Protein AF-A0A9E0YCB4-F1 (afdb_monomer_lite)

Foldseek 3Di:
DPDDPCVVVVVVVVVVVVCVVVPDDDDDDPPVVVCVVVDDPPPPDLVVLLCVLQVVQQVFFCVVVLDPVSLCVSFQARWLQSAFEAQLLQADPCLPLLVVLLPDVVSLVVLLVVKQWEWEQQADPRRGGSHIYTLISLSSSLSCVSVVQTGSNSDPSVRYAYHYQQAGRVGDHDWRKGQQLRFDCLLCVPQWDADDDVPDDQRIITHGSNDDSVSRRTSGGSNSRSVNSPDDAFAEEEEEDQCLDPWVLSVQLVCCCVPVVVGQAYEYENQQCPPVCNPRPHPVLNQQLVCLVCVPPPRYYYDDDHCCSPPVPRRPLSVQSSVCSVRRHLNYAYEEEPVVVVVCVVVCVDDQPRSYAYAYEYQDDDDDDDDDPSCPVRYDHDYTDNLNNDDSVVLLVCQLVVHPVVVVTGDVSSVVSCCVVVHSNNVVVVPPPDLCPDVVSVCVVVQVVVLLVLLLLLLVLQLQQPLDDNVSNVVSVVVSVVSVVPDDDDDDDDDDDPVSNVVSVVVVCVVPDDPPDPDPPVVSSVVSSVPPPPDDDDDDDDDDDDDDDDDDDDPDPVVVVVVVVVVPVPDDDDDDDNDDPPPVPPVVVVVVLLVPWAWDWDFDDDDPFWTWIWTAGPVGWIKIWTADGPPDFPPCPPPDDQWDKDWDAADWCQCVVVPQLVVVVCVVVVQAQEHEFGWTWIFTHHRNDTRHTTIMGTDDPQKDQQVVLCVPPVPLVVQQCPDLLNVQHVLQVLLSCLLQLPRQADDDPVNNHGNSRQWMFRSPDRHNSRRHIYGHPRGHLDPHDPRRAPVSHDLSHGPSSLVSLVVRDLPVQLVPCVVRYPNNRSVSSNVSSVRNNVVNVVD

Secondary structure (DSSP, 8-state):
----TTHHHHHHHHHHHHHHHHSS------HHHHHHHHS--TT--HHHHHHHHHHHHTT-B-TT--SHHHHHHHHTTSBGGGSBPPTT-SS-S-HHHHHHHTT-HHHHHHHHHHS-EEEEEEE-TTSBEEEEEEEE-HHHHHHHHHTT--BGGGS-GGGEEEEETTB-GGGPBPPEEEETTTS-HHHHTTS-EE--STTPPTTEEEE-TTS-TTTTT---BHHHHHTTSSS----EEEEEE--TT--HHHHHHHHHHHHTS--SEEEEEE-SS-TT-TTSPPHHHHHHHHHHHHTT-TTEEEP-S-GGGTHHHHHHHHHHHHHHHHHT-S-EEEEEEHHHHHHHHHTT-S-TT----EEEE-SSSSPPPPPPGGGTTTEEE----GGGG--HHHHHHHHTTT-THHHHTS-HHHHHHHHHTTGGGTHHHHS---TTTSHHHHHHHTT-THHHHHHHHHHHHHHH-TTS-HHHHHHHHHHHHHHHTT--PPS------THHHHHHHHHHHHHH--TT--SSHHHHHHHHHTTSTT---------------------TTHHHHHHHHHHHTTS------S---SSTTHHHHHHHHHHH-PPEEEEES--SS--EEEEE-TTS-EEEEEEPSS----TT-TTS-SSEEEE--PPPHHIIIIIIT-HHHHHHTT---EEEPPEEEEEEEETTEEEEEEEEEEE-TTEEEHHHHHHH-HHHHHHHTTSHHHHHHHHHHHHHHHHHT---SS--SS-TT--TTSEEEETT--SGGG--EEE-----S----TT--GGG--TT--HHHHHHHHS--HHHHHHHHTTTS-HHHHHHHHHHHHHHHHHHTT-

Sequence (843 aa):
MRRSPALPYLFSALFSAIAVAVAGDAPPVDCITVVTHLYRPSKWSPFNHFKRVNAGASEISLNGASEVEERWRALAGYPVGEIMASPGHTFIEDAKRVSEAAKDASLLAELLKSEPIILNAVTGPAGQVLSVDAWVGHDGLAALLLAKKLTIGDLPRENVRILVNGHVDGGTQWGHWVRASGADLETIGKSYSRVSGPGVEEGTISVDGAALNFDLGSRTDLAGYLSTLERPQPKIAIQFGTLDPYHEGHFGMLATSLGSEGFDEALVVPGYTPAHKPNASPIFHRRNIIARRLDRELKANLFSSNSALWLDQFGVSVFVRRIQQTYGTTHVEILIGQDAFDAILKQGLVRPGMRERYRVFPRGNGPLPELPEALKDHVTYVRADDRLQLSSTLVKKQLAAGSLDAEKSLHPRVLEYIRQNHLYGTEKFLAPVGQEANPFFKAVASGKTELVVAQVGALDVLASASGLPADFRRLAEAKRATMIGVASPPPNAFGEGEGVVQWALEFALGTFISPHYDREFRPALIQAIGESANSGTSAIEALLPTVRGIQIADPQEIKQSVEAIAKIGERRGNYVPRGQNAVGGFADQVARLVRDSKPSVSKIGEGNANVTLLLTYPTGEKFVFKPRMGEKSFKDAGNLSPTYVHFAREAEAYSLVEFWAGNASARRTGRSRVRTAKTLEAVLTIDGKAWGPGSMQVFQEGYTTLKDFIAKRPEAWEKIRKSREWLEAEADVKAFDFVMGNVDRFPNRVYQNGNLGNILVPAEMTEPSELELVLIDNGVGRPGHPGFDVSTLSPHMSAALRQAFHDFDAASFRKMEAYWLSADGVEDVIRRVELTRDYLAKH

Radius of gyration: 35.16 Å; chains: 1; bounding box: 71×78×107 Å

pLDDT: mean 76.15, std 22.22, range [20.59, 98.44]

Structure (mmCIF, N/CA/C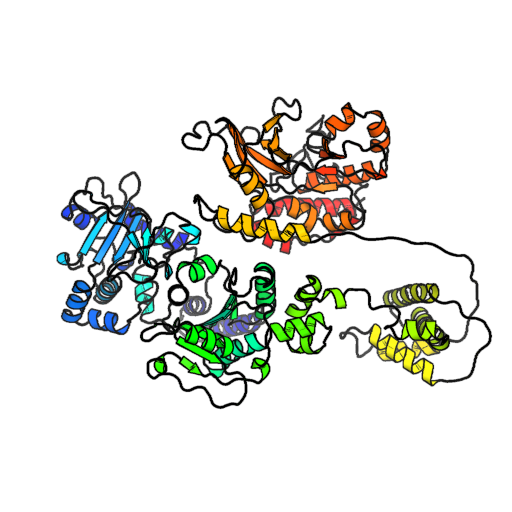/O backbone):
data_AF-A0A9E0YCB4-F1
#
_entry.id   AF-A0A9E0YCB4-F1
#
loop_
_atom_site.group_PDB
_atom_site.id
_atom_site.type_symbol
_atom_site.label_atom_id
_atom_site.label_alt_id
_atom_site.label_comp_id
_atom_site.label_asym_id
_atom_site.label_entity_id
_atom_site.label_seq_id
_atom_site.pdbx_PDB_ins_code
_atom_site.Cartn_x
_atom_site.Cartn_y
_atom_site.Cartn_z
_atom_site.occupancy
_atom_site.B_iso_or_equiv
_atom_site.auth_seq_id
_atom_site.auth_comp_id
_atom_site.auth_asym_id
_atom_site.auth_atom_id
_atom_site.pdbx_PDB_model_num
ATOM 1 N N . MET A 1 1 ? -15.380 -10.841 -19.967 1.00 35.69 1 MET A N 1
ATOM 2 C CA . MET A 1 1 ? -15.230 -12.039 -19.105 1.00 35.69 1 MET A CA 1
ATOM 3 C C . MET A 1 1 ? -15.083 -13.291 -19.989 1.00 35.69 1 MET A C 1
ATOM 5 O O . MET A 1 1 ? -16.072 -13.960 -20.234 1.00 35.69 1 MET A O 1
ATOM 9 N N . ARG A 1 2 ? -13.901 -13.567 -20.576 1.00 26.28 2 ARG A N 1
ATOM 10 C CA . ARG A 1 2 ? -13.730 -14.650 -21.589 1.00 26.28 2 ARG A CA 1
ATOM 11 C C . ARG A 1 2 ? -12.364 -15.380 -21.568 1.00 26.28 2 ARG A C 1
ATOM 13 O O . ARG A 1 2 ? -12.009 -16.030 -22.541 1.00 26.28 2 ARG A O 1
ATOM 20 N N . ARG A 1 3 ? -11.557 -15.253 -20.504 1.00 34.62 3 ARG A N 1
ATOM 21 C CA . ARG A 1 3 ? -10.188 -15.821 -20.441 1.00 34.62 3 ARG A CA 1
ATOM 22 C C . ARG A 1 3 ? -9.854 -16.426 -19.067 1.00 34.62 3 ARG A C 1
ATOM 24 O O . ARG A 1 3 ? -8.950 -15.958 -18.390 1.00 34.62 3 ARG A O 1
ATOM 31 N N . SER A 1 4 ? -10.596 -17.456 -18.658 1.00 40.12 4 SER A N 1
ATOM 32 C CA . SER A 1 4 ? -10.192 -18.356 -17.566 1.00 40.12 4 SER A CA 1
ATOM 33 C C . SER A 1 4 ? -10.357 -19.809 -18.026 1.00 40.12 4 SER A C 1
ATOM 35 O O . SER A 1 4 ? -11.479 -20.186 -18.368 1.00 40.12 4 SER A O 1
ATOM 37 N N . PRO A 1 5 ? -9.291 -20.633 -18.044 1.00 38.41 5 PRO A N 1
ATOM 38 C CA . PRO A 1 5 ? -9.385 -22.043 -18.426 1.00 38.41 5 PRO A CA 1
ATOM 39 C C . PRO A 1 5 ? -10.083 -22.909 -17.363 1.00 38.41 5 PRO A C 1
ATOM 41 O O . PRO A 1 5 ? -10.462 -24.035 -17.659 1.00 38.41 5 PRO A O 1
ATOM 44 N N . ALA A 1 6 ? -10.305 -22.387 -16.150 1.00 38.53 6 ALA A N 1
ATOM 45 C CA . ALA A 1 6 ? -11.097 -23.057 -15.116 1.00 38.53 6 ALA A CA 1
ATOM 46 C C . ALA A 1 6 ? -12.618 -22.911 -15.331 1.00 38.53 6 ALA A C 1
ATOM 48 O O . ALA A 1 6 ? -13.396 -23.675 -14.765 1.00 38.53 6 ALA A O 1
ATOM 49 N N . LEU A 1 7 ? -13.060 -21.947 -16.152 1.00 40.75 7 LEU A N 1
ATOM 50 C CA . LEU A 1 7 ? -14.484 -21.636 -16.319 1.00 40.75 7 LEU A CA 1
ATOM 51 C C . LEU A 1 7 ? -15.323 -22.811 -16.870 1.00 40.75 7 LEU A C 1
ATOM 53 O O . LEU A 1 7 ? -16.405 -23.028 -16.329 1.00 40.75 7 LEU A O 1
ATOM 57 N N . PRO A 1 8 ? -14.865 -23.602 -17.868 1.00 45.88 8 PRO A N 1
ATOM 58 C CA . PRO A 1 8 ? -15.614 -24.764 -18.356 1.00 45.88 8 PRO A CA 1
ATOM 59 C C . PRO A 1 8 ? -15.831 -25.831 -17.279 1.00 45.88 8 PRO A C 1
ATOM 61 O O . PRO A 1 8 ? -16.924 -26.376 -17.174 1.00 45.88 8 PRO A O 1
ATOM 64 N N . TYR A 1 9 ? -14.826 -26.081 -16.434 1.00 51.19 9 TYR A N 1
ATOM 65 C CA . TYR A 1 9 ? -14.933 -27.023 -15.316 1.00 51.19 9 TYR A CA 1
ATOM 66 C C . TYR A 1 9 ? -15.890 -26.513 -14.235 1.00 51.19 9 TYR A C 1
ATOM 68 O O . TYR A 1 9 ? -16.690 -27.288 -13.721 1.00 51.19 9 TYR A O 1
ATOM 76 N N . LEU A 1 10 ? -15.872 -25.206 -13.944 1.00 46.91 10 LEU A N 1
ATOM 77 C CA . LEU A 1 10 ? -16.812 -24.590 -13.005 1.00 46.91 10 LEU A CA 1
ATOM 78 C C . LEU A 1 10 ? -18.261 -24.681 -13.512 1.00 46.91 10 LEU A C 1
ATOM 80 O O . LEU A 1 10 ? -19.155 -25.047 -12.754 1.00 46.91 10 LEU A O 1
ATOM 84 N N . PHE A 1 11 ? -18.490 -24.407 -14.803 1.00 57.28 11 PHE A N 1
ATOM 85 C CA . PHE A 1 11 ? -19.802 -24.580 -15.432 1.00 57.28 11 PHE A CA 1
ATOM 86 C C . PHE A 1 11 ? -20.231 -26.047 -15.478 1.00 57.28 11 PHE A C 1
ATOM 88 O O . PHE A 1 11 ? -21.393 -26.323 -15.209 1.00 57.28 11 PHE A O 1
ATOM 95 N N . SER A 1 12 ? -19.321 -26.985 -15.758 1.00 55.22 12 SER A N 1
ATOM 96 C CA . SER A 1 12 ? -19.629 -28.419 -15.745 1.00 55.22 12 SER A CA 1
ATOM 97 C C . SER A 1 12 ? -19.995 -28.909 -14.345 1.00 55.22 12 SER A C 1
ATOM 99 O O . SER A 1 12 ? -20.968 -29.637 -14.207 1.00 55.22 12 SER A O 1
ATOM 101 N N . ALA A 1 13 ? -19.268 -28.493 -13.304 1.00 57.69 13 ALA A N 1
ATOM 102 C CA . ALA A 1 13 ? -19.592 -28.837 -11.920 1.00 57.69 13 ALA A CA 1
ATOM 103 C C . ALA A 1 13 ? -20.944 -28.244 -11.487 1.00 57.69 13 ALA A C 1
ATOM 105 O O . ALA A 1 13 ? -21.749 -28.938 -10.870 1.00 57.69 13 ALA A O 1
ATOM 106 N N . LEU A 1 14 ? -21.223 -26.991 -11.868 1.00 56.84 14 LEU A N 1
ATOM 107 C CA . LEU A 1 14 ? -22.499 -26.330 -11.590 1.00 56.84 14 LEU A CA 1
ATOM 108 C C . LEU A 1 14 ? -23.667 -27.004 -12.331 1.00 56.84 14 LEU A C 1
ATOM 110 O O . LEU A 1 14 ? -24.701 -27.256 -11.722 1.00 56.84 14 LEU A O 1
ATOM 114 N N . PHE A 1 15 ? -23.498 -27.356 -13.611 1.00 63.12 15 PHE A N 1
ATOM 115 C CA . PHE A 1 15 ? -24.502 -28.109 -14.370 1.00 63.12 15 PHE A CA 1
ATOM 116 C C . PHE A 1 15 ? -24.720 -29.515 -13.808 1.00 63.12 15 PHE A C 1
ATOM 118 O O . PHE A 1 15 ? -25.865 -29.940 -13.732 1.00 63.12 15 PHE A O 1
ATOM 125 N N . SER A 1 16 ? -23.671 -30.216 -13.366 1.00 57.62 16 SER A N 1
ATOM 126 C CA . SER A 1 16 ? -23.815 -31.520 -12.709 1.00 57.62 16 SER A CA 1
ATOM 127 C C . SER A 1 16 ? -24.564 -31.410 -11.379 1.00 57.62 16 SER A C 1
ATOM 129 O O . SER A 1 16 ? -25.448 -32.219 -11.118 1.00 57.62 16 SER A O 1
ATOM 131 N N . ALA A 1 17 ? -24.272 -30.393 -10.560 1.00 54.66 17 ALA A N 1
ATOM 132 C CA . ALA A 1 17 ? -24.991 -30.151 -9.307 1.00 54.66 17 ALA A CA 1
ATOM 133 C C . ALA A 1 17 ? -26.475 -29.819 -9.549 1.00 54.66 17 ALA A C 1
ATOM 135 O O . ALA A 1 17 ? -27.345 -30.388 -8.893 1.00 54.66 17 ALA A O 1
ATOM 136 N N . ILE A 1 18 ? -26.772 -28.963 -10.535 1.00 58.97 18 ILE A N 1
ATOM 137 C CA . ILE A 1 18 ? -28.147 -28.636 -10.941 1.00 58.97 18 ILE A CA 1
ATOM 138 C C . ILE A 1 18 ? -28.856 -29.872 -11.512 1.00 58.97 18 ILE A C 1
ATOM 140 O O . ILE A 1 18 ? -29.997 -30.131 -11.151 1.00 58.97 18 ILE A O 1
ATOM 144 N N . ALA A 1 19 ? -28.195 -30.670 -12.354 1.00 55.69 19 ALA A N 1
ATOM 145 C CA . ALA A 1 19 ? -28.775 -31.885 -12.923 1.00 55.69 19 ALA A CA 1
ATOM 146 C C . ALA A 1 19 ? -29.106 -32.927 -11.844 1.00 55.69 19 ALA A C 1
ATOM 148 O O . ALA A 1 19 ? -30.176 -33.522 -11.898 1.00 55.69 19 ALA A O 1
ATOM 149 N N . VAL A 1 20 ? -28.242 -33.106 -10.838 1.00 56.28 20 VAL A N 1
ATOM 150 C CA . VAL A 1 20 ? -28.519 -33.978 -9.682 1.00 56.28 20 VAL A CA 1
ATOM 151 C C . VAL A 1 20 ? -29.691 -33.440 -8.852 1.00 56.28 20 VAL A C 1
ATOM 153 O O . VAL A 1 20 ? -30.585 -34.210 -8.516 1.00 56.28 20 VAL A O 1
ATOM 156 N N . ALA A 1 21 ? -29.744 -32.131 -8.587 1.00 55.25 21 ALA A N 1
ATOM 157 C CA . ALA A 1 21 ? -30.843 -31.498 -7.848 1.00 55.25 21 ALA A CA 1
ATOM 158 C C . ALA A 1 21 ? -32.192 -31.495 -8.602 1.00 55.25 21 ALA A C 1
ATOM 160 O O . ALA A 1 21 ? -33.241 -31.364 -7.982 1.00 55.25 21 ALA A O 1
ATOM 161 N N . VAL A 1 22 ? -32.178 -31.640 -9.931 1.00 60.06 22 VAL A N 1
ATOM 162 C CA . VAL A 1 22 ? -33.378 -31.750 -10.784 1.00 60.06 22 VAL A CA 1
ATOM 163 C C . VAL A 1 22 ? -33.807 -33.214 -11.002 1.00 60.06 22 VAL A C 1
ATOM 165 O O . VAL A 1 22 ? -34.923 -33.458 -11.454 1.00 60.06 22 VAL A O 1
ATOM 168 N N . ALA A 1 23 ? -32.958 -34.195 -10.672 1.00 58.84 23 ALA A N 1
ATOM 169 C CA . ALA A 1 23 ? -33.162 -35.610 -11.004 1.00 58.84 23 ALA A CA 1
ATOM 170 C C . ALA A 1 23 ? -33.534 -36.531 -9.821 1.00 58.84 23 ALA A C 1
ATOM 172 O O . ALA A 1 23 ? -33.630 -37.743 -10.022 1.00 58.84 23 ALA A O 1
ATOM 173 N N . GLY A 1 24 ? -33.754 -36.013 -8.607 1.00 48.69 24 GLY A N 1
ATOM 174 C CA . GLY A 1 24 ? -34.205 -36.834 -7.475 1.00 48.69 24 GLY A CA 1
ATOM 175 C C . GLY A 1 24 ? -34.580 -36.046 -6.218 1.00 48.69 24 GLY A C 1
ATOM 176 O O . GLY A 1 24 ? -34.162 -34.904 -6.051 1.00 48.69 24 GLY A O 1
ATOM 177 N N . ASP A 1 25 ? -35.343 -36.688 -5.326 1.00 44.00 25 ASP A N 1
ATOM 178 C CA . ASP A 1 25 ? -35.967 -36.115 -4.116 1.00 44.00 25 ASP A CA 1
ATOM 179 C C . ASP A 1 25 ? -34.983 -35.788 -2.965 1.00 44.00 25 ASP A C 1
ATOM 181 O O . ASP A 1 25 ? -35.233 -36.076 -1.792 1.00 44.00 25 ASP A O 1
ATOM 185 N N . ALA A 1 26 ? -33.835 -35.187 -3.277 1.00 44.22 26 ALA A N 1
ATOM 186 C CA . ALA A 1 26 ? -32.948 -34.620 -2.268 1.00 44.22 26 ALA A CA 1
ATOM 187 C C . ALA A 1 26 ? -33.534 -33.291 -1.742 1.00 44.22 26 ALA A C 1
ATOM 189 O O . ALA A 1 26 ? -33.909 -32.434 -2.547 1.00 44.22 26 ALA A O 1
ATOM 190 N N . PRO A 1 27 ? -33.597 -33.062 -0.414 1.00 42.16 27 PRO A N 1
ATOM 191 C CA . PRO A 1 27 ? -34.026 -31.773 0.121 1.00 42.16 27 PRO A CA 1
ATOM 192 C C . PRO A 1 27 ? -33.057 -30.658 -0.317 1.00 42.16 27 PRO A C 1
ATOM 194 O O . PRO A 1 27 ? -31.862 -30.921 -0.487 1.00 42.16 27 PRO A O 1
ATOM 197 N N . PRO A 1 28 ? -33.534 -29.410 -0.486 1.00 42.19 28 PRO A N 1
ATOM 198 C CA . PRO A 1 28 ? -32.730 -28.321 -1.032 1.00 42.19 28 PRO A CA 1
ATOM 199 C C . PRO A 1 28 ? -31.603 -27.914 -0.073 1.00 42.19 28 PRO A C 1
ATOM 201 O O . PRO A 1 28 ? -31.792 -27.119 0.844 1.00 42.19 28 PRO A O 1
ATOM 204 N N . VAL A 1 29 ? -30.407 -28.452 -0.309 1.00 44.09 29 VAL A N 1
ATOM 205 C CA . VAL A 1 29 ? -29.163 -27.973 0.304 1.00 44.09 29 VAL A CA 1
ATOM 206 C C . VAL A 1 29 ? -28.827 -26.612 -0.303 1.00 44.09 29 VAL A C 1
ATOM 208 O O . VAL A 1 29 ? -28.776 -26.488 -1.527 1.00 44.09 29 VAL A O 1
ATOM 211 N N . ASP A 1 30 ? -28.563 -25.601 0.530 1.00 42.81 30 ASP A N 1
ATOM 212 C CA . ASP A 1 30 ? -28.255 -24.236 0.085 1.00 42.81 30 ASP A CA 1
ATOM 213 C C . ASP A 1 30 ? -27.020 -24.172 -0.834 1.00 42.81 30 ASP A C 1
ATOM 215 O O . ASP A 1 30 ? -25.880 -23.984 -0.398 1.00 42.81 30 ASP A O 1
ATOM 219 N N . CYS A 1 31 ? -27.244 -24.246 -2.149 1.00 37.81 31 CYS A N 1
ATOM 220 C CA . CYS A 1 31 ? -26.195 -24.053 -3.153 1.00 37.81 31 CYS A CA 1
ATOM 221 C C . CYS A 1 31 ? -25.561 -22.652 -3.063 1.00 37.81 31 CYS A C 1
ATOM 223 O O . CYS A 1 31 ? -24.415 -22.466 -3.473 1.00 37.81 31 CYS A O 1
ATOM 225 N N . ILE A 1 32 ? -26.276 -21.681 -2.480 1.00 37.25 32 ILE A N 1
ATOM 226 C CA . ILE A 1 32 ? -25.765 -20.342 -2.162 1.00 37.25 32 ILE A CA 1
ATOM 227 C C . ILE A 1 32 ? -24.543 -20.441 -1.232 1.00 37.25 32 ILE A C 1
ATOM 229 O O . ILE A 1 32 ? -23.526 -19.804 -1.501 1.00 37.25 32 ILE A O 1
ATOM 233 N N . THR A 1 33 ? -24.599 -21.290 -0.201 1.00 36.41 33 THR A N 1
ATOM 234 C CA . THR A 1 33 ? -23.551 -21.446 0.826 1.00 36.41 33 THR A CA 1
ATOM 235 C C . THR A 1 33 ? -22.275 -22.095 0.280 1.00 36.41 33 THR A C 1
ATOM 237 O O . THR A 1 33 ? -21.164 -21.715 0.647 1.00 36.41 33 THR A O 1
ATOM 240 N N . VAL A 1 34 ? -22.400 -23.042 -0.656 1.00 34.56 34 VAL A N 1
ATOM 241 C CA . VAL A 1 34 ? -21.232 -23.672 -1.302 1.00 34.56 34 VAL A CA 1
ATOM 242 C C . VAL A 1 34 ? -20.519 -22.683 -2.235 1.00 34.56 34 VAL A C 1
ATOM 244 O O . VAL A 1 34 ? -19.288 -22.632 -2.277 1.00 34.56 34 VAL A O 1
ATOM 247 N N . VAL A 1 35 ? -21.280 -21.850 -2.955 1.00 32.22 35 VAL A N 1
ATOM 248 C CA . VAL A 1 35 ? -20.719 -20.837 -3.862 1.00 32.22 35 VAL A CA 1
ATOM 249 C C . VAL A 1 35 ? -20.071 -19.679 -3.093 1.00 32.22 35 VAL A C 1
ATOM 251 O O . VAL A 1 35 ? -19.013 -19.206 -3.510 1.00 32.22 35 VAL A O 1
ATOM 254 N N . THR A 1 36 ? -20.625 -19.242 -1.955 1.00 34.12 36 THR A N 1
ATOM 255 C CA . THR A 1 36 ? -20.014 -18.171 -1.142 1.00 34.12 36 THR A CA 1
ATOM 256 C C . THR A 1 36 ? -18.708 -18.591 -0.465 1.00 34.12 36 THR A C 1
ATOM 258 O O . THR A 1 36 ? -17.811 -17.755 -0.355 1.00 34.12 36 THR A O 1
ATOM 261 N N . HIS A 1 37 ? -18.539 -19.861 -0.078 1.00 32.81 37 HIS A N 1
ATOM 262 C CA . HIS A 1 37 ? -17.270 -20.340 0.487 1.00 32.81 37 HIS A CA 1
ATOM 263 C C . HIS A 1 37 ? -16.149 -20.515 -0.552 1.00 32.81 37 HIS A C 1
ATOM 265 O O . HIS A 1 37 ? -14.988 -20.252 -0.238 1.00 32.81 37 HIS A O 1
ATOM 271 N N . LEU A 1 38 ? -16.463 -20.921 -1.788 1.00 28.98 38 LEU A N 1
ATOM 272 C CA . LEU A 1 38 ? -15.451 -21.131 -2.836 1.00 28.98 38 LEU A CA 1
ATOM 273 C C . LEU A 1 38 ? -15.084 -19.860 -3.623 1.00 28.98 38 LEU A C 1
ATOM 275 O O . LEU A 1 38 ? -14.052 -19.832 -4.295 1.00 28.98 38 LEU A O 1
ATOM 279 N N . TYR A 1 39 ? -15.892 -18.798 -3.552 1.00 26.58 39 TYR A N 1
ATOM 280 C CA . TYR A 1 39 ? -15.717 -17.598 -4.373 1.00 26.58 39 TYR A CA 1
ATOM 281 C C . TYR A 1 39 ? -15.334 -16.369 -3.530 1.00 26.58 39 TYR A C 1
ATOM 283 O O . TYR A 1 39 ? -16.206 -15.592 -3.146 1.00 26.58 39 TYR A O 1
ATOM 291 N N . ARG A 1 40 ? -14.023 -16.155 -3.278 1.00 33.59 40 ARG A N 1
ATOM 292 C CA . ARG A 1 40 ? -13.479 -14.945 -2.601 1.00 33.59 40 ARG A CA 1
ATOM 293 C C . ARG A 1 40 ? -14.124 -13.672 -3.198 1.00 33.59 40 ARG A C 1
ATOM 295 O O . ARG A 1 40 ? -13.759 -13.293 -4.317 1.00 33.59 40 ARG A O 1
ATOM 302 N N . PRO A 1 41 ? -15.019 -12.951 -2.493 1.00 30.34 41 PRO A N 1
ATOM 303 C CA . PRO A 1 41 ? -15.642 -11.763 -3.052 1.00 30.34 41 PRO A CA 1
ATOM 304 C C . PRO A 1 41 ? -14.680 -10.585 -2.892 1.00 30.34 41 PRO A C 1
ATOM 306 O O . PRO A 1 41 ? -14.688 -9.891 -1.876 1.00 30.34 41 PRO A O 1
ATOM 309 N N . SER A 1 42 ? -13.898 -10.277 -3.932 1.00 31.03 42 SER A N 1
ATOM 310 C CA . SER A 1 42 ? -13.068 -9.056 -4.021 1.00 31.03 42 SER A CA 1
ATOM 311 C C . SER A 1 42 ? -13.907 -7.767 -4.182 1.00 31.03 42 SER A C 1
ATOM 313 O O . SER A 1 42 ? -13.531 -6.838 -4.897 1.00 31.03 42 SER A O 1
ATOM 315 N N . LYS A 1 43 ? -15.102 -7.765 -3.582 1.00 30.89 43 LYS A N 1
ATOM 316 C CA . LYS A 1 43 ? -16.151 -6.742 -3.586 1.00 30.89 43 LYS A CA 1
ATOM 317 C C . LYS A 1 43 ? -16.820 -6.581 -2.211 1.00 30.89 43 LYS A C 1
ATOM 319 O O . LYS A 1 43 ? -17.802 -5.850 -2.108 1.00 30.89 43 LYS A O 1
ATOM 324 N N . TRP A 1 44 ? -16.286 -7.195 -1.149 1.00 39.62 44 TRP A N 1
ATOM 325 C CA . TRP A 1 44 ? -16.523 -6.698 0.209 1.00 39.62 44 TRP A CA 1
ATOM 326 C C . TRP A 1 44 ? -15.924 -5.290 0.311 1.00 39.62 44 TRP A C 1
ATOM 328 O O . TRP A 1 44 ? -14.726 -5.120 0.522 1.00 39.62 44 TRP A O 1
ATOM 338 N N . SER A 1 45 ? -16.756 -4.273 0.086 1.00 39.19 45 SER A N 1
ATOM 339 C CA . SER A 1 45 ? -16.381 -2.877 0.301 1.00 39.19 45 SER A CA 1
ATOM 340 C C . SER A 1 45 ? -16.176 -2.657 1.803 1.00 39.19 45 SER A C 1
ATOM 342 O O . SER A 1 45 ? -17.146 -2.825 2.550 1.00 39.19 45 SER A O 1
ATOM 344 N N . PRO A 1 46 ? -14.981 -2.240 2.274 1.00 54.34 46 PRO A N 1
ATOM 345 C CA . PRO A 1 46 ? -14.753 -1.952 3.694 1.00 54.34 46 PRO A CA 1
ATOM 346 C C . PRO A 1 46 ? -15.744 -0.924 4.255 1.00 54.34 46 PRO A C 1
ATOM 348 O O . PRO A 1 46 ? -16.138 -0.997 5.415 1.00 54.34 46 PRO A O 1
ATOM 351 N N . PHE A 1 47 ? -16.212 -0.020 3.390 1.00 53.59 47 PHE A N 1
ATOM 352 C CA . PHE A 1 47 ? -17.223 0.992 3.686 1.00 53.59 47 PHE A CA 1
ATOM 353 C C . PHE A 1 47 ? -18.578 0.402 4.114 1.00 53.59 47 PHE A C 1
ATOM 355 O O . PHE A 1 47 ? -19.280 1.017 4.909 1.00 53.59 47 PHE A O 1
ATOM 362 N N . ASN A 1 48 ? -18.956 -0.778 3.610 1.00 62.72 48 ASN A N 1
ATOM 363 C CA . ASN A 1 48 ? -20.230 -1.415 3.964 1.00 62.72 48 ASN A CA 1
ATOM 364 C C . ASN A 1 48 ? -20.152 -2.132 5.318 1.00 62.72 48 ASN A C 1
ATOM 366 O O . ASN A 1 48 ? -21.131 -2.134 6.057 1.00 62.72 48 ASN A O 1
ATOM 370 N N . HIS A 1 49 ? -18.991 -2.699 5.659 1.00 67.06 49 HIS A N 1
ATOM 371 C CA . HIS A 1 49 ? -18.747 -3.290 6.976 1.00 67.06 49 HIS A CA 1
ATOM 372 C C . HIS A 1 49 ? -18.733 -2.203 8.064 1.00 67.06 49 HIS A C 1
ATOM 374 O O . HIS A 1 49 ? -19.496 -2.297 9.020 1.00 67.06 49 HIS A O 1
ATOM 380 N N . PHE A 1 50 ? -17.990 -1.113 7.841 1.00 71.19 50 PHE A N 1
ATOM 381 C CA . PHE A 1 50 ? -17.979 0.073 8.708 1.00 71.19 50 PHE A CA 1
ATOM 382 C C . PHE A 1 50 ? -19.384 0.677 8.891 1.00 71.19 50 PHE A C 1
ATOM 384 O O . PHE A 1 50 ? -19.813 0.927 10.011 1.00 71.19 50 PHE A O 1
ATOM 391 N N . LYS A 1 51 ? -20.172 0.817 7.812 1.00 71.62 51 LYS A N 1
ATOM 392 C CA . LYS A 1 51 ? -21.576 1.260 7.914 1.00 71.62 51 LYS A CA 1
ATOM 393 C C . LYS A 1 51 ? -22.485 0.320 8.715 1.00 71.62 51 LYS A C 1
ATOM 395 O O . LYS A 1 51 ? -23.476 0.804 9.247 1.00 71.62 51 LYS A O 1
ATOM 400 N N . ARG A 1 52 ? -22.196 -0.988 8.777 1.00 72.69 52 ARG A N 1
ATOM 401 C CA . ARG A 1 52 ? -22.953 -1.932 9.616 1.00 72.69 52 ARG A CA 1
ATOM 402 C C . ARG A 1 52 ? -22.604 -1.724 11.087 1.00 72.69 52 ARG A C 1
ATOM 404 O O . ARG A 1 52 ? -23.501 -1.463 11.875 1.00 72.69 52 ARG A O 1
ATOM 411 N N . VAL A 1 53 ? -21.313 -1.803 11.414 1.00 66.75 53 VAL A N 1
ATOM 412 C CA . VAL A 1 53 ? -20.783 -1.676 12.785 1.00 66.75 53 VAL A CA 1
ATOM 413 C C . VAL A 1 53 ? -21.200 -0.349 13.429 1.00 66.75 53 VAL A C 1
ATOM 415 O O . VAL A 1 53 ? -21.619 -0.309 14.580 1.00 66.75 53 VAL A O 1
ATOM 418 N N . ASN A 1 54 ? -21.186 0.743 12.665 1.00 68.50 54 ASN A N 1
ATOM 419 C CA . ASN A 1 54 ? -21.465 2.068 13.215 1.00 68.50 54 ASN A CA 1
ATOM 420 C C . ASN A 1 54 ? -22.964 2.417 13.271 1.00 68.50 54 ASN A C 1
ATOM 422 O O . ASN A 1 54 ? -23.309 3.495 13.756 1.00 68.50 54 ASN A O 1
ATOM 426 N N . ALA A 1 55 ? -23.861 1.558 12.767 1.00 74.69 55 ALA A N 1
ATOM 427 C CA . ALA A 1 55 ? -25.296 1.846 12.755 1.00 74.69 55 ALA A CA 1
ATOM 428 C C . ALA A 1 55 ? -25.831 1.994 14.189 1.00 74.69 55 ALA A C 1
ATOM 430 O O . ALA A 1 55 ? -26.328 3.063 14.544 1.00 74.69 55 ALA A O 1
ATOM 431 N N . GLY A 1 56 ? -25.618 0.975 15.030 1.00 76.12 56 GLY A N 1
ATOM 432 C CA . GLY A 1 56 ? -25.987 1.005 16.450 1.00 76.12 56 GLY A CA 1
ATOM 433 C C . GLY A 1 56 ? -25.157 1.986 17.286 1.00 76.12 56 GLY A C 1
ATOM 434 O O . GLY A 1 56 ? -25.664 2.540 18.256 1.00 76.12 56 GLY A O 1
ATOM 435 N N . ALA A 1 57 ? -23.908 2.270 16.892 1.00 81.56 57 ALA A N 1
ATOM 436 C CA . ALA A 1 57 ? -23.093 3.295 17.551 1.00 81.56 57 ALA A CA 1
ATOM 437 C C . ALA A 1 57 ? -23.734 4.691 17.436 1.00 81.56 57 ALA A C 1
ATOM 439 O O . ALA A 1 57 ? -23.806 5.422 18.421 1.00 81.56 57 ALA A O 1
ATOM 440 N N . SER A 1 58 ? -24.247 5.035 16.248 1.00 83.12 58 SER A N 1
ATOM 441 C CA . SER A 1 58 ? -24.717 6.390 15.928 1.00 83.12 58 SER A CA 1
ATOM 442 C C . SER A 1 58 ? -25.957 6.862 16.701 1.00 83.12 58 SER A C 1
ATOM 444 O O . SER A 1 58 ? -26.217 8.065 16.747 1.00 83.12 58 SER A O 1
ATOM 446 N N . GLU A 1 59 ? -26.690 5.943 17.337 1.00 89.88 59 GLU A N 1
ATOM 447 C CA . GLU A 1 59 ? -27.833 6.247 18.210 1.00 89.88 59 GLU A CA 1
ATOM 448 C C . GLU A 1 59 ? -27.403 6.601 19.650 1.00 89.88 59 GLU A C 1
ATOM 450 O O . GLU A 1 59 ? -28.172 7.202 20.402 1.00 89.88 59 GLU A O 1
ATOM 455 N N . ILE A 1 60 ? -26.164 6.276 20.040 1.00 93.50 60 ILE A N 1
ATOM 456 C CA . ILE A 1 60 ? -25.612 6.562 21.369 1.00 93.50 60 ILE A CA 1
ATOM 457 C C . ILE A 1 60 ? -24.988 7.963 21.374 1.00 93.50 60 ILE A C 1
ATOM 459 O O . ILE A 1 60 ? -24.188 8.310 20.508 1.00 93.50 60 ILE A O 1
ATOM 463 N N . SER A 1 61 ? -25.297 8.765 22.395 1.00 93.00 61 SER A N 1
ATOM 464 C CA . SER A 1 61 ? -24.686 10.080 22.629 1.00 93.00 61 SER A CA 1
ATOM 465 C C . SER A 1 61 ? -24.007 10.129 23.995 1.00 93.00 61 SER A C 1
ATOM 467 O O . SER A 1 61 ? -24.600 9.745 25.000 1.00 93.00 61 SER A O 1
ATOM 469 N N . LEU A 1 62 ? -22.785 10.666 24.030 1.00 91.75 62 LEU A N 1
ATOM 470 C CA . LEU A 1 62 ? -21.989 10.892 25.243 1.00 91.75 62 LEU A CA 1
ATOM 471 C C . LEU A 1 62 ? -21.883 12.383 25.616 1.00 91.75 62 LEU A C 1
ATOM 473 O O . LEU A 1 62 ? -21.035 12.766 26.422 1.00 91.75 62 LEU A O 1
ATOM 477 N N . ASN A 1 63 ? -22.747 13.240 25.058 1.00 88.06 63 ASN A N 1
ATOM 478 C CA . ASN A 1 63 ? -22.865 14.640 25.481 1.00 88.06 63 ASN A CA 1
ATOM 479 C C . ASN A 1 63 ? -23.104 14.740 26.993 1.00 88.06 63 ASN A C 1
ATOM 481 O O . ASN A 1 63 ? -24.121 14.267 27.496 1.00 88.06 63 ASN A O 1
ATOM 485 N N . GLY A 1 64 ? -22.178 15.387 27.701 1.00 81.00 64 GLY A N 1
ATOM 486 C CA . GLY A 1 64 ? -22.250 15.578 29.150 1.00 81.00 64 GLY A CA 1
ATOM 487 C C . GLY A 1 64 ? -21.808 14.381 29.998 1.00 81.00 64 GLY A C 1
ATOM 488 O O . GLY A 1 64 ? -21.750 14.540 31.208 1.00 81.00 64 GLY A O 1
ATOM 489 N N . ALA A 1 65 ? -21.448 13.233 29.405 1.00 86.50 65 ALA A N 1
ATOM 490 C CA . ALA A 1 65 ? -21.004 12.037 30.131 1.00 86.50 65 ALA A CA 1
ATOM 491 C C . ALA A 1 65 ? -19.547 12.170 30.631 1.00 86.50 65 ALA A C 1
ATOM 493 O O . ALA A 1 65 ? -18.629 11.489 30.151 1.00 86.50 65 ALA A O 1
ATOM 494 N N . SER A 1 66 ? -19.315 13.095 31.568 1.00 84.56 66 SER A N 1
ATOM 495 C CA . SER A 1 66 ? -17.986 13.346 32.130 1.00 84.56 66 SER A CA 1
ATOM 496 C C . SER A 1 66 ? -17.514 12.212 33.035 1.00 84.56 66 SER A C 1
ATOM 498 O O . SER A 1 66 ? -16.308 11.974 33.087 1.00 84.56 66 SER A O 1
ATOM 500 N N . GLU A 1 67 ? -18.433 11.483 33.674 1.00 90.00 67 GLU A N 1
ATOM 501 C CA . GLU A 1 67 ? -18.121 10.429 34.645 1.00 90.00 67 GLU A CA 1
ATOM 502 C C . GLU A 1 67 ? -18.136 9.008 34.053 1.00 90.00 67 GLU A C 1
ATOM 504 O O . GLU A 1 67 ? -18.947 8.677 33.180 1.00 90.00 67 GLU A O 1
ATOM 509 N N . VAL A 1 68 ? -17.308 8.112 34.613 1.00 89.69 68 VAL A N 1
ATOM 510 C CA . VAL A 1 68 ? -17.275 6.667 34.280 1.00 89.69 68 VAL A CA 1
ATOM 511 C C . VAL A 1 68 ? -18.672 6.041 34.324 1.00 89.69 68 VAL A C 1
ATOM 513 O O . VAL A 1 68 ? -19.024 5.223 33.473 1.00 89.69 68 VAL A O 1
ATOM 516 N N . GLU A 1 69 ? -19.474 6.422 35.321 1.00 92.06 69 GLU A N 1
ATOM 517 C CA . GLU A 1 69 ? -20.833 5.915 35.534 1.00 92.06 69 GLU A CA 1
ATOM 518 C C . GLU A 1 69 ? -21.768 6.189 34.355 1.00 92.06 69 GLU A C 1
ATOM 520 O O . GLU A 1 69 ? -22.602 5.352 34.005 1.00 92.06 69 GLU A O 1
ATOM 525 N N . GLU A 1 70 ? -21.619 7.348 33.725 1.00 93.56 70 GLU A N 1
ATOM 526 C CA . GLU A 1 70 ? -22.484 7.812 32.645 1.00 93.56 70 GLU A CA 1
ATOM 527 C C . GLU A 1 70 ? -22.061 7.186 31.321 1.00 93.56 70 GLU A C 1
ATOM 529 O O . GLU A 1 70 ? -22.899 6.628 30.612 1.00 93.56 70 GLU A O 1
ATOM 534 N N . ARG A 1 71 ? -20.750 7.168 31.043 1.00 94.56 71 ARG A N 1
ATOM 535 C CA . ARG A 1 71 ? -20.172 6.489 29.873 1.00 94.56 71 ARG A CA 1
ATOM 536 C C . ARG A 1 71 ? -20.491 4.994 29.876 1.00 94.56 71 ARG A C 1
ATOM 538 O O . ARG A 1 71 ? -20.907 4.453 28.855 1.00 94.56 71 ARG A O 1
ATOM 545 N N . TRP A 1 72 ? -20.349 4.337 31.030 1.00 95.75 72 TRP A N 1
ATOM 546 C CA . TRP A 1 72 ? -20.706 2.927 31.206 1.00 95.75 72 TRP A CA 1
ATOM 547 C C . TRP A 1 72 ? -22.194 2.690 30.945 1.00 95.75 72 TRP A C 1
ATOM 549 O O . TRP A 1 72 ? -22.545 1.809 30.167 1.00 95.75 72 TRP A O 1
ATOM 559 N N . ARG A 1 73 ? -23.078 3.495 31.550 1.00 95.50 73 ARG A N 1
ATOM 560 C CA . ARG A 1 73 ? -24.533 3.349 31.390 1.00 95.50 73 ARG A CA 1
ATOM 561 C C . ARG A 1 73 ? -24.992 3.585 29.950 1.00 95.50 73 ARG A C 1
ATOM 563 O O . ARG A 1 73 ? -25.855 2.852 29.480 1.00 95.50 73 ARG A O 1
ATOM 570 N N . ALA A 1 74 ? -24.407 4.561 29.256 1.00 95.75 74 ALA A N 1
ATOM 571 C CA . ALA A 1 74 ? -24.712 4.858 27.857 1.00 95.75 74 ALA A CA 1
ATOM 572 C C . ALA A 1 74 ? -24.256 3.744 26.895 1.00 95.75 74 ALA A C 1
ATOM 574 O O . ALA A 1 74 ? -24.932 3.478 25.906 1.00 95.75 74 ALA A O 1
ATOM 575 N N . LEU A 1 75 ? -23.137 3.074 27.192 1.00 96.50 75 LEU A N 1
ATOM 576 C CA . LEU A 1 75 ? -22.566 2.024 26.342 1.00 96.50 75 LEU A CA 1
ATOM 577 C C . LEU A 1 75 ? -22.965 0.597 26.743 1.00 96.50 75 LEU A C 1
ATOM 579 O O . LEU A 1 75 ? -22.698 -0.326 25.982 1.00 96.50 75 LEU A O 1
ATOM 583 N N . ALA A 1 76 ? -23.621 0.383 27.888 1.00 96.50 76 ALA A N 1
ATOM 584 C CA . ALA A 1 76 ? -23.906 -0.952 28.434 1.00 96.50 76 ALA A CA 1
ATOM 585 C C . ALA A 1 76 ? -24.683 -1.892 27.486 1.00 96.50 76 ALA A C 1
ATOM 587 O O . ALA A 1 76 ? -24.543 -3.111 27.589 1.00 96.50 76 ALA A O 1
ATOM 588 N N . GLY A 1 77 ? -25.486 -1.349 26.565 1.00 95.69 77 GLY A N 1
ATOM 589 C CA . GLY A 1 77 ? -26.201 -2.119 25.540 1.00 95.69 77 GLY A CA 1
ATOM 590 C C . GLY A 1 77 ? -25.403 -2.408 24.260 1.00 95.69 77 GLY A C 1
ATOM 591 O O . GLY A 1 77 ? -25.865 -3.194 23.439 1.00 95.69 77 GLY A O 1
ATOM 592 N N . TYR A 1 78 ? -24.229 -1.797 24.069 1.00 95.88 78 TYR A N 1
ATOM 593 C CA . TYR A 1 78 ? -23.451 -1.921 22.833 1.00 95.88 78 TYR A CA 1
ATOM 594 C C . TYR A 1 78 ? -22.862 -3.339 22.681 1.00 95.88 78 TYR A C 1
ATOM 596 O O . TYR A 1 78 ? -22.275 -3.840 23.651 1.00 95.88 78 TYR A O 1
ATOM 604 N N . PRO A 1 79 ? -22.976 -3.997 21.507 1.00 96.25 79 PRO A N 1
ATOM 605 C CA . PRO A 1 79 ? -22.508 -5.370 21.331 1.00 96.25 79 PRO A CA 1
ATOM 606 C C . PRO A 1 79 ? -20.980 -5.497 21.384 1.00 96.25 79 PRO A C 1
ATOM 608 O O . PRO A 1 79 ? -20.264 -4.835 20.634 1.00 96.25 79 PRO A O 1
ATOM 611 N N . VAL A 1 80 ? -20.460 -6.428 22.192 1.00 96.31 80 VAL A N 1
ATOM 612 C CA . VAL A 1 80 ? -19.013 -6.717 22.273 1.00 96.31 80 VAL A CA 1
ATOM 613 C C . VAL A 1 80 ? -18.468 -7.144 20.910 1.00 96.31 80 VAL A C 1
ATOM 615 O O . VAL A 1 80 ? -17.397 -6.700 20.511 1.00 96.31 80 VAL A O 1
ATOM 618 N N . GLY A 1 81 ? -19.226 -7.949 20.159 1.00 95.44 81 GLY A N 1
ATOM 619 C CA . GLY A 1 81 ? -18.833 -8.415 18.825 1.00 95.44 81 GLY A CA 1
ATOM 620 C C . GLY A 1 81 ? -18.666 -7.309 17.773 1.00 95.44 81 GLY A C 1
ATOM 621 O O . GLY A 1 81 ? -17.976 -7.545 16.785 1.00 95.44 81 GLY A O 1
ATOM 622 N N . GLU A 1 82 ? -19.244 -6.122 17.989 1.00 95.81 82 GLU A N 1
ATOM 623 C CA . GLU A 1 82 ? -19.160 -4.962 17.085 1.00 95.81 82 GLU A CA 1
ATOM 624 C C . GLU A 1 82 ? -18.098 -3.936 17.522 1.00 95.81 82 GLU A C 1
ATOM 626 O O . GLU A 1 82 ? -17.908 -2.915 16.865 1.00 95.81 82 GLU A O 1
ATOM 631 N N . ILE A 1 83 ? -17.373 -4.178 18.619 1.00 96.94 83 ILE A N 1
ATOM 632 C CA . ILE A 1 83 ? -16.239 -3.333 19.014 1.00 96.94 83 ILE A CA 1
ATOM 633 C C . ILE A 1 83 ? -15.114 -3.505 17.982 1.00 96.94 83 ILE A C 1
ATOM 635 O O . ILE A 1 83 ? -14.701 -4.626 17.676 1.00 96.94 83 ILE A O 1
ATOM 639 N N . MET A 1 84 ? -14.590 -2.400 17.451 1.00 96.94 84 MET A N 1
ATOM 640 C CA . MET A 1 84 ? -13.507 -2.415 16.465 1.00 96.94 84 MET A CA 1
ATOM 641 C C . MET A 1 84 ? -12.169 -2.747 17.133 1.00 96.94 84 MET A C 1
ATOM 643 O O . MET A 1 84 ? -11.724 -2.029 18.032 1.00 96.94 84 MET A O 1
ATOM 647 N N . ALA A 1 85 ? -11.484 -3.797 16.673 1.00 96.69 85 ALA A N 1
ATOM 648 C CA . ALA A 1 85 ? -10.178 -4.190 17.201 1.00 96.69 85 ALA A CA 1
ATOM 649 C C . ALA A 1 85 ? -9.074 -3.188 16.808 1.00 96.69 85 ALA A C 1
ATOM 651 O O . ALA A 1 85 ? -9.114 -2.601 15.721 1.00 96.69 85 ALA A O 1
ATOM 652 N N . SER A 1 86 ? -8.065 -3.012 17.670 1.00 96.56 86 SER A N 1
ATOM 653 C CA . SER A 1 86 ? -6.937 -2.104 17.405 1.00 96.56 86 SER A CA 1
ATOM 654 C C . SER A 1 86 ? -6.088 -2.625 16.238 1.00 96.56 86 SER A C 1
ATOM 656 O O . SER A 1 86 ? -5.866 -3.841 16.159 1.00 96.56 86 SER A O 1
ATOM 658 N N . PRO A 1 87 ? -5.581 -1.757 15.337 1.00 94.62 87 PRO A N 1
ATOM 659 C CA . PRO A 1 87 ? -4.672 -2.160 14.274 1.00 94.62 87 PRO A CA 1
ATOM 660 C C . PRO A 1 87 ? -3.545 -3.055 14.806 1.00 94.62 87 PRO A C 1
ATOM 662 O O . PRO A 1 87 ? -2.711 -2.635 15.606 1.00 94.62 87 PRO A O 1
ATOM 665 N N . GLY A 1 88 ? -3.489 -4.295 14.309 1.00 91.19 88 GLY A N 1
ATOM 666 C CA . GLY A 1 88 ? -2.511 -5.298 14.749 1.00 91.19 88 GLY A CA 1
ATOM 667 C C . GLY A 1 88 ? -3.093 -6.377 15.662 1.00 91.19 88 GLY A C 1
ATOM 668 O O . GLY A 1 88 ? -2.327 -7.147 16.235 1.00 91.19 88 GLY A O 1
ATOM 669 N N . HIS A 1 89 ? -4.424 -6.438 15.750 1.00 92.06 89 HIS A N 1
ATOM 670 C CA . HIS A 1 89 ? -5.209 -7.531 16.321 1.00 92.06 89 HIS A CA 1
ATOM 671 C C . HIS A 1 89 ? -6.203 -8.013 15.251 1.00 92.06 89 HIS A C 1
ATOM 673 O O . HIS A 1 89 ? -7.402 -7.760 15.303 1.00 92.06 89 HIS A O 1
ATOM 679 N N . THR A 1 90 ? -5.666 -8.630 14.193 1.00 88.06 90 THR A N 1
ATOM 680 C CA . THR A 1 90 ? -6.445 -9.178 13.062 1.00 88.06 90 THR A CA 1
ATOM 681 C C . THR A 1 90 ? -6.650 -10.689 13.151 1.00 88.06 90 THR A C 1
ATOM 683 O O . THR A 1 90 ? -7.554 -11.209 12.502 1.00 88.06 90 THR A O 1
ATOM 686 N N . PHE A 1 91 ? -5.829 -11.375 13.949 1.00 90.06 91 PHE A N 1
ATOM 687 C CA . PHE A 1 91 ? -5.945 -12.786 14.301 1.00 90.06 91 PHE A CA 1
ATOM 688 C C . PHE A 1 91 ? -5.425 -13.001 15.727 1.00 90.06 91 PHE A C 1
ATOM 690 O O . PHE A 1 91 ? -4.539 -12.263 16.166 1.00 90.06 91 PHE A O 1
ATOM 697 N N . ILE A 1 92 ? -5.958 -14.003 16.423 1.00 90.38 92 ILE A N 1
ATOM 698 C CA . ILE A 1 92 ? -5.567 -14.332 17.800 1.00 90.38 92 ILE A CA 1
ATOM 699 C C . ILE A 1 92 ? -4.234 -15.096 17.793 1.00 90.38 92 ILE A C 1
ATOM 701 O O . ILE A 1 92 ? -4.109 -16.138 17.145 1.00 90.38 92 ILE A O 1
ATOM 705 N N . GLU A 1 93 ? -3.229 -14.570 18.503 1.00 87.56 93 GLU A N 1
ATOM 706 C CA . GLU A 1 93 ? -1.874 -15.145 18.540 1.00 87.56 93 GLU A CA 1
ATOM 707 C C . GLU A 1 93 ? -1.813 -16.439 19.375 1.00 87.56 93 GLU A C 1
ATOM 709 O O . GLU A 1 93 ? -1.200 -17.409 18.929 1.00 87.56 93 GLU A O 1
ATOM 714 N N . ASP A 1 94 ? -2.504 -16.497 20.523 1.00 91.88 94 ASP A N 1
ATOM 715 C CA . ASP A 1 94 ? -2.670 -17.716 21.332 1.00 91.88 94 ASP A CA 1
ATOM 716 C C . ASP A 1 94 ? -4.143 -18.155 21.386 1.00 91.88 94 ASP A C 1
ATOM 718 O O . ASP A 1 94 ? -4.889 -17.935 22.347 1.00 91.88 94 ASP A O 1
ATOM 722 N N . ALA A 1 95 ? -4.561 -18.823 20.308 1.00 92.12 95 ALA A N 1
ATOM 723 C CA . ALA A 1 95 ? -5.907 -19.368 20.164 1.00 92.12 95 ALA A CA 1
ATOM 724 C C . ALA A 1 95 ? -6.278 -20.370 21.275 1.00 92.12 95 ALA A C 1
ATOM 726 O O . ALA A 1 95 ? -7.462 -20.547 21.576 1.00 92.12 95 ALA A O 1
ATOM 727 N N . LYS A 1 96 ? -5.283 -21.011 21.905 1.00 93.62 96 LYS A N 1
ATOM 728 C CA . LYS A 1 96 ? -5.492 -21.958 23.000 1.00 93.62 96 LYS A CA 1
ATOM 729 C C . LYS A 1 96 ? -5.817 -21.211 24.296 1.00 93.62 96 LYS A C 1
ATOM 731 O O . LYS A 1 96 ? -6.868 -21.480 24.872 1.00 93.62 96 LYS A O 1
ATOM 736 N N . ARG A 1 97 ? -4.993 -20.236 24.700 1.00 94.94 97 ARG A N 1
ATOM 737 C CA . ARG A 1 97 ? -5.202 -19.400 25.901 1.00 94.94 97 ARG A CA 1
ATOM 738 C C . ARG A 1 97 ? -6.574 -18.730 25.898 1.00 94.94 97 ARG A C 1
ATOM 740 O O . ARG A 1 97 ? -7.286 -18.820 26.894 1.00 94.94 97 ARG A O 1
ATOM 747 N N . VAL A 1 98 ? -6.996 -18.149 24.770 1.00 95.00 98 VAL A N 1
ATOM 748 C CA . VAL A 1 98 ? -8.344 -17.561 24.623 1.00 95.00 98 VAL A CA 1
ATOM 749 C C . VAL A 1 98 ? -9.447 -18.623 24.755 1.00 95.00 98 VAL A C 1
ATOM 751 O O . VAL A 1 98 ? -10.427 -18.417 25.471 1.00 95.00 98 VAL A O 1
ATOM 754 N N . SER A 1 99 ? -9.273 -19.791 24.127 1.00 94.69 99 SER A N 1
ATOM 755 C CA . SER A 1 99 ? -10.245 -20.898 24.171 1.00 94.69 99 SER A CA 1
ATOM 756 C C . SER A 1 99 ? -10.325 -21.631 25.516 1.00 94.69 99 SER A C 1
ATOM 758 O O . SER A 1 99 ? -11.294 -22.359 25.748 1.00 94.69 99 SER A O 1
ATOM 760 N N . GLU A 1 100 ? -9.311 -21.506 26.373 1.00 95.81 100 GLU A N 1
ATOM 761 C CA . GLU A 1 100 ? -9.280 -22.053 27.736 1.00 95.81 100 GLU A CA 1
ATOM 762 C C . GLU A 1 100 ? -9.799 -21.024 28.750 1.00 95.81 100 GLU A C 1
ATOM 764 O O . GLU A 1 100 ? -10.676 -21.357 29.546 1.00 95.81 100 GLU A O 1
ATOM 769 N N . ALA A 1 101 ? -9.398 -19.751 28.642 1.00 95.06 101 ALA A N 1
ATOM 770 C CA . ALA A 1 101 ? -9.962 -18.653 29.433 1.00 95.06 101 ALA A CA 1
ATOM 771 C C . ALA A 1 101 ? -11.481 -18.497 29.229 1.00 95.06 101 ALA A C 1
ATOM 773 O O . ALA A 1 101 ? -12.214 -18.244 30.178 1.00 95.06 101 ALA A O 1
ATOM 774 N N . ALA A 1 102 ? -11.998 -18.744 28.023 1.00 95.25 102 ALA A N 1
ATOM 775 C CA . ALA A 1 102 ? -13.441 -18.769 27.763 1.00 95.25 102 ALA A CA 1
ATOM 776 C C . ALA A 1 102 ? -14.225 -19.864 28.525 1.00 95.25 102 ALA A C 1
ATOM 778 O O . ALA A 1 102 ? -15.457 -19.847 28.525 1.00 95.25 102 ALA A O 1
ATOM 779 N N . LYS A 1 103 ? -13.533 -20.843 29.124 1.00 96.12 103 LYS A N 1
ATOM 780 C CA . LYS A 1 103 ? -14.118 -22.005 29.819 1.00 96.12 103 LYS A CA 1
ATOM 781 C C . LYS A 1 103 ? -13.799 -22.026 31.314 1.00 96.12 103 LYS A C 1
ATOM 783 O O . LYS A 1 103 ? -14.531 -22.665 32.065 1.00 96.12 103 LYS A O 1
ATOM 788 N N . ASP A 1 104 ? -12.742 -21.337 31.741 1.00 96.50 104 ASP A N 1
ATOM 789 C CA . ASP A 1 104 ? -12.295 -21.269 33.132 1.00 96.50 104 ASP A CA 1
ATOM 790 C C . ASP A 1 104 ? -12.282 -19.815 33.630 1.00 96.50 104 ASP A C 1
ATOM 792 O O . ASP A 1 104 ? -11.516 -18.970 33.162 1.00 96.50 104 ASP A O 1
ATOM 796 N N . ALA A 1 105 ? -13.124 -19.528 34.625 1.00 92.69 105 ALA A N 1
ATOM 797 C CA . ALA A 1 105 ? -13.276 -18.191 35.195 1.00 92.69 105 ALA A CA 1
ATOM 798 C C . ALA A 1 105 ? -12.011 -17.682 35.916 1.00 92.69 105 ALA A C 1
ATOM 800 O O . ALA A 1 105 ? -11.839 -16.471 36.048 1.00 92.69 105 ALA A O 1
ATOM 801 N N . SER A 1 106 ? -11.121 -18.574 36.369 1.00 93.19 106 SER A N 1
ATOM 802 C CA . SER A 1 106 ? -9.851 -18.198 37.000 1.00 93.19 106 SER A CA 1
ATOM 803 C C . SER A 1 106 ? -8.810 -17.781 35.959 1.00 93.19 106 SER A C 1
ATOM 805 O O . SER A 1 106 ? -8.220 -16.711 36.101 1.00 93.19 106 SER A O 1
ATOM 807 N N . LEU A 1 107 ? -8.680 -18.532 34.858 1.00 92.81 107 LEU A N 1
ATOM 808 C CA . LEU A 1 107 ? -7.860 -18.145 33.703 1.00 92.81 107 LEU A CA 1
ATOM 809 C C . LEU A 1 107 ? -8.386 -16.866 33.035 1.00 92.81 107 LEU A C 1
ATOM 811 O O . LEU A 1 107 ? -7.596 -16.031 32.599 1.00 92.81 107 LEU A O 1
ATOM 815 N N . LEU A 1 108 ? -9.708 -16.667 32.998 1.00 93.19 108 LEU A N 1
ATOM 816 C CA . LEU A 1 108 ? -10.311 -15.424 32.514 1.00 93.19 108 LEU A CA 1
ATOM 817 C C . LEU A 1 108 ? -9.979 -14.228 33.415 1.00 93.19 108 LEU A C 1
ATOM 819 O O . LEU A 1 108 ? -9.614 -13.164 32.917 1.00 93.19 108 LEU A O 1
ATOM 823 N N . ALA A 1 109 ? -10.071 -14.397 34.737 1.00 91.62 109 ALA A N 1
ATOM 824 C CA . ALA A 1 109 ? -9.698 -13.362 35.696 1.00 91.62 109 ALA A CA 1
ATOM 825 C C . ALA A 1 109 ? -8.191 -13.048 35.652 1.00 91.62 109 ALA A C 1
ATOM 827 O O . ALA A 1 109 ? -7.808 -11.887 35.793 1.00 91.62 109 ALA A O 1
ATOM 828 N N . GLU A 1 110 ? -7.335 -14.047 35.417 1.00 93.06 110 GLU A N 1
ATOM 829 C CA . GLU A 1 110 ? -5.898 -13.851 35.200 1.00 93.06 110 GLU A CA 1
ATOM 830 C C . GLU A 1 110 ? -5.623 -13.077 33.903 1.00 93.06 110 GLU A C 1
ATOM 832 O O . GLU A 1 110 ? -4.937 -12.054 33.941 1.00 93.06 110 GLU A O 1
ATOM 837 N N . LEU A 1 111 ? -6.222 -13.498 32.783 1.00 91.31 111 LEU A N 1
ATOM 838 C CA . LEU A 1 111 ? -6.133 -12.831 31.481 1.00 91.31 111 LEU A CA 1
ATOM 839 C C . LEU A 1 111 ? -6.513 -11.347 31.595 1.00 91.31 111 LEU A C 1
ATOM 841 O O . LEU A 1 111 ? -5.692 -10.478 31.306 1.00 91.31 111 LEU A O 1
ATOM 845 N N . LEU A 1 112 ? -7.698 -11.051 32.133 1.00 92.25 112 LEU A N 1
ATOM 846 C CA . LEU A 1 112 ? -8.219 -9.687 32.304 1.00 92.25 112 LEU A CA 1
ATOM 847 C C . LEU A 1 112 ? -7.465 -8.851 33.354 1.00 92.25 112 LEU A C 1
ATOM 849 O O . LEU A 1 112 ? -7.588 -7.624 33.375 1.00 92.25 112 LEU A O 1
ATOM 853 N N . LYS A 1 113 ? -6.697 -9.491 34.242 1.00 91.12 113 LYS A N 1
ATOM 854 C CA . LYS A 1 113 ? -5.790 -8.826 35.191 1.00 91.12 113 LYS A CA 1
ATOM 855 C C . LYS A 1 113 ? -4.425 -8.529 34.563 1.00 91.12 113 LYS A C 1
ATOM 857 O O . LYS A 1 113 ? -3.820 -7.518 34.910 1.00 91.12 113 LYS A O 1
ATOM 862 N N . SER A 1 114 ? -3.946 -9.388 33.662 1.00 88.25 114 SER A N 1
ATOM 863 C CA . SER A 1 114 ? -2.725 -9.155 32.879 1.00 88.25 114 SER A CA 1
ATOM 864 C C . SER A 1 114 ? -2.927 -8.116 31.770 1.00 88.25 114 SER A C 1
ATOM 866 O O . SER A 1 114 ? -2.021 -7.340 31.478 1.00 88.25 114 SER A O 1
ATOM 868 N N . GLU A 1 115 ? -4.132 -8.066 31.200 1.00 88.44 115 GLU A N 1
ATOM 869 C CA . GLU A 1 115 ? -4.506 -7.251 30.046 1.00 88.44 115 GLU A CA 1
ATOM 870 C C . GLU A 1 115 ? -5.821 -6.509 30.356 1.00 88.44 115 GLU A C 1
ATOM 872 O O . GLU A 1 115 ? -6.904 -7.001 30.022 1.00 88.44 115 GLU A O 1
ATOM 877 N N . PRO A 1 116 ? -5.766 -5.344 31.032 1.00 91.19 116 PRO A N 1
ATOM 878 C CA . PRO A 1 116 ? -6.963 -4.575 31.354 1.00 91.19 116 PRO A CA 1
ATOM 879 C C . PRO A 1 116 ? -7.649 -4.086 30.075 1.00 91.19 116 PRO A C 1
ATOM 881 O O . PRO A 1 116 ? -6.999 -3.610 29.141 1.00 91.19 116 PRO A O 1
ATOM 884 N N . ILE A 1 117 ? -8.977 -4.167 30.048 1.00 96.12 117 ILE A N 1
ATOM 885 C CA . ILE A 1 117 ? -9.771 -3.754 28.894 1.00 96.12 117 ILE A CA 1
ATOM 886 C C . ILE A 1 117 ? -9.798 -2.226 28.835 1.00 96.12 117 ILE A C 1
ATOM 888 O O . ILE A 1 117 ? -10.279 -1.564 29.756 1.00 96.12 117 ILE A O 1
ATOM 892 N N . ILE A 1 118 ? -9.342 -1.663 27.718 1.00 96.81 118 ILE A N 1
ATOM 893 C CA . ILE A 1 118 ? -9.457 -0.231 27.431 1.00 96.81 118 ILE A CA 1
ATOM 894 C C . ILE A 1 118 ? -10.298 -0.078 26.170 1.00 96.81 118 ILE A C 1
ATOM 896 O O . ILE A 1 118 ? -9.876 -0.477 25.083 1.00 96.81 118 ILE A O 1
ATOM 900 N N . LEU A 1 119 ? -11.485 0.503 26.332 1.00 97.44 119 LEU A N 1
ATOM 901 C CA . LEU A 1 119 ? -12.382 0.882 25.246 1.00 97.44 119 LEU A CA 1
ATOM 902 C C . LEU A 1 119 ? -12.337 2.400 25.063 1.00 97.44 119 LEU A C 1
ATOM 904 O O . LEU A 1 119 ? -12.287 3.146 26.040 1.00 97.44 119 LEU A O 1
ATOM 908 N N . ASN A 1 120 ? -12.409 2.861 23.822 1.00 97.62 120 ASN A N 1
ATOM 909 C CA . ASN A 1 120 ? -12.507 4.271 23.474 1.00 97.62 120 ASN A CA 1
ATOM 910 C C . ASN A 1 120 ? -13.758 4.502 22.629 1.00 97.62 120 ASN A C 1
ATOM 912 O O . ASN A 1 120 ? -13.867 3.980 21.521 1.00 97.62 120 ASN A O 1
ATOM 916 N N . ALA A 1 121 ? -14.695 5.293 23.140 1.00 97.31 121 ALA A N 1
ATOM 917 C CA . ALA A 1 121 ? -15.804 5.785 22.343 1.00 97.31 121 ALA A CA 1
ATOM 918 C C . ALA A 1 121 ? -15.326 7.009 21.553 1.00 97.31 121 ALA A C 1
ATOM 920 O O . ALA A 1 121 ? -15.113 8.085 22.117 1.00 97.31 121 ALA A O 1
ATOM 921 N N . VAL A 1 122 ? -15.140 6.840 20.245 1.00 96.44 122 VAL A N 1
ATOM 922 C CA . VAL A 1 122 ? -14.814 7.955 19.351 1.00 96.44 122 VAL A CA 1
ATOM 923 C C . VAL A 1 122 ? -16.117 8.656 18.990 1.00 96.44 122 VAL A C 1
ATOM 925 O O . VAL A 1 122 ? -17.038 8.007 18.496 1.00 96.44 122 VAL A O 1
ATOM 928 N N . THR A 1 123 ? -16.222 9.960 19.241 1.00 96.50 123 THR A N 1
ATOM 929 C CA . THR A 1 123 ? -17.461 10.733 19.057 1.00 96.50 123 THR A CA 1
ATOM 930 C C . THR A 1 123 ? -17.332 11.823 17.999 1.00 96.50 123 THR A C 1
ATOM 932 O O . THR A 1 123 ? -16.259 12.369 17.747 1.00 96.50 123 THR A O 1
ATOM 935 N N . GLY A 1 124 ? -18.454 12.144 17.355 1.00 94.00 124 GLY A N 1
ATOM 936 C CA . GLY A 1 124 ? -18.548 13.252 16.411 1.00 94.00 124 GLY A CA 1
ATOM 937 C C . GLY A 1 124 ? -18.690 14.614 17.105 1.00 94.00 124 GLY A C 1
ATOM 938 O O . GLY A 1 124 ? -18.878 14.681 18.320 1.00 94.00 124 GLY A O 1
ATOM 939 N N . PRO A 1 125 ? -18.686 15.726 16.341 1.00 92.44 125 PRO A N 1
ATOM 940 C CA . PRO A 1 125 ? -18.808 17.082 16.891 1.00 92.44 125 PRO A CA 1
ATOM 941 C C . PRO A 1 125 ? -20.107 17.381 17.661 1.00 92.44 125 PRO A C 1
ATOM 943 O O . PRO A 1 125 ? -20.196 18.424 18.298 1.00 92.44 125 PRO A O 1
ATOM 946 N N . ALA A 1 126 ? -21.109 16.497 17.593 1.00 92.75 126 ALA A N 1
ATOM 947 C CA . ALA A 1 126 ? -22.351 16.579 18.358 1.00 92.75 126 ALA A CA 1
ATOM 948 C C . ALA A 1 126 ? -22.449 15.477 19.435 1.00 92.75 126 ALA A C 1
ATOM 950 O O . ALA A 1 126 ? -23.550 15.145 19.866 1.00 92.75 126 ALA A O 1
ATOM 951 N N . GLY A 1 127 ? -21.321 14.886 19.850 1.00 93.88 127 GLY A N 1
ATOM 952 C CA . GLY A 1 127 ? -21.223 13.911 20.944 1.00 93.88 127 GLY A CA 1
ATOM 953 C C . GLY A 1 127 ? -21.787 12.518 20.655 1.00 93.88 127 GLY A C 1
ATOM 954 O O . GLY A 1 127 ? -21.729 11.655 21.532 1.00 93.88 127 GLY A O 1
ATOM 955 N N . GLN A 1 128 ? -22.303 12.276 19.449 1.00 95.19 128 GLN A N 1
ATOM 956 C CA . GLN A 1 128 ? -22.763 10.962 19.004 1.00 95.19 128 GLN A CA 1
ATOM 957 C C . GLN A 1 128 ? -21.578 10.010 18.800 1.00 95.19 128 GLN A C 1
ATOM 959 O O . GLN A 1 128 ? -20.546 10.424 18.264 1.00 95.19 128 GLN A O 1
ATOM 964 N N . VAL A 1 129 ? -21.705 8.748 19.209 1.00 96.38 129 VAL A N 1
ATOM 965 C CA . VAL A 1 129 ? -20.640 7.745 19.071 1.00 96.38 129 VAL A CA 1
ATOM 966 C C . VAL A 1 129 ? -20.530 7.319 17.605 1.00 96.38 129 VAL A C 1
ATOM 968 O O . VAL A 1 129 ? -21.508 6.958 16.958 1.00 96.38 129 VAL A O 1
ATOM 971 N N . LEU A 1 130 ? -19.320 7.393 17.058 1.00 94.94 130 LEU A N 1
ATOM 972 C CA . LEU A 1 130 ? -18.994 6.985 15.690 1.00 94.94 130 LEU A CA 1
ATOM 973 C C . LEU A 1 130 ? -18.475 5.545 15.644 1.00 94.94 130 LEU A C 1
ATOM 975 O O . LEU A 1 130 ? -18.739 4.845 14.673 1.00 94.94 130 LEU A O 1
ATOM 979 N N . SER A 1 131 ? -17.739 5.125 16.675 1.00 96.38 131 SER A N 1
ATOM 980 C CA . SER A 1 131 ? -17.240 3.760 16.880 1.00 96.38 131 SER A CA 1
ATOM 981 C C . SER A 1 131 ? -16.941 3.534 18.363 1.00 96.38 131 SER A C 1
ATOM 983 O O . SER A 1 131 ? -16.609 4.483 19.083 1.00 96.38 131 SER A O 1
ATOM 985 N N . VAL A 1 132 ? -17.004 2.276 18.800 1.00 97.44 132 VAL A N 1
ATOM 986 C CA . VAL A 1 132 ? -16.381 1.830 20.050 1.00 97.44 132 VAL A CA 1
ATOM 987 C C . VAL A 1 132 ? -15.152 1.006 19.687 1.00 97.44 132 VAL A C 1
ATOM 989 O O . VAL A 1 132 ? -15.253 -0.062 19.083 1.00 97.44 132 VAL A O 1
ATOM 992 N N . ASP A 1 133 ? -13.987 1.516 20.062 1.00 97.62 133 ASP A N 1
ATOM 993 C CA . ASP A 1 133 ? -12.685 0.993 19.671 1.00 97.62 133 ASP A CA 1
ATOM 994 C C . ASP A 1 133 ? -12.017 0.290 20.860 1.00 97.62 133 ASP A C 1
ATOM 996 O O . ASP A 1 133 ? -11.759 0.914 21.889 1.00 97.62 133 ASP A O 1
ATOM 1000 N N . ALA A 1 134 ? -11.680 -0.995 20.732 1.00 97.62 134 ALA A N 1
ATOM 1001 C CA . ALA A 1 134 ? -10.826 -1.668 21.708 1.00 97.62 134 ALA A CA 1
ATOM 1002 C C . ALA A 1 134 ? -9.373 -1.232 21.490 1.00 97.62 134 ALA A C 1
ATOM 1004 O O . ALA A 1 134 ? -8.792 -1.525 20.442 1.00 97.62 134 ALA A O 1
ATOM 1005 N N . TRP A 1 135 ? -8.776 -0.566 22.478 1.00 95.88 135 TRP A N 1
ATOM 1006 C CA . TRP A 1 135 ? -7.359 -0.186 22.492 1.00 95.88 135 TRP A CA 1
ATOM 1007 C C . TRP A 1 135 ? -6.478 -1.278 23.106 1.00 95.88 135 TRP A C 1
ATOM 1009 O O . TRP A 1 135 ? -5.392 -1.531 22.595 1.00 95.88 135 TRP A O 1
ATOM 1019 N N . VAL A 1 136 ? -6.949 -1.943 24.170 1.00 95.12 136 VAL A N 1
ATOM 1020 C CA . VAL A 1 136 ? -6.241 -3.020 24.895 1.00 95.12 136 VAL A CA 1
ATOM 1021 C C . VAL A 1 136 ? -7.252 -4.065 25.388 1.00 95.12 136 VAL A C 1
ATOM 1023 O O . VAL A 1 136 ? -8.407 -3.723 25.655 1.00 95.12 136 VAL A O 1
ATOM 1026 N N . GLY A 1 137 ? -6.818 -5.324 25.521 1.00 94.88 137 GLY A N 1
ATOM 1027 C CA . GLY A 1 137 ? -7.609 -6.421 26.095 1.00 94.88 137 GLY A CA 1
ATOM 1028 C C . GLY A 1 137 ? -8.374 -7.267 25.072 1.00 94.88 137 GLY A C 1
ATOM 1029 O O . GLY A 1 137 ? -9.379 -7.880 25.425 1.00 94.88 137 GLY A O 1
ATOM 1030 N N . HIS A 1 138 ? -7.940 -7.297 23.805 1.00 95.94 138 HIS A N 1
ATOM 1031 C CA . HIS A 1 138 ? -8.639 -7.978 22.701 1.00 95.94 138 HIS A CA 1
ATOM 1032 C C . HIS A 1 138 ? -8.842 -9.478 22.939 1.00 95.94 138 HIS A C 1
ATOM 1034 O O . HIS A 1 138 ? -9.930 -9.983 22.674 1.00 95.94 138 HIS A O 1
ATOM 1040 N N . ASP A 1 139 ? -7.846 -10.172 23.492 1.00 95.62 139 ASP A N 1
ATOM 1041 C CA . ASP A 1 139 ? -7.929 -11.604 23.814 1.00 95.62 139 ASP A CA 1
ATOM 1042 C C . ASP A 1 139 ? -8.878 -11.868 24.994 1.00 95.62 139 ASP A C 1
ATOM 1044 O O . ASP A 1 139 ? -9.675 -12.807 24.957 1.00 95.62 139 ASP A O 1
ATOM 1048 N N . GLY A 1 140 ? -8.877 -10.989 26.003 1.00 95.50 140 GLY A N 1
ATOM 1049 C CA . GLY A 1 140 ? -9.848 -11.008 27.099 1.00 95.50 140 GLY A CA 1
ATOM 1050 C C . GLY A 1 140 ? -11.285 -10.782 26.621 1.00 95.50 140 GLY A C 1
ATOM 1051 O O . GLY A 1 140 ? -12.190 -11.525 26.999 1.00 95.50 140 GLY A O 1
ATOM 1052 N N . LEU A 1 141 ? -11.497 -9.805 25.735 1.00 96.38 141 LEU A N 1
ATOM 1053 C CA . LEU A 1 141 ? -12.795 -9.536 25.112 1.00 96.38 141 LEU A CA 1
ATOM 1054 C C . LEU A 1 141 ? -13.253 -10.693 24.203 1.00 96.38 141 LEU A C 1
ATOM 1056 O O . LEU A 1 141 ? -14.434 -11.034 24.209 1.00 96.38 141 LEU A O 1
ATOM 1060 N N . ALA A 1 142 ? -12.340 -11.340 23.471 1.00 96.12 142 ALA A N 1
ATOM 1061 C CA . ALA A 1 142 ? -12.640 -12.526 22.667 1.00 96.12 142 ALA A CA 1
ATOM 1062 C C . ALA A 1 142 ? -13.042 -13.732 23.539 1.00 96.12 142 ALA A C 1
ATOM 1064 O O . ALA A 1 142 ? -14.019 -14.418 23.231 1.00 96.12 142 ALA A O 1
ATOM 1065 N N . ALA A 1 143 ? -12.349 -13.955 24.662 1.00 95.81 143 ALA A N 1
ATOM 1066 C CA . ALA A 1 143 ? -12.699 -14.995 25.630 1.00 95.81 143 ALA A CA 1
ATOM 1067 C C . ALA A 1 143 ? -14.061 -14.729 26.304 1.00 95.81 143 ALA A C 1
ATOM 1069 O O . ALA A 1 143 ? -14.860 -15.650 26.475 1.00 95.81 143 ALA A O 1
ATOM 1070 N N . LEU A 1 144 ? -14.368 -13.467 26.622 1.00 94.88 144 LEU A N 1
ATOM 1071 C CA . LEU A 1 144 ? -15.679 -13.044 27.127 1.00 94.88 144 LEU A CA 1
ATOM 1072 C C . LEU A 1 144 ? -16.792 -13.269 26.085 1.00 94.88 144 LEU A C 1
ATOM 1074 O O . LEU A 1 144 ? -17.851 -13.800 26.426 1.00 94.88 144 LEU A O 1
ATOM 1078 N N . LEU A 1 145 ? -16.545 -12.948 24.811 1.00 94.81 145 LEU A N 1
ATOM 1079 C CA . LEU A 1 145 ? -17.500 -13.161 23.719 1.00 94.81 145 LEU A CA 1
ATOM 1080 C C . LEU A 1 145 ? -17.803 -14.660 23.502 1.00 94.81 145 LEU A C 1
ATOM 1082 O O . LEU A 1 145 ? -18.969 -15.030 23.352 1.00 94.81 145 LEU A O 1
ATOM 1086 N N . LEU A 1 146 ? -16.795 -15.541 23.594 1.00 94.56 146 LEU A N 1
ATOM 1087 C CA . LEU A 1 146 ? -16.990 -17.003 23.645 1.00 94.56 146 LEU A CA 1
ATOM 1088 C C . LEU A 1 146 ? -17.805 -17.452 24.863 1.00 94.56 146 LEU A C 1
ATOM 1090 O O . LEU A 1 146 ? -18.693 -18.297 24.737 1.00 94.56 146 LEU A O 1
ATOM 1094 N N . ALA A 1 147 ? -17.546 -16.858 26.031 1.00 92.75 147 ALA A N 1
ATOM 1095 C CA . ALA A 1 147 ? -18.308 -17.071 27.262 1.00 92.75 147 ALA A CA 1
ATOM 1096 C C . ALA A 1 147 ? -19.726 -16.447 27.223 1.00 92.75 147 ALA A C 1
ATOM 1098 O O . ALA A 1 147 ? -20.400 -16.371 28.253 1.00 92.75 147 ALA A O 1
ATOM 1099 N N . LYS A 1 148 ? -20.199 -16.032 26.036 1.00 93.75 148 LYS A N 1
ATOM 1100 C CA . LYS A 1 148 ? -21.527 -15.460 25.758 1.00 93.75 148 LYS A CA 1
ATOM 1101 C C . LYS A 1 148 ? -21.811 -14.171 26.533 1.00 93.75 148 LYS A C 1
ATOM 1103 O O . LYS A 1 148 ? -22.948 -13.909 26.914 1.00 93.75 148 LYS A O 1
ATOM 1108 N N . LYS A 1 149 ? -20.773 -13.359 26.738 1.00 86.06 149 LYS A N 1
ATOM 1109 C CA . LYS A 1 149 ? -20.869 -11.967 27.189 1.00 86.06 149 LYS A CA 1
ATOM 1110 C C . LYS A 1 149 ? -21.032 -11.108 25.940 1.00 86.06 149 LYS A C 1
ATOM 1112 O O . LYS A 1 149 ? -20.096 -10.973 25.155 1.00 86.06 149 LYS A O 1
ATOM 1117 N N . LEU A 1 150 ? -22.257 -10.654 25.691 1.00 91.88 150 LEU A N 1
ATOM 1118 C CA . LEU A 1 150 ? -22.670 -10.133 24.389 1.00 91.88 150 LEU A CA 1
ATOM 1119 C C . LEU A 1 150 ? -22.680 -8.607 24.341 1.00 91.88 150 LEU A C 1
ATOM 1121 O O . LEU A 1 150 ? -22.498 -8.066 23.252 1.00 91.88 150 LEU A O 1
ATOM 1125 N N . THR A 1 151 ? -22.831 -7.912 25.473 1.00 96.38 151 THR A N 1
ATOM 1126 C CA . THR A 1 151 ? -22.788 -6.440 25.538 1.00 96.38 151 THR A CA 1
ATOM 1127 C C . THR A 1 151 ? -21.727 -5.912 26.506 1.00 96.38 151 THR A C 1
ATOM 1129 O O . THR A 1 151 ? -21.214 -6.640 27.354 1.00 96.38 151 THR A O 1
ATOM 1132 N N . ILE A 1 152 ? -21.384 -4.623 26.408 1.00 96.50 152 ILE A N 1
ATOM 1133 C CA . ILE A 1 152 ? -20.434 -3.979 27.336 1.00 96.50 152 ILE A CA 1
ATOM 1134 C C . ILE A 1 152 ? -20.904 -4.075 28.800 1.00 96.50 152 ILE A C 1
ATOM 1136 O O . ILE A 1 152 ? -20.079 -4.207 29.699 1.00 96.50 152 ILE A O 1
ATOM 1140 N N . GLY A 1 153 ? -22.218 -4.081 29.046 1.00 95.75 153 GLY A N 1
ATOM 1141 C CA . GLY A 1 153 ? -22.798 -4.265 30.379 1.00 95.75 153 GLY A CA 1
ATOM 1142 C C . GLY A 1 153 ? -22.571 -5.653 30.993 1.00 95.75 153 GLY A C 1
ATOM 1143 O O . GLY A 1 153 ? -22.671 -5.786 32.210 1.00 95.75 153 GLY A O 1
ATOM 1144 N N . ASP A 1 154 ? -22.227 -6.664 30.186 1.00 94.44 154 ASP A N 1
ATOM 1145 C CA . ASP A 1 154 ? -21.887 -8.012 30.656 1.00 94.44 154 ASP A CA 1
ATOM 1146 C C . ASP A 1 154 ? -20.437 -8.132 31.183 1.00 94.44 154 ASP A C 1
ATOM 1148 O O . ASP A 1 154 ? -20.093 -9.138 31.820 1.00 94.44 154 ASP A O 1
ATOM 1152 N N . LEU A 1 155 ? -19.575 -7.152 30.878 1.00 94.25 155 LEU A N 1
ATOM 1153 C CA . LEU A 1 155 ? -18.135 -7.173 31.163 1.00 94.25 155 LEU A CA 1
ATOM 1154 C C . LEU A 1 155 ? -17.839 -6.916 32.661 1.00 94.25 155 LEU A C 1
ATOM 1156 O O . LEU A 1 155 ? -18.529 -6.110 33.288 1.00 94.25 155 LEU A O 1
ATOM 1160 N N . PRO A 1 156 ? -16.784 -7.525 33.246 1.00 92.81 156 PRO A N 1
ATOM 1161 C CA . PRO A 1 156 ? -16.365 -7.244 34.622 1.00 92.81 156 PRO A CA 1
ATOM 1162 C C . PRO A 1 156 ? -15.829 -5.811 34.733 1.00 92.81 156 PRO A C 1
ATOM 1164 O O . PRO A 1 156 ? -14.743 -5.480 34.247 1.00 92.81 156 PRO A O 1
ATOM 1167 N N . ARG A 1 157 ? -16.635 -4.940 35.340 1.00 93.31 157 ARG A N 1
ATOM 1168 C CA . ARG A 1 157 ? -16.485 -3.481 35.307 1.00 93.31 157 ARG A CA 1
ATOM 1169 C C . ARG A 1 157 ? -15.139 -2.995 35.836 1.00 93.31 157 ARG A C 1
ATOM 1171 O O . ARG A 1 157 ? -14.536 -2.081 35.281 1.00 93.31 157 ARG A O 1
ATOM 1178 N N . GLU A 1 158 ? -14.658 -3.619 36.899 1.00 93.06 158 GLU A N 1
ATOM 1179 C CA . GLU A 1 158 ? -13.392 -3.333 37.562 1.00 93.06 158 GLU A CA 1
ATOM 1180 C C . GLU A 1 158 ? -12.175 -3.486 36.627 1.00 93.06 158 GLU A C 1
ATOM 1182 O O . GLU A 1 158 ? -11.206 -2.729 36.768 1.00 93.06 158 GLU A O 1
ATOM 1187 N N . ASN A 1 159 ? -12.258 -4.364 35.618 1.00 94.00 159 ASN A N 1
ATOM 1188 C CA . ASN A 1 159 ? -11.233 -4.593 34.592 1.00 94.00 159 ASN A CA 1
ATOM 1189 C C . ASN A 1 159 ? -11.369 -3.689 33.351 1.00 94.00 159 ASN A C 1
ATOM 1191 O O . ASN A 1 159 ? -10.465 -3.698 32.517 1.00 94.00 159 ASN A O 1
ATOM 1195 N N . VAL A 1 160 ? -12.457 -2.920 33.207 1.00 95.25 160 VAL A N 1
ATOM 1196 C CA . VAL A 1 160 ? -12.740 -2.097 32.016 1.00 95.25 160 VAL A CA 1
ATOM 1197 C C . VAL A 1 160 ? -12.519 -0.609 32.291 1.00 95.25 160 VAL A C 1
ATOM 1199 O O . VAL A 1 160 ? -12.926 -0.082 33.327 1.00 95.25 160 VAL A O 1
ATOM 1202 N N . ARG A 1 161 ? -11.918 0.114 31.344 1.00 95.69 161 ARG A N 1
ATOM 1203 C CA . ARG A 1 161 ? -11.884 1.585 31.306 1.00 95.69 161 ARG A CA 1
ATOM 1204 C C . ARG A 1 161 ? -12.497 2.083 30.000 1.00 95.69 161 ARG A C 1
ATOM 1206 O O . ARG A 1 161 ? -12.282 1.476 28.954 1.00 95.69 161 ARG A O 1
ATOM 1213 N N . ILE A 1 162 ? -13.265 3.172 30.078 1.00 96.44 162 ILE A N 1
ATOM 1214 C CA . ILE A 1 162 ? -13.965 3.773 28.936 1.00 96.44 162 ILE A CA 1
ATOM 1215 C C . ILE A 1 162 ? -13.495 5.216 28.748 1.00 96.44 162 ILE A C 1
ATOM 1217 O O . ILE A 1 162 ? -13.825 6.108 29.536 1.00 96.44 162 ILE A O 1
ATOM 1221 N N . LEU A 1 163 ? -12.733 5.417 27.678 1.00 96.56 163 LEU A N 1
ATOM 1222 C CA . LEU A 1 163 ? -12.258 6.708 27.199 1.00 96.56 163 LEU A CA 1
ATOM 1223 C C . LEU A 1 163 ? -13.288 7.344 26.257 1.00 96.56 163 LEU A C 1
ATOM 1225 O O . LEU A 1 163 ? -14.087 6.637 25.636 1.00 96.56 163 LEU A O 1
ATOM 1229 N N . VAL A 1 164 ? -13.230 8.668 26.103 1.00 96.31 164 VAL A N 1
ATOM 1230 C CA . VAL A 1 164 ? -13.953 9.394 25.044 1.00 96.31 164 VAL A CA 1
ATOM 1231 C C . VAL A 1 164 ? -12.948 10.226 24.257 1.00 96.31 164 VAL A C 1
ATOM 1233 O O . VAL A 1 164 ? -12.304 11.105 24.827 1.00 96.31 164 VAL A O 1
ATOM 1236 N N . ASN A 1 165 ? -12.770 9.933 22.966 1.00 95.88 165 ASN A N 1
ATOM 1237 C CA . ASN A 1 165 ? -11.710 10.519 22.123 1.00 95.88 165 ASN A CA 1
ATOM 1238 C C . ASN A 1 165 ? -10.303 10.460 22.769 1.00 95.88 165 ASN A C 1
ATOM 1240 O O . ASN A 1 165 ? -9.488 11.372 22.630 1.00 95.88 165 ASN A O 1
ATOM 1244 N N . GLY A 1 166 ? -10.025 9.391 23.518 1.00 95.50 166 GLY A N 1
ATOM 1245 C CA . GLY A 1 166 ? -8.789 9.180 24.270 1.00 95.50 166 GLY A CA 1
ATOM 1246 C C . GLY A 1 166 ? -8.698 9.899 25.618 1.00 95.50 166 GLY A C 1
ATOM 1247 O O . GLY A 1 166 ? -7.694 9.739 26.305 1.00 95.50 166 GLY A O 1
ATOM 1248 N N . HIS A 1 167 ? -9.703 10.666 26.042 1.00 94.62 167 HIS A N 1
ATOM 1249 C CA . HIS A 1 167 ? -9.711 11.284 27.370 1.00 94.62 167 HIS A CA 1
ATOM 1250 C C . HIS A 1 167 ? -10.233 10.314 28.439 1.00 94.62 167 HIS A C 1
ATOM 1252 O O . HIS A 1 167 ? -11.275 9.681 28.251 1.00 94.62 167 HIS A O 1
ATOM 1258 N N . VAL A 1 168 ? -9.525 10.234 29.571 1.00 91.81 168 VAL A N 1
ATOM 1259 C CA . VAL A 1 168 ? -10.039 9.650 30.822 1.00 91.81 168 VAL A CA 1
ATOM 1260 C C . VAL A 1 168 ? -10.899 10.666 31.589 1.00 91.81 168 VAL A C 1
ATOM 1262 O O . VAL A 1 168 ? -11.094 11.815 31.188 1.00 91.81 168 VAL A O 1
ATOM 1265 N N . ASP A 1 169 ? -11.414 10.238 32.733 1.00 85.38 169 ASP A N 1
ATOM 1266 C CA . ASP A 1 169 ? -12.109 11.059 33.726 1.00 85.38 169 ASP A CA 1
ATOM 1267 C C . ASP A 1 169 ? -11.213 12.207 34.224 1.00 85.38 169 ASP A C 1
ATOM 1269 O O . ASP A 1 169 ? -9.984 12.100 34.259 1.00 85.38 169 ASP A O 1
ATOM 1273 N N . GLY A 1 170 ? -11.812 13.362 34.517 1.00 84.38 170 GLY A N 1
ATOM 1274 C CA . GLY A 1 170 ? -11.057 14.604 34.735 1.00 84.38 170 GLY A CA 1
ATOM 1275 C C . GLY A 1 170 ? -10.367 15.168 33.478 1.00 84.38 170 GLY A C 1
ATOM 1276 O O . GLY A 1 170 ? -9.627 16.142 33.579 1.00 84.38 170 GLY A O 1
ATOM 1277 N N . GLY A 1 171 ? -10.593 14.588 32.291 1.00 86.50 171 GLY A N 1
ATOM 1278 C CA . GLY A 1 171 ? -10.194 15.159 31.000 1.00 86.50 171 GLY A CA 1
ATOM 1279 C C . GLY A 1 171 ? -8.733 14.948 30.590 1.00 86.50 171 GLY A C 1
ATOM 1280 O O . GLY A 1 171 ? -8.324 15.466 29.551 1.00 86.50 171 GLY A O 1
ATOM 1281 N N . THR A 1 172 ? -7.938 14.182 31.345 1.00 90.56 172 THR A N 1
ATOM 1282 C CA . THR A 1 172 ? -6.553 13.861 30.948 1.00 90.56 172 THR A CA 1
ATOM 1283 C C . THR A 1 172 ? -6.556 13.051 29.648 1.00 90.56 172 THR A C 1
ATOM 1285 O O . THR A 1 172 ? -7.201 12.009 29.570 1.00 90.56 172 THR A O 1
ATOM 1288 N N . GLN A 1 173 ? -5.834 13.508 28.624 1.00 90.81 173 GLN A N 1
ATOM 1289 C CA . GLN A 1 173 ? -5.733 12.796 27.347 1.00 90.81 173 GLN A CA 1
ATOM 1290 C C . GLN A 1 173 ? -4.704 11.660 27.440 1.00 90.81 173 GLN A C 1
ATOM 1292 O O . GLN A 1 173 ? -3.576 11.871 27.886 1.00 90.81 173 GLN A O 1
ATOM 1297 N N . TRP A 1 174 ? -5.078 10.459 27.004 1.00 91.38 174 TRP A N 1
ATOM 1298 C CA . TRP A 1 174 ? -4.178 9.324 26.805 1.00 91.38 174 TRP A CA 1
ATOM 1299 C C . TRP A 1 174 ? -3.835 9.197 25.317 1.00 91.38 174 TRP A C 1
ATOM 1301 O O . TRP A 1 174 ? -4.703 9.301 24.450 1.00 91.38 174 TRP A O 1
ATOM 1311 N N . GLY A 1 175 ? -2.556 8.964 25.014 1.00 87.62 175 GLY A N 1
ATOM 1312 C CA . GLY A 1 175 ? -2.118 8.685 23.647 1.00 87.62 175 GLY A CA 1
ATOM 1313 C C . GLY A 1 175 ? -2.577 7.296 23.208 1.00 87.62 175 GLY A C 1
ATOM 1314 O O . GLY A 1 175 ? -2.354 6.322 23.926 1.00 87.62 175 GLY A O 1
ATOM 1315 N N . HIS A 1 176 ? -3.183 7.189 22.027 1.00 94.31 176 HIS A N 1
ATOM 1316 C CA . HIS A 1 176 ? -3.590 5.900 21.476 1.00 94.31 176 HIS A CA 1
ATOM 1317 C C . HIS A 1 176 ? -2.347 5.159 20.974 1.00 94.31 176 HIS A C 1
ATOM 1319 O O . HIS A 1 176 ? -1.758 5.536 19.961 1.00 94.31 176 HIS A O 1
ATOM 1325 N N . TRP A 1 177 ? -1.905 4.132 21.700 1.00 95.56 177 TRP A N 1
ATOM 1326 C CA . TRP A 1 177 ? -0.736 3.335 21.325 1.00 95.56 177 TRP A CA 1
ATOM 1327 C C . TRP A 1 177 ? -1.165 2.137 20.476 1.00 95.56 177 TRP A C 1
ATOM 1329 O O . TRP A 1 177 ? -1.861 1.250 20.960 1.00 95.56 177 TRP A O 1
ATOM 1339 N N . VAL A 1 178 ? -0.734 2.104 19.213 1.00 95.69 178 VAL A N 1
ATOM 1340 C CA . VAL A 1 178 ? -1.044 1.022 18.265 1.00 95.69 178 VAL A CA 1
ATOM 1341 C C . VAL A 1 178 ? 0.222 0.347 17.751 1.00 95.69 178 VAL A C 1
ATOM 1343 O O . VAL A 1 178 ? 1.290 0.957 17.636 1.00 95.69 178 VAL A O 1
ATOM 1346 N N . ARG A 1 179 ? 0.099 -0.930 17.384 1.00 95.19 179 ARG A N 1
ATOM 1347 C CA . ARG A 1 179 ? 1.153 -1.675 16.692 1.00 95.19 179 ARG A CA 1
ATOM 1348 C C . ARG A 1 179 ? 1.296 -1.112 15.275 1.00 95.19 179 ARG A C 1
ATOM 1350 O O . ARG A 1 179 ? 0.370 -1.235 14.474 1.00 95.19 179 ARG A O 1
ATOM 1357 N N . ALA A 1 180 ? 2.457 -0.559 14.910 1.00 95.69 180 ALA A N 1
ATOM 1358 C CA . ALA A 1 180 ? 2.689 -0.075 13.543 1.00 95.69 180 ALA A CA 1
ATOM 1359 C C . ALA A 1 180 ? 2.427 -1.177 12.506 1.00 95.69 180 ALA A C 1
ATOM 1361 O O . ALA A 1 180 ? 1.816 -0.903 11.481 1.00 95.69 180 ALA A O 1
ATOM 1362 N N . SER A 1 181 ? 2.789 -2.433 12.798 1.00 94.00 181 SER A N 1
ATOM 1363 C CA . SER A 1 181 ? 2.487 -3.617 11.971 1.00 94.00 181 SER A CA 1
ATOM 1364 C C . SER A 1 181 ? 0.995 -3.826 11.676 1.00 94.00 181 SER A C 1
ATOM 1366 O O . SER A 1 181 ? 0.641 -4.499 10.710 1.00 94.00 181 SER A O 1
ATOM 1368 N N . GLY A 1 182 ? 0.097 -3.250 12.465 1.00 93.44 182 GLY A N 1
ATOM 1369 C CA . GLY A 1 182 ? -1.325 -3.192 12.167 1.00 93.44 182 GLY A CA 1
ATOM 1370 C C . GLY A 1 182 ? -1.747 -2.003 11.313 1.00 93.44 182 GLY A C 1
ATOM 1371 O O . GLY A 1 182 ? -2.642 -2.128 10.475 1.00 93.44 182 GLY A O 1
ATOM 1372 N N . ALA A 1 183 ? -1.096 -0.865 11.524 1.00 94.38 183 ALA A N 1
ATOM 1373 C CA . ALA A 1 183 ? -1.540 0.436 11.059 1.00 94.38 183 ALA A CA 1
ATOM 1374 C C . ALA A 1 183 ? -1.387 0.654 9.540 1.00 94.38 183 ALA A C 1
ATOM 1376 O O . ALA A 1 183 ? -0.523 0.075 8.878 1.00 94.38 183 ALA A O 1
ATOM 1377 N N . ASP A 1 184 ? -2.203 1.542 8.975 1.00 91.62 184 ASP A N 1
ATOM 1378 C CA . ASP A 1 184 ? -2.009 2.076 7.625 1.00 91.62 184 ASP A CA 1
ATOM 1379 C C . ASP A 1 184 ? -1.117 3.329 7.672 1.00 91.62 184 ASP A C 1
ATOM 1381 O O . ASP A 1 184 ? -1.582 4.469 7.700 1.00 91.62 184 ASP A O 1
ATOM 1385 N N . LEU A 1 185 ? 0.200 3.111 7.681 1.00 90.25 185 LEU A N 1
ATOM 1386 C CA . LEU A 1 185 ? 1.191 4.192 7.715 1.00 90.25 185 LEU A CA 1
ATOM 1387 C C . LEU A 1 185 ? 1.170 5.091 6.463 1.00 90.25 185 LEU A C 1
ATOM 1389 O O . LEU A 1 185 ? 1.627 6.230 6.542 1.00 90.25 185 LEU A O 1
ATOM 1393 N N . GLU A 1 186 ? 0.636 4.627 5.325 1.00 84.94 186 GLU A N 1
ATOM 1394 C CA . GLU A 1 186 ? 0.446 5.474 4.135 1.00 84.94 186 GLU A CA 1
ATOM 1395 C C . GLU A 1 186 ? -0.742 6.434 4.322 1.00 84.94 186 GLU A C 1
ATOM 1397 O O . GLU A 1 186 ? -0.704 7.565 3.838 1.00 84.94 186 GLU A O 1
ATOM 1402 N N . THR A 1 187 ? -1.765 6.017 5.076 1.00 82.94 187 THR A N 1
ATOM 1403 C CA . THR A 1 187 ? -2.892 6.862 5.501 1.00 82.94 187 THR A CA 1
ATOM 1404 C C . THR A 1 187 ? -2.516 7.843 6.616 1.00 82.94 187 THR A C 1
ATOM 1406 O O . THR A 1 187 ? -2.882 9.014 6.525 1.00 82.94 187 THR A O 1
ATOM 1409 N N . ILE A 1 188 ? -1.802 7.387 7.652 1.00 87.00 188 ILE A N 1
ATOM 1410 C CA . ILE A 1 188 ? -1.445 8.194 8.839 1.00 87.00 188 ILE A CA 1
ATOM 1411 C C . ILE A 1 188 ? -0.282 9.161 8.523 1.00 87.00 188 ILE A C 1
ATOM 1413 O O . ILE A 1 188 ? -0.191 10.266 9.062 1.00 87.00 188 ILE A O 1
ATOM 1417 N N . GLY A 1 189 ? 0.620 8.785 7.612 1.00 84.56 189 GLY A N 1
ATOM 1418 C CA . GLY A 1 189 ? 1.677 9.654 7.095 1.00 84.56 189 GLY A CA 1
ATOM 1419 C C . GLY A 1 189 ? 2.707 10.066 8.152 1.00 84.56 189 GLY A C 1
ATOM 1420 O O . GLY A 1 189 ? 3.685 9.360 8.377 1.00 84.56 189 GLY A O 1
ATOM 1421 N N . LYS A 1 190 ? 2.525 11.246 8.760 1.00 80.56 190 LYS A N 1
ATOM 1422 C CA . LYS A 1 190 ? 3.401 11.787 9.822 1.00 80.56 190 LYS A CA 1
ATOM 1423 C C . LYS A 1 190 ? 2.655 12.176 11.108 1.00 80.56 190 LYS A C 1
ATOM 1425 O O . LYS A 1 190 ? 3.278 12.744 11.997 1.00 80.56 190 LYS A O 1
ATOM 1430 N N . SER A 1 191 ? 1.363 11.861 11.247 1.00 85.88 191 SER A N 1
ATOM 1431 C CA . SER A 1 191 ? 0.593 12.127 12.477 1.00 85.88 191 SER A CA 1
ATOM 1432 C C . SER A 1 191 ? 0.763 11.032 13.544 1.00 85.88 191 SER A C 1
ATOM 1434 O O . SER A 1 191 ? -0.186 10.696 14.250 1.00 85.88 191 SER A O 1
ATOM 1436 N N . TYR A 1 192 ? 1.962 10.449 13.640 1.00 92.38 192 TYR A N 1
ATOM 1437 C CA . TYR A 1 192 ? 2.325 9.481 14.673 1.00 92.38 192 TYR A CA 1
ATOM 1438 C C . TYR A 1 192 ? 3.711 9.782 15.246 1.00 92.38 192 TYR A C 1
ATOM 1440 O O . TYR A 1 192 ? 4.618 10.210 14.527 1.00 92.38 192 TYR A O 1
ATOM 1448 N N . SER A 1 193 ? 3.896 9.507 16.535 1.00 94.00 193 SER A N 1
ATOM 1449 C CA . SER A 1 193 ? 5.214 9.421 17.171 1.00 94.00 193 SER A CA 1
ATOM 1450 C C . SER A 1 193 ? 5.562 7.957 17.444 1.00 94.00 193 SER A C 1
ATOM 1452 O O . SER A 1 193 ? 4.684 7.097 17.490 1.00 94.00 193 SER A O 1
ATOM 1454 N N . ARG A 1 194 ? 6.849 7.631 17.596 1.00 94.06 194 ARG A N 1
ATOM 1455 C CA . ARG A 1 194 ? 7.261 6.291 18.046 1.00 94.06 194 ARG A CA 1
ATOM 1456 C C . ARG A 1 194 ? 7.257 6.247 19.565 1.00 94.06 194 ARG A C 1
ATOM 1458 O O . ARG A 1 194 ? 7.739 7.186 20.193 1.00 94.06 194 ARG A O 1
ATOM 1465 N N . VAL A 1 195 ? 6.769 5.149 20.131 1.00 94.88 195 VAL A N 1
ATOM 1466 C CA . VAL A 1 195 ? 6.828 4.899 21.575 1.00 94.88 195 VAL A CA 1
ATOM 1467 C C . VAL A 1 195 ? 7.946 3.897 21.842 1.00 94.88 195 VAL A C 1
ATOM 1469 O O . VAL A 1 195 ? 8.105 2.917 21.116 1.00 94.88 195 VAL A O 1
ATOM 1472 N N . SER A 1 196 ? 8.735 4.142 22.883 1.00 93.00 196 SER A N 1
ATOM 1473 C CA . SER A 1 196 ? 9.801 3.246 23.330 1.00 93.00 196 SER A CA 1
ATOM 1474 C C . SER A 1 196 ? 9.978 3.367 24.837 1.00 93.00 196 SER A C 1
ATOM 1476 O O . SER A 1 196 ? 10.092 4.479 25.350 1.00 93.00 196 SER A O 1
ATOM 1478 N N . GLY A 1 197 ? 10.049 2.237 25.532 1.00 92.38 197 GLY A N 1
ATOM 1479 C CA . GLY A 1 197 ? 10.246 2.172 26.976 1.00 92.38 197 GLY A CA 1
ATOM 1480 C C . GLY A 1 197 ? 10.153 0.730 27.481 1.00 92.38 197 GLY A C 1
ATOM 1481 O O . GLY A 1 197 ? 9.837 -0.168 26.696 1.00 92.38 197 GLY A O 1
ATOM 1482 N N . PRO A 1 198 ? 10.417 0.479 28.774 1.00 91.81 198 PRO A N 1
ATOM 1483 C CA . PRO A 1 198 ? 10.191 -0.830 29.381 1.00 91.81 198 PRO A CA 1
ATOM 1484 C C . PRO A 1 198 ? 8.737 -1.283 29.176 1.00 91.81 198 PRO A C 1
ATOM 1486 O O . PRO A 1 198 ? 7.813 -0.511 29.414 1.00 91.81 198 PRO A O 1
ATOM 1489 N N . GLY A 1 199 ? 8.536 -2.517 28.708 1.00 87.44 199 GLY A N 1
ATOM 1490 C CA . GLY A 1 199 ? 7.206 -3.080 28.431 1.00 87.44 199 GLY A CA 1
ATOM 1491 C C . GLY A 1 199 ? 6.534 -2.623 27.126 1.00 87.44 199 GLY A C 1
ATOM 1492 O O . GLY A 1 199 ? 5.503 -3.180 26.766 1.00 87.44 199 GLY A O 1
ATOM 1493 N N . VAL A 1 200 ? 7.103 -1.665 26.384 1.00 91.38 200 VAL A N 1
ATOM 1494 C CA . VAL A 1 200 ? 6.557 -1.218 25.088 1.00 91.38 200 VAL A CA 1
ATOM 1495 C C . VAL A 1 200 ? 7.015 -2.162 23.971 1.00 91.38 200 VAL A C 1
ATOM 1497 O O . VAL A 1 200 ? 8.215 -2.379 23.800 1.00 91.38 200 VAL A O 1
ATOM 1500 N N . GLU A 1 201 ? 6.083 -2.706 23.178 1.00 90.69 201 GLU A N 1
ATOM 1501 C CA . GLU A 1 201 ? 6.431 -3.600 22.065 1.00 90.69 201 GLU A CA 1
ATOM 1502 C C . GLU A 1 201 ? 7.166 -2.837 20.946 1.00 90.69 201 GLU A C 1
ATOM 1504 O O . GLU A 1 201 ? 6.798 -1.724 20.559 1.00 90.69 201 GLU A O 1
ATOM 1509 N N . GLU A 1 202 ? 8.215 -3.448 20.393 1.00 91.88 202 GLU A N 1
ATOM 1510 C CA . GLU A 1 202 ? 8.968 -2.910 19.260 1.00 91.88 202 GLU A CA 1
ATOM 1511 C C . GLU A 1 202 ? 8.033 -2.641 18.065 1.00 91.88 202 GLU A C 1
ATOM 1513 O O . GLU A 1 202 ? 7.362 -3.545 17.557 1.00 91.88 202 GLU A O 1
ATOM 1518 N N . GLY A 1 203 ? 8.004 -1.389 17.602 1.00 93.94 203 GLY A N 1
ATOM 1519 C CA . GLY A 1 203 ? 7.070 -0.932 16.570 1.00 93.94 203 GLY A CA 1
ATOM 1520 C C . GLY A 1 203 ? 5.778 -0.312 17.102 1.00 93.94 203 GLY A C 1
ATOM 1521 O O . GLY A 1 203 ? 4.889 -0.039 16.302 1.00 93.94 203 GLY A O 1
ATOM 1522 N N . THR A 1 204 ? 5.653 -0.055 18.406 1.00 95.62 204 THR A N 1
ATOM 1523 C CA . THR A 1 204 ? 4.544 0.752 18.940 1.00 95.62 204 THR A CA 1
ATOM 1524 C C . THR A 1 204 ? 4.662 2.207 18.479 1.00 95.62 204 THR A C 1
ATOM 1526 O O . THR A 1 204 ? 5.733 2.822 18.539 1.00 95.62 204 THR A O 1
ATOM 1529 N N . ILE A 1 205 ? 3.546 2.774 18.028 1.00 96.12 205 ILE A N 1
ATOM 1530 C CA . ILE A 1 205 ? 3.410 4.190 17.680 1.00 96.12 205 ILE A CA 1
ATOM 1531 C C . ILE A 1 205 ? 2.246 4.809 18.451 1.00 96.12 205 ILE A C 1
ATOM 1533 O O . ILE A 1 205 ? 1.243 4.143 18.692 1.00 96.12 205 ILE A O 1
ATOM 1537 N N . SER A 1 206 ? 2.375 6.080 18.830 1.00 96.19 206 SER A N 1
ATOM 1538 C CA . SER A 1 206 ? 1.270 6.854 19.393 1.00 96.19 206 SER A CA 1
ATOM 1539 C C . SER A 1 206 ? 0.606 7.652 18.283 1.00 96.19 206 SER A C 1
ATOM 1541 O O . SER A 1 206 ? 1.287 8.354 17.531 1.00 96.19 206 SER A O 1
ATOM 1543 N N . VAL A 1 207 ? -0.716 7.571 18.221 1.00 95.88 207 VAL A N 1
ATOM 1544 C CA . VAL A 1 207 ? -1.594 8.362 17.351 1.00 95.88 207 VAL A CA 1
ATOM 1545 C C . VAL A 1 207 ? -2.606 9.142 18.198 1.00 95.88 207 VAL A C 1
ATOM 1547 O O . VAL A 1 207 ? -2.589 9.065 19.431 1.00 95.88 207 VAL A O 1
ATOM 1550 N N . ASP A 1 208 ? -3.443 9.942 17.541 1.00 94.50 208 ASP A N 1
ATOM 1551 C CA . ASP A 1 208 ? -4.502 10.726 18.183 1.00 94.50 208 ASP A CA 1
ATOM 1552 C C . ASP A 1 208 ? -5.549 9.812 18.854 1.00 94.50 208 ASP A C 1
ATOM 1554 O O . ASP A 1 208 ? -5.945 8.786 18.296 1.00 94.50 208 ASP A O 1
ATOM 1558 N N . GLY A 1 209 ? -6.018 10.198 20.042 1.00 93.38 209 GLY A N 1
ATOM 1559 C CA . GLY A 1 209 ? -7.098 9.516 20.759 1.00 93.38 209 GLY A CA 1
ATOM 1560 C C . GLY A 1 209 ? -8.470 9.641 20.084 1.00 93.38 209 GLY A C 1
ATOM 1561 O O . GLY A 1 209 ? -9.347 8.805 20.311 1.00 93.38 209 GLY A O 1
ATOM 1562 N N . ALA A 1 210 ? -8.649 10.643 19.219 1.00 94.62 210 ALA A N 1
ATOM 1563 C CA . ALA A 1 210 ? -9.827 10.801 18.369 1.00 94.62 210 ALA A CA 1
ATOM 1564 C C . ALA A 1 210 ? -9.744 10.005 17.047 1.00 94.62 210 ALA A C 1
ATOM 1566 O O . ALA A 1 210 ? -10.707 9.989 16.280 1.00 94.62 210 ALA A O 1
ATOM 1567 N N . ALA A 1 211 ? -8.614 9.351 16.741 1.00 94.62 211 ALA A N 1
ATOM 1568 C CA . ALA A 1 211 ? -8.465 8.583 15.508 1.00 94.62 211 ALA A CA 1
ATOM 1569 C C . ALA A 1 211 ? -9.122 7.198 15.622 1.00 94.62 211 ALA A C 1
ATOM 1571 O O . ALA A 1 211 ? -8.692 6.356 16.411 1.00 94.62 211 ALA A O 1
ATOM 1572 N N . LEU A 1 212 ? -10.127 6.962 14.773 1.00 95.62 212 LEU A N 1
ATOM 1573 C CA . LEU A 1 212 ? -10.835 5.689 14.641 1.00 95.62 212 LEU A CA 1
ATOM 1574 C C . LEU A 1 212 ? -9.876 4.540 14.300 1.00 95.62 212 LEU A C 1
ATOM 1576 O O . LEU A 1 212 ? -9.103 4.643 13.344 1.00 95.62 212 LEU A O 1
ATOM 1580 N N . ASN A 1 213 ? -10.024 3.389 14.962 1.00 96.44 213 ASN A N 1
ATOM 1581 C CA . ASN A 1 213 ? -9.341 2.135 14.617 1.00 96.44 213 ASN A CA 1
ATOM 1582 C C . ASN A 1 213 ? -9.468 1.811 13.118 1.00 96.44 213 ASN A C 1
ATOM 1584 O O . ASN A 1 213 ? -8.516 1.327 12.503 1.00 96.44 213 ASN A O 1
ATOM 1588 N N . PHE A 1 214 ? -10.614 2.130 12.506 1.00 94.31 214 PHE A N 1
ATOM 1589 C CA . PHE A 1 214 ? -10.825 1.999 11.066 1.00 94.31 214 PHE A CA 1
ATOM 1590 C C . PHE A 1 214 ? -9.934 2.939 10.233 1.00 94.31 214 PHE A C 1
ATOM 1592 O O . PHE A 1 214 ? -9.262 2.477 9.310 1.00 94.31 214 PHE A O 1
ATOM 1599 N N . ASP A 1 215 ? -9.852 4.233 10.544 1.00 92.88 215 ASP A N 1
ATOM 1600 C CA . ASP A 1 215 ? -8.980 5.154 9.795 1.00 92.88 215 ASP A CA 1
ATOM 1601 C C . ASP A 1 215 ? -7.495 4.845 10.011 1.00 92.88 215 ASP A C 1
ATOM 1603 O O . ASP A 1 215 ? -6.691 4.971 9.088 1.00 92.88 215 ASP A O 1
ATOM 1607 N N . LEU A 1 216 ? -7.144 4.319 11.186 1.00 93.81 216 LEU A N 1
ATOM 1608 C CA . LEU A 1 216 ? -5.812 3.799 11.494 1.00 93.81 216 LEU A CA 1
ATOM 1609 C C . LEU A 1 216 ? -5.476 2.484 10.764 1.00 93.81 216 LEU A C 1
ATOM 1611 O O . LEU A 1 216 ? -4.328 2.047 10.809 1.00 93.81 216 LEU A O 1
ATOM 1615 N N . GLY A 1 217 ? -6.434 1.861 10.069 1.00 91.56 217 GLY A N 1
ATOM 1616 C CA . GLY A 1 217 ? -6.213 0.714 9.180 1.00 91.56 217 GLY A CA 1
ATOM 1617 C C . GLY A 1 217 ? -6.854 -0.608 9.612 1.00 91.56 217 GLY A C 1
ATOM 1618 O O . GLY A 1 217 ? -6.770 -1.574 8.855 1.00 91.56 217 GLY A O 1
ATOM 1619 N N . SER A 1 218 ? -7.520 -0.675 10.770 1.00 93.06 218 SER A N 1
ATOM 1620 C CA . SER A 1 218 ? -8.225 -1.885 11.218 1.00 93.06 218 SER A CA 1
ATOM 1621 C C . SER A 1 218 ? -9.444 -2.197 10.345 1.00 93.06 218 SER A C 1
ATOM 1623 O O . SER A 1 218 ? -10.178 -1.307 9.911 1.00 93.06 218 SER A O 1
ATOM 1625 N N . ARG A 1 219 ? -9.668 -3.479 10.059 1.00 91.75 219 ARG A N 1
ATOM 1626 C CA . ARG A 1 219 ? -10.763 -3.980 9.205 1.00 91.75 219 ARG A CA 1
ATOM 1627 C C . ARG A 1 219 ? -11.527 -5.123 9.883 1.00 91.75 219 ARG A C 1
ATOM 1629 O O . ARG A 1 219 ? -12.139 -5.932 9.193 1.00 91.75 219 ARG A O 1
ATOM 1636 N N . THR A 1 220 ? -11.441 -5.181 11.211 1.00 92.62 220 THR A N 1
ATOM 1637 C CA . THR A 1 220 ? -11.823 -6.334 12.025 1.00 92.62 220 THR A CA 1
ATOM 1638 C C . THR A 1 220 ? -12.590 -5.847 13.257 1.00 92.62 220 THR A C 1
ATOM 1640 O O . THR A 1 220 ? -12.017 -5.173 14.115 1.00 92.62 220 THR A O 1
ATOM 1643 N N . ASP A 1 221 ? -13.879 -6.178 13.335 1.00 95.31 221 ASP A N 1
ATOM 1644 C CA . ASP A 1 221 ? -14.650 -6.149 14.583 1.00 95.31 221 ASP A CA 1
ATOM 1645 C C . ASP A 1 221 ? -14.281 -7.367 15.457 1.00 95.31 221 ASP A C 1
ATOM 1647 O O . ASP A 1 221 ? -13.637 -8.310 14.985 1.00 95.31 221 ASP A O 1
ATOM 1651 N N . LEU A 1 222 ? -14.623 -7.370 16.749 1.00 95.88 222 LEU A N 1
ATOM 1652 C CA . LEU A 1 222 ? -14.256 -8.485 17.633 1.00 95.88 222 LEU A CA 1
ATOM 1653 C C . LEU A 1 222 ? -14.902 -9.820 17.239 1.00 95.88 222 LEU A C 1
ATOM 1655 O O . LEU A 1 222 ? -14.306 -10.867 17.487 1.00 95.88 222 LEU A O 1
ATOM 1659 N N . ALA A 1 223 ? -16.062 -9.810 16.579 1.00 94.44 223 ALA A N 1
ATOM 1660 C CA . ALA A 1 223 ? -16.625 -11.014 15.969 1.00 94.44 223 ALA A CA 1
ATOM 1661 C C . ALA A 1 223 ? -15.712 -11.560 14.850 1.00 94.44 223 ALA A C 1
ATOM 1663 O O . ALA A 1 223 ? -15.420 -12.757 14.809 1.00 94.44 223 ALA A O 1
ATOM 1664 N N . GLY A 1 224 ? -15.194 -10.685 13.982 1.00 93.25 224 GLY A N 1
ATOM 1665 C CA . GLY A 1 224 ? -14.189 -11.020 12.976 1.00 93.25 224 GLY A CA 1
ATOM 1666 C C . GLY A 1 224 ? -12.866 -11.496 13.585 1.00 93.25 224 GLY A C 1
ATOM 1667 O O . GLY A 1 224 ? -12.310 -12.487 13.112 1.00 93.25 224 GLY A O 1
ATOM 1668 N N . TYR A 1 225 ? -12.393 -10.859 14.661 1.00 93.88 225 TYR A N 1
ATOM 1669 C CA . TYR A 1 225 ? -11.193 -11.276 15.400 1.00 93.88 225 TYR A CA 1
ATOM 1670 C C . TYR A 1 225 ? -11.366 -12.692 15.962 1.00 93.88 225 TYR A C 1
ATOM 1672 O O . TYR A 1 225 ? -10.539 -13.571 15.714 1.00 93.88 225 TYR A O 1
ATOM 1680 N N . LEU A 1 226 ? -12.499 -12.943 16.624 1.00 94.00 226 LEU A N 1
ATOM 1681 C CA . LEU A 1 226 ? -12.832 -14.239 17.203 1.00 94.00 226 LEU A CA 1
ATOM 1682 C C . LEU A 1 226 ? -12.951 -15.348 16.145 1.00 94.00 226 LEU A C 1
ATOM 1684 O O . LEU A 1 226 ? -12.492 -16.466 16.378 1.00 94.00 226 LEU A O 1
ATOM 1688 N N . SER A 1 227 ? -13.472 -15.035 14.951 1.00 92.25 227 SER A N 1
ATOM 1689 C CA . SER A 1 227 ? -13.570 -15.993 13.835 1.00 92.25 227 SER A CA 1
ATOM 1690 C C . SER A 1 227 ? -12.218 -16.558 13.363 1.00 92.25 227 SER A C 1
ATOM 1692 O O . SER A 1 227 ? -12.180 -17.535 12.615 1.00 92.25 227 SER A O 1
ATOM 1694 N N . THR A 1 228 ? -11.093 -15.983 13.807 1.00 90.81 228 THR A N 1
ATOM 1695 C CA . THR A 1 228 ? -9.757 -16.506 13.490 1.00 90.81 228 THR A CA 1
ATOM 1696 C C . THR A 1 228 ? -9.333 -17.720 14.315 1.00 90.81 228 THR A C 1
ATOM 1698 O O . THR A 1 228 ? -8.417 -18.413 13.879 1.00 90.81 228 THR A O 1
ATOM 1701 N N . LEU A 1 229 ? -10.006 -18.040 15.432 1.00 88.00 229 LEU A N 1
ATOM 1702 C CA . LEU A 1 229 ? -9.701 -19.237 16.238 1.00 88.00 229 LEU A CA 1
ATOM 1703 C C . LEU A 1 229 ? -9.847 -20.543 15.448 1.00 88.00 229 LEU A C 1
ATOM 1705 O O . LEU A 1 229 ? -9.033 -21.451 15.584 1.00 88.00 229 LEU A O 1
ATOM 1709 N N . GLU A 1 230 ? -10.894 -20.632 14.627 1.00 85.62 230 GLU A N 1
ATOM 1710 C CA . GLU A 1 230 ? -11.239 -21.833 13.854 1.00 85.62 230 GLU A CA 1
ATOM 1711 C C . GLU A 1 230 ? -10.600 -21.833 12.456 1.00 85.62 230 GLU A C 1
ATOM 1713 O O . GLU A 1 230 ? -10.697 -22.809 11.709 1.00 85.62 230 GLU A O 1
ATOM 1718 N N . ARG A 1 231 ? -9.945 -20.731 12.071 1.00 86.62 231 ARG A N 1
ATOM 1719 C CA . ARG A 1 231 ? -9.404 -20.545 10.727 1.00 86.62 231 ARG A CA 1
ATOM 1720 C C . ARG A 1 231 ? -8.020 -21.201 10.600 1.00 86.62 231 ARG A C 1
ATOM 1722 O O . ARG A 1 231 ? -7.111 -20.832 11.342 1.00 86.62 231 ARG A O 1
ATOM 1729 N N . PRO A 1 232 ? -7.791 -22.069 9.593 1.00 89.56 232 PRO A N 1
ATOM 1730 C CA . PRO A 1 232 ? -6.452 -22.555 9.274 1.00 89.56 232 PRO A CA 1
ATOM 1731 C C . PRO A 1 232 ? -5.488 -21.390 9.005 1.00 89.56 232 PRO A C 1
ATOM 1733 O O . PRO A 1 232 ? -5.733 -20.567 8.117 1.00 89.56 232 PRO A O 1
ATOM 1736 N N . GLN A 1 233 ? -4.402 -21.319 9.776 1.00 89.94 233 GLN A N 1
ATOM 1737 C CA . GLN A 1 233 ? -3.368 -20.295 9.632 1.00 89.94 233 GLN A CA 1
ATOM 1738 C C . GLN A 1 233 ? -2.415 -20.674 8.480 1.00 89.94 233 GLN A C 1
ATOM 1740 O O . GLN A 1 233 ? -1.664 -21.640 8.626 1.00 89.94 233 GLN A O 1
ATOM 1745 N N . PRO A 1 234 ? -2.412 -19.957 7.336 1.00 95.19 234 PRO A N 1
ATOM 1746 C CA . PRO A 1 234 ? -1.580 -20.323 6.190 1.00 95.19 234 PRO A CA 1
ATOM 1747 C C . PRO A 1 234 ? -0.085 -20.148 6.478 1.00 95.19 234 PRO A C 1
ATOM 1749 O O . PRO A 1 234 ? 0.317 -19.208 7.170 1.00 95.19 234 PRO A O 1
ATOM 1752 N N . LYS A 1 235 ? 0.754 -21.007 5.896 1.00 97.44 235 LYS A N 1
ATOM 1753 C CA . LYS A 1 235 ? 2.216 -20.929 6.003 1.00 97.44 235 LYS A CA 1
ATOM 1754 C C . LYS A 1 235 ? 2.778 -20.008 4.914 1.00 97.44 235 LYS A C 1
ATOM 1756 O O . LYS A 1 235 ? 2.686 -20.321 3.727 1.00 97.44 235 LYS A O 1
ATOM 1761 N N . ILE A 1 236 ? 3.367 -18.876 5.303 1.00 98.19 236 ILE A N 1
ATOM 1762 C CA . ILE A 1 236 ? 3.742 -17.775 4.400 1.00 98.19 236 ILE A CA 1
ATOM 1763 C C . ILE A 1 236 ? 5.257 -17.573 4.340 1.00 98.19 236 ILE A C 1
ATOM 1765 O O . ILE A 1 236 ? 5.918 -17.338 5.352 1.00 98.19 236 ILE A O 1
ATOM 1769 N N . ALA A 1 237 ? 5.808 -17.608 3.129 1.00 98.25 237 ALA A N 1
ATOM 1770 C CA . ALA A 1 237 ? 7.221 -17.343 2.878 1.00 98.25 237 ALA A CA 1
ATOM 1771 C C . ALA A 1 237 ? 7.456 -15.863 2.530 1.00 98.25 237 ALA A C 1
ATOM 1773 O O . ALA A 1 237 ? 6.739 -15.311 1.701 1.00 98.25 237 ALA A O 1
ATOM 1774 N N . ILE A 1 238 ? 8.498 -15.227 3.072 1.00 98.38 238 ILE A N 1
ATOM 1775 C CA . ILE A 1 238 ? 8.939 -13.882 2.661 1.00 98.38 238 ILE A CA 1
ATOM 1776 C C . ILE A 1 238 ? 10.338 -13.954 2.052 1.00 98.38 238 ILE A C 1
ATOM 1778 O O . ILE A 1 238 ? 11.292 -14.310 2.734 1.00 98.38 238 ILE A O 1
ATOM 1782 N N . GLN A 1 239 ? 10.493 -13.547 0.793 1.00 97.94 239 GLN A N 1
ATOM 1783 C CA . GLN A 1 239 ? 11.801 -13.405 0.149 1.00 97.94 239 GLN A CA 1
ATOM 1784 C C . GLN A 1 239 ? 12.196 -11.925 0.067 1.00 97.94 239 GLN A C 1
ATOM 1786 O O . GLN A 1 239 ? 11.732 -11.192 -0.810 1.00 97.94 239 GLN A O 1
ATOM 1791 N N . PHE A 1 240 ? 13.081 -11.489 0.964 1.00 95.94 240 PHE A N 1
ATOM 1792 C CA . PHE A 1 240 ? 13.701 -10.164 0.894 1.00 95.94 240 PHE A CA 1
ATOM 1793 C C . PHE A 1 240 ? 14.892 -10.150 -0.069 1.00 95.94 240 PHE A C 1
ATOM 1795 O O . PHE A 1 240 ? 15.604 -11.142 -0.223 1.00 95.94 240 PHE A O 1
ATOM 1802 N N . GLY A 1 241 ? 15.193 -8.987 -0.648 1.00 94.31 241 GLY A N 1
ATOM 1803 C CA . GLY A 1 241 ? 16.500 -8.770 -1.262 1.00 94.31 241 GLY A CA 1
ATOM 1804 C C . GLY A 1 241 ? 16.617 -7.496 -2.087 1.00 94.31 241 GLY A C 1
ATOM 1805 O O . GLY A 1 241 ? 15.660 -6.753 -2.284 1.00 94.31 241 GLY A O 1
ATOM 1806 N N . THR A 1 242 ? 17.813 -7.266 -2.631 1.00 95.69 242 THR A N 1
ATOM 1807 C CA . THR A 1 242 ? 18.024 -6.251 -3.678 1.00 95.69 242 THR A CA 1
ATOM 1808 C C . THR A 1 242 ? 17.270 -6.629 -4.953 1.00 95.69 242 THR A C 1
ATOM 1810 O O . THR A 1 242 ? 16.627 -5.769 -5.544 1.00 95.69 242 THR A O 1
ATOM 1813 N N . LEU A 1 243 ? 17.327 -7.915 -5.336 1.00 96.69 243 LEU A N 1
ATOM 1814 C CA . LEU A 1 243 ? 16.638 -8.503 -6.492 1.00 96.69 243 LEU A CA 1
ATOM 1815 C C . LEU A 1 243 ? 16.961 -7.761 -7.807 1.00 96.69 243 LEU A C 1
ATOM 1817 O O . LEU A 1 243 ? 16.085 -7.222 -8.478 1.00 96.69 243 LEU A O 1
ATOM 1821 N N . ASP A 1 244 ? 18.256 -7.692 -8.135 1.00 97.44 244 ASP A N 1
ATOM 1822 C CA . ASP A 1 244 ? 18.814 -6.779 -9.141 1.00 97.44 244 ASP A CA 1
ATOM 1823 C C . ASP A 1 244 ? 19.783 -7.474 -10.129 1.00 97.44 244 ASP A C 1
ATOM 1825 O O . ASP A 1 244 ? 21.006 -7.383 -9.954 1.00 97.44 244 ASP A O 1
ATOM 1829 N N . PRO A 1 245 ? 19.273 -8.181 -11.158 1.00 97.69 245 PRO A N 1
ATOM 1830 C CA . PRO A 1 245 ? 17.861 -8.502 -11.399 1.00 97.69 245 PRO A CA 1
ATOM 1831 C C . PRO A 1 245 ? 17.342 -9.656 -10.522 1.00 97.69 245 PRO A C 1
ATOM 1833 O O . PRO A 1 245 ? 18.112 -10.390 -9.897 1.00 97.69 245 PRO A O 1
ATOM 1836 N N . TYR A 1 246 ? 16.021 -9.861 -10.520 1.00 98.06 246 TYR A N 1
ATOM 1837 C CA . TYR A 1 246 ? 15.434 -11.154 -10.152 1.00 98.06 246 TYR A CA 1
ATOM 1838 C C . TYR A 1 246 ? 15.788 -12.200 -11.223 1.00 98.06 246 TYR A C 1
ATOM 1840 O O . TYR A 1 246 ? 15.858 -11.870 -12.404 1.00 98.06 246 TYR A O 1
ATOM 1848 N N . HIS A 1 247 ? 16.042 -13.443 -10.816 1.00 97.25 247 HIS A N 1
ATOM 1849 C CA . HIS A 1 247 ? 16.584 -14.504 -11.677 1.00 97.25 247 HIS A CA 1
ATOM 1850 C C . HIS A 1 247 ? 16.196 -15.885 -11.147 1.00 97.25 247 HIS A C 1
ATOM 1852 O O . HIS A 1 247 ? 15.775 -15.997 -9.993 1.00 97.25 247 HIS A O 1
ATOM 1858 N N . GLU A 1 248 ? 16.377 -16.941 -11.944 1.00 96.00 248 GLU A N 1
ATOM 1859 C CA . GLU A 1 248 ? 15.836 -18.267 -11.607 1.00 96.00 248 GLU A CA 1
ATOM 1860 C C . GLU A 1 248 ? 16.429 -18.878 -10.329 1.00 96.00 248 GLU A C 1
ATOM 1862 O O . GLU A 1 248 ? 15.746 -19.653 -9.673 1.00 96.00 248 GLU A O 1
ATOM 1867 N N . GLY A 1 249 ? 17.623 -18.464 -9.885 1.00 95.25 249 GLY A N 1
ATOM 1868 C CA . GLY A 1 249 ? 18.127 -18.815 -8.546 1.00 95.25 249 GLY A CA 1
ATOM 1869 C C . GLY A 1 249 ? 17.287 -18.256 -7.386 1.00 95.25 249 GLY A C 1
ATOM 1870 O O . GLY A 1 249 ? 17.024 -18.971 -6.424 1.00 95.25 249 GLY A O 1
ATOM 1871 N N . HIS A 1 250 ? 16.782 -17.016 -7.490 1.00 97.06 250 HIS A N 1
ATOM 1872 C CA . HIS A 1 250 ? 15.840 -16.475 -6.500 1.00 97.06 250 HIS A CA 1
ATOM 1873 C C . HIS A 1 250 ? 14.498 -17.217 -6.570 1.00 97.06 250 HIS A C 1
ATOM 1875 O O . HIS A 1 250 ? 13.930 -17.564 -5.534 1.00 97.06 250 HIS A O 1
ATOM 1881 N N . PHE A 1 251 ? 14.008 -17.492 -7.784 1.00 96.81 251 PHE A N 1
ATOM 1882 C CA . PHE A 1 251 ? 12.772 -18.252 -7.964 1.00 96.81 251 PHE A CA 1
ATOM 1883 C C . PHE A 1 251 ? 12.903 -19.694 -7.453 1.00 96.81 251 PHE A C 1
ATOM 1885 O O . PHE A 1 251 ? 11.958 -20.212 -6.876 1.00 96.81 251 PHE A O 1
ATOM 1892 N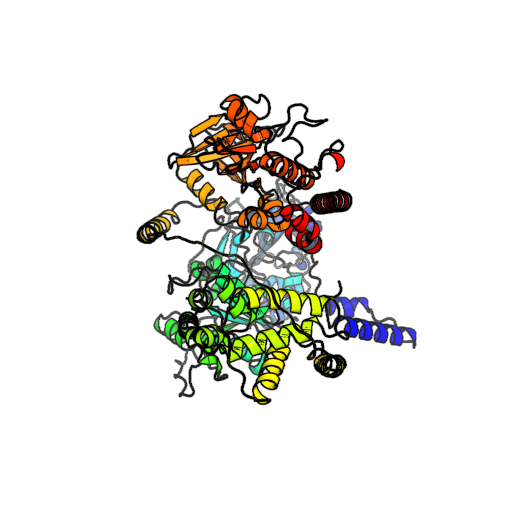 N . GLY A 1 252 ? 14.072 -20.327 -7.588 1.00 95.56 252 GLY A N 1
ATOM 1893 C CA . GLY A 1 252 ? 14.347 -21.681 -7.105 1.00 95.56 252 GLY A CA 1
ATOM 1894 C C . GLY A 1 252 ? 14.133 -21.832 -5.599 1.00 95.56 252 GLY A C 1
ATOM 1895 O O . GLY A 1 252 ? 13.480 -22.784 -5.177 1.00 95.56 252 GLY A O 1
ATOM 1896 N N . MET A 1 253 ? 14.578 -20.856 -4.796 1.00 95.88 253 MET A N 1
ATOM 1897 C CA . MET A 1 253 ? 14.279 -20.805 -3.354 1.00 95.88 253 MET A CA 1
ATOM 1898 C C . MET A 1 253 ? 12.762 -20.798 -3.104 1.00 95.88 253 MET A C 1
ATOM 1900 O O . MET A 1 253 ? 12.239 -21.599 -2.336 1.00 95.88 253 MET A O 1
ATOM 1904 N N . LEU A 1 254 ? 12.049 -19.899 -3.790 1.00 96.31 254 LEU A N 1
ATOM 1905 C CA . LEU A 1 254 ? 10.616 -19.670 -3.614 1.00 96.31 254 LEU A CA 1
ATOM 1906 C C . LEU A 1 254 ? 9.774 -20.870 -4.084 1.00 96.31 254 LEU A C 1
ATOM 1908 O O . LEU A 1 254 ? 8.844 -21.273 -3.392 1.00 96.31 254 LEU A O 1
ATOM 1912 N N . ALA A 1 255 ? 10.131 -21.477 -5.215 1.00 95.75 255 ALA A N 1
ATOM 1913 C CA . ALA A 1 255 ? 9.485 -22.668 -5.757 1.00 95.75 255 ALA A CA 1
ATOM 1914 C C . ALA A 1 255 ? 9.736 -23.912 -4.891 1.00 95.75 255 ALA A C 1
ATOM 1916 O O . ALA A 1 255 ? 8.830 -24.723 -4.724 1.00 95.75 255 ALA A O 1
ATOM 1917 N N . THR A 1 256 ? 10.926 -24.037 -4.291 1.00 95.44 256 THR A N 1
ATOM 1918 C CA . THR A 1 256 ? 11.210 -25.091 -3.300 1.00 95.44 256 THR A CA 1
ATOM 1919 C C . THR A 1 256 ? 10.316 -24.915 -2.074 1.00 95.44 256 THR A C 1
ATOM 1921 O O . THR A 1 256 ? 9.657 -25.864 -1.656 1.00 95.44 256 THR A O 1
ATOM 1924 N N . SER A 1 257 ? 10.192 -23.687 -1.556 1.00 95.88 257 SER A N 1
ATOM 1925 C CA . SER A 1 257 ? 9.309 -23.404 -0.420 1.00 95.88 257 SER A CA 1
ATOM 1926 C C . SER A 1 257 ? 7.837 -23.725 -0.709 1.00 95.88 257 SER A C 1
ATOM 1928 O O . SER A 1 257 ? 7.183 -24.414 0.070 1.00 95.88 257 SER A O 1
ATOM 1930 N N . LEU A 1 258 ? 7.309 -23.265 -1.847 1.00 96.06 258 LEU A N 1
ATOM 1931 C CA . LEU A 1 258 ? 5.918 -23.519 -2.251 1.00 96.06 258 LEU A CA 1
ATOM 1932 C C . LEU A 1 258 ? 5.639 -24.985 -2.637 1.00 96.06 258 LEU A C 1
ATOM 1934 O O . LEU A 1 258 ? 4.475 -25.382 -2.686 1.00 96.06 258 LEU A O 1
ATOM 1938 N N . GLY A 1 259 ? 6.687 -25.756 -2.945 1.00 95.12 259 GLY A N 1
ATOM 1939 C CA . GLY A 1 259 ? 6.622 -27.162 -3.338 1.00 95.12 259 GLY A CA 1
ATOM 1940 C C . GLY A 1 259 ? 6.864 -28.124 -2.174 1.00 95.12 259 GLY A C 1
ATOM 1941 O O . GLY A 1 259 ? 5.921 -28.717 -1.660 1.00 95.12 259 GLY A O 1
ATOM 1942 N N . SER A 1 260 ? 8.126 -28.311 -1.777 1.00 91.12 260 SER A N 1
ATOM 1943 C CA . SER A 1 260 ? 8.532 -29.346 -0.812 1.00 91.12 260 SER A CA 1
ATOM 1944 C C . SER A 1 260 ? 8.389 -28.925 0.650 1.00 91.12 260 SER A C 1
ATOM 1946 O O . SER A 1 260 ? 8.085 -29.764 1.490 1.00 91.12 260 SER A O 1
ATOM 1948 N N . GLU A 1 261 ? 8.567 -27.640 0.970 1.00 94.44 261 GLU A N 1
ATOM 1949 C CA . GLU A 1 261 ? 8.464 -27.144 2.355 1.00 94.44 261 GLU A CA 1
ATOM 1950 C C . GLU A 1 261 ? 7.014 -26.827 2.781 1.00 94.44 261 GLU A C 1
ATOM 1952 O O . GLU A 1 261 ? 6.789 -26.344 3.896 1.00 94.44 261 GLU A O 1
ATOM 1957 N N . GLY A 1 262 ? 6.030 -27.054 1.902 1.00 95.44 262 GLY A N 1
ATOM 1958 C CA . GLY A 1 262 ? 4.604 -26.919 2.208 1.00 95.44 262 GLY A CA 1
ATOM 1959 C C . GLY A 1 262 ? 4.130 -25.492 2.507 1.00 95.44 262 GLY A C 1
ATOM 1960 O O . GLY A 1 262 ? 3.262 -25.319 3.356 1.00 95.44 262 GLY A O 1
ATOM 1961 N N . PHE A 1 263 ? 4.699 -24.463 1.868 1.00 97.62 263 PHE A N 1
ATOM 1962 C CA . PHE A 1 263 ? 4.185 -23.092 2.001 1.00 97.62 263 PHE A CA 1
ATOM 1963 C C . PHE A 1 263 ? 2.934 -22.856 1.128 1.00 97.62 263 PHE A C 1
ATOM 1965 O O . PHE A 1 263 ? 2.849 -23.274 -0.034 1.00 97.62 263 PHE A O 1
ATOM 1972 N N . ASP A 1 264 ? 1.954 -22.143 1.681 1.00 97.62 264 ASP A N 1
ATOM 1973 C CA . ASP A 1 264 ? 0.688 -21.826 1.019 1.00 97.62 264 ASP A CA 1
ATOM 1974 C C . ASP A 1 264 ? 0.850 -20.703 0.002 1.00 97.62 264 ASP A C 1
ATOM 1976 O O . ASP A 1 264 ? 0.539 -20.892 -1.172 1.00 97.62 264 ASP A O 1
ATOM 1980 N N . GLU A 1 265 ? 1.397 -19.569 0.435 1.00 98.19 265 GLU A N 1
ATOM 1981 C CA . GLU A 1 265 ? 1.713 -18.420 -0.413 1.00 98.19 265 GLU A CA 1
ATOM 1982 C C . GLU A 1 265 ? 3.118 -17.878 -0.077 1.00 98.19 265 GLU A C 1
ATOM 1984 O O . GLU A 1 265 ? 3.649 -18.057 1.023 1.00 98.19 265 GLU A O 1
ATOM 1989 N N . ALA A 1 266 ? 3.743 -17.203 -1.039 1.00 98.00 266 ALA A N 1
ATOM 1990 C CA . ALA A 1 266 ? 5.043 -16.560 -0.906 1.00 98.00 266 ALA A CA 1
ATOM 1991 C C . ALA A 1 266 ? 4.959 -15.084 -1.308 1.00 98.00 266 ALA A C 1
ATOM 1993 O O . ALA A 1 266 ? 4.228 -14.715 -2.225 1.00 98.00 266 ALA A O 1
ATOM 1994 N N . LEU A 1 267 ? 5.741 -14.236 -0.644 1.00 98.31 267 LEU A N 1
ATOM 1995 C CA . LEU A 1 267 ? 5.781 -12.794 -0.842 1.00 98.31 267 LEU A CA 1
ATOM 1996 C C . LEU A 1 267 ? 7.208 -12.341 -1.162 1.00 98.31 267 LEU A C 1
ATOM 1998 O O . LEU A 1 267 ? 8.104 -12.407 -0.319 1.00 98.31 267 LEU A O 1
ATOM 2002 N N . VAL A 1 268 ? 7.420 -11.832 -2.372 1.00 98.44 268 VAL A N 1
ATOM 2003 C CA . VAL A 1 268 ? 8.696 -11.241 -2.787 1.00 98.44 268 VAL A CA 1
ATOM 2004 C C . VAL A 1 268 ? 8.711 -9.755 -2.427 1.00 98.44 268 VAL A C 1
ATOM 2006 O O . VAL A 1 268 ? 7.850 -8.986 -2.863 1.00 98.44 268 VAL A O 1
ATOM 2009 N N . VAL A 1 269 ? 9.706 -9.345 -1.638 1.00 97.75 269 VAL A N 1
ATOM 2010 C CA . VAL A 1 269 ? 9.847 -7.990 -1.087 1.00 97.75 269 VAL A CA 1
ATOM 2011 C C . VAL A 1 269 ? 11.160 -7.367 -1.584 1.00 97.75 269 VAL A C 1
ATOM 2013 O O . VAL A 1 269 ? 12.212 -7.535 -0.955 1.00 97.75 269 VAL A O 1
ATOM 2016 N N . PRO A 1 270 ? 11.148 -6.651 -2.726 1.00 96.56 270 PRO A N 1
ATOM 2017 C CA . PRO A 1 270 ? 12.321 -5.920 -3.189 1.00 96.56 270 PRO A CA 1
ATOM 2018 C C . PRO A 1 270 ? 12.601 -4.730 -2.269 1.00 96.56 270 PRO A C 1
ATOM 2020 O O . PRO A 1 270 ? 11.775 -3.827 -2.152 1.00 96.56 270 PRO A O 1
ATOM 2023 N N . GLY A 1 271 ? 13.790 -4.696 -1.667 1.00 93.19 271 GLY A N 1
ATOM 2024 C CA . GLY A 1 271 ? 14.231 -3.576 -0.838 1.00 93.19 271 GLY A CA 1
ATOM 2025 C C . GLY A 1 271 ? 14.220 -2.274 -1.640 1.00 93.19 271 GLY A C 1
ATOM 2026 O O . GLY A 1 271 ? 14.819 -2.208 -2.720 1.00 93.19 271 GLY A O 1
ATOM 2027 N N . TYR A 1 272 ? 13.512 -1.266 -1.131 1.00 89.50 272 TYR A N 1
ATOM 2028 C CA . TYR A 1 272 ? 13.211 -0.026 -1.848 1.00 89.50 272 TYR A CA 1
ATOM 2029 C C . TYR A 1 272 ? 14.488 0.723 -2.263 1.00 89.50 272 TYR A C 1
ATOM 2031 O O . TYR A 1 272 ? 14.802 0.765 -3.456 1.00 89.50 272 TYR A O 1
ATOM 2039 N N . THR A 1 273 ? 15.282 1.175 -1.287 1.00 86.31 273 THR A N 1
ATOM 2040 C CA . THR A 1 273 ? 16.602 1.798 -1.484 1.00 86.31 273 THR A CA 1
ATOM 2041 C C . THR A 1 273 ? 17.657 0.986 -0.722 1.00 86.31 273 THR A C 1
ATOM 2043 O O . THR A 1 273 ? 17.893 1.233 0.457 1.00 86.31 273 THR A O 1
ATOM 2046 N N . PRO A 1 274 ? 18.277 -0.037 -1.339 1.00 83.38 274 PRO A N 1
ATOM 2047 C CA . PRO A 1 274 ? 19.184 -0.945 -0.639 1.00 83.38 274 PRO A CA 1
ATOM 2048 C C . PRO A 1 274 ? 20.519 -0.252 -0.322 1.00 83.38 274 PRO A C 1
ATOM 2050 O O . PRO A 1 274 ? 21.415 -0.223 -1.163 1.00 83.38 274 PRO A O 1
ATOM 2053 N N . ALA A 1 275 ? 20.664 0.281 0.895 1.00 81.12 275 ALA A N 1
ATOM 2054 C CA . ALA A 1 275 ? 21.825 1.071 1.326 1.00 81.12 275 ALA A CA 1
ATOM 2055 C C . ALA A 1 275 ? 23.186 0.379 1.091 1.00 81.12 275 ALA A C 1
ATOM 2057 O O . ALA A 1 275 ? 24.164 1.029 0.734 1.00 81.12 275 ALA A O 1
ATOM 2058 N N . HIS A 1 276 ? 23.246 -0.952 1.206 1.00 81.12 276 HIS A N 1
ATOM 2059 C CA . HIS A 1 276 ? 24.450 -1.754 0.947 1.00 81.12 276 HIS A CA 1
ATOM 2060 C C . HIS A 1 276 ? 24.770 -1.976 -0.544 1.00 81.12 276 HIS A C 1
ATOM 2062 O O . HIS A 1 276 ? 25.768 -2.620 -0.864 1.00 81.12 276 HIS A O 1
ATOM 2068 N N . LYS A 1 277 ? 23.929 -1.491 -1.468 1.00 85.75 277 LYS A N 1
ATOM 2069 C CA . LYS A 1 277 ? 24.126 -1.541 -2.928 1.00 85.75 277 LYS A CA 1
ATOM 2070 C C . LYS A 1 277 ? 23.602 -0.249 -3.583 1.00 85.75 277 LYS A C 1
ATOM 2072 O O . LYS A 1 277 ? 22.576 -0.298 -4.263 1.00 85.75 277 LYS A O 1
ATOM 2077 N N . PRO A 1 278 ? 24.312 0.890 -3.447 1.00 85.25 278 PRO A N 1
ATOM 2078 C CA . PRO A 1 278 ? 23.892 2.171 -4.033 1.00 85.25 278 PRO A CA 1
ATOM 2079 C C . PRO A 1 278 ? 23.732 2.121 -5.563 1.00 85.25 278 PRO A C 1
ATOM 2081 O O . PRO A 1 278 ? 22.912 2.842 -6.118 1.00 85.25 278 PRO A O 1
ATOM 2084 N N . ASN A 1 279 ? 24.447 1.214 -6.239 1.00 90.38 279 ASN A N 1
ATOM 2085 C CA . ASN A 1 279 ? 24.397 1.020 -7.693 1.00 90.38 279 ASN A CA 1
ATOM 2086 C C . ASN A 1 279 ? 23.333 -0.013 -8.141 1.00 90.38 279 ASN A C 1
ATOM 2088 O O . ASN A 1 279 ? 23.475 -0.622 -9.204 1.00 90.38 279 ASN A O 1
ATOM 2092 N N . ALA A 1 280 ? 22.312 -0.292 -7.324 1.00 93.44 280 ALA A N 1
ATOM 2093 C CA . ALA A 1 280 ? 21.176 -1.124 -7.731 1.00 93.44 280 ALA A CA 1
ATOM 2094 C C . ALA A 1 280 ? 20.255 -0.355 -8.694 1.00 93.44 280 ALA A C 1
ATOM 2096 O O . ALA A 1 280 ? 20.063 0.850 -8.532 1.00 93.44 280 ALA A O 1
ATOM 2097 N N . SER A 1 281 ? 19.629 -1.031 -9.666 1.00 95.19 281 SER A N 1
ATOM 2098 C CA . SER A 1 281 ? 18.684 -0.351 -10.564 1.00 95.19 281 SER A CA 1
ATOM 2099 C C . SER A 1 281 ? 17.493 0.256 -9.797 1.00 95.19 281 SER A C 1
ATOM 2101 O O . SER A 1 281 ? 17.105 -0.263 -8.743 1.00 95.19 281 SER A O 1
ATOM 2103 N N . PRO A 1 282 ? 16.857 1.323 -10.319 1.00 92.94 282 PRO A N 1
ATOM 2104 C CA . PRO A 1 282 ? 15.667 1.917 -9.716 1.00 92.94 282 PRO A CA 1
ATOM 2105 C C . PRO A 1 282 ? 14.580 0.893 -9.357 1.00 92.94 282 PRO A C 1
ATOM 2107 O O . PRO A 1 282 ? 14.335 -0.070 -10.091 1.00 92.94 282 PRO A O 1
ATOM 2110 N N . ILE A 1 283 ? 13.898 1.117 -8.228 1.00 93.62 283 ILE A N 1
ATOM 2111 C CA . ILE A 1 283 ? 12.911 0.178 -7.666 1.00 93.62 283 ILE A CA 1
ATOM 2112 C C . ILE A 1 283 ? 11.790 -0.183 -8.653 1.00 93.62 283 ILE A C 1
ATOM 2114 O O . ILE A 1 283 ? 11.330 -1.324 -8.651 1.00 93.62 283 ILE A O 1
ATOM 2118 N N . PHE A 1 284 ? 11.398 0.728 -9.552 1.00 92.00 284 PHE A N 1
ATOM 2119 C CA . PHE A 1 284 ? 10.381 0.448 -10.570 1.00 92.00 284 PHE A CA 1
ATOM 2120 C C . PHE A 1 284 ? 10.845 -0.598 -11.601 1.00 92.00 284 PHE A C 1
ATOM 2122 O O . PHE A 1 284 ? 10.082 -1.513 -11.908 1.00 92.00 284 PHE A O 1
ATOM 2129 N N . HIS A 1 285 ? 12.102 -0.557 -12.071 1.00 95.31 285 HIS A N 1
ATOM 2130 C CA . HIS A 1 285 ? 12.634 -1.605 -12.952 1.00 95.31 285 HIS A CA 1
ATOM 2131 C C . HIS A 1 285 ? 12.684 -2.954 -12.232 1.00 95.31 285 HIS A C 1
ATOM 2133 O O . HIS A 1 285 ? 12.235 -3.952 -12.791 1.00 95.31 285 HIS A O 1
ATOM 2139 N N . ARG A 1 286 ? 13.163 -2.989 -10.981 1.00 97.25 286 ARG A N 1
ATOM 2140 C CA . ARG A 1 286 ? 13.253 -4.231 -10.194 1.00 97.25 286 ARG A CA 1
ATOM 2141 C C . ARG A 1 286 ? 11.874 -4.830 -9.899 1.00 97.25 286 ARG A C 1
ATOM 2143 O O . ARG A 1 286 ? 11.685 -6.031 -10.072 1.00 97.25 286 ARG A O 1
ATOM 2150 N N . ARG A 1 287 ? 10.876 -4.003 -9.564 1.00 95.38 287 ARG A N 1
ATOM 2151 C CA . ARG A 1 287 ? 9.472 -4.431 -9.420 1.00 95.38 287 ARG A CA 1
ATOM 2152 C C . ARG A 1 287 ? 8.879 -4.942 -10.734 1.00 95.38 287 ARG A C 1
ATOM 2154 O O . ARG A 1 287 ? 8.246 -5.990 -10.715 1.00 95.38 287 ARG A O 1
ATOM 2161 N N . ASN A 1 288 ? 9.123 -4.277 -11.865 1.00 95.19 288 ASN A N 1
ATOM 2162 C CA . ASN A 1 288 ? 8.663 -4.746 -13.180 1.00 95.19 288 ASN A CA 1
ATOM 2163 C C . ASN A 1 288 ? 9.314 -6.078 -13.589 1.00 95.19 288 ASN A C 1
ATOM 2165 O O . ASN A 1 288 ? 8.637 -6.943 -14.142 1.00 95.19 288 ASN A O 1
ATOM 2169 N N . ILE A 1 289 ? 10.599 -6.268 -13.275 1.00 98.06 289 ILE A N 1
ATOM 2170 C CA . ILE A 1 289 ? 11.325 -7.534 -13.445 1.00 98.06 289 ILE A CA 1
ATOM 2171 C C . ILE A 1 289 ? 10.663 -8.651 -12.622 1.00 98.06 289 ILE A C 1
ATOM 2173 O O . ILE A 1 289 ? 10.318 -9.691 -13.181 1.00 98.06 289 ILE A O 1
ATOM 2177 N N . ILE A 1 290 ? 10.417 -8.430 -11.326 1.00 98.25 290 ILE A N 1
ATOM 2178 C CA . ILE A 1 290 ? 9.775 -9.431 -10.458 1.00 98.25 290 ILE A CA 1
ATOM 2179 C C . ILE A 1 290 ? 8.345 -9.722 -10.930 1.00 98.25 290 ILE A C 1
ATOM 2181 O O . ILE A 1 290 ? 7.993 -10.881 -11.122 1.00 98.25 290 ILE A O 1
ATOM 2185 N N . ALA A 1 291 ? 7.536 -8.695 -11.205 1.00 97.31 291 ALA A N 1
ATOM 2186 C CA . ALA A 1 291 ? 6.167 -8.864 -11.693 1.00 97.31 291 ALA A CA 1
ATOM 2187 C C . ALA A 1 291 ? 6.117 -9.710 -12.978 1.00 97.31 291 ALA A C 1
ATOM 2189 O O . ALA A 1 291 ? 5.338 -10.653 -13.068 1.00 97.31 291 ALA A O 1
ATOM 2190 N N . ARG A 1 292 ? 7.017 -9.461 -13.941 1.00 96.69 292 ARG A N 1
ATOM 2191 C CA . ARG A 1 292 ? 7.128 -10.246 -15.186 1.00 96.69 292 ARG A CA 1
ATOM 2192 C C . ARG A 1 292 ? 7.617 -11.684 -14.985 1.00 96.69 292 ARG A C 1
ATOM 2194 O O . ARG A 1 292 ? 7.462 -12.495 -15.904 1.00 96.69 292 ARG A O 1
ATOM 2201 N N . ARG A 1 293 ? 8.188 -12.011 -13.819 1.00 97.38 293 ARG A N 1
ATOM 2202 C CA . ARG A 1 293 ? 8.476 -13.391 -13.406 1.00 97.38 293 ARG A CA 1
ATOM 2203 C C . ARG A 1 293 ? 7.290 -14.060 -12.712 1.00 97.38 293 ARG A C 1
ATOM 2205 O O . ARG A 1 293 ? 7.081 -15.245 -12.950 1.00 97.38 293 ARG A O 1
ATOM 2212 N N . LEU A 1 294 ? 6.546 -13.325 -11.884 1.00 97.38 294 LEU A N 1
ATOM 2213 C CA . LEU A 1 294 ? 5.464 -13.862 -11.047 1.00 97.38 294 LEU A CA 1
ATOM 2214 C C . LEU A 1 294 ? 4.072 -13.851 -11.712 1.00 97.38 294 LEU A C 1
ATOM 2216 O O . LEU A 1 294 ? 3.155 -14.475 -11.199 1.00 97.38 294 LEU A O 1
ATOM 2220 N N . ASP A 1 295 ? 3.904 -13.222 -12.880 1.00 92.69 295 ASP A N 1
ATOM 2221 C CA . ASP A 1 295 ? 2.634 -13.075 -13.633 1.00 92.69 295 ASP A CA 1
ATOM 2222 C C . ASP A 1 295 ? 1.889 -14.390 -13.997 1.00 92.69 295 ASP A C 1
ATOM 2224 O O . ASP A 1 295 ? 0.806 -14.352 -14.577 1.00 92.69 295 ASP A O 1
ATOM 2228 N N . ARG A 1 296 ? 2.456 -15.565 -13.694 1.00 91.75 296 ARG A N 1
ATOM 2229 C CA . ARG A 1 296 ? 1.813 -16.888 -13.849 1.00 91.75 296 ARG A CA 1
ATOM 2230 C C . ARG A 1 296 ? 1.841 -17.748 -12.578 1.00 91.75 296 ARG A C 1
ATOM 2232 O O . ARG A 1 296 ? 1.359 -18.875 -12.595 1.00 91.75 296 ARG A O 1
ATOM 2239 N N . GLU A 1 297 ? 2.389 -17.225 -11.488 1.00 95.25 297 GLU A N 1
ATOM 2240 C CA . GLU A 1 297 ? 2.725 -17.969 -10.277 1.00 95.25 297 GLU A CA 1
ATOM 2241 C C . GLU A 1 297 ? 1.641 -17.733 -9.214 1.00 95.25 297 GLU A C 1
ATOM 2243 O O . GLU A 1 297 ? 1.749 -16.838 -8.383 1.00 95.25 297 GLU A O 1
ATOM 2248 N N . LEU A 1 298 ? 0.561 -18.525 -9.249 1.00 92.00 298 LEU A N 1
ATOM 2249 C CA . LEU A 1 298 ? -0.672 -18.289 -8.465 1.00 92.00 298 LEU A CA 1
ATOM 2250 C C . LEU A 1 298 ? -0.484 -18.199 -6.937 1.00 92.00 298 LEU A C 1
ATOM 2252 O O . LEU A 1 298 ? -1.359 -17.677 -6.253 1.00 92.00 298 LEU A O 1
ATOM 2256 N N . LYS A 1 299 ? 0.632 -18.718 -6.415 1.00 96.56 299 LYS A N 1
ATOM 2257 C CA . LYS A 1 299 ? 1.011 -18.698 -4.994 1.00 96.56 299 LYS A CA 1
ATOM 2258 C C . LYS A 1 299 ? 2.116 -17.672 -4.669 1.00 96.56 299 LYS A C 1
ATOM 2260 O O . LYS A 1 299 ? 2.613 -17.669 -3.547 1.00 96.56 299 LYS A O 1
ATOM 2265 N N . ALA A 1 300 ? 2.558 -16.839 -5.616 1.00 97.38 300 ALA A N 1
ATOM 2266 C CA . ALA A 1 300 ? 3.719 -15.959 -5.447 1.00 97.38 300 ALA A CA 1
ATOM 2267 C C . ALA A 1 300 ? 3.382 -14.482 -5.716 1.00 97.38 300 ALA A C 1
ATOM 2269 O O . ALA A 1 300 ? 3.280 -14.027 -6.854 1.00 97.38 300 ALA A O 1
ATOM 2270 N N . ASN A 1 301 ? 3.262 -13.710 -4.640 1.00 97.00 301 ASN A N 1
ATOM 2271 C CA . ASN A 1 301 ? 2.879 -12.305 -4.650 1.00 97.00 301 ASN A CA 1
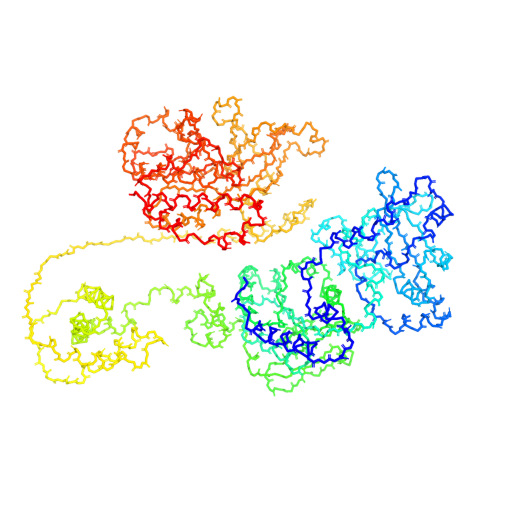ATOM 2272 C C . ASN A 1 301 ? 4.106 -11.371 -4.658 1.00 97.00 301 ASN A C 1
ATOM 2274 O O . ASN A 1 301 ? 5.133 -11.654 -4.042 1.00 97.00 301 ASN A O 1
ATOM 2278 N N . LEU A 1 302 ? 3.980 -10.202 -5.293 1.00 96.88 302 LEU A N 1
ATOM 2279 C CA . LEU A 1 302 ? 4.935 -9.090 -5.178 1.00 96.88 302 LEU A CA 1
ATOM 2280 C C . LEU A 1 302 ? 4.405 -8.061 -4.171 1.00 96.88 302 LEU A C 1
ATOM 2282 O O . LEU A 1 302 ? 3.292 -7.560 -4.334 1.00 96.88 302 LEU A O 1
ATOM 2286 N N . PHE A 1 303 ? 5.211 -7.686 -3.174 1.00 95.56 303 PHE A N 1
ATOM 2287 C CA . PHE A 1 303 ? 4.846 -6.617 -2.242 1.00 95.56 303 PHE A CA 1
ATOM 2288 C C . PHE A 1 303 ? 4.689 -5.271 -2.970 1.00 95.56 303 PHE A C 1
ATOM 2290 O O . PHE A 1 303 ? 5.606 -4.787 -3.640 1.00 95.56 303 PHE A O 1
ATOM 2297 N N . SER A 1 304 ? 3.499 -4.679 -2.858 1.00 87.06 304 SER A N 1
ATOM 2298 C CA . SER A 1 304 ? 3.045 -3.563 -3.696 1.00 87.06 304 SER A CA 1
ATOM 2299 C C . SER A 1 304 ? 3.231 -2.174 -3.070 1.00 87.06 304 SER A C 1
ATOM 2301 O O . SER A 1 304 ? 3.374 -1.200 -3.814 1.00 87.06 304 SER A O 1
ATOM 2303 N N . SER A 1 305 ? 3.293 -2.079 -1.741 1.00 87.00 305 SER A N 1
ATOM 2304 C CA . SER A 1 305 ? 3.561 -0.849 -0.972 1.00 87.00 305 SER A CA 1
ATOM 2305 C C . SER A 1 305 ? 5.064 -0.484 -0.984 1.00 87.00 305 SER A C 1
ATOM 2307 O O . SER A 1 305 ? 5.890 -1.174 -1.595 1.00 87.00 305 SER A O 1
ATOM 2309 N N . ASN A 1 306 ? 5.440 0.632 -0.356 1.00 86.88 306 ASN A N 1
ATOM 2310 C CA . ASN A 1 306 ? 6.832 1.019 -0.136 1.00 86.88 306 ASN A CA 1
ATOM 2311 C C . ASN A 1 306 ? 7.420 0.272 1.079 1.00 86.88 306 ASN A C 1
ATOM 2313 O O . ASN A 1 306 ? 7.105 0.585 2.226 1.00 86.88 306 ASN A O 1
ATOM 2317 N N . SER A 1 307 ? 8.332 -0.681 0.844 1.00 88.75 307 SER A N 1
ATOM 2318 C CA . SER A 1 307 ? 8.948 -1.470 1.922 1.00 88.75 307 SER A CA 1
ATOM 2319 C C . SER A 1 307 ? 9.801 -0.643 2.896 1.00 88.75 307 SER A C 1
ATOM 2321 O O . SER A 1 307 ? 9.993 -1.084 4.024 1.00 88.75 307 SER A O 1
ATOM 2323 N N . ALA A 1 308 ? 10.308 0.533 2.502 1.00 88.31 308 ALA A N 1
ATOM 2324 C CA . ALA A 1 308 ? 11.126 1.388 3.371 1.00 88.31 308 ALA A CA 1
ATOM 2325 C C . ALA A 1 308 ? 10.312 2.091 4.468 1.00 88.31 308 ALA A C 1
ATOM 2327 O O . ALA A 1 308 ? 10.853 2.408 5.523 1.00 88.31 308 ALA A O 1
ATOM 2328 N N . LEU A 1 309 ? 8.994 2.263 4.283 1.00 86.62 309 LEU A N 1
ATOM 2329 C CA . LEU A 1 309 ? 8.108 2.727 5.363 1.00 86.62 309 LEU A CA 1
ATOM 2330 C C . LEU A 1 309 ? 8.088 1.763 6.560 1.00 86.62 309 LEU A C 1
ATOM 2332 O O . LEU A 1 309 ? 7.693 2.158 7.652 1.00 86.62 309 LEU A O 1
ATOM 2336 N N . TRP A 1 310 ? 8.535 0.525 6.340 1.00 90.50 310 TRP A N 1
ATOM 2337 C CA . TRP A 1 310 ? 8.479 -0.584 7.278 1.00 90.50 310 TRP A CA 1
ATOM 2338 C C . TRP A 1 310 ? 9.868 -1.049 7.713 1.00 90.50 310 TRP A C 1
ATOM 2340 O O . TRP A 1 310 ? 10.180 -0.998 8.896 1.00 90.50 310 TRP A O 1
ATOM 2350 N N . LEU A 1 311 ? 10.708 -1.474 6.766 1.00 90.81 311 LEU A N 1
ATOM 2351 C CA . LEU A 1 311 ? 12.013 -2.085 7.034 1.00 90.81 311 LEU A CA 1
ATOM 2352 C C . LEU A 1 311 ? 13.022 -1.051 7.538 1.00 90.81 311 LEU A C 1
ATOM 2354 O O . LEU A 1 311 ? 13.572 -1.207 8.624 1.00 90.81 311 LEU A O 1
ATOM 2358 N N . ASP A 1 312 ? 13.214 0.030 6.784 1.00 89.00 312 ASP A N 1
ATOM 2359 C CA . ASP A 1 312 ? 14.156 1.106 7.107 1.00 89.00 312 ASP A CA 1
ATOM 2360 C C . ASP A 1 312 ? 13.703 1.885 8.359 1.00 89.00 312 ASP A C 1
ATOM 2362 O O . ASP A 1 312 ? 14.515 2.467 9.075 1.00 89.00 312 ASP A O 1
ATOM 2366 N N . GLN A 1 313 ? 12.394 1.886 8.644 1.00 88.50 313 GLN A N 1
ATOM 2367 C CA . GLN A 1 313 ? 11.820 2.535 9.819 1.00 88.50 313 GLN A CA 1
ATOM 2368 C C . GLN A 1 313 ? 11.838 1.663 11.083 1.00 88.50 313 GLN A C 1
ATOM 2370 O O . GLN A 1 313 ? 12.292 2.134 12.125 1.00 88.50 313 GLN A O 1
ATOM 2375 N N . PHE A 1 314 ? 11.298 0.446 11.015 1.00 92.06 314 PHE A N 1
ATOM 2376 C CA . PHE A 1 314 ? 10.938 -0.394 12.165 1.00 92.06 314 PHE A CA 1
ATOM 2377 C C . PHE A 1 314 ? 11.598 -1.787 12.143 1.00 92.06 314 PHE A C 1
ATOM 2379 O O . PHE A 1 314 ? 11.317 -2.616 13.006 1.00 92.06 314 PHE A O 1
ATOM 2386 N N . GLY A 1 315 ? 12.475 -2.055 11.175 1.00 92.12 315 GLY A N 1
ATOM 2387 C CA . GLY A 1 315 ? 13.203 -3.313 11.056 1.00 92.12 315 GLY A CA 1
ATOM 2388 C C . GLY A 1 315 ? 12.395 -4.469 10.459 1.00 92.12 315 GLY A C 1
ATOM 2389 O O . GLY A 1 315 ? 11.213 -4.364 10.123 1.00 92.12 315 GLY A O 1
ATOM 2390 N N . VAL A 1 316 ? 13.073 -5.611 10.318 1.00 92.38 316 VAL A N 1
ATOM 2391 C CA . VAL A 1 316 ? 12.492 -6.844 9.761 1.00 92.38 316 VAL A CA 1
ATOM 2392 C C . VAL A 1 316 ? 11.362 -7.374 10.643 1.00 92.38 316 VAL A C 1
ATOM 2394 O O . VAL A 1 316 ? 10.326 -7.763 10.116 1.00 92.38 316 VAL A O 1
ATOM 2397 N N . SER A 1 317 ? 11.514 -7.328 11.966 1.00 92.75 317 SER A N 1
ATOM 2398 C CA . SER A 1 317 ? 10.570 -7.900 12.931 1.00 92.75 317 SER A CA 1
ATOM 2399 C C . SER A 1 317 ? 9.167 -7.292 12.839 1.00 92.75 317 SER A C 1
ATOM 2401 O O . SER A 1 317 ? 8.161 -8.003 12.825 1.00 92.75 317 SER A O 1
ATOM 2403 N N . VAL A 1 318 ? 9.077 -5.965 12.701 1.00 93.75 318 VAL A N 1
ATOM 2404 C CA . VAL A 1 318 ? 7.793 -5.262 12.548 1.00 93.75 318 VAL A CA 1
ATOM 2405 C C . VAL A 1 318 ? 7.196 -5.495 11.156 1.00 93.75 318 VAL A C 1
ATOM 2407 O O . VAL A 1 318 ? 5.975 -5.583 11.029 1.00 93.75 318 VAL A O 1
ATOM 2410 N N . PHE A 1 319 ? 8.019 -5.698 10.119 1.00 95.12 319 PHE A N 1
ATOM 2411 C CA . PHE A 1 319 ? 7.528 -6.141 8.808 1.00 95.12 319 PHE A CA 1
ATOM 2412 C C . PHE A 1 319 ? 7.010 -7.589 8.842 1.00 95.12 319 PHE A C 1
ATOM 2414 O O . PHE A 1 319 ? 5.960 -7.866 8.272 1.00 95.12 319 PHE A O 1
ATOM 2421 N N . VAL A 1 320 ? 7.681 -8.514 9.536 1.00 95.31 320 VAL A N 1
ATOM 2422 C CA . VAL A 1 320 ? 7.179 -9.886 9.732 1.00 95.31 320 VAL A CA 1
ATOM 2423 C C . VAL A 1 320 ? 5.839 -9.845 10.463 1.00 95.31 320 VAL A C 1
ATOM 2425 O O . VAL A 1 320 ? 4.875 -10.417 9.955 1.00 95.31 320 VAL A O 1
ATOM 2428 N N . ARG A 1 321 ? 5.720 -9.057 11.545 1.00 93.62 321 ARG A N 1
ATOM 2429 C CA . ARG A 1 321 ? 4.428 -8.787 12.202 1.00 93.62 321 ARG A CA 1
ATOM 2430 C C . ARG A 1 321 ? 3.397 -8.183 11.234 1.00 93.62 321 ARG A C 1
ATOM 2432 O O . ARG A 1 321 ? 2.238 -8.585 11.271 1.00 93.62 321 ARG A O 1
ATOM 2439 N N . ARG A 1 322 ? 3.785 -7.285 10.312 1.00 94.19 322 ARG A N 1
ATOM 2440 C CA . ARG A 1 322 ? 2.874 -6.746 9.275 1.00 94.19 322 ARG A CA 1
ATOM 2441 C C . ARG A 1 322 ? 2.332 -7.849 8.366 1.00 94.19 322 ARG A C 1
ATOM 2443 O O . ARG A 1 322 ? 1.145 -7.834 8.047 1.00 94.19 322 ARG A O 1
ATOM 2450 N N . ILE A 1 323 ? 3.162 -8.809 7.961 1.00 95.25 323 ILE A N 1
ATOM 2451 C CA . ILE A 1 323 ? 2.733 -9.926 7.108 1.00 95.25 323 ILE A CA 1
ATOM 2452 C C . ILE A 1 323 ? 1.894 -10.945 7.888 1.00 95.25 323 ILE A C 1
ATOM 2454 O O . ILE A 1 323 ? 0.855 -11.355 7.376 1.00 95.25 323 ILE A O 1
ATOM 2458 N N . GLN A 1 324 ? 2.259 -11.272 9.133 1.00 93.94 324 GLN A N 1
ATOM 2459 C CA . GLN A 1 324 ? 1.448 -12.110 10.030 1.00 93.94 324 GLN A CA 1
ATOM 2460 C C . GLN A 1 324 ? 0.011 -11.572 10.130 1.00 93.94 324 GLN A C 1
ATOM 2462 O O . GLN A 1 324 ? -0.950 -12.296 9.871 1.00 93.94 324 GLN A O 1
ATOM 2467 N N . GLN A 1 325 ? -0.132 -10.267 10.389 1.00 90.94 325 GLN A N 1
ATOM 2468 C CA . GLN A 1 325 ? -1.427 -9.582 10.464 1.00 90.94 325 GLN A CA 1
ATOM 2469 C C . GLN A 1 325 ? -2.124 -9.458 9.090 1.00 90.94 325 GLN A C 1
ATOM 2471 O O . GLN A 1 325 ? -3.341 -9.547 8.995 1.00 90.94 325 GLN A O 1
ATOM 2476 N N . THR A 1 326 ? -1.380 -9.310 7.988 1.00 90.75 326 THR A N 1
ATOM 2477 C CA . THR A 1 326 ? -1.981 -9.226 6.637 1.00 90.75 326 THR A CA 1
ATOM 2478 C C . THR A 1 326 ? -2.591 -10.559 6.178 1.00 90.75 326 THR A C 1
ATOM 2480 O O . THR A 1 326 ? -3.596 -10.555 5.470 1.00 90.75 326 THR A O 1
ATOM 2483 N N . TYR A 1 327 ? -2.002 -11.697 6.562 1.00 91.88 327 TYR A N 1
ATOM 2484 C CA . TYR A 1 327 ? -2.473 -13.030 6.156 1.00 91.88 327 TYR A CA 1
ATOM 2485 C C . TYR A 1 327 ? -3.337 -13.737 7.220 1.00 91.88 327 TYR A C 1
ATOM 2487 O O . TYR A 1 327 ? -4.095 -14.647 6.868 1.00 91.88 327 TYR A O 1
ATOM 2495 N N . GLY A 1 328 ? -3.280 -13.301 8.484 1.00 91.31 328 GLY A N 1
ATOM 2496 C CA . GLY A 1 328 ? -3.985 -13.915 9.614 1.00 91.31 328 GLY A CA 1
ATOM 2497 C C . GLY A 1 328 ? -3.303 -15.201 10.086 1.00 91.31 328 GLY A C 1
ATOM 2498 O O . GLY A 1 328 ? -3.912 -16.268 10.049 1.00 91.31 328 GLY A O 1
ATOM 2499 N N . THR A 1 329 ? -2.008 -15.126 10.411 1.00 93.12 329 THR A N 1
ATOM 2500 C CA . THR A 1 329 ? -1.170 -16.308 10.678 1.00 93.12 329 THR A CA 1
ATOM 2501 C C . THR A 1 329 ? 0.074 -15.991 11.504 1.00 93.12 329 THR A C 1
ATOM 2503 O O . THR A 1 329 ? 0.742 -14.984 11.279 1.00 93.12 329 THR A O 1
ATOM 2506 N N . THR A 1 330 ? 0.459 -16.904 12.397 1.00 92.25 330 THR A N 1
ATOM 2507 C CA . THR A 1 330 ? 1.779 -16.910 13.051 1.00 92.25 330 THR A CA 1
ATOM 2508 C C . THR A 1 330 ? 2.881 -17.496 12.153 1.00 92.25 330 THR A C 1
ATOM 2510 O O . THR A 1 330 ? 4.065 -17.195 12.345 1.00 92.25 330 THR A O 1
ATOM 2513 N N . HIS A 1 331 ? 2.520 -18.313 11.156 1.00 94.56 331 HIS A N 1
ATOM 2514 C CA . HIS A 1 331 ? 3.413 -19.153 10.345 1.00 94.56 331 HIS A CA 1
ATOM 2515 C C . HIS A 1 331 ? 4.100 -18.393 9.199 1.00 94.56 331 HIS A C 1
ATOM 2517 O O . HIS A 1 331 ? 4.060 -18.803 8.041 1.00 94.56 331 HIS A O 1
ATOM 2523 N N . VAL A 1 332 ? 4.753 -17.280 9.530 1.00 97.06 332 VAL A N 1
ATOM 2524 C CA . VAL A 1 332 ? 5.584 -16.501 8.604 1.00 97.06 332 VAL A CA 1
ATOM 2525 C C . VAL A 1 332 ? 7.060 -16.872 8.778 1.00 97.06 332 VAL A C 1
ATOM 2527 O O . VAL A 1 332 ? 7.560 -16.926 9.903 1.00 97.06 332 VAL A O 1
ATOM 2530 N N . GLU A 1 333 ? 7.762 -17.112 7.667 1.00 98.00 333 GLU A N 1
ATOM 2531 C CA . GLU A 1 333 ? 9.190 -17.464 7.647 1.00 98.00 333 GLU A CA 1
ATOM 2532 C C . GLU A 1 333 ? 9.938 -16.752 6.500 1.00 98.00 333 GLU A C 1
ATOM 2534 O O . GLU A 1 333 ? 9.385 -16.506 5.427 1.00 98.00 333 GLU A O 1
ATOM 2539 N N . ILE A 1 334 ? 11.212 -16.420 6.711 1.00 98.19 334 ILE A N 1
ATOM 2540 C CA . ILE A 1 334 ? 12.050 -15.645 5.787 1.00 98.19 334 ILE A CA 1
ATOM 2541 C C . ILE A 1 334 ? 12.910 -16.581 4.930 1.00 98.19 334 ILE A C 1
ATOM 2543 O O . ILE A 1 334 ? 13.714 -17.344 5.458 1.00 98.19 334 ILE A O 1
ATOM 2547 N N . LEU A 1 335 ? 12.805 -16.481 3.604 1.00 97.75 335 LEU A N 1
ATOM 2548 C CA . LEU A 1 335 ? 13.676 -17.180 2.657 1.00 97.75 335 LEU A CA 1
ATOM 2549 C C . LEU A 1 335 ? 14.938 -16.348 2.403 1.00 97.75 335 LEU A C 1
ATOM 2551 O O . LEU A 1 335 ? 14.849 -15.224 1.898 1.00 97.75 335 LEU A O 1
ATOM 2555 N N . ILE A 1 336 ? 16.114 -16.900 2.703 1.00 96.19 336 ILE A N 1
ATOM 2556 C CA . ILE A 1 336 ? 17.395 -16.189 2.594 1.00 96.19 336 ILE A CA 1
ATOM 2557 C C . ILE A 1 336 ? 18.501 -17.106 2.047 1.00 96.19 336 ILE A C 1
ATOM 2559 O O . ILE A 1 336 ? 18.540 -18.294 2.347 1.00 96.19 336 ILE A O 1
ATOM 2563 N N . GLY A 1 337 ? 19.391 -16.578 1.204 1.00 94.56 337 GLY A N 1
ATOM 2564 C CA . GLY A 1 337 ? 20.588 -17.308 0.766 1.00 94.56 337 GLY A CA 1
ATOM 2565 C C . GLY A 1 337 ? 21.679 -17.262 1.837 1.00 94.56 337 GLY A C 1
ATOM 2566 O O . GLY A 1 337 ? 21.780 -16.262 2.549 1.00 94.56 337 GLY A O 1
ATOM 2567 N N . GLN A 1 338 ? 22.504 -18.307 1.938 1.00 92.88 338 GLN A N 1
ATOM 2568 C CA . GLN A 1 338 ? 23.589 -18.409 2.929 1.00 92.88 338 GLN A CA 1
ATOM 2569 C C . GLN A 1 338 ? 24.455 -17.144 3.015 1.00 92.88 338 GLN A C 1
ATOM 2571 O O . GLN A 1 338 ? 24.686 -16.629 4.099 1.00 92.88 338 GLN A O 1
ATOM 2576 N N . ASP A 1 339 ? 24.849 -16.576 1.873 1.00 91.06 339 ASP A N 1
ATOM 2577 C CA . ASP A 1 339 ? 25.693 -15.377 1.798 1.00 91.06 339 ASP A CA 1
ATOM 2578 C C . ASP A 1 339 ? 25.047 -14.117 2.395 1.00 91.06 339 ASP A C 1
ATOM 2580 O O . ASP A 1 339 ? 25.745 -13.218 2.863 1.00 91.06 339 ASP A O 1
ATOM 2584 N N . ALA A 1 340 ? 23.716 -14.044 2.393 1.00 91.38 340 ALA A N 1
ATOM 2585 C CA . ALA A 1 340 ? 22.970 -12.999 3.082 1.00 91.38 340 ALA A CA 1
ATOM 2586 C C . ALA A 1 340 ? 22.711 -13.352 4.558 1.00 91.38 340 ALA A C 1
ATOM 2588 O O . ALA A 1 340 ? 22.697 -12.448 5.393 1.00 91.38 340 ALA A O 1
ATOM 2589 N N . PHE A 1 341 ? 22.545 -14.637 4.891 1.00 94.31 341 PHE A N 1
ATOM 2590 C CA . PHE A 1 341 ? 22.368 -15.103 6.268 1.00 94.31 341 PHE A CA 1
ATOM 2591 C C . PHE A 1 341 ? 23.641 -14.913 7.110 1.00 94.31 341 PHE A C 1
ATOM 2593 O O . PHE A 1 341 ? 23.595 -14.271 8.158 1.00 94.31 341 PHE A O 1
ATOM 2600 N N . ASP A 1 342 ? 24.794 -15.352 6.603 1.00 92.12 342 ASP A N 1
ATOM 2601 C CA . ASP A 1 342 ? 26.106 -15.174 7.239 1.00 92.12 342 ASP A CA 1
ATOM 2602 C C . ASP A 1 342 ? 26.405 -13.686 7.494 1.00 92.12 342 ASP A C 1
ATOM 2604 O O . ASP A 1 342 ? 26.980 -13.314 8.519 1.00 92.12 342 ASP A O 1
ATOM 2608 N N . ALA A 1 343 ? 25.973 -12.811 6.577 1.00 91.19 343 ALA A N 1
ATOM 2609 C CA . ALA A 1 343 ? 26.140 -11.369 6.699 1.00 91.19 343 ALA A CA 1
ATOM 2610 C C . ALA A 1 343 ? 25.299 -10.762 7.837 1.00 91.19 343 ALA A C 1
ATOM 2612 O O . ALA A 1 343 ? 25.825 -9.933 8.580 1.00 91.19 343 ALA A O 1
ATOM 2613 N N . ILE A 1 344 ? 24.030 -11.165 8.007 1.00 91.31 344 ILE A N 1
ATOM 2614 C CA . ILE A 1 344 ? 23.183 -10.669 9.111 1.00 91.31 344 ILE A CA 1
ATOM 2615 C C . ILE A 1 344 ? 23.551 -11.304 10.461 1.00 91.31 344 ILE A C 1
ATOM 2617 O O . ILE A 1 344 ? 23.470 -10.631 11.490 1.00 91.31 344 ILE A O 1
ATOM 2621 N N . LEU A 1 345 ? 24.036 -12.551 10.457 1.00 90.50 345 LEU A N 1
ATOM 2622 C CA . LEU A 1 345 ? 24.575 -13.228 11.638 1.00 90.50 345 LEU A CA 1
ATOM 2623 C C . LEU A 1 345 ? 25.850 -12.528 12.133 1.00 90.50 345 LEU A C 1
ATOM 2625 O O . LEU A 1 345 ? 25.942 -12.169 13.304 1.00 90.50 345 LEU A O 1
ATOM 2629 N N . LYS A 1 346 ? 26.791 -12.217 11.228 1.00 91.31 346 LYS A N 1
ATOM 2630 C CA . LYS A 1 346 ? 28.007 -11.443 11.543 1.00 91.31 346 LYS A CA 1
ATOM 2631 C C . LYS A 1 346 ? 27.717 -10.015 12.031 1.00 91.31 346 LYS A C 1
ATOM 2633 O O . LYS A 1 346 ? 28.546 -9.433 12.725 1.00 91.31 346 LYS A O 1
ATOM 2638 N N . GLN A 1 347 ? 26.565 -9.446 11.677 1.00 89.31 347 GLN A N 1
ATOM 2639 C CA . GLN A 1 347 ? 26.110 -8.133 12.155 1.00 89.31 347 GLN A CA 1
ATOM 2640 C C . GLN A 1 347 ? 25.364 -8.194 13.502 1.00 89.31 347 GLN A C 1
ATOM 2642 O O . GLN A 1 347 ? 24.982 -7.148 14.017 1.00 89.31 347 GLN A O 1
ATOM 2647 N N . GLY A 1 348 ? 25.132 -9.384 14.074 1.00 89.19 348 GLY A N 1
ATOM 2648 C CA . GLY A 1 348 ? 24.376 -9.546 15.322 1.00 89.19 348 GLY A CA 1
ATOM 2649 C C . GLY A 1 348 ? 22.879 -9.226 15.204 1.00 89.19 348 GLY A C 1
ATOM 2650 O O . GLY A 1 348 ? 22.211 -9.036 16.217 1.00 89.19 348 GLY A O 1
ATOM 2651 N N . LEU A 1 349 ? 22.344 -9.152 13.977 1.00 86.06 349 LEU A N 1
ATOM 2652 C CA . LEU A 1 349 ? 20.917 -8.903 13.727 1.00 86.06 349 LEU A CA 1
ATOM 2653 C C . LEU A 1 349 ? 20.065 -10.150 14.009 1.00 86.06 349 LEU A C 1
ATOM 2655 O O . LEU A 1 349 ? 18.898 -10.038 14.374 1.00 86.06 349 LEU A O 1
ATOM 2659 N N . VAL A 1 350 ? 20.670 -11.329 13.858 1.00 85.94 350 VAL A N 1
ATOM 2660 C CA . VAL A 1 350 ? 20.134 -12.621 14.295 1.00 85.94 350 VAL A CA 1
ATOM 2661 C C . VAL A 1 350 ? 20.575 -12.841 15.745 1.00 85.94 350 VAL A C 1
ATOM 2663 O O . VAL A 1 350 ? 21.774 -12.880 16.021 1.00 85.94 350 VAL A O 1
ATOM 2666 N N . ARG A 1 351 ? 19.616 -12.945 16.674 1.00 83.69 351 ARG A N 1
ATOM 2667 C CA . ARG A 1 351 ? 19.859 -12.959 18.130 1.00 83.69 351 ARG A CA 1
ATOM 2668 C C . ARG A 1 351 ? 18.941 -13.951 18.864 1.00 83.69 351 ARG A C 1
ATOM 2670 O O . ARG A 1 351 ? 17.824 -14.172 18.397 1.00 83.69 351 ARG A O 1
ATOM 2677 N N . PRO A 1 352 ? 19.355 -14.505 20.021 1.00 79.00 352 PRO A N 1
ATOM 2678 C CA . PRO A 1 352 ? 18.478 -15.311 20.873 1.00 79.00 352 PRO A CA 1
ATOM 2679 C C . PRO A 1 352 ? 17.171 -14.578 21.206 1.00 79.00 352 PRO A C 1
ATOM 2681 O O . PRO A 1 352 ? 17.192 -13.380 21.492 1.00 79.00 352 PRO A O 1
ATOM 2684 N N . GLY A 1 353 ? 16.040 -15.287 21.167 1.00 79.00 353 GLY A N 1
ATOM 2685 C CA . GLY A 1 353 ? 14.721 -14.715 21.467 1.00 79.00 353 GLY A CA 1
ATOM 2686 C C . GLY A 1 353 ? 14.144 -13.780 20.391 1.00 79.00 353 GLY A C 1
ATOM 2687 O O . GLY A 1 353 ? 13.146 -13.107 20.646 1.00 79.00 353 GLY A O 1
ATOM 2688 N N . MET A 1 354 ? 14.741 -13.718 19.195 1.00 85.38 354 MET A N 1
ATOM 2689 C CA . MET A 1 354 ? 14.099 -13.103 18.024 1.00 85.38 354 MET A CA 1
ATOM 2690 C C . MET A 1 354 ? 12.821 -13.882 17.643 1.00 85.38 354 MET A C 1
ATOM 2692 O O . MET A 1 354 ? 12.754 -15.086 17.869 1.00 85.38 354 MET A O 1
ATOM 2696 N N . ARG A 1 355 ? 11.789 -13.240 17.078 1.00 84.56 355 ARG A N 1
ATOM 2697 C CA . ARG A 1 355 ? 10.530 -13.941 16.714 1.00 84.56 355 ARG A CA 1
ATOM 2698 C C . ARG A 1 355 ? 10.565 -14.528 15.300 1.00 84.56 355 ARG A C 1
ATOM 2700 O O . ARG A 1 355 ? 9.672 -15.271 14.899 1.00 84.56 355 ARG A O 1
ATOM 2707 N N . GLU A 1 356 ? 11.584 -14.174 14.535 1.00 93.25 356 GLU A N 1
ATOM 2708 C CA . GLU A 1 356 ? 11.733 -14.494 13.128 1.00 93.25 356 GLU A CA 1
ATOM 2709 C C . GLU A 1 356 ? 12.217 -15.941 12.950 1.00 93.25 356 GLU A C 1
ATOM 2711 O O . GLU A 1 356 ? 13.028 -16.451 13.726 1.00 93.25 356 GLU A O 1
ATOM 2716 N N . ARG A 1 357 ? 11.730 -16.598 11.892 1.00 95.88 357 ARG A N 1
ATOM 2717 C CA . ARG A 1 357 ? 12.203 -17.910 11.434 1.00 95.88 357 ARG A CA 1
ATOM 2718 C C . ARG A 1 357 ? 12.819 -17.775 10.048 1.00 95.88 357 ARG A C 1
ATOM 2720 O O . ARG A 1 357 ? 12.268 -17.062 9.211 1.00 95.88 357 ARG A O 1
ATOM 2727 N N . TYR A 1 358 ? 13.930 -18.461 9.798 1.00 97.19 358 TYR A N 1
ATOM 2728 C CA . TYR A 1 358 ? 14.700 -18.369 8.558 1.00 97.19 358 TYR A CA 1
ATOM 2729 C C . TYR A 1 358 ? 14.831 -19.734 7.870 1.00 97.19 358 TYR A C 1
ATOM 2731 O O . TYR A 1 358 ? 15.361 -20.681 8.447 1.00 97.19 358 TYR A O 1
ATOM 2739 N N . ARG A 1 359 ? 14.421 -19.804 6.599 1.00 97.19 359 ARG A N 1
ATOM 2740 C CA . ARG A 1 359 ? 14.774 -20.875 5.655 1.00 97.19 359 ARG A CA 1
ATOM 2741 C C . ARG A 1 359 ? 16.043 -20.441 4.928 1.00 97.19 359 ARG A C 1
ATOM 2743 O O . ARG A 1 359 ? 15.991 -19.583 4.040 1.00 97.19 359 ARG A O 1
ATOM 2750 N N . VAL A 1 360 ? 17.183 -20.986 5.344 1.00 96.62 360 VAL A N 1
ATOM 2751 C CA . VAL A 1 360 ? 18.501 -20.637 4.800 1.00 96.62 360 VAL A CA 1
ATOM 2752 C C . VAL A 1 360 ? 18.861 -21.610 3.685 1.00 96.62 360 VAL A C 1
ATOM 2754 O O . VAL A 1 360 ? 18.956 -22.815 3.904 1.00 96.62 360 VAL A O 1
ATOM 2757 N N . PHE A 1 361 ? 19.070 -21.089 2.483 1.00 95.62 361 PHE A N 1
ATOM 2758 C CA . PHE A 1 361 ? 19.416 -21.880 1.307 1.00 95.62 361 PHE A CA 1
ATOM 2759 C C . PHE A 1 361 ? 20.949 -21.883 1.121 1.00 95.62 361 PHE A C 1
ATOM 2761 O O . PHE A 1 361 ? 21.517 -20.833 0.784 1.00 95.62 361 PHE A O 1
ATOM 2768 N N . PRO A 1 362 ? 21.638 -23.019 1.363 1.00 93.19 362 PRO A N 1
ATOM 2769 C CA . PRO A 1 362 ? 23.087 -23.138 1.236 1.00 93.19 362 PRO A CA 1
ATOM 2770 C C . PRO A 1 362 ? 23.518 -23.047 -0.233 1.00 93.19 362 PRO A C 1
ATOM 2772 O O . PRO A 1 362 ? 22.804 -23.501 -1.128 1.00 93.19 362 PRO A O 1
ATOM 2775 N N . ARG A 1 363 ? 24.712 -22.501 -0.496 1.00 86.38 363 ARG A N 1
ATOM 2776 C CA . ARG A 1 363 ? 25.344 -22.598 -1.822 1.00 86.38 363 ARG A CA 1
ATOM 2777 C C . ARG A 1 363 ? 26.379 -23.714 -1.838 1.00 86.38 363 ARG A C 1
ATOM 2779 O O . ARG A 1 363 ? 27.417 -23.610 -1.193 1.00 86.38 363 ARG A O 1
ATOM 2786 N N . GLY A 1 364 ? 26.107 -24.739 -2.641 1.00 84.38 364 GLY A N 1
ATOM 2787 C CA . GLY A 1 364 ? 27.015 -25.865 -2.863 1.00 84.38 364 GLY A CA 1
ATOM 2788 C C . GLY A 1 364 ? 26.768 -27.044 -1.927 1.00 84.38 364 GLY A C 1
ATOM 2789 O O . GLY A 1 364 ? 26.093 -26.938 -0.908 1.00 84.38 364 GLY A O 1
ATOM 2790 N N . ASN A 1 365 ? 27.353 -28.184 -2.292 1.00 81.44 365 ASN A N 1
ATOM 2791 C CA . ASN A 1 365 ? 27.117 -29.479 -1.647 1.00 81.44 365 ASN A CA 1
ATOM 2792 C C . ASN A 1 365 ? 28.054 -29.748 -0.452 1.00 81.44 365 ASN A C 1
ATOM 2794 O O . ASN A 1 365 ? 28.312 -30.900 -0.107 1.00 81.44 365 ASN A O 1
ATOM 2798 N N . GLY A 1 366 ? 28.585 -28.688 0.164 1.00 84.19 366 GLY A N 1
ATOM 2799 C CA . GLY A 1 366 ? 29.449 -28.777 1.340 1.00 84.19 366 GLY A CA 1
ATOM 2800 C C . GLY A 1 366 ? 28.702 -29.177 2.624 1.00 84.19 366 GLY A C 1
ATOM 2801 O O . GLY A 1 366 ? 27.467 -29.276 2.635 1.00 84.19 366 GLY A O 1
ATOM 2802 N N . PRO A 1 367 ? 29.434 -29.401 3.730 1.00 86.81 367 PRO A N 1
ATOM 2803 C CA . PRO A 1 367 ? 28.825 -29.487 5.053 1.00 86.81 367 PRO A CA 1
ATOM 2804 C C . PRO A 1 367 ? 28.123 -28.164 5.395 1.00 86.81 367 PRO A C 1
ATOM 2806 O O . PRO A 1 367 ? 28.593 -27.085 5.033 1.00 86.81 367 PRO A O 1
ATOM 2809 N N . LEU A 1 368 ? 26.987 -28.253 6.086 1.00 88.88 368 LEU A N 1
ATOM 2810 C CA . LEU A 1 368 ? 26.255 -27.077 6.558 1.00 88.88 368 LEU A CA 1
ATOM 2811 C C . LEU A 1 368 ? 26.982 -26.478 7.777 1.00 88.88 368 LEU A C 1
ATOM 2813 O O . LEU A 1 368 ? 27.445 -27.258 8.614 1.00 88.88 368 LEU A O 1
ATOM 2817 N N . PRO A 1 369 ? 27.083 -25.142 7.920 1.00 88.50 369 PRO A N 1
ATOM 2818 C CA . PRO A 1 369 ? 27.671 -24.536 9.112 1.00 88.50 369 PRO A CA 1
ATOM 2819 C C . PRO A 1 369 ? 26.852 -24.870 10.362 1.00 88.50 369 PRO A C 1
ATOM 2821 O O . PRO A 1 369 ? 25.626 -24.732 10.352 1.00 88.50 369 PRO A O 1
ATOM 2824 N N . GLU A 1 370 ? 27.516 -25.274 11.446 1.00 91.44 370 GLU A N 1
ATOM 2825 C CA . GLU A 1 370 ? 26.839 -25.522 12.719 1.00 91.44 370 GLU A CA 1
ATOM 2826 C C . GLU A 1 370 ? 26.201 -24.231 13.255 1.00 91.44 370 GLU A C 1
ATOM 2828 O O . GLU A 1 370 ? 26.822 -23.166 13.282 1.00 91.44 370 GLU A O 1
ATOM 2833 N N . LEU A 1 371 ? 24.934 -24.329 13.662 1.00 91.44 371 LEU A N 1
ATOM 2834 C CA . LEU A 1 371 ? 24.187 -23.217 14.239 1.00 91.44 371 LEU A CA 1
ATOM 2835 C C . LEU A 1 371 ? 24.423 -23.161 15.755 1.00 91.44 371 LEU A C 1
ATOM 2837 O O . LEU A 1 371 ? 24.276 -24.194 16.416 1.00 91.44 371 LEU A O 1
ATOM 2841 N N . PRO A 1 372 ? 24.704 -21.974 16.330 1.00 90.38 372 PRO A N 1
ATOM 2842 C CA . PRO A 1 372 ? 24.650 -21.763 17.774 1.00 90.38 372 PRO A CA 1
ATOM 2843 C C . PRO A 1 372 ? 23.327 -22.270 18.359 1.00 90.38 372 PRO A C 1
ATOM 2845 O O . PRO A 1 372 ? 22.276 -22.047 17.761 1.00 90.38 372 PRO A O 1
ATOM 2848 N N . GLU A 1 373 ? 23.371 -22.905 19.535 1.00 91.62 373 GLU A N 1
ATOM 2849 C CA . GLU A 1 373 ? 22.215 -23.589 20.146 1.00 91.62 373 GLU A CA 1
ATOM 2850 C C . GLU A 1 373 ? 20.943 -22.728 20.141 1.00 91.62 373 GLU A C 1
ATOM 2852 O O . GLU A 1 373 ? 19.906 -23.135 19.626 1.00 91.62 373 GLU A O 1
ATOM 2857 N N . ALA A 1 374 ? 21.072 -21.477 20.591 1.00 90.94 374 ALA A N 1
ATOM 2858 C CA . ALA A 1 374 ? 19.992 -20.494 20.691 1.00 90.94 374 ALA A CA 1
ATOM 2859 C C . ALA A 1 374 ? 19.408 -20.004 19.344 1.00 90.94 374 ALA A C 1
ATOM 2861 O O . ALA A 1 374 ? 18.585 -19.090 19.337 1.00 90.94 374 ALA A O 1
ATOM 2862 N N . LEU A 1 375 ? 19.844 -20.565 18.210 1.00 92.75 375 LEU A N 1
ATOM 2863 C CA . LEU A 1 375 ? 19.320 -20.293 16.869 1.00 92.75 375 LEU A CA 1
ATOM 2864 C C . LEU A 1 375 ? 18.737 -21.539 16.179 1.00 92.75 375 LEU A C 1
ATOM 2866 O O . LEU A 1 375 ? 18.121 -21.389 15.124 1.00 92.75 375 LEU A O 1
ATOM 2870 N N . LYS A 1 376 ? 18.892 -22.747 16.742 1.00 92.81 376 LYS A N 1
ATOM 2871 C CA . LYS A 1 376 ? 18.463 -24.004 16.095 1.00 92.81 376 LYS A CA 1
ATOM 2872 C C . LYS A 1 376 ? 16.949 -24.060 15.848 1.00 92.81 376 LYS A C 1
ATOM 2874 O O . LYS A 1 376 ? 16.533 -24.456 14.763 1.00 92.81 376 LYS A O 1
ATOM 2879 N N . ASP A 1 377 ? 16.142 -23.551 16.778 1.00 92.38 377 ASP A N 1
ATOM 2880 C CA . ASP A 1 377 ? 14.675 -23.469 16.633 1.00 92.38 377 ASP A CA 1
ATOM 2881 C C . ASP A 1 377 ? 14.209 -22.368 15.657 1.00 92.38 377 ASP A C 1
ATOM 2883 O O . ASP A 1 377 ? 13.063 -22.359 15.200 1.00 92.38 377 ASP A O 1
ATOM 2887 N N . HIS A 1 378 ? 15.099 -21.431 15.316 1.00 93.88 378 HIS A N 1
ATOM 2888 C CA . HIS A 1 378 ? 14.798 -20.264 14.484 1.00 93.88 378 HIS A CA 1
ATOM 2889 C C . HIS A 1 378 ? 15.328 -20.375 13.049 1.00 93.88 378 HIS A C 1
ATOM 2891 O O . HIS A 1 378 ? 14.957 -19.567 12.195 1.00 93.88 378 HIS A O 1
ATOM 2897 N N . VAL A 1 379 ? 16.219 -21.326 12.764 1.00 95.81 379 VAL A N 1
ATOM 2898 C CA . VAL A 1 379 ? 16.972 -21.377 11.506 1.00 95.81 379 VAL A CA 1
ATOM 2899 C C . VAL A 1 379 ? 16.993 -22.803 10.965 1.00 95.81 379 VAL A C 1
ATOM 2901 O O . VAL A 1 379 ? 17.612 -23.692 11.540 1.00 95.81 379 VAL A O 1
ATOM 2904 N N . THR A 1 380 ? 16.349 -23.024 9.819 1.00 96.31 380 THR A N 1
ATOM 2905 C CA . THR A 1 380 ? 16.366 -24.312 9.113 1.00 96.31 380 THR A CA 1
ATOM 2906 C C . THR A 1 380 ? 17.105 -24.175 7.787 1.00 96.31 380 THR A C 1
ATOM 2908 O O . THR A 1 380 ? 16.743 -23.348 6.947 1.00 96.31 380 THR A O 1
ATOM 2911 N N . TYR A 1 381 ? 18.118 -25.013 7.565 1.00 95.88 381 TYR A N 1
ATOM 2912 C CA . TYR A 1 381 ? 18.774 -25.117 6.263 1.00 95.88 381 TYR A CA 1
ATOM 2913 C C . TYR A 1 381 ? 17.919 -25.925 5.282 1.00 95.88 381 TYR A C 1
ATOM 2915 O O . TYR A 1 381 ? 17.611 -27.087 5.541 1.00 95.88 381 TYR A O 1
ATOM 2923 N N . VAL A 1 382 ? 17.592 -25.338 4.130 1.00 94.88 382 VAL A N 1
ATOM 2924 C CA . VAL A 1 382 ? 16.818 -25.988 3.061 1.00 94.88 382 VAL A CA 1
ATOM 2925 C C . VAL A 1 382 ? 17.738 -26.263 1.879 1.00 94.88 382 VAL A C 1
ATOM 2927 O O . VAL A 1 382 ? 18.086 -25.355 1.126 1.00 94.88 382 VAL A O 1
ATOM 2930 N N . ARG A 1 383 ? 18.144 -27.525 1.701 1.00 88.19 383 ARG A N 1
ATOM 2931 C CA . ARG A 1 383 ? 18.855 -27.954 0.486 1.00 88.19 383 ARG A CA 1
ATOM 2932 C C . ARG A 1 383 ? 17.895 -27.897 -0.703 1.00 88.19 383 ARG A C 1
ATOM 2934 O O . ARG A 1 383 ? 16.780 -28.397 -0.607 1.00 88.19 383 ARG A O 1
ATOM 2941 N N . ALA A 1 384 ? 18.342 -27.327 -1.818 1.00 78.62 384 ALA A N 1
ATOM 2942 C CA . ALA A 1 384 ? 17.571 -27.288 -3.055 1.00 78.62 384 ALA A CA 1
ATOM 2943 C C . ALA A 1 384 ? 18.472 -27.432 -4.292 1.00 78.62 384 ALA A C 1
ATOM 2945 O O . ALA A 1 384 ? 19.690 -27.547 -4.186 1.00 78.62 384 ALA A O 1
ATOM 2946 N N . ASP A 1 385 ? 17.817 -27.424 -5.449 1.00 78.81 385 ASP A N 1
ATOM 2947 C CA . ASP A 1 385 ? 18.341 -27.507 -6.815 1.00 78.81 385 ASP A CA 1
ATOM 2948 C C . ASP A 1 385 ? 19.568 -26.604 -7.101 1.00 78.81 385 ASP A C 1
ATOM 2950 O O . ASP A 1 385 ? 19.634 -25.455 -6.651 1.00 78.81 385 ASP A O 1
ATOM 2954 N N . ASP A 1 386 ? 20.503 -27.094 -7.927 1.00 78.38 386 ASP A N 1
ATOM 2955 C CA . ASP A 1 386 ? 21.709 -26.385 -8.391 1.00 78.38 386 ASP A CA 1
ATOM 2956 C C . ASP A 1 386 ? 21.437 -25.004 -9.028 1.00 78.38 386 ASP A C 1
ATOM 2958 O O . ASP A 1 386 ? 22.326 -24.150 -9.079 1.00 78.38 386 ASP A O 1
ATOM 2962 N N . ARG A 1 387 ? 20.198 -24.703 -9.438 1.00 76.00 387 ARG A N 1
ATOM 2963 C CA . ARG A 1 387 ? 19.752 -23.341 -9.795 1.00 76.00 387 ARG A CA 1
ATOM 2964 C C . ARG A 1 387 ? 20.080 -22.287 -8.722 1.00 76.00 387 ARG A C 1
ATOM 2966 O O . ARG A 1 387 ? 20.241 -21.114 -9.069 1.00 76.00 387 ARG A O 1
ATOM 2973 N N . LEU A 1 388 ? 20.248 -22.671 -7.450 1.00 81.50 388 LEU A N 1
ATOM 2974 C CA . LEU A 1 388 ? 20.693 -21.788 -6.358 1.00 81.50 388 LEU A CA 1
ATOM 2975 C C . LEU A 1 388 ? 22.104 -21.189 -6.530 1.00 81.50 388 LEU A C 1
ATOM 2977 O O . LEU A 1 388 ? 22.417 -20.189 -5.877 1.00 81.50 388 LEU A O 1
ATOM 2981 N N . GLN A 1 389 ? 22.958 -21.749 -7.397 1.00 87.19 389 GLN A N 1
ATOM 2982 C CA . GLN A 1 389 ? 24.303 -21.201 -7.640 1.00 87.19 389 GLN A CA 1
ATOM 2983 C C . GLN A 1 389 ? 24.276 -19.850 -8.384 1.00 87.19 389 GLN A C 1
ATOM 2985 O O . GLN A 1 389 ? 25.272 -19.121 -8.407 1.00 87.19 389 GLN A O 1
ATOM 2990 N N . LEU A 1 390 ? 23.139 -19.478 -8.985 1.00 91.94 390 LEU A N 1
ATOM 2991 C CA . LEU A 1 390 ? 22.973 -18.205 -9.684 1.00 91.94 390 LEU A CA 1
ATOM 2992 C C . LEU A 1 390 ? 22.968 -17.018 -8.709 1.00 91.94 390 LEU A C 1
ATOM 2994 O O . LEU A 1 390 ? 22.162 -16.948 -7.781 1.00 91.94 390 LEU A O 1
ATOM 2998 N N . SER A 1 391 ? 23.814 -16.023 -8.985 1.00 93.31 391 SER A N 1
ATOM 2999 C CA . SER A 1 391 ? 23.847 -14.740 -8.274 1.00 93.31 391 SER A CA 1
ATOM 3000 C C . SER A 1 391 ? 23.628 -13.576 -9.239 1.00 93.31 391 SER A C 1
ATOM 3002 O O . SER A 1 391 ? 24.052 -13.616 -10.395 1.00 93.31 391 SER A O 1
ATOM 3004 N N . SER A 1 392 ? 23.022 -12.487 -8.767 1.00 95.06 392 SER A N 1
ATOM 3005 C CA . SER A 1 392 ? 22.680 -11.345 -9.630 1.00 95.06 392 SER A CA 1
ATOM 3006 C C . SER A 1 392 ? 23.928 -10.641 -10.176 1.00 95.06 392 SER A C 1
ATOM 3008 O O . SER A 1 392 ? 23.894 -10.053 -11.252 1.00 95.06 392 SER A O 1
ATOM 3010 N N . THR A 1 393 ? 25.061 -10.749 -9.474 1.00 94.50 393 THR A N 1
ATOM 3011 C CA . THR A 1 393 ? 26.374 -10.300 -9.957 1.00 94.50 393 THR A CA 1
ATOM 3012 C C . THR A 1 393 ? 26.849 -11.122 -11.158 1.00 94.50 393 THR A C 1
ATOM 3014 O O . THR A 1 393 ? 27.370 -10.543 -12.110 1.00 94.50 393 THR A O 1
ATOM 3017 N N . LEU A 1 394 ? 26.651 -12.446 -11.147 1.00 95.12 394 LEU A N 1
ATOM 3018 C CA . LEU A 1 394 ? 26.964 -13.313 -12.286 1.00 95.12 394 LEU A CA 1
ATOM 3019 C C . LEU A 1 394 ? 26.044 -13.004 -13.474 1.00 95.12 394 LEU A C 1
ATOM 3021 O O . LEU A 1 394 ? 26.542 -12.746 -14.566 1.00 95.12 394 LEU A O 1
ATOM 3025 N N . VAL A 1 395 ? 24.730 -12.918 -13.241 1.00 96.44 395 VAL A N 1
ATOM 3026 C CA . VAL A 1 395 ? 23.744 -12.613 -14.293 1.00 96.44 395 VAL A CA 1
ATOM 3027 C C . VAL A 1 395 ? 24.023 -11.258 -14.951 1.00 96.44 395 VAL A C 1
ATOM 3029 O O . VAL A 1 395 ? 24.035 -11.162 -16.176 1.00 96.44 395 VAL A O 1
ATOM 3032 N N . LYS A 1 396 ? 24.345 -10.213 -14.174 1.00 96.44 396 LYS A N 1
ATOM 3033 C CA . LYS A 1 396 ? 24.726 -8.904 -14.737 1.00 96.44 396 LYS A CA 1
ATOM 3034 C C . LYS A 1 396 ? 26.037 -8.945 -15.528 1.00 96.44 396 LYS A C 1
ATOM 3036 O O . LYS A 1 396 ? 26.132 -8.267 -16.546 1.00 96.44 396 LYS A O 1
ATOM 3041 N N . LYS A 1 397 ? 27.022 -9.761 -15.125 1.00 96.00 397 LYS A N 1
ATOM 3042 C CA . LYS A 1 397 ? 28.238 -9.991 -15.929 1.00 96.00 397 LYS A CA 1
ATOM 3043 C C . LYS A 1 397 ? 27.928 -10.712 -17.245 1.00 96.00 397 LYS A C 1
ATOM 3045 O O . LYS A 1 397 ? 28.459 -10.312 -18.272 1.00 96.00 397 LYS A O 1
ATOM 3050 N N . GLN A 1 398 ? 27.067 -11.733 -17.227 1.00 95.50 398 GLN A N 1
ATOM 3051 C CA . GLN A 1 398 ? 26.663 -12.472 -18.430 1.00 95.50 398 GLN A CA 1
ATOM 3052 C C . GLN A 1 398 ? 25.901 -11.568 -19.417 1.00 95.50 398 GLN A C 1
ATOM 3054 O O . GLN A 1 398 ? 26.225 -11.567 -20.603 1.00 95.50 398 GLN A O 1
ATOM 3059 N N . LEU A 1 399 ? 24.963 -10.745 -18.926 1.00 95.38 399 LEU A N 1
ATOM 3060 C CA . LEU A 1 399 ? 24.235 -9.749 -19.727 1.00 95.38 399 LEU A CA 1
ATOM 3061 C C . LEU A 1 399 ? 25.183 -8.727 -20.377 1.00 95.38 399 LEU A C 1
ATOM 3063 O O . LEU A 1 399 ? 25.166 -8.572 -21.596 1.00 95.38 399 LEU A O 1
ATOM 3067 N N . ALA A 1 400 ? 26.066 -8.098 -19.593 1.00 94.75 400 ALA A N 1
ATOM 3068 C CA . ALA A 1 400 ? 27.033 -7.104 -20.077 1.00 94.75 400 ALA A CA 1
ATOM 3069 C C . ALA A 1 400 ? 28.134 -7.674 -21.003 1.00 94.75 400 ALA A C 1
ATOM 3071 O O . ALA A 1 400 ? 28.929 -6.904 -21.561 1.00 94.75 400 ALA A O 1
ATOM 3072 N N . ALA A 1 401 ? 28.201 -9.003 -21.138 1.00 93.88 401 ALA A N 1
ATOM 3073 C CA . ALA A 1 401 ? 29.117 -9.746 -22.001 1.00 93.88 401 ALA A CA 1
ATOM 3074 C C . ALA A 1 401 ? 28.424 -10.414 -23.207 1.00 93.88 401 ALA A C 1
ATOM 3076 O O . ALA A 1 401 ? 29.093 -11.096 -23.977 1.00 93.88 401 ALA A O 1
ATOM 3077 N N . GLY A 1 402 ? 27.106 -10.249 -23.379 1.00 91.38 402 GLY A N 1
ATOM 3078 C CA . GLY A 1 402 ? 26.367 -10.843 -24.501 1.00 91.38 402 GLY A CA 1
ATOM 3079 C C . GLY A 1 402 ? 26.077 -12.350 -24.377 1.00 91.38 402 GLY A C 1
ATOM 3080 O O . GLY A 1 402 ? 25.694 -12.973 -25.363 1.00 91.38 402 GLY A O 1
ATOM 3081 N N . SER A 1 403 ? 26.278 -12.963 -23.204 1.00 92.12 403 SER A N 1
ATOM 3082 C CA . SER A 1 403 ? 26.274 -14.428 -23.056 1.00 92.12 403 SER A CA 1
ATOM 3083 C C . SER A 1 403 ? 24.874 -15.057 -23.064 1.00 92.12 403 SER A C 1
ATOM 3085 O O . SER A 1 403 ? 23.977 -14.624 -22.338 1.00 92.12 403 SER A O 1
ATOM 3087 N N . LEU A 1 404 ? 24.740 -16.171 -23.794 1.00 86.44 404 LEU A N 1
ATOM 3088 C CA . LEU A 1 404 ? 23.555 -17.040 -23.813 1.00 86.44 404 LEU A CA 1
ATOM 3089 C C . LEU A 1 404 ? 23.228 -17.657 -22.439 1.00 86.44 404 LEU A C 1
ATOM 3091 O O . LEU A 1 404 ? 22.084 -18.024 -22.176 1.00 86.44 404 LEU A O 1
ATOM 3095 N N . ASP A 1 405 ? 24.192 -17.743 -21.519 1.00 89.69 405 ASP A N 1
ATOM 3096 C CA . ASP A 1 405 ? 23.931 -18.246 -20.163 1.00 89.69 405 ASP A CA 1
ATOM 3097 C C . ASP A 1 405 ? 23.117 -17.256 -19.314 1.00 89.69 405 ASP A C 1
ATOM 3099 O O . ASP A 1 405 ? 22.462 -17.669 -18.353 1.00 89.69 405 ASP A O 1
ATOM 3103 N N . ALA A 1 406 ? 23.070 -15.972 -19.696 1.00 87.75 406 ALA A N 1
ATOM 3104 C CA . ALA A 1 406 ? 22.112 -15.027 -19.122 1.00 87.75 406 ALA A CA 1
ATOM 3105 C C . ALA A 1 406 ? 20.663 -15.430 -19.444 1.00 87.75 406 ALA A C 1
ATOM 3107 O O . ALA A 1 406 ? 19.783 -15.256 -18.604 1.00 87.75 406 ALA A O 1
ATOM 3108 N N . GLU A 1 407 ? 20.416 -15.999 -20.630 1.00 90.31 407 GLU A N 1
ATOM 3109 C CA . GLU A 1 407 ? 19.079 -16.420 -21.068 1.00 90.31 407 GLU A CA 1
ATOM 3110 C C . GLU A 1 407 ? 18.606 -17.667 -20.312 1.00 90.31 407 GLU A C 1
ATOM 3112 O O . GLU A 1 407 ? 17.449 -17.750 -19.918 1.00 90.31 407 GLU A O 1
ATOM 3117 N N . LYS A 1 408 ? 19.521 -18.596 -20.004 1.00 92.88 408 LYS A N 1
ATOM 3118 C CA . LYS A 1 408 ? 19.247 -19.745 -19.116 1.00 92.88 408 LYS A CA 1
ATOM 3119 C C . LYS A 1 408 ? 18.984 -19.319 -17.665 1.00 92.88 408 LYS A C 1
ATOM 3121 O O . LYS A 1 408 ? 18.296 -20.018 -16.927 1.00 92.88 408 LYS A O 1
ATOM 3126 N N . SER A 1 409 ? 19.543 -18.181 -17.250 1.00 95.75 409 SER A N 1
ATOM 3127 C CA . SER A 1 409 ? 19.468 -17.672 -15.873 1.00 95.75 409 SER A CA 1
ATOM 3128 C C . SER A 1 409 ? 18.231 -16.804 -15.595 1.00 95.75 409 SER A C 1
ATOM 3130 O O . SER A 1 409 ? 17.985 -16.439 -14.441 1.00 95.75 409 SER A O 1
ATOM 3132 N N . LEU A 1 410 ? 17.462 -16.445 -16.628 1.00 96.50 410 LEU A N 1
ATOM 3133 C CA . LEU A 1 410 ? 16.362 -15.481 -16.572 1.00 96.50 410 LEU A CA 1
ATOM 3134 C C . LEU A 1 410 ? 15.143 -15.988 -17.347 1.00 96.50 410 LEU A C 1
ATOM 3136 O O . LEU A 1 410 ? 15.230 -16.244 -18.543 1.00 96.50 410 LEU A O 1
ATOM 3140 N N . HIS A 1 411 ? 13.966 -16.008 -16.720 1.00 97.25 411 HIS A N 1
ATOM 3141 C CA . HIS A 1 411 ? 12.710 -16.208 -17.448 1.00 97.25 411 HIS A CA 1
ATOM 3142 C C . HIS A 1 411 ? 12.576 -15.247 -18.658 1.00 97.25 411 HIS A C 1
ATOM 3144 O O . HIS A 1 411 ? 12.800 -14.041 -18.495 1.00 97.25 411 HIS A O 1
ATOM 3150 N N . PRO A 1 412 ? 12.140 -15.705 -19.853 1.00 96.31 412 PRO A N 1
ATOM 3151 C CA . PRO A 1 412 ? 12.190 -14.901 -21.082 1.00 96.31 412 PRO A CA 1
ATOM 3152 C C . PRO A 1 412 ? 11.517 -13.521 -21.002 1.00 96.31 412 PRO A C 1
ATOM 3154 O O . PRO A 1 412 ? 12.033 -12.548 -21.544 1.00 96.31 412 PRO A O 1
ATOM 3157 N N . ARG A 1 413 ? 10.407 -13.381 -20.261 1.00 95.81 413 ARG A N 1
ATOM 3158 C CA . ARG A 1 413 ? 9.714 -12.082 -20.089 1.00 95.81 413 ARG A CA 1
ATOM 3159 C C . ARG A 1 413 ? 10.483 -11.077 -19.220 1.00 95.81 413 ARG A C 1
ATOM 3161 O O . ARG A 1 413 ? 10.187 -9.883 -19.284 1.00 95.81 413 ARG A O 1
ATOM 3168 N N . VAL A 1 414 ? 11.445 -11.548 -18.422 1.00 97.44 414 VAL A N 1
ATOM 3169 C CA . VAL A 1 414 ? 12.393 -10.721 -17.659 1.00 97.44 414 VAL A CA 1
ATOM 3170 C C . VAL A 1 414 ? 13.541 -10.274 -18.557 1.00 97.44 414 VAL A C 1
ATOM 3172 O O . VAL A 1 414 ? 13.825 -9.081 -18.617 1.00 97.44 414 VAL A O 1
ATOM 3175 N N . LEU A 1 415 ? 14.147 -11.213 -19.290 1.00 96.38 415 LEU A N 1
ATOM 3176 C CA . LEU A 1 415 ? 15.206 -10.942 -20.267 1.00 96.38 415 LEU A CA 1
ATOM 3177 C C . LEU A 1 415 ? 14.762 -9.909 -21.314 1.00 96.38 415 LEU A C 1
ATOM 3179 O O . LEU A 1 415 ? 15.476 -8.942 -21.570 1.00 96.38 415 LEU A O 1
ATOM 3183 N N . GLU A 1 416 ? 13.551 -10.067 -21.851 1.00 94.81 416 GLU A N 1
ATOM 3184 C CA . GLU A 1 416 ? 12.962 -9.133 -22.811 1.00 94.81 416 GLU A CA 1
ATOM 3185 C C . GLU A 1 416 ? 12.787 -7.729 -22.215 1.00 94.81 416 GLU A C 1
ATOM 3187 O O . GLU A 1 416 ? 13.168 -6.739 -22.829 1.00 94.81 416 GLU A O 1
ATOM 3192 N N . TYR A 1 417 ? 12.289 -7.614 -20.977 1.00 96.00 417 TYR A N 1
ATOM 3193 C CA . TYR A 1 417 ? 12.175 -6.310 -20.314 1.00 96.00 417 TYR A CA 1
ATOM 3194 C C . TYR A 1 417 ? 13.541 -5.660 -20.063 1.00 96.00 417 TYR A C 1
ATOM 3196 O O . TYR A 1 417 ? 13.684 -4.451 -20.235 1.00 96.00 417 TYR A O 1
ATOM 3204 N N . ILE A 1 418 ? 14.544 -6.454 -19.680 1.00 96.88 418 ILE A N 1
ATOM 3205 C CA . ILE A 1 418 ? 15.924 -6.000 -19.486 1.00 96.88 418 ILE A CA 1
ATOM 3206 C C . ILE A 1 418 ? 16.490 -5.425 -20.792 1.00 96.88 418 ILE A C 1
ATOM 3208 O O . ILE A 1 418 ? 16.992 -4.302 -20.768 1.00 96.88 418 ILE A O 1
ATOM 3212 N N . ARG A 1 419 ? 16.320 -6.132 -21.921 1.00 94.00 419 ARG A N 1
ATOM 3213 C CA . ARG A 1 419 ? 16.714 -5.671 -23.266 1.00 94.00 419 ARG A CA 1
ATOM 3214 C C . ARG A 1 419 ? 15.973 -4.392 -23.674 1.00 94.00 419 ARG A C 1
ATOM 3216 O O . ARG A 1 419 ? 16.618 -3.400 -23.991 1.00 94.00 419 ARG A O 1
ATOM 3223 N N . GLN A 1 420 ? 14.640 -4.376 -23.571 1.00 93.44 420 GLN A N 1
ATOM 3224 C CA . GLN A 1 420 ? 13.782 -3.218 -23.889 1.00 93.44 420 GLN A CA 1
ATOM 3225 C C . GLN A 1 420 ? 14.114 -1.943 -23.093 1.00 93.44 420 GLN A C 1
ATOM 3227 O O . GLN A 1 420 ? 13.742 -0.850 -23.508 1.00 93.44 420 GLN A O 1
ATOM 3232 N N . ASN A 1 421 ? 14.759 -2.076 -21.931 1.00 93.81 421 ASN A N 1
ATOM 3233 C CA . ASN A 1 421 ? 15.091 -0.966 -21.034 1.00 93.81 421 ASN A CA 1
ATOM 3234 C C . ASN A 1 421 ? 16.612 -0.722 -20.943 1.00 93.81 421 ASN A C 1
ATOM 3236 O O . ASN A 1 421 ? 17.047 -0.001 -20.048 1.00 93.81 421 ASN A O 1
ATOM 3240 N N . HIS A 1 422 ? 17.412 -1.332 -21.830 1.00 94.94 422 HIS A N 1
ATOM 3241 C CA . HIS A 1 422 ? 18.880 -1.227 -21.874 1.00 94.94 422 HIS A CA 1
ATOM 3242 C C . HIS A 1 422 ? 19.569 -1.495 -20.520 1.00 94.94 422 HIS A C 1
ATOM 3244 O O . HIS A 1 422 ? 20.594 -0.902 -20.184 1.00 94.94 422 HIS A O 1
ATOM 3250 N N . LEU A 1 423 ? 18.997 -2.376 -19.694 1.00 95.06 423 LEU A N 1
ATOM 3251 C CA . LEU A 1 423 ? 19.507 -2.615 -18.347 1.00 95.06 423 LEU A CA 1
ATOM 3252 C C . LEU A 1 423 ? 20.762 -3.494 -18.385 1.00 95.06 423 LEU A C 1
ATOM 3254 O O . LEU A 1 423 ? 20.872 -4.418 -19.190 1.00 95.06 423 LEU A O 1
ATOM 3258 N N . TYR A 1 424 ? 21.681 -3.251 -17.449 1.00 95.88 424 TYR A N 1
ATOM 3259 C CA . TYR A 1 424 ? 22.817 -4.131 -17.146 1.00 95.88 424 TYR A CA 1
ATOM 3260 C C . TYR A 1 424 ? 23.795 -4.398 -18.310 1.00 95.88 424 TYR A C 1
ATOM 3262 O O . TYR A 1 424 ? 24.339 -5.497 -18.406 1.00 95.88 424 TYR A O 1
ATOM 3270 N N . GLY A 1 425 ? 24.047 -3.411 -19.175 1.00 92.56 425 GLY A N 1
ATOM 3271 C CA . GLY A 1 425 ? 25.004 -3.544 -20.282 1.00 92.56 425 GLY A CA 1
ATOM 3272 C C . GLY A 1 425 ? 24.416 -4.169 -21.554 1.00 92.56 425 GLY A C 1
ATOM 3273 O O . GLY A 1 425 ? 25.163 -4.606 -22.433 1.00 92.56 425 GLY A O 1
ATOM 3274 N N . THR A 1 426 ? 23.083 -4.284 -21.643 1.00 88.31 426 THR A N 1
ATOM 3275 C CA . THR A 1 426 ? 22.408 -4.911 -22.791 1.00 88.31 426 THR A CA 1
ATOM 3276 C C . THR A 1 426 ? 22.295 -4.018 -24.023 1.00 88.31 426 THR A C 1
ATOM 3278 O O . THR A 1 426 ? 21.944 -4.516 -25.091 1.00 88.31 426 THR A O 1
ATOM 3281 N N . GLU A 1 427 ? 22.698 -2.749 -23.947 1.00 83.88 427 GLU A N 1
ATOM 3282 C CA . GLU A 1 427 ? 22.930 -1.908 -25.123 1.00 83.88 427 GLU A CA 1
ATOM 3283 C C . GLU A 1 427 ? 23.924 -2.541 -26.111 1.00 83.88 427 GLU A C 1
ATOM 3285 O O . GLU A 1 427 ? 23.793 -2.331 -27.310 1.00 83.88 427 GLU A O 1
ATOM 3290 N N . LYS A 1 428 ? 24.831 -3.422 -25.663 1.00 72.81 428 LYS A N 1
ATOM 3291 C CA . LYS A 1 428 ? 25.722 -4.194 -26.550 1.00 72.81 428 LYS A CA 1
ATOM 3292 C C . LYS A 1 428 ? 25.022 -5.258 -27.408 1.00 72.81 428 LYS A C 1
ATOM 3294 O O . LYS A 1 428 ? 25.588 -5.662 -28.415 1.00 72.81 428 LYS A O 1
ATOM 3299 N N . PHE A 1 429 ? 23.815 -5.704 -27.039 1.00 65.56 429 PHE A N 1
ATOM 3300 C CA . PHE A 1 429 ? 22.967 -6.536 -27.911 1.00 65.56 429 PHE A CA 1
ATOM 3301 C C . PHE A 1 429 ? 22.197 -5.696 -28.950 1.00 65.56 429 PHE A C 1
ATOM 3303 O O . PHE A 1 429 ? 21.654 -6.261 -29.895 1.00 65.56 429 PHE A O 1
ATOM 3310 N N . LEU A 1 430 ? 22.084 -4.377 -28.738 1.00 52.59 430 LEU A N 1
ATOM 3311 C CA . LEU A 1 430 ? 21.225 -3.467 -29.511 1.00 52.59 430 LEU A CA 1
ATOM 3312 C C . LEU A 1 430 ? 22.005 -2.408 -30.302 1.00 52.59 430 LEU A C 1
ATOM 3314 O O . LEU A 1 430 ? 21.454 -1.802 -31.219 1.00 52.59 430 LEU A O 1
ATOM 3318 N N . ALA A 1 431 ? 23.297 -2.234 -30.017 1.00 46.66 431 ALA A N 1
ATOM 3319 C CA . ALA A 1 431 ? 24.259 -1.798 -31.013 1.00 46.66 431 ALA A CA 1
ATOM 3320 C C . ALA A 1 431 ? 24.080 -2.697 -32.250 1.00 46.66 431 ALA A C 1
ATOM 3322 O O . ALA A 1 431 ? 24.048 -3.923 -32.091 1.00 46.66 431 ALA A O 1
ATOM 3323 N N . PRO A 1 432 ? 23.913 -2.133 -33.461 1.00 43.16 432 PRO A N 1
ATOM 3324 C CA . PRO A 1 432 ? 23.663 -2.939 -34.645 1.00 43.16 432 PRO A CA 1
ATOM 3325 C C . PRO A 1 432 ? 24.816 -3.926 -34.808 1.00 43.16 432 PRO A C 1
ATOM 3327 O O . PRO A 1 432 ? 25.973 -3.508 -34.868 1.00 43.16 432 PRO A O 1
ATOM 3330 N N . VAL A 1 433 ? 24.492 -5.224 -34.8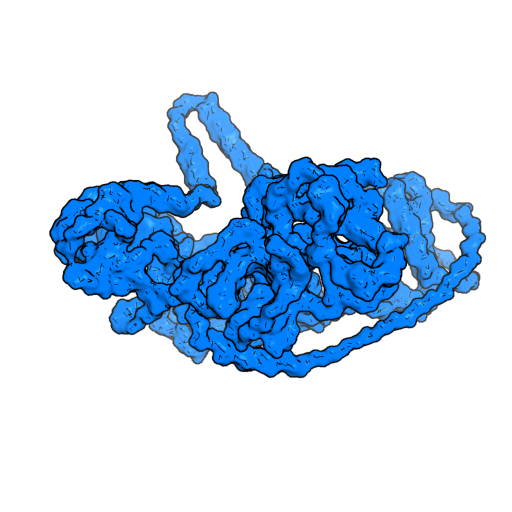41 1.00 42.28 433 VAL A N 1
ATOM 3331 C CA . VAL A 1 433 ? 25.471 -6.304 -35.023 1.00 42.28 433 VAL A CA 1
ATOM 3332 C C . VAL A 1 433 ? 26.311 -5.951 -36.243 1.00 42.28 433 VAL A C 1
ATOM 3334 O O . VAL A 1 433 ? 25.791 -5.901 -37.359 1.00 42.28 433 VAL A O 1
ATOM 3337 N N . GLY A 1 434 ? 27.582 -5.620 -35.996 1.00 42.25 434 GLY A N 1
ATOM 3338 C CA . GLY A 1 434 ? 28.433 -4.975 -36.989 1.00 42.25 434 GLY A CA 1
ATOM 3339 C C . GLY A 1 434 ? 28.487 -5.784 -38.279 1.00 42.25 434 GLY A C 1
ATOM 3340 O O . GLY A 1 434 ? 28.426 -7.016 -38.249 1.00 42.25 434 GLY A O 1
ATOM 3341 N N . GLN A 1 435 ? 28.629 -5.103 -39.418 1.00 42.75 435 GLN A N 1
ATOM 3342 C CA . GLN A 1 435 ? 28.605 -5.739 -40.743 1.00 42.75 435 GLN A CA 1
ATOM 3343 C C . GLN A 1 435 ? 29.683 -6.838 -40.907 1.00 42.75 435 GLN A C 1
ATOM 3345 O O . GLN A 1 435 ? 29.566 -7.693 -41.775 1.00 42.75 435 GLN A O 1
ATOM 3350 N N . GLU A 1 436 ? 30.679 -6.899 -40.020 1.00 41.78 436 GLU A N 1
ATOM 3351 C CA . GLU A 1 436 ? 31.696 -7.956 -39.936 1.00 41.78 436 GLU A CA 1
ATOM 3352 C C . GLU A 1 436 ? 31.209 -9.303 -39.355 1.00 41.78 436 GLU A C 1
ATOM 3354 O O . GLU A 1 436 ? 31.878 -10.330 -39.526 1.00 41.78 436 GLU A O 1
ATOM 3359 N N . ALA A 1 437 ? 30.089 -9.319 -38.622 1.00 41.69 437 ALA A N 1
ATOM 3360 C CA . ALA A 1 437 ? 29.608 -10.481 -37.864 1.00 41.69 437 ALA A CA 1
ATOM 3361 C C . ALA A 1 437 ? 28.447 -11.233 -38.539 1.00 41.69 437 ALA A C 1
ATOM 3363 O O . ALA A 1 437 ? 28.182 -12.383 -38.194 1.00 41.69 437 ALA A O 1
ATOM 3364 N N . ASN A 1 438 ? 27.779 -10.628 -39.524 1.00 47.78 438 ASN A N 1
ATOM 3365 C CA . ASN A 1 438 ? 26.770 -11.309 -40.335 1.00 47.78 438 ASN A CA 1
ATOM 3366 C C . ASN A 1 438 ? 27.456 -12.124 -41.459 1.00 47.78 438 ASN A C 1
ATOM 3368 O O . ASN A 1 438 ? 28.156 -11.522 -42.282 1.00 47.78 438 ASN A O 1
ATOM 3372 N N . PRO A 1 439 ? 27.239 -13.454 -41.563 1.00 46.62 439 PRO A N 1
ATOM 3373 C CA . PRO A 1 439 ? 27.801 -14.277 -42.638 1.00 46.62 439 PRO A CA 1
ATOM 3374 C C . PRO A 1 439 ? 27.488 -13.764 -44.050 1.00 46.62 439 PRO A C 1
ATOM 3376 O O . PRO A 1 439 ? 28.333 -13.891 -44.931 1.00 46.62 439 PRO A O 1
ATOM 3379 N N . PHE A 1 440 ? 26.327 -13.131 -44.256 1.00 41.47 440 PHE A N 1
ATOM 3380 C CA . PHE A 1 440 ? 25.937 -12.519 -45.530 1.00 41.47 440 PHE A CA 1
ATOM 3381 C C . PHE A 1 440 ? 26.901 -11.397 -45.939 1.00 41.47 440 PHE A C 1
ATOM 3383 O O . PHE A 1 440 ? 27.481 -11.436 -47.021 1.00 41.47 440 PHE A O 1
ATOM 3390 N N . PHE A 1 441 ? 27.153 -10.433 -45.048 1.00 44.16 441 PHE A N 1
ATOM 3391 C CA . PHE A 1 441 ? 28.085 -9.338 -45.328 1.00 44.16 441 PHE A CA 1
ATOM 3392 C C . PHE A 1 441 ? 29.539 -9.822 -45.422 1.00 44.16 441 PHE A C 1
ATOM 3394 O O . PHE A 1 441 ? 30.291 -9.295 -46.239 1.00 44.16 441 PHE A O 1
ATOM 3401 N N . LYS A 1 442 ? 29.928 -10.878 -44.691 1.00 44.28 442 LYS A N 1
ATOM 3402 C CA . LYS A 1 442 ? 31.234 -11.533 -44.883 1.00 44.28 442 LYS A CA 1
ATOM 3403 C C . LYS A 1 442 ? 31.359 -12.255 -46.228 1.00 44.28 442 LYS A C 1
ATOM 3405 O O . LYS A 1 442 ? 32.431 -12.202 -46.825 1.00 44.28 442 LYS A O 1
ATOM 3410 N N . ALA A 1 443 ? 30.301 -12.888 -46.735 1.00 45.78 443 ALA A N 1
ATOM 3411 C CA . ALA A 1 443 ? 30.286 -13.488 -48.072 1.00 45.78 443 ALA A CA 1
ATOM 3412 C C . ALA A 1 443 ? 30.393 -12.414 -49.170 1.00 45.78 443 ALA A C 1
ATOM 3414 O O . ALA A 1 443 ? 31.246 -12.521 -50.048 1.00 45.78 443 ALA A O 1
ATOM 3415 N N . VAL A 1 444 ? 29.611 -11.334 -49.055 1.00 42.19 444 VAL A N 1
ATOM 3416 C CA . VAL A 1 444 ? 29.662 -10.173 -49.963 1.00 42.19 444 VAL A CA 1
ATOM 3417 C C . VAL A 1 444 ? 31.053 -9.522 -49.958 1.00 42.19 444 VAL A C 1
ATOM 3419 O O . VAL A 1 444 ? 31.643 -9.335 -51.019 1.00 42.19 444 VAL A O 1
ATOM 3422 N N . ALA A 1 445 ? 31.628 -9.251 -48.782 1.00 44.91 445 ALA A N 1
ATOM 3423 C CA . ALA A 1 445 ? 32.950 -8.630 -48.654 1.00 44.91 445 ALA A CA 1
ATOM 3424 C C . ALA A 1 445 ? 34.126 -9.548 -49.054 1.00 44.91 445 ALA A C 1
ATOM 3426 O O . ALA A 1 445 ? 35.214 -9.050 -49.327 1.00 44.91 445 ALA A O 1
ATOM 3427 N N . SER A 1 446 ? 33.924 -10.871 -49.110 1.00 44.28 446 SER A N 1
ATOM 3428 C CA . SER A 1 446 ? 34.920 -11.843 -49.600 1.00 44.28 446 SER A CA 1
ATOM 3429 C C . SER A 1 446 ? 34.706 -12.260 -51.062 1.00 44.28 446 SER A C 1
ATOM 3431 O O . SER A 1 446 ? 35.320 -13.221 -51.522 1.00 44.28 446 SER A O 1
ATOM 3433 N N . GLY A 1 447 ? 33.850 -11.547 -51.804 1.00 41.91 447 GLY A N 1
ATOM 3434 C CA . GLY A 1 447 ? 33.639 -11.762 -53.239 1.00 41.91 447 GLY A CA 1
ATOM 3435 C C . GLY A 1 447 ? 32.791 -12.986 -53.601 1.00 41.91 447 GLY A C 1
ATOM 3436 O O . GLY A 1 447 ? 32.664 -13.297 -54.784 1.00 41.91 447 GLY A O 1
ATOM 3437 N N . LYS A 1 448 ? 32.174 -13.668 -52.625 1.00 45.84 448 LYS A N 1
ATOM 3438 C CA . LYS A 1 448 ? 31.334 -14.860 -52.846 1.00 45.84 448 LYS A CA 1
ATOM 3439 C C . LYS A 1 448 ? 29.930 -14.486 -53.334 1.00 45.84 448 LYS A C 1
ATOM 3441 O O . LYS A 1 448 ? 28.936 -14.632 -52.624 1.00 45.84 448 LYS A O 1
ATOM 3446 N N . THR A 1 449 ? 29.875 -13.992 -54.568 1.00 50.72 449 THR A N 1
ATOM 3447 C CA . THR A 1 449 ? 28.664 -13.538 -55.276 1.00 50.72 449 THR A CA 1
ATOM 3448 C C . THR A 1 449 ? 27.607 -14.634 -55.438 1.00 50.72 449 THR A C 1
ATOM 3450 O O . THR A 1 449 ? 26.416 -14.343 -55.329 1.00 50.72 449 THR A O 1
ATOM 3453 N N . GLU A 1 450 ? 28.033 -15.889 -55.603 1.00 50.12 450 GLU A N 1
ATOM 3454 C CA . GLU A 1 450 ? 27.193 -17.096 -55.722 1.00 50.12 450 GLU A CA 1
ATOM 3455 C C . GLU A 1 450 ? 26.066 -17.161 -54.673 1.00 50.12 450 GLU A C 1
ATOM 3457 O O . GLU A 1 450 ? 24.918 -17.465 -54.999 1.00 50.12 450 GLU A O 1
ATOM 3462 N N . LEU A 1 451 ? 26.370 -16.817 -53.414 1.00 49.47 451 LEU A N 1
ATOM 3463 C CA . LEU A 1 451 ? 25.426 -16.929 -52.298 1.00 49.47 451 LEU A CA 1
ATOM 3464 C C . LEU A 1 451 ? 24.260 -15.932 -52.406 1.00 49.47 451 LEU A C 1
ATOM 3466 O O . LEU A 1 451 ? 23.133 -16.246 -52.026 1.00 49.47 451 LEU A O 1
ATOM 3470 N N . VAL A 1 452 ? 24.524 -14.731 -52.932 1.00 53.34 452 VAL A N 1
ATOM 3471 C CA . VAL A 1 452 ? 23.501 -13.689 -53.116 1.00 53.34 452 VAL A CA 1
ATOM 3472 C C . VAL A 1 452 ? 22.639 -14.008 -54.334 1.00 53.34 452 VAL A C 1
ATOM 3474 O O . VAL A 1 452 ? 21.418 -13.889 -54.262 1.00 53.34 452 VAL A O 1
ATOM 3477 N N . VAL A 1 453 ? 23.256 -14.486 -55.422 1.00 56.06 453 VAL A N 1
ATOM 3478 C CA . VAL A 1 453 ? 22.548 -14.925 -56.636 1.00 56.06 453 VAL A CA 1
ATOM 3479 C C . VAL A 1 453 ? 21.565 -16.056 -56.311 1.00 56.06 453 VAL A C 1
ATOM 3481 O O . VAL A 1 453 ? 20.399 -15.973 -56.694 1.00 56.06 453 VAL A O 1
ATOM 3484 N N . ALA A 1 454 ? 21.984 -17.056 -55.526 1.00 56.16 454 ALA A N 1
ATOM 3485 C CA . ALA A 1 454 ? 21.111 -18.149 -55.092 1.00 56.16 454 ALA A CA 1
ATOM 3486 C C . ALA A 1 454 ? 19.905 -17.668 -54.258 1.00 56.16 454 ALA A C 1
ATOM 3488 O O . ALA A 1 454 ? 18.785 -18.141 -54.454 1.00 56.16 454 ALA A O 1
ATOM 3489 N N . GLN A 1 455 ? 20.104 -16.704 -53.351 1.00 55.66 455 GLN A N 1
ATOM 3490 C CA . GLN A 1 455 ? 19.022 -16.170 -52.514 1.00 55.66 455 GLN A CA 1
ATOM 3491 C C . GLN A 1 455 ? 18.049 -15.268 -53.288 1.00 55.66 455 GLN A C 1
ATOM 3493 O O . GLN A 1 455 ? 16.847 -15.314 -53.025 1.00 55.66 455 GLN A O 1
ATOM 3498 N N . VAL A 1 456 ? 18.529 -14.487 -54.263 1.00 65.75 456 VAL A N 1
ATOM 3499 C CA . VAL A 1 456 ? 17.654 -13.708 -55.155 1.00 65.75 456 VAL A CA 1
ATOM 3500 C C . VAL A 1 456 ? 16.856 -14.639 -56.071 1.00 65.75 456 VAL A C 1
ATOM 3502 O O . VAL A 1 456 ? 15.641 -14.485 -56.150 1.00 65.75 456 VAL A O 1
ATOM 3505 N N . GLY A 1 457 ? 17.491 -15.654 -56.668 1.00 66.56 457 GLY A N 1
ATOM 3506 C CA . GLY A 1 457 ? 16.810 -16.650 -57.505 1.00 66.56 457 GLY A CA 1
ATOM 3507 C C . GLY A 1 457 ? 15.713 -17.418 -56.757 1.00 66.56 457 GLY A C 1
ATOM 3508 O O . GLY A 1 457 ? 14.614 -17.594 -57.281 1.00 66.56 457 GLY A O 1
ATOM 3509 N N . ALA A 1 458 ? 15.956 -17.793 -55.497 1.00 63.50 458 ALA A N 1
ATOM 3510 C CA . ALA A 1 458 ? 14.928 -18.398 -54.650 1.00 63.50 458 ALA A CA 1
ATOM 3511 C C . ALA A 1 458 ? 13.739 -17.448 -54.390 1.00 63.50 458 ALA A C 1
ATOM 3513 O O . ALA A 1 458 ? 12.595 -17.895 -54.365 1.00 63.50 458 ALA A O 1
ATOM 3514 N N . LEU A 1 459 ? 13.974 -16.140 -54.226 1.00 63.78 459 LEU A N 1
ATOM 3515 C CA . LEU A 1 459 ? 12.904 -15.154 -54.029 1.00 63.78 459 LEU A CA 1
ATOM 3516 C C . LEU A 1 459 ? 12.141 -14.812 -55.320 1.00 63.78 459 LEU A C 1
ATOM 3518 O O . LEU A 1 459 ? 10.937 -14.581 -55.245 1.00 63.78 459 LEU A O 1
ATOM 3522 N N . ASP A 1 460 ? 12.800 -14.813 -56.482 1.00 65.31 460 ASP A N 1
ATOM 3523 C CA . ASP A 1 460 ? 12.153 -14.727 -57.802 1.00 65.31 460 ASP A CA 1
ATOM 3524 C C . ASP A 1 460 ? 11.121 -15.844 -57.978 1.00 65.31 460 ASP A C 1
ATOM 3526 O O . ASP A 1 460 ? 9.945 -15.596 -58.244 1.00 65.31 460 ASP A O 1
ATOM 3530 N N . VAL A 1 461 ? 11.554 -17.082 -57.742 1.00 64.69 461 VAL A N 1
ATOM 3531 C CA . VAL A 1 461 ? 10.733 -18.279 -57.944 1.00 64.69 461 VAL A CA 1
ATOM 3532 C C . VAL A 1 461 ? 9.616 -18.401 -56.886 1.00 64.69 461 VAL A C 1
ATOM 3534 O O . VAL A 1 461 ? 8.552 -18.951 -57.164 1.00 64.69 461 VAL A O 1
ATOM 3537 N N . LEU A 1 462 ? 9.789 -17.808 -55.697 1.00 61.31 462 LEU A N 1
ATOM 3538 C CA . LEU A 1 462 ? 8.717 -17.636 -54.703 1.00 61.31 462 LEU A CA 1
ATOM 3539 C C . LEU A 1 462 ? 7.730 -16.502 -55.041 1.00 61.31 462 LEU A C 1
ATOM 3541 O O . LEU A 1 462 ? 6.592 -16.537 -54.576 1.00 61.31 462 LEU A O 1
ATOM 3545 N N . ALA A 1 463 ? 8.132 -15.499 -55.824 1.00 70.31 463 ALA A N 1
ATOM 3546 C CA . ALA A 1 463 ? 7.246 -14.425 -56.274 1.00 70.31 463 ALA A CA 1
ATOM 3547 C C . ALA A 1 463 ? 6.368 -14.862 -57.461 1.00 70.31 463 ALA A C 1
ATOM 3549 O O . ALA A 1 463 ? 5.182 -14.534 -57.506 1.00 70.31 463 ALA A O 1
ATOM 3550 N N . SER A 1 464 ? 6.921 -15.639 -58.396 1.00 58.75 464 SER A N 1
ATOM 3551 C CA . SER A 1 464 ? 6.209 -16.112 -59.591 1.00 58.75 464 SER A CA 1
ATOM 3552 C C . SER A 1 464 ? 5.274 -17.305 -59.342 1.00 58.75 464 SER A C 1
ATOM 3554 O O . SER A 1 464 ? 4.305 -17.473 -60.084 1.00 58.75 464 SER A O 1
ATOM 3556 N N . ALA A 1 465 ? 5.525 -18.109 -58.301 1.00 72.38 465 ALA A N 1
ATOM 3557 C CA . ALA A 1 465 ? 4.789 -19.334 -57.981 1.00 72.38 465 ALA A CA 1
ATOM 3558 C C . ALA A 1 465 ? 3.255 -19.141 -57.934 1.00 72.38 465 ALA A C 1
ATOM 3560 O O . ALA A 1 465 ? 2.682 -18.632 -56.965 1.00 72.38 465 ALA A O 1
ATOM 3561 N N . SER A 1 466 ? 2.574 -19.611 -58.982 1.00 58.28 466 SER A N 1
ATOM 3562 C CA . SER A 1 466 ? 1.132 -19.437 -59.216 1.00 58.28 466 SER A CA 1
ATOM 3563 C C . SER A 1 466 ? 0.255 -19.959 -58.069 1.00 58.28 466 SER A C 1
ATOM 3565 O O . SER A 1 466 ? -0.749 -19.327 -57.729 1.00 58.28 466 SER A O 1
ATOM 3567 N N . GLY A 1 467 ? 0.669 -21.062 -57.437 1.00 63.72 467 GLY A N 1
ATOM 3568 C CA . GLY A 1 467 ? -0.010 -21.708 -56.311 1.00 63.72 467 GLY A CA 1
ATOM 3569 C C . GLY A 1 467 ? 0.115 -21.003 -54.953 1.00 63.72 467 GLY A C 1
ATOM 3570 O O . GLY A 1 467 ? -0.512 -21.450 -53.994 1.00 63.72 467 GLY A O 1
ATOM 3571 N N . LEU A 1 468 ? 0.893 -19.917 -54.828 1.00 60.28 468 LEU A N 1
ATOM 3572 C CA . LEU A 1 468 ? 1.033 -19.190 -53.559 1.00 60.28 468 LEU A CA 1
ATOM 3573 C C . LEU A 1 468 ? -0.040 -18.099 -53.356 1.00 60.28 468 LEU A C 1
ATOM 3575 O O . LEU A 1 468 ? -0.405 -17.407 -54.315 1.00 60.28 468 LEU A O 1
ATOM 3579 N N . PRO A 1 469 ? -0.495 -17.848 -52.109 1.00 66.50 469 PRO A N 1
ATOM 3580 C CA . PRO A 1 469 ? -1.349 -16.710 -51.771 1.00 66.50 469 PRO A CA 1
ATOM 3581 C C . PRO A 1 469 ? -0.726 -15.369 -52.175 1.00 66.50 469 PRO A C 1
ATOM 3583 O O . PRO A 1 469 ? 0.486 -15.172 -52.057 1.00 66.50 469 PRO A O 1
ATOM 3586 N N . ALA A 1 470 ? -1.567 -14.425 -52.605 1.00 62.62 470 ALA A N 1
ATOM 3587 C CA . ALA A 1 470 ? -1.124 -13.141 -53.153 1.00 62.62 470 ALA A CA 1
ATOM 3588 C C . ALA A 1 470 ? -0.231 -12.343 -52.184 1.00 62.62 470 ALA A C 1
ATOM 3590 O O . ALA A 1 470 ? 0.774 -11.781 -52.604 1.00 62.62 470 ALA A O 1
ATOM 3591 N N . ASP A 1 471 ? -0.544 -12.338 -50.886 1.00 55.53 471 ASP A N 1
ATOM 3592 C CA . ASP A 1 471 ? 0.245 -11.606 -49.884 1.00 55.53 471 ASP A CA 1
ATOM 3593 C C . ASP A 1 471 ? 1.612 -12.240 -49.606 1.00 55.53 471 ASP A C 1
ATOM 3595 O O . ASP A 1 471 ? 2.567 -11.532 -49.293 1.00 55.53 471 ASP A O 1
ATOM 3599 N N . PHE A 1 472 ? 1.742 -13.557 -49.789 1.00 58.31 472 PHE A N 1
ATOM 3600 C CA . PHE A 1 472 ? 3.029 -14.242 -49.675 1.00 58.31 472 PHE A CA 1
ATOM 3601 C C . PHE A 1 472 ? 3.927 -13.921 -50.878 1.00 58.31 472 PHE A C 1
ATOM 3603 O O . PHE A 1 472 ? 5.116 -13.658 -50.700 1.00 58.31 472 PHE A O 1
ATOM 3610 N N . ARG A 1 473 ? 3.344 -13.842 -52.085 1.00 70.31 473 ARG A N 1
ATOM 3611 C CA . ARG A 1 473 ? 4.041 -13.363 -53.290 1.00 70.31 473 ARG A CA 1
ATOM 3612 C C . ARG A 1 473 ? 4.465 -11.899 -53.160 1.00 70.31 473 ARG A C 1
ATOM 3614 O O . ARG A 1 473 ? 5.650 -11.626 -53.299 1.00 70.31 473 ARG A O 1
ATOM 3621 N N . ARG A 1 474 ? 3.569 -10.994 -52.745 1.00 59.84 474 ARG A N 1
ATOM 3622 C CA . ARG A 1 474 ? 3.899 -9.581 -52.440 1.00 59.84 474 ARG A CA 1
ATOM 3623 C C . ARG A 1 474 ? 5.046 -9.442 -51.436 1.00 59.84 474 ARG A C 1
ATOM 3625 O O . ARG A 1 474 ? 5.894 -8.563 -51.569 1.00 59.84 474 ARG A O 1
ATOM 3632 N N . LEU A 1 475 ? 5.085 -10.306 -50.420 1.00 56.56 475 LEU A N 1
ATOM 3633 C CA . LEU A 1 475 ? 6.150 -10.308 -49.419 1.00 56.56 475 LEU A CA 1
ATOM 3634 C C . LEU A 1 475 ? 7.483 -10.830 -49.988 1.00 56.56 475 LEU A C 1
ATOM 3636 O O . LEU A 1 475 ? 8.535 -10.285 -49.648 1.00 56.56 475 LEU A O 1
ATOM 3640 N N . ALA A 1 476 ? 7.450 -11.831 -50.875 1.00 65.56 476 ALA A N 1
ATOM 3641 C CA . ALA A 1 476 ? 8.619 -12.275 -51.632 1.00 65.56 476 ALA A CA 1
ATOM 3642 C C . ALA A 1 476 ? 9.126 -11.168 -52.576 1.00 65.56 476 ALA A C 1
ATOM 3644 O O . ALA A 1 476 ? 10.307 -10.836 -52.520 1.00 65.56 476 ALA A O 1
ATOM 3645 N N . GLU A 1 477 ? 8.242 -10.522 -53.345 1.00 63.72 477 GLU A N 1
ATOM 3646 C CA . GLU A 1 477 ? 8.543 -9.383 -54.228 1.00 63.72 477 GLU A CA 1
ATOM 3647 C C . GLU A 1 477 ? 9.192 -8.216 -53.467 1.00 63.72 477 GLU A C 1
ATOM 3649 O O . GLU A 1 477 ? 10.249 -7.723 -53.865 1.00 63.72 477 GLU A O 1
ATOM 3654 N N . ALA A 1 478 ? 8.616 -7.801 -52.333 1.00 59.19 478 ALA A N 1
ATOM 3655 C CA . ALA A 1 478 ? 9.151 -6.710 -51.518 1.00 59.19 478 ALA A CA 1
ATOM 3656 C C . ALA A 1 478 ? 10.543 -7.036 -50.942 1.00 59.19 478 ALA A C 1
ATOM 3658 O O . ALA A 1 478 ? 11.448 -6.194 -50.942 1.00 59.19 478 ALA A O 1
ATOM 3659 N N . LYS A 1 479 ? 10.751 -8.277 -50.480 1.00 61.38 479 LYS A N 1
ATOM 3660 C CA . LYS A 1 479 ? 12.038 -8.721 -49.921 1.00 61.38 479 LYS A CA 1
ATOM 3661 C C . LYS A 1 479 ? 13.089 -8.922 -51.018 1.00 61.38 479 LYS A C 1
ATOM 3663 O O . LYS A 1 479 ? 14.243 -8.549 -50.819 1.00 61.38 479 LYS A O 1
ATOM 3668 N N . ARG A 1 480 ? 12.680 -9.401 -52.197 1.00 71.06 480 ARG A N 1
ATOM 3669 C CA . ARG A 1 480 ? 13.490 -9.471 -53.421 1.00 71.06 480 ARG A CA 1
ATOM 3670 C C . ARG A 1 480 ? 13.966 -8.085 -53.846 1.00 71.06 480 ARG A C 1
ATOM 3672 O O . ARG A 1 480 ? 15.166 -7.893 -54.004 1.00 71.06 480 ARG A O 1
ATOM 3679 N N . ALA A 1 481 ? 13.058 -7.114 -53.969 1.00 59.72 481 ALA A N 1
ATOM 3680 C CA . ALA A 1 481 ? 13.399 -5.730 -54.302 1.00 59.72 481 ALA A CA 1
ATOM 3681 C C . ALA A 1 481 ? 14.403 -5.136 -53.295 1.00 59.72 481 ALA A C 1
ATOM 3683 O O . ALA A 1 481 ? 15.368 -4.484 -53.688 1.00 59.72 481 ALA A O 1
ATOM 3684 N N . THR A 1 482 ? 14.231 -5.448 -52.006 1.00 54.38 482 THR A N 1
ATOM 3685 C CA . THR A 1 482 ? 15.172 -5.046 -50.947 1.00 54.38 482 THR A CA 1
ATOM 3686 C C . THR A 1 482 ? 16.559 -5.684 -51.112 1.00 54.38 482 THR A C 1
ATOM 3688 O O . THR A 1 482 ? 17.559 -5.012 -50.884 1.00 54.38 482 THR A O 1
ATOM 3691 N N . MET A 1 483 ? 16.652 -6.957 -51.516 1.00 55.72 483 MET A N 1
ATOM 3692 C CA . MET A 1 483 ? 17.938 -7.654 -51.689 1.00 55.72 483 MET A CA 1
ATOM 3693 C C . MET A 1 483 ? 18.655 -7.303 -53.000 1.00 55.72 483 MET A C 1
ATOM 3695 O O . MET A 1 483 ? 19.877 -7.170 -53.001 1.00 55.72 483 MET A O 1
ATOM 3699 N N . ILE A 1 484 ? 17.917 -7.093 -54.096 1.00 53.31 484 ILE A N 1
ATOM 3700 C CA . ILE A 1 484 ? 18.481 -6.636 -55.378 1.00 53.31 484 ILE A CA 1
ATOM 3701 C C . ILE A 1 484 ? 19.090 -5.231 -55.236 1.00 53.31 484 ILE A C 1
ATOM 3703 O O . ILE A 1 484 ? 20.143 -4.964 -55.805 1.00 53.31 484 ILE A O 1
ATOM 3707 N N . GLY A 1 485 ? 18.514 -4.364 -54.396 1.00 47.62 485 GLY A N 1
ATOM 3708 C CA . GLY A 1 485 ? 19.067 -3.036 -54.091 1.00 47.62 485 GLY A CA 1
ATOM 3709 C C . GLY A 1 485 ? 20.420 -3.013 -53.355 1.00 47.62 485 GLY A C 1
ATOM 3710 O O . GLY A 1 485 ? 20.875 -1.932 -52.989 1.00 47.62 485 GLY A O 1
ATOM 3711 N N . VAL A 1 486 ? 21.055 -4.167 -53.098 1.00 42.25 486 VAL A N 1
ATOM 3712 C CA . VAL A 1 486 ? 22.287 -4.290 -52.290 1.00 42.25 486 VAL A CA 1
ATOM 3713 C C . VAL A 1 486 ? 23.463 -4.926 -53.057 1.00 42.25 486 VAL A C 1
ATOM 3715 O O . VAL A 1 486 ? 24.592 -4.868 -52.571 1.00 42.25 486 VAL A O 1
ATOM 3718 N N . ALA A 1 487 ? 23.261 -5.499 -54.253 1.00 36.41 487 ALA A N 1
ATOM 3719 C CA . ALA A 1 487 ? 24.327 -6.199 -54.981 1.00 36.41 487 ALA A CA 1
ATOM 3720 C C . ALA A 1 487 ? 24.274 -6.029 -56.510 1.00 36.41 487 ALA A C 1
ATOM 3722 O O . ALA A 1 487 ? 23.240 -6.257 -57.132 1.00 36.41 487 ALA A O 1
ATOM 3723 N N . SER A 1 488 ? 25.439 -5.758 -57.111 1.00 32.56 488 SER A N 1
ATOM 3724 C CA . SER A 1 488 ? 25.671 -5.801 -58.562 1.00 32.56 488 SER A CA 1
ATOM 3725 C C . SER A 1 488 ? 26.922 -6.645 -58.858 1.00 32.56 488 SER A C 1
ATOM 3727 O O . SER A 1 488 ? 28.014 -6.245 -58.446 1.00 32.56 488 SER A O 1
ATOM 3729 N N . PRO A 1 489 ? 26.805 -7.810 -59.524 1.00 37.41 489 PRO A N 1
ATOM 3730 C CA . PRO A 1 489 ? 27.940 -8.673 -59.856 1.00 37.41 489 PRO A CA 1
ATOM 3731 C C . PRO A 1 489 ? 28.562 -8.336 -61.229 1.00 37.41 489 PRO A C 1
ATOM 3733 O O . PRO A 1 489 ? 27.888 -7.759 -62.086 1.00 37.41 489 PRO A O 1
ATOM 3736 N N . PRO A 1 490 ? 29.823 -8.735 -61.489 1.00 29.06 490 PRO A N 1
ATOM 3737 C CA . PRO A 1 490 ? 30.370 -8.797 -62.845 1.00 29.06 490 PRO A CA 1
ATOM 3738 C C . PRO A 1 490 ? 29.797 -10.004 -63.623 1.00 29.06 490 PRO A C 1
ATOM 3740 O O . PRO A 1 490 ? 29.380 -10.987 -63.006 1.00 29.06 490 PRO A O 1
ATOM 3743 N N . PRO A 1 491 ? 29.788 -9.975 -64.969 1.00 33.12 491 PRO A N 1
ATOM 3744 C CA . PRO A 1 491 ? 29.342 -11.103 -65.786 1.00 33.12 491 PRO A CA 1
ATOM 3745 C C . PRO A 1 491 ? 30.385 -12.236 -65.865 1.00 33.12 491 PRO A C 1
ATOM 3747 O O . PRO A 1 491 ? 31.577 -12.014 -65.663 1.00 33.12 491 PRO A O 1
ATOM 3750 N N . ASN A 1 492 ? 29.918 -13.421 -66.280 1.00 35.16 492 ASN A N 1
ATOM 3751 C CA . ASN A 1 492 ? 30.683 -14.636 -66.618 1.00 35.16 492 ASN A CA 1
ATOM 3752 C C . ASN A 1 492 ? 31.221 -15.487 -65.447 1.00 35.16 492 ASN A C 1
ATOM 3754 O O . ASN A 1 492 ? 32.430 -15.650 -65.292 1.00 35.16 492 ASN A O 1
ATOM 3758 N N . ALA A 1 493 ? 30.319 -16.158 -64.724 1.00 31.34 493 ALA A N 1
ATOM 3759 C CA . ALA A 1 493 ? 30.609 -17.449 -64.090 1.00 31.34 493 ALA A CA 1
ATOM 3760 C C . ALA A 1 493 ? 29.325 -18.287 -63.940 1.00 31.34 493 ALA A C 1
ATOM 3762 O O . ALA A 1 493 ? 28.425 -17.908 -63.196 1.00 31.34 493 ALA A O 1
ATOM 3763 N N . PHE A 1 494 ? 29.255 -19.434 -64.619 1.00 32.19 494 PHE A N 1
ATOM 3764 C CA . PHE A 1 494 ? 28.313 -20.512 -64.310 1.00 32.19 494 PHE A CA 1
ATOM 3765 C C . PHE A 1 494 ? 29.064 -21.844 -64.358 1.00 32.19 494 PHE A C 1
ATOM 3767 O O . PHE A 1 494 ? 29.669 -22.186 -65.373 1.00 32.19 494 PHE A O 1
ATOM 3774 N N . GLY A 1 495 ? 29.020 -22.573 -63.247 1.00 31.11 495 GLY A N 1
ATOM 3775 C CA . GLY A 1 495 ? 29.404 -23.974 -63.126 1.00 31.11 495 GLY A CA 1
ATOM 3776 C C . GLY A 1 495 ? 28.291 -24.700 -62.375 1.00 31.11 495 GLY A C 1
ATOM 3777 O O . GLY A 1 495 ? 27.659 -24.114 -61.495 1.00 31.11 495 GLY A O 1
ATOM 3778 N N . GLU A 1 496 ? 27.992 -25.932 -62.769 1.00 41.12 496 GLU A N 1
ATOM 3779 C CA . GLU A 1 496 ? 26.809 -26.659 -62.301 1.00 41.12 496 GLU A CA 1
ATOM 3780 C C . GLU A 1 496 ? 26.980 -27.171 -60.858 1.00 41.12 496 GLU A C 1
ATOM 3782 O O . GLU A 1 496 ? 28.065 -27.597 -60.459 1.00 41.12 496 GLU A O 1
ATOM 3787 N N . GLY A 1 497 ? 25.906 -27.136 -60.059 1.00 35.78 497 GLY A N 1
ATOM 3788 C CA . GLY A 1 497 ? 25.959 -27.536 -58.649 1.00 35.78 497 GLY A CA 1
ATOM 3789 C C . GLY A 1 497 ? 24.607 -27.495 -57.935 1.00 35.78 497 GLY A C 1
ATOM 3790 O O . GLY A 1 497 ? 24.279 -26.518 -57.262 1.00 35.78 497 GLY A O 1
ATOM 3791 N N . GLU A 1 498 ? 23.839 -28.583 -58.030 1.00 36.88 498 GLU A N 1
ATOM 3792 C CA . GLU A 1 498 ? 22.470 -28.706 -57.489 1.00 36.88 498 GLU A CA 1
ATOM 3793 C C . GLU A 1 498 ? 22.360 -28.393 -55.979 1.00 36.88 498 GLU A C 1
ATOM 3795 O O . GLU A 1 498 ? 21.355 -27.847 -55.517 1.00 36.88 498 GLU A O 1
ATOM 3800 N N . GLY A 1 499 ? 23.414 -28.671 -55.202 1.00 35.62 499 GLY A N 1
ATOM 3801 C CA . GLY A 1 499 ? 23.415 -28.527 -53.741 1.00 35.62 499 GLY A CA 1
ATOM 3802 C C . GLY A 1 499 ? 23.218 -27.099 -53.207 1.00 35.62 499 GLY A C 1
ATOM 3803 O O . GLY A 1 499 ? 22.789 -26.936 -52.064 1.00 35.62 499 GLY A O 1
ATOM 3804 N N . VAL A 1 500 ? 23.486 -26.056 -54.004 1.00 40.00 500 VAL A N 1
ATOM 3805 C CA . VAL A 1 500 ? 23.326 -24.655 -53.558 1.00 40.00 500 VAL A CA 1
ATOM 3806 C C . VAL A 1 500 ? 21.846 -24.261 -53.462 1.00 40.00 500 VAL A C 1
ATOM 3808 O O . VAL A 1 500 ? 21.449 -23.549 -52.537 1.00 40.00 500 VAL A O 1
ATOM 3811 N N . VAL A 1 501 ? 21.014 -24.761 -54.382 1.00 40.84 501 VAL A N 1
ATOM 3812 C CA . VAL A 1 501 ? 19.581 -24.430 -54.457 1.00 40.84 501 VAL A CA 1
ATOM 3813 C C . VAL A 1 501 ? 18.825 -25.001 -53.258 1.00 40.84 501 VAL A C 1
ATOM 3815 O O . VAL A 1 501 ? 18.026 -24.297 -52.639 1.00 40.84 501 VAL A O 1
ATOM 3818 N N . GLN A 1 502 ? 19.116 -26.248 -52.873 1.00 41.50 502 GLN A N 1
ATOM 3819 C CA . GLN A 1 502 ? 18.430 -26.900 -51.756 1.00 41.50 502 GLN A CA 1
ATOM 3820 C C . GLN A 1 502 ? 18.715 -26.209 -50.411 1.00 41.50 502 GLN A C 1
ATOM 3822 O O . GLN A 1 502 ? 17.784 -25.952 -49.647 1.00 41.50 502 GLN A O 1
ATOM 3827 N N . TRP A 1 503 ? 19.967 -25.813 -50.152 1.00 42.53 503 TRP A N 1
ATOM 3828 C CA . TRP A 1 503 ? 20.324 -25.070 -48.935 1.00 42.53 503 TRP A CA 1
ATOM 3829 C C . TRP A 1 503 ? 19.657 -23.684 -48.874 1.00 42.53 503 TRP A C 1
ATOM 3831 O O . TRP A 1 503 ? 19.174 -23.264 -47.819 1.00 42.53 503 TRP A O 1
ATOM 3841 N N . ALA A 1 504 ? 19.567 -22.984 -50.012 1.00 43.12 504 ALA A N 1
ATOM 3842 C CA . ALA A 1 504 ? 18.861 -21.706 -50.103 1.00 43.12 504 ALA A CA 1
ATOM 3843 C C . ALA A 1 504 ? 17.347 -21.848 -49.839 1.00 43.12 504 ALA A C 1
ATOM 3845 O O . ALA A 1 504 ? 16.777 -21.011 -49.133 1.00 43.12 504 ALA A O 1
ATOM 3846 N N . LEU A 1 505 ? 16.704 -22.918 -50.333 1.00 42.81 505 LEU A N 1
ATOM 3847 C CA . LEU A 1 505 ? 15.301 -23.226 -50.019 1.00 42.81 505 LEU A CA 1
ATOM 3848 C C . LEU A 1 505 ? 15.093 -23.495 -48.524 1.00 42.81 505 LEU A C 1
ATOM 3850 O O . LEU A 1 505 ? 14.174 -22.933 -47.929 1.00 42.81 505 LEU A O 1
ATOM 3854 N N . GLU A 1 506 ? 15.930 -24.326 -47.900 1.00 44.53 506 GLU A N 1
ATOM 3855 C CA . GLU A 1 506 ? 15.813 -24.655 -46.472 1.00 44.53 506 GLU A CA 1
ATOM 3856 C C . GLU A 1 506 ? 15.960 -23.408 -45.584 1.00 44.53 506 GLU A C 1
ATOM 3858 O O . GLU A 1 506 ? 15.165 -23.202 -44.661 1.00 44.53 506 GLU A O 1
ATOM 3863 N N . PHE A 1 507 ? 16.897 -22.513 -45.917 1.00 43.72 507 PHE A N 1
ATOM 3864 C CA . PHE A 1 507 ? 17.059 -21.230 -45.229 1.00 43.72 507 PHE A CA 1
ATOM 3865 C C . PHE A 1 507 ? 15.850 -20.296 -45.425 1.00 43.72 507 PHE A C 1
ATOM 3867 O O . PHE A 1 507 ? 15.388 -19.664 -44.470 1.00 43.72 507 PHE A O 1
ATOM 3874 N N . ALA A 1 508 ? 15.289 -20.226 -46.638 1.00 44.19 508 ALA A N 1
ATOM 3875 C CA . ALA A 1 508 ? 14.093 -19.432 -46.917 1.00 44.19 508 ALA A CA 1
ATOM 3876 C C . ALA A 1 508 ? 12.867 -19.952 -46.144 1.00 44.19 508 ALA A C 1
ATOM 3878 O O . ALA A 1 508 ? 12.185 -19.169 -45.479 1.00 44.19 508 ALA A O 1
ATOM 3879 N N . LEU A 1 509 ? 12.630 -21.269 -46.152 1.00 46.00 509 LEU A N 1
ATOM 3880 C CA . LEU A 1 509 ? 11.551 -21.923 -45.403 1.00 46.00 509 LEU A CA 1
ATOM 3881 C C . LEU A 1 509 ? 11.662 -21.632 -43.896 1.00 46.00 509 LEU A C 1
ATOM 3883 O O . LEU A 1 509 ? 10.690 -21.187 -43.284 1.00 46.00 509 LEU A O 1
ATOM 3887 N N . GLY A 1 510 ? 12.860 -21.774 -43.317 1.00 45.66 510 GLY A N 1
ATOM 3888 C CA . GLY A 1 510 ? 13.123 -21.443 -41.911 1.00 45.66 510 GLY A CA 1
ATOM 3889 C C . GLY A 1 510 ? 12.960 -19.957 -41.556 1.00 45.66 510 GLY A C 1
ATOM 3890 O O . GLY A 1 510 ? 12.753 -19.627 -40.391 1.00 45.66 510 GLY A O 1
ATOM 3891 N N . THR A 1 511 ? 13.006 -19.055 -42.542 1.00 44.41 511 THR A N 1
ATOM 3892 C CA . THR A 1 511 ? 12.865 -17.599 -42.341 1.00 44.41 511 THR A CA 1
ATOM 3893 C C . THR A 1 511 ? 11.410 -17.110 -42.439 1.00 44.41 511 THR A C 1
ATOM 3895 O O . THR A 1 511 ? 11.113 -15.995 -42.006 1.00 44.41 511 THR A O 1
ATOM 3898 N N . PHE A 1 512 ? 10.496 -17.903 -43.009 1.00 41.66 512 PHE A N 1
ATOM 3899 C CA . PHE A 1 512 ? 9.108 -17.487 -43.269 1.00 41.66 512 PHE A CA 1
ATOM 3900 C C . PHE A 1 512 ? 8.028 -18.342 -42.584 1.00 41.66 512 PHE A C 1
ATOM 3902 O O . PHE A 1 512 ? 6.904 -17.864 -42.419 1.00 41.66 512 PHE A O 1
ATOM 3909 N N . ILE A 1 513 ? 8.325 -19.576 -42.163 1.00 40.12 513 ILE A N 1
ATOM 3910 C CA . ILE A 1 513 ? 7.334 -20.438 -41.503 1.00 40.12 513 ILE A CA 1
ATOM 3911 C C . ILE A 1 513 ? 7.209 -20.068 -40.018 1.00 40.12 513 ILE A C 1
ATOM 3913 O O . ILE A 1 513 ? 7.992 -20.489 -39.169 1.00 40.12 513 ILE A O 1
ATOM 3917 N N . SER A 1 514 ? 6.162 -19.307 -39.694 1.00 39.56 514 SER A N 1
ATOM 3918 C CA . SER A 1 514 ? 5.620 -19.262 -38.330 1.00 39.56 514 SER A CA 1
ATOM 3919 C C . SER A 1 514 ? 5.063 -20.652 -37.947 1.00 39.56 514 SER A C 1
ATOM 3921 O O . SER A 1 514 ? 4.495 -21.300 -38.832 1.00 39.56 514 SER A O 1
ATOM 3923 N N . PRO A 1 515 ? 5.139 -21.119 -36.677 1.00 40.94 515 PRO A N 1
ATOM 3924 C CA . PRO A 1 515 ? 4.732 -22.476 -36.245 1.00 40.94 515 PRO A CA 1
ATOM 3925 C C . PRO A 1 515 ? 3.234 -22.852 -36.363 1.00 40.94 515 PRO A C 1
ATOM 3927 O O . PRO A 1 515 ? 2.733 -23.672 -35.594 1.00 40.94 515 PRO A O 1
ATOM 3930 N N . HIS A 1 516 ? 2.488 -22.238 -37.281 1.00 39.28 516 HIS A N 1
ATOM 3931 C CA . HIS A 1 516 ? 1.046 -22.412 -37.475 1.00 39.28 516 HIS A CA 1
ATOM 3932 C C . HIS A 1 516 ? 0.652 -22.908 -38.880 1.00 39.28 516 HIS A C 1
ATOM 3934 O O . HIS A 1 516 ? -0.534 -23.109 -39.124 1.00 39.28 516 HIS A O 1
ATOM 3940 N N . TYR A 1 517 ? 1.611 -23.152 -39.785 1.00 46.28 517 TYR A N 1
ATOM 3941 C CA . TYR A 1 517 ? 1.353 -23.601 -41.164 1.00 46.28 517 TYR A CA 1
ATOM 3942 C C . TYR A 1 517 ? 2.249 -24.786 -41.571 1.00 46.28 517 TYR A C 1
ATOM 3944 O O . TYR A 1 517 ? 3.228 -24.606 -42.290 1.00 46.28 517 TYR A O 1
ATOM 3952 N N . ASP A 1 518 ? 1.918 -26.006 -41.129 1.00 47.97 518 ASP A N 1
ATOM 3953 C CA . ASP A 1 518 ? 2.730 -27.208 -41.410 1.00 47.97 518 ASP A CA 1
ATOM 3954 C C . ASP A 1 518 ? 1.886 -28.484 -41.621 1.00 47.97 518 ASP A C 1
ATOM 3956 O O . ASP A 1 518 ? 1.890 -29.403 -40.801 1.00 47.97 518 ASP A O 1
ATOM 3960 N N . ARG A 1 519 ? 1.112 -28.539 -42.721 1.00 40.72 519 ARG A N 1
ATOM 3961 C CA . ARG A 1 519 ? 0.607 -29.822 -43.266 1.00 40.72 519 ARG A CA 1
ATOM 3962 C C . ARG A 1 519 ? 0.219 -29.812 -44.746 1.00 40.72 519 ARG A C 1
ATOM 3964 O O . ARG A 1 519 ? 0.637 -30.707 -45.468 1.00 40.72 519 ARG A O 1
ATOM 3971 N N . GLU A 1 520 ? -0.522 -28.807 -45.212 1.00 44.19 520 GLU A N 1
ATOM 3972 C CA . GLU A 1 520 ? -1.039 -28.772 -46.600 1.00 44.19 520 GLU A CA 1
ATOM 3973 C C . GLU A 1 520 ? -0.241 -27.848 -47.537 1.00 44.19 520 GLU A C 1
ATOM 3975 O O . GLU A 1 520 ? -0.218 -28.044 -48.747 1.00 44.19 520 GLU A O 1
ATOM 3980 N N . PHE A 1 521 ? 0.451 -26.849 -46.984 1.00 45.34 521 PHE A N 1
ATOM 3981 C CA . PHE A 1 521 ? 1.068 -25.764 -47.758 1.00 45.34 521 PHE A CA 1
ATOM 3982 C C . PHE A 1 521 ? 2.408 -26.146 -48.418 1.00 45.34 521 PHE A C 1
ATOM 3984 O O . PHE A 1 521 ? 2.773 -25.633 -49.474 1.00 45.34 521 PHE A O 1
ATOM 3991 N N . ARG A 1 522 ? 3.155 -27.064 -47.791 1.00 46.16 522 ARG A N 1
ATOM 3992 C CA . ARG A 1 522 ? 4.533 -27.419 -48.170 1.00 46.16 522 ARG A CA 1
ATOM 3993 C C . ARG A 1 522 ? 4.653 -28.171 -49.513 1.00 46.16 522 ARG A C 1
ATOM 3995 O O . ARG A 1 522 ? 5.587 -27.854 -50.243 1.00 46.16 522 ARG A O 1
ATOM 4002 N N . PRO A 1 523 ? 3.752 -29.105 -49.891 1.00 47.00 523 PRO A N 1
ATOM 4003 C CA . PRO A 1 523 ? 3.826 -29.781 -51.192 1.00 47.00 523 PRO A CA 1
ATOM 4004 C C . PRO A 1 523 ? 3.511 -28.859 -52.379 1.00 47.00 523 PRO A C 1
ATOM 4006 O O . PRO A 1 523 ? 4.254 -28.852 -53.357 1.00 47.00 523 PRO A O 1
ATOM 4009 N N . ALA A 1 524 ? 2.457 -28.038 -52.276 1.00 47.22 524 ALA A N 1
ATOM 4010 C CA . ALA A 1 524 ? 2.048 -27.115 -53.342 1.00 47.22 524 ALA A CA 1
ATOM 4011 C C . ALA A 1 524 ? 3.141 -26.082 -53.671 1.00 47.22 524 ALA A C 1
ATOM 4013 O O . ALA A 1 524 ? 3.352 -25.735 -54.833 1.00 47.22 524 ALA A O 1
ATOM 4014 N N . LEU A 1 525 ? 3.881 -25.648 -52.646 1.00 42.75 525 LEU A N 1
ATOM 4015 C CA . LEU A 1 525 ? 5.039 -24.774 -52.795 1.00 42.75 525 LEU A CA 1
ATOM 4016 C C . LEU A 1 525 ? 6.160 -25.419 -53.625 1.00 42.75 525 LEU A C 1
ATOM 4018 O O . LEU A 1 525 ? 6.711 -24.767 -54.502 1.00 42.75 525 LEU A O 1
ATOM 4022 N N . ILE A 1 526 ? 6.476 -26.697 -53.394 1.00 47.56 526 ILE A N 1
ATOM 4023 C CA . ILE A 1 526 ? 7.539 -27.401 -54.134 1.00 47.56 526 ILE A CA 1
ATOM 4024 C C . ILE A 1 526 ? 7.169 -27.564 -55.617 1.00 47.56 526 ILE A C 1
ATOM 4026 O O . ILE A 1 526 ? 8.037 -27.436 -56.476 1.00 47.56 526 ILE A O 1
ATOM 4030 N N . GLN A 1 527 ? 5.890 -27.791 -55.933 1.00 46.22 527 GLN A N 1
ATOM 4031 C CA . GLN A 1 527 ? 5.432 -27.961 -57.315 1.00 46.22 527 GLN A CA 1
ATOM 4032 C C . GLN A 1 527 ? 5.595 -26.679 -58.151 1.00 46.22 527 GLN A C 1
ATOM 4034 O O . GLN A 1 527 ? 6.215 -26.714 -59.211 1.00 46.22 527 GLN A O 1
ATOM 4039 N N . ALA A 1 528 ? 5.096 -25.539 -57.660 1.00 43.75 528 ALA A N 1
ATOM 4040 C CA . ALA A 1 528 ? 5.117 -24.276 -58.409 1.00 43.75 528 ALA A CA 1
ATOM 4041 C C . ALA A 1 528 ? 6.539 -23.725 -58.662 1.00 43.75 528 ALA A C 1
ATOM 4043 O O . ALA A 1 528 ? 6.746 -22.927 -59.575 1.00 43.75 528 ALA A O 1
ATOM 4044 N N . ILE A 1 529 ? 7.525 -24.171 -57.875 1.00 41.94 529 ILE A N 1
ATOM 4045 C CA . ILE A 1 529 ? 8.942 -23.806 -58.009 1.00 41.94 529 ILE A CA 1
ATOM 4046 C C . ILE A 1 529 ? 9.571 -24.400 -59.286 1.00 41.94 529 ILE A C 1
ATOM 4048 O O . ILE A 1 529 ? 10.449 -23.775 -59.878 1.00 41.94 529 ILE A O 1
ATOM 4052 N N . GLY A 1 530 ? 9.108 -25.566 -59.755 1.00 39.78 530 GLY A N 1
ATOM 4053 C CA . GLY A 1 530 ? 9.660 -26.232 -60.944 1.00 39.78 530 GLY A CA 1
ATOM 4054 C C . GLY A 1 530 ? 9.260 -25.605 -62.287 1.00 39.78 530 GLY A C 1
ATOM 4055 O O . GLY A 1 530 ? 9.934 -25.818 -63.291 1.00 39.78 530 GLY A O 1
ATOM 4056 N N . GLU A 1 531 ? 8.181 -24.821 -62.324 1.00 38.41 531 GLU A N 1
ATOM 4057 C CA . GLU A 1 531 ? 7.580 -24.325 -63.574 1.00 38.41 531 GLU A CA 1
ATOM 4058 C C . GLU A 1 531 ? 8.180 -22.983 -64.045 1.00 38.41 531 GLU A C 1
ATOM 4060 O O . GLU A 1 531 ? 8.149 -22.666 -65.234 1.00 38.41 531 GLU A O 1
ATOM 4065 N N . SER A 1 532 ? 8.767 -22.196 -63.135 1.00 36.41 532 SER A N 1
ATOM 4066 C CA . SER A 1 532 ? 9.162 -20.799 -63.395 1.00 36.41 532 SER A CA 1
ATOM 4067 C C . SER A 1 532 ? 10.572 -20.600 -63.983 1.00 36.41 532 SER A C 1
ATOM 4069 O O . SER A 1 532 ? 10.956 -19.462 -64.254 1.00 36.41 532 SER A O 1
ATOM 4071 N N . ALA A 1 533 ? 11.369 -21.653 -64.171 1.00 32.41 533 ALA A N 1
ATOM 4072 C CA . ALA A 1 533 ? 12.807 -21.534 -64.458 1.00 32.41 533 ALA A CA 1
ATOM 4073 C C . ALA A 1 533 ? 13.176 -21.088 -65.898 1.00 32.41 533 ALA A C 1
ATOM 4075 O O . ALA A 1 533 ? 14.357 -20.960 -66.212 1.00 32.41 533 ALA A O 1
ATOM 4076 N N . ASN A 1 534 ? 12.196 -20.865 -66.784 1.00 31.34 534 ASN A N 1
ATOM 4077 C CA . ASN A 1 534 ? 12.394 -20.901 -68.243 1.00 31.34 534 ASN A CA 1
ATOM 4078 C C . ASN A 1 534 ? 12.368 -19.547 -68.990 1.00 31.34 534 ASN A C 1
ATOM 4080 O O . ASN A 1 534 ? 12.419 -19.544 -70.219 1.00 31.34 534 ASN A O 1
ATOM 4084 N N . SER A 1 535 ? 12.276 -18.394 -68.315 1.00 31.52 535 SER A N 1
ATOM 4085 C CA . SER A 1 535 ? 12.173 -17.093 -69.007 1.00 31.52 535 SER A CA 1
ATOM 4086 C C . SER A 1 535 ? 12.832 -15.937 -68.252 1.00 31.52 535 SER A C 1
ATOM 4088 O O . SER A 1 535 ? 12.374 -15.569 -67.172 1.00 31.52 535 SER A O 1
ATOM 4090 N N . GLY A 1 536 ? 13.852 -15.309 -68.846 1.00 29.91 536 GLY A N 1
ATOM 4091 C CA . GLY A 1 536 ? 14.517 -14.128 -68.287 1.00 29.91 536 GLY A CA 1
ATOM 4092 C C . GLY A 1 536 ? 14.873 -13.075 -69.339 1.00 29.91 536 GLY A C 1
ATOM 4093 O O . GLY A 1 536 ? 15.138 -13.398 -70.498 1.00 29.91 536 GLY A O 1
ATOM 4094 N N . THR A 1 537 ? 14.892 -11.804 -68.931 1.00 26.45 537 THR A N 1
ATOM 4095 C CA . THR A 1 537 ? 15.510 -10.683 -69.668 1.00 26.45 537 THR A CA 1
ATOM 4096 C C . THR A 1 537 ? 15.742 -9.494 -68.716 1.00 26.45 537 THR A C 1
ATOM 4098 O O . THR A 1 537 ? 15.252 -9.498 -67.588 1.00 26.45 537 THR A O 1
ATOM 4101 N N . SER A 1 538 ? 16.538 -8.504 -69.130 1.00 28.48 538 SER A N 1
ATOM 4102 C CA . SER A 1 538 ? 17.233 -7.556 -68.238 1.00 28.48 538 SER A CA 1
ATOM 4103 C C . SER A 1 538 ? 17.003 -6.075 -68.560 1.00 28.48 538 SER A C 1
ATOM 4105 O O . SER A 1 538 ? 16.976 -5.719 -69.736 1.00 28.48 538 SER A O 1
ATOM 4107 N N . ALA A 1 539 ? 17.028 -5.206 -67.539 1.00 23.02 539 ALA A N 1
ATOM 4108 C CA . ALA A 1 539 ? 17.466 -3.803 -67.646 1.00 23.02 539 ALA A CA 1
ATOM 4109 C C . ALA A 1 539 ? 17.848 -3.223 -66.262 1.00 23.02 539 ALA A C 1
ATOM 4111 O O . ALA A 1 539 ? 17.259 -3.604 -65.252 1.00 23.02 539 ALA A O 1
ATOM 4112 N N . ILE A 1 540 ? 18.819 -2.300 -66.224 1.00 23.20 540 ILE A N 1
ATOM 4113 C CA . ILE A 1 540 ? 19.304 -1.547 -65.045 1.00 23.20 540 ILE A CA 1
ATOM 4114 C C . ILE A 1 540 ? 19.672 -0.133 -65.519 1.00 23.20 540 ILE A C 1
ATOM 4116 O O . ILE A 1 540 ? 20.338 -0.045 -66.543 1.00 23.20 540 ILE A O 1
ATOM 4120 N N . GLU A 1 541 ? 19.350 0.930 -64.762 1.00 23.08 541 GLU A N 1
ATOM 4121 C CA . GLU A 1 541 ? 20.171 2.163 -64.703 1.00 23.08 541 GLU A CA 1
ATOM 4122 C C . GLU A 1 541 ? 19.789 3.125 -63.544 1.00 23.08 541 GLU A C 1
ATOM 4124 O O . GLU A 1 541 ? 18.630 3.179 -63.142 1.00 23.08 541 GLU A O 1
ATOM 4129 N N . ALA A 1 542 ? 20.783 3.898 -63.062 1.00 23.83 542 ALA A N 1
ATOM 4130 C CA . ALA A 1 542 ? 20.738 5.037 -62.108 1.00 23.83 542 ALA A CA 1
ATOM 4131 C C . ALA A 1 542 ? 20.324 4.819 -60.612 1.00 23.83 542 ALA A C 1
ATOM 4133 O O . ALA A 1 542 ? 19.441 4.028 -60.309 1.00 23.83 542 ALA A O 1
ATOM 4134 N N . LEU A 1 543 ? 20.784 5.644 -59.640 1.00 20.59 543 LEU A N 1
ATOM 4135 C CA . LEU A 1 543 ? 22.131 5.757 -59.002 1.00 20.59 543 LEU A CA 1
ATOM 4136 C C . LEU A 1 543 ? 22.078 6.599 -57.667 1.00 20.59 543 LEU A C 1
ATOM 4138 O O . LEU A 1 543 ? 21.035 7.156 -57.341 1.00 20.59 543 LEU A O 1
ATOM 4142 N N . LEU A 1 544 ? 23.175 6.637 -56.874 1.00 21.42 544 LEU A N 1
ATOM 4143 C CA . LEU A 1 544 ? 23.356 7.113 -55.449 1.00 21.42 544 LEU A CA 1
ATOM 4144 C C . LEU A 1 544 ? 23.868 8.593 -55.287 1.00 21.42 544 LEU A C 1
ATOM 4146 O O . LEU A 1 544 ? 23.948 9.224 -56.342 1.00 21.42 544 LEU A O 1
ATOM 4150 N N . PRO A 1 545 ? 24.292 9.192 -54.105 1.00 34.09 545 PRO A N 1
ATOM 4151 C CA . PRO A 1 545 ? 24.481 8.787 -52.661 1.00 34.09 545 PRO A CA 1
ATOM 4152 C C . PRO A 1 545 ? 23.718 9.716 -51.620 1.00 34.09 545 PRO A C 1
ATOM 4154 O O . PRO A 1 545 ? 22.597 10.071 -51.956 1.00 34.09 545 PRO A O 1
ATOM 4157 N N . THR A 1 546 ? 24.061 10.145 -50.362 1.00 24.55 546 THR A N 1
ATOM 4158 C CA . THR A 1 546 ? 25.251 10.215 -49.422 1.00 24.55 546 THR A CA 1
ATOM 4159 C C . THR A 1 546 ? 24.826 10.437 -47.912 1.00 24.55 546 THR A C 1
ATOM 4161 O O . THR A 1 546 ? 23.632 10.514 -47.648 1.00 24.55 546 THR A O 1
ATOM 4164 N N . VAL A 1 547 ? 25.740 10.532 -46.898 1.00 23.06 547 VAL A N 1
ATOM 4165 C CA . VAL A 1 547 ? 25.462 10.423 -45.408 1.00 23.06 547 VAL A CA 1
ATOM 4166 C C . VAL A 1 547 ? 26.430 11.201 -44.431 1.00 23.06 547 VAL A C 1
ATOM 4168 O O . VAL A 1 547 ? 27.599 11.347 -44.790 1.00 23.06 547 VAL A O 1
ATOM 4171 N N . ARG A 1 548 ? 25.991 11.610 -43.191 1.00 23.00 548 ARG A N 1
ATOM 4172 C CA . ARG A 1 548 ? 26.694 11.841 -41.842 1.00 23.00 548 ARG A CA 1
ATOM 4173 C C . ARG A 1 548 ? 25.694 12.414 -40.768 1.00 23.00 548 ARG A C 1
ATOM 4175 O O . ARG A 1 548 ? 24.579 12.680 -41.194 1.00 23.00 548 ARG A O 1
ATOM 4182 N N . GLY A 1 549 ? 25.877 12.650 -39.435 1.00 24.83 549 GLY A N 1
ATOM 4183 C CA . GLY A 1 549 ? 26.882 12.519 -38.312 1.00 24.83 549 GLY A CA 1
ATOM 4184 C C . GLY A 1 549 ? 26.366 13.297 -37.026 1.00 24.83 549 GLY A C 1
ATOM 4185 O O . GLY A 1 549 ? 25.383 14.005 -37.199 1.00 24.83 549 GLY A O 1
ATOM 4186 N N . ILE A 1 550 ? 26.851 13.322 -35.747 1.00 22.41 550 ILE A N 1
ATOM 4187 C CA . ILE A 1 550 ? 27.913 12.630 -34.942 1.00 22.41 550 ILE A CA 1
ATOM 4188 C C . ILE A 1 550 ? 27.582 12.387 -33.394 1.00 22.41 550 ILE A C 1
ATOM 4190 O O . ILE A 1 550 ? 26.982 11.347 -33.145 1.00 22.41 550 ILE A O 1
ATOM 4194 N N . GLN A 1 551 ? 27.955 13.188 -32.346 1.00 25.22 551 GLN A N 1
ATOM 4195 C CA . GLN A 1 551 ? 27.992 12.780 -30.882 1.00 25.22 551 GLN A CA 1
ATOM 4196 C C . GLN A 1 551 ? 27.804 13.886 -29.765 1.00 25.22 551 GLN A C 1
ATOM 4198 O O . GLN A 1 551 ? 27.552 15.042 -30.087 1.00 25.22 551 GLN A O 1
ATOM 4203 N N . ILE A 1 552 ? 27.903 13.505 -28.457 1.00 25.86 552 ILE A N 1
ATOM 4204 C CA . ILE A 1 552 ? 27.587 14.228 -27.174 1.00 25.86 552 ILE A CA 1
ATOM 4205 C C . ILE A 1 552 ? 28.666 13.966 -26.061 1.00 25.86 552 ILE A C 1
ATOM 4207 O O . ILE A 1 552 ? 29.368 12.960 -26.146 1.00 25.86 552 ILE A O 1
ATOM 4211 N N . ALA A 1 553 ? 28.744 14.791 -24.994 1.00 30.20 553 ALA A N 1
ATOM 4212 C CA . ALA A 1 553 ? 29.374 14.539 -23.661 1.00 30.20 553 ALA A CA 1
ATOM 4213 C C . ALA A 1 553 ? 28.519 15.212 -22.530 1.00 30.20 553 ALA A C 1
ATOM 4215 O O . ALA A 1 553 ? 27.554 15.884 -22.888 1.00 30.20 553 ALA A O 1
ATOM 4216 N N . ASP A 1 554 ? 28.708 15.113 -21.196 1.00 32.34 554 ASP A N 1
ATOM 4217 C CA . ASP A 1 554 ? 29.715 14.513 -20.275 1.00 32.34 554 ASP A CA 1
ATOM 4218 C C . ASP A 1 554 ? 29.035 14.033 -18.938 1.00 32.34 554 ASP A C 1
ATOM 4220 O O . ASP A 1 554 ? 27.907 14.457 -18.677 1.00 32.34 554 ASP A O 1
ATOM 4224 N N . PRO A 1 555 ? 29.639 13.169 -18.074 1.00 34.94 555 PRO A N 1
ATOM 4225 C CA . PRO A 1 555 ? 29.002 12.658 -16.842 1.00 34.94 555 PRO A CA 1
ATOM 4226 C C . PRO A 1 555 ? 29.285 13.354 -15.483 1.00 34.94 555 PRO A C 1
ATOM 4228 O O . PRO A 1 555 ? 28.662 12.945 -14.496 1.00 34.94 555 PRO A O 1
ATOM 4231 N N . GLN A 1 556 ? 30.240 14.287 -15.329 1.00 29.05 556 GLN A N 1
ATOM 4232 C CA . GLN A 1 556 ? 30.814 14.546 -13.984 1.00 29.05 556 GLN A CA 1
ATOM 4233 C C . GLN A 1 556 ? 29.899 15.294 -12.979 1.00 29.05 556 GLN A C 1
ATOM 4235 O O . GLN A 1 556 ? 30.014 15.064 -11.769 1.00 29.05 556 GLN A O 1
ATOM 4240 N N . GLU A 1 557 ? 28.954 16.125 -13.437 1.00 32.47 557 GLU A N 1
ATOM 4241 C CA . GLU A 1 557 ? 28.056 16.918 -12.567 1.00 32.47 557 GLU A CA 1
ATOM 4242 C C . GLU A 1 557 ? 27.161 16.057 -11.656 1.00 32.47 557 GLU A C 1
ATOM 4244 O O . GLU A 1 557 ? 26.906 16.402 -10.498 1.00 32.47 557 GLU A O 1
ATOM 4249 N N . ILE A 1 558 ? 26.728 14.893 -12.156 1.00 36.09 558 ILE A N 1
ATOM 4250 C CA . ILE A 1 558 ? 25.697 14.034 -11.545 1.00 36.09 558 ILE A CA 1
ATOM 4251 C C . ILE A 1 558 ? 26.056 13.628 -10.106 1.00 36.09 558 ILE A C 1
ATOM 4253 O O . ILE A 1 558 ? 25.171 13.455 -9.265 1.00 36.09 558 ILE A O 1
ATOM 4257 N N . LYS A 1 559 ? 27.350 13.489 -9.790 1.00 33.22 559 LYS A N 1
ATOM 4258 C CA . LYS A 1 559 ? 27.797 13.039 -8.465 1.00 33.22 559 LYS A CA 1
ATOM 4259 C C . LYS A 1 559 ? 27.529 14.072 -7.364 1.00 33.22 559 LYS A C 1
ATOM 4261 O O . LYS A 1 559 ? 27.148 13.689 -6.260 1.00 33.22 559 LYS A O 1
ATOM 4266 N N . GLN A 1 560 ? 27.711 15.364 -7.643 1.00 31.56 560 GLN A N 1
ATOM 4267 C CA . GLN A 1 560 ? 27.643 16.406 -6.609 1.00 31.56 560 GLN A CA 1
ATOM 4268 C C . GLN A 1 560 ? 26.197 16.708 -6.183 1.00 31.56 560 GLN A C 1
ATOM 4270 O O . GLN A 1 560 ? 25.935 16.957 -5.006 1.00 31.56 560 GLN A O 1
ATOM 4275 N N . SER A 1 561 ? 25.230 16.589 -7.101 1.00 34.53 561 SER A N 1
ATOM 4276 C CA . SER A 1 561 ? 23.806 16.779 -6.793 1.00 34.53 561 SER A CA 1
ATOM 4277 C C . SER A 1 561 ? 23.262 15.747 -5.793 1.00 34.53 561 SER A C 1
ATOM 4279 O O . SER A 1 561 ? 22.384 16.066 -4.990 1.00 34.53 561 SER A O 1
ATOM 4281 N N . VAL A 1 562 ? 23.772 14.509 -5.816 1.00 33.47 562 VAL A N 1
ATOM 4282 C CA . VAL A 1 562 ? 23.267 13.403 -4.978 1.00 33.47 562 VAL A CA 1
ATOM 4283 C C . VAL A 1 562 ? 23.598 13.607 -3.496 1.00 33.47 562 VAL A C 1
ATOM 4285 O O . VAL A 1 562 ? 22.741 13.384 -2.639 1.00 33.47 562 VAL A O 1
ATOM 4288 N N . GLU A 1 563 ? 24.804 14.083 -3.179 1.00 31.97 563 GLU A N 1
ATOM 4289 C CA . GLU A 1 563 ? 25.242 14.300 -1.791 1.00 31.97 563 GLU A CA 1
ATOM 4290 C C . GLU A 1 563 ? 24.532 15.504 -1.134 1.00 31.97 563 GLU A C 1
ATOM 4292 O O . GLU A 1 563 ? 24.286 15.495 0.076 1.00 31.97 563 GLU A O 1
ATOM 4297 N N . ALA A 1 564 ? 24.116 16.501 -1.925 1.00 32.91 564 ALA A N 1
ATOM 4298 C CA . ALA A 1 564 ? 23.297 17.622 -1.456 1.00 32.91 564 ALA A CA 1
ATOM 4299 C C . ALA A 1 564 ? 21.850 17.203 -1.122 1.00 32.91 564 ALA A C 1
ATOM 4301 O O . ALA A 1 564 ? 21.304 17.615 -0.096 1.00 32.91 564 ALA A O 1
ATOM 4302 N N . ILE A 1 565 ? 21.241 16.343 -1.951 1.00 34.66 565 ILE A N 1
ATOM 4303 C CA . ILE A 1 565 ? 19.854 15.869 -1.779 1.00 34.66 565 ILE A CA 1
ATOM 4304 C C . ILE A 1 565 ? 19.661 15.131 -0.443 1.00 34.66 565 ILE A C 1
ATOM 4306 O O . ILE A 1 565 ? 18.624 15.296 0.203 1.00 34.66 565 ILE A O 1
ATOM 4310 N N . ALA A 1 566 ? 20.659 14.362 0.006 1.00 31.61 566 ALA A N 1
ATOM 4311 C CA . ALA A 1 566 ? 20.574 13.581 1.242 1.00 31.61 566 ALA A CA 1
ATOM 4312 C C . ALA A 1 566 ? 20.349 14.445 2.503 1.00 31.61 566 ALA A C 1
ATOM 4314 O O . ALA A 1 566 ? 19.528 14.096 3.347 1.00 31.61 566 ALA A O 1
ATOM 4315 N N . LYS A 1 567 ? 21.030 15.595 2.618 1.00 32.78 567 LYS A N 1
ATOM 4316 C CA . LYS A 1 567 ? 21.031 16.434 3.839 1.00 32.78 567 LYS A CA 1
ATOM 4317 C C . LYS A 1 567 ? 19.815 17.354 4.002 1.00 32.78 567 LYS A C 1
ATOM 4319 O O . LYS A 1 567 ? 19.635 17.944 5.065 1.00 32.78 567 LYS A O 1
ATOM 4324 N N . ILE A 1 568 ? 18.988 17.511 2.967 1.00 36.41 568 ILE A N 1
ATOM 4325 C CA . ILE A 1 568 ? 17.815 18.405 2.999 1.00 36.41 568 ILE A CA 1
ATOM 4326 C C . ILE A 1 568 ? 16.544 17.646 3.424 1.00 36.41 568 ILE A C 1
ATOM 4328 O O . ILE A 1 568 ? 15.698 18.204 4.126 1.00 36.41 568 ILE A O 1
ATOM 4332 N N . GLY A 1 569 ? 16.432 16.357 3.078 1.00 35.16 569 GLY A N 1
ATOM 4333 C CA . GLY A 1 569 ? 15.245 15.535 3.358 1.00 35.16 569 GLY A CA 1
ATOM 4334 C C . GLY A 1 569 ? 14.918 15.330 4.845 1.00 35.16 569 GLY A C 1
ATOM 4335 O O . GLY A 1 569 ? 13.763 15.078 5.188 1.00 35.16 569 GLY A O 1
ATOM 4336 N N . GLU A 1 570 ? 15.900 15.478 5.737 1.00 33.69 570 GLU A N 1
ATOM 4337 C CA . GLU A 1 570 ? 15.747 15.230 7.178 1.00 33.69 570 GLU A CA 1
ATOM 4338 C C . GLU A 1 570 ? 14.919 16.302 7.913 1.00 33.69 570 GLU A C 1
ATOM 4340 O O . GLU A 1 570 ? 14.347 16.023 8.964 1.00 33.69 570 GLU A O 1
ATOM 4345 N N . ARG A 1 571 ? 14.859 17.545 7.407 1.00 28.67 571 ARG A N 1
ATOM 4346 C CA . ARG A 1 571 ? 14.579 18.708 8.277 1.00 28.67 571 ARG A CA 1
ATOM 4347 C C . ARG A 1 571 ? 13.130 19.172 8.409 1.00 28.67 571 ARG A C 1
ATOM 4349 O O . ARG A 1 571 ? 12.841 19.864 9.383 1.00 28.67 571 ARG A O 1
ATOM 4356 N N . ARG A 1 572 ? 12.221 18.882 7.468 1.00 27.64 572 ARG A N 1
ATOM 4357 C CA . ARG A 1 572 ? 10.831 19.398 7.523 1.00 27.64 572 ARG A CA 1
ATOM 4358 C C . ARG A 1 572 ? 9.801 18.379 7.043 1.00 27.64 572 ARG A C 1
ATOM 4360 O O . ARG A 1 572 ? 9.726 18.048 5.864 1.00 27.64 572 ARG A O 1
ATOM 4367 N N . GLY A 1 573 ? 8.976 17.895 7.970 1.00 38.59 573 GLY A N 1
ATOM 4368 C CA . GLY A 1 573 ? 7.781 17.121 7.653 1.00 38.59 573 GLY A CA 1
ATOM 4369 C C . GLY A 1 573 ? 6.554 18.016 7.516 1.00 38.59 573 GLY A C 1
ATOM 4370 O O . GLY A 1 573 ? 6.296 18.820 8.400 1.00 38.59 573 GLY A O 1
ATOM 4371 N N . ASN A 1 574 ? 5.800 17.838 6.432 1.00 27.27 574 ASN A N 1
ATOM 4372 C CA . ASN A 1 574 ? 4.341 17.948 6.404 1.00 27.27 574 ASN A CA 1
ATOM 4373 C C . ASN A 1 574 ? 3.809 17.287 5.121 1.00 27.27 574 ASN A C 1
ATOM 4375 O O . ASN A 1 574 ? 4.495 17.313 4.105 1.00 27.27 574 ASN A O 1
ATOM 4379 N N . TYR A 1 575 ? 2.631 16.666 5.248 1.00 31.69 575 TYR A N 1
ATOM 4380 C CA . TYR A 1 575 ? 1.753 16.022 4.252 1.00 31.69 575 TYR A CA 1
ATOM 4381 C C . TYR A 1 575 ? 2.361 15.338 3.001 1.00 31.69 575 TYR A C 1
ATOM 4383 O O . TYR A 1 575 ? 3.016 15.955 2.164 1.00 31.69 575 TYR A O 1
ATOM 4391 N N . VAL A 1 576 ? 2.036 14.053 2.818 1.00 31.86 576 VAL A N 1
ATOM 4392 C CA . VAL A 1 576 ? 2.336 13.256 1.611 1.00 31.86 576 VAL A CA 1
ATOM 4393 C C . VAL A 1 576 ? 1.009 12.706 1.064 1.00 31.86 576 VAL A C 1
ATOM 4395 O O . VAL A 1 576 ? 0.221 12.206 1.866 1.00 31.86 576 VAL A O 1
ATOM 4398 N N . PRO A 1 577 ? 0.719 12.778 -0.251 1.00 29.91 577 PRO A N 1
ATOM 4399 C CA . PRO A 1 577 ? -0.535 12.255 -0.799 1.00 29.91 577 PRO A CA 1
ATOM 4400 C C . PRO A 1 577 ? -0.653 10.732 -0.651 1.00 29.91 577 PRO A C 1
ATOM 4402 O O . PRO A 1 577 ? 0.305 10.010 -0.935 1.00 29.91 577 PRO A O 1
ATOM 4405 N N . ARG A 1 578 ? -1.848 10.224 -0.306 1.00 28.16 578 ARG A N 1
ATOM 4406 C CA . ARG A 1 578 ? -2.134 8.780 -0.375 1.00 28.16 578 ARG A CA 1
ATOM 4407 C C . ARG A 1 578 ? -1.972 8.293 -1.821 1.00 28.16 578 ARG A C 1
ATOM 4409 O O . ARG A 1 578 ? -2.667 8.767 -2.718 1.00 28.16 578 ARG A O 1
ATOM 4416 N N . GLY A 1 579 ? -1.084 7.321 -2.026 1.00 40.25 579 GLY A N 1
ATOM 4417 C CA . GLY A 1 579 ? -0.922 6.581 -3.279 1.00 40.25 579 GLY A CA 1
ATOM 4418 C C . GLY A 1 579 ? -0.465 7.405 -4.492 1.00 40.25 579 GLY A C 1
ATOM 4419 O O . GLY A 1 579 ? -1.276 7.995 -5.213 1.00 40.25 579 GLY A O 1
ATOM 4420 N N . GLN A 1 580 ? 0.833 7.338 -4.808 1.00 38.44 580 GLN A N 1
ATOM 4421 C CA . GLN A 1 580 ? 1.327 7.632 -6.157 1.00 38.44 580 GLN A CA 1
ATOM 4422 C C . GLN A 1 580 ? 2.622 6.858 -6.467 1.00 38.44 580 GLN A C 1
ATOM 4424 O O . GLN A 1 580 ? 3.615 6.960 -5.757 1.00 38.44 580 GLN A O 1
ATOM 4429 N N . ASN A 1 581 ? 2.596 6.071 -7.546 1.00 37.53 581 ASN A N 1
ATOM 4430 C CA . ASN A 1 581 ? 3.759 5.393 -8.148 1.00 37.53 581 ASN A CA 1
ATOM 4431 C C . ASN A 1 581 ? 3.819 5.678 -9.670 1.00 37.53 581 ASN A C 1
ATOM 4433 O O . ASN A 1 581 ? 4.312 4.881 -10.463 1.00 37.53 581 ASN A O 1
ATOM 4437 N N . ALA A 1 582 ? 3.267 6.826 -10.073 1.00 36.91 582 ALA A N 1
ATOM 4438 C CA . ALA A 1 582 ? 3.233 7.350 -11.434 1.00 36.91 582 ALA A CA 1
ATOM 4439 C C . ALA A 1 582 ? 3.435 8.876 -11.384 1.00 36.91 582 ALA A C 1
ATOM 4441 O O . ALA A 1 582 ? 3.025 9.519 -10.421 1.00 36.91 582 ALA A O 1
ATOM 4442 N N . VAL A 1 583 ? 4.066 9.448 -12.416 1.00 43.78 583 VAL A N 1
ATOM 4443 C CA . VAL A 1 583 ? 4.408 10.889 -12.540 1.00 43.78 583 VAL A CA 1
ATOM 4444 C C . VAL A 1 583 ? 5.412 11.435 -11.491 1.00 43.78 583 VAL A C 1
ATOM 4446 O O . VAL A 1 583 ? 5.601 12.646 -11.379 1.00 43.78 583 VAL A O 1
ATOM 4449 N N . GLY A 1 584 ? 6.133 10.552 -10.786 1.00 43.44 584 GLY A N 1
ATOM 4450 C CA . GLY A 1 584 ? 7.205 10.894 -9.831 1.00 43.44 584 GLY A CA 1
ATOM 4451 C C . GLY A 1 584 ? 8.469 11.458 -10.494 1.00 43.44 584 GLY A C 1
ATOM 4452 O O . GLY A 1 584 ? 9.479 10.770 -10.627 1.00 43.44 584 GLY A O 1
ATOM 4453 N N . GLY A 1 585 ? 8.374 12.688 -10.995 1.00 54.97 585 GLY A N 1
ATOM 4454 C CA . GLY A 1 585 ? 9.467 13.430 -11.620 1.00 54.97 585 GLY A CA 1
ATOM 4455 C C . GLY A 1 585 ? 9.080 14.882 -11.879 1.00 54.97 585 GLY A C 1
ATOM 4456 O O . GLY A 1 585 ? 9.701 15.783 -11.330 1.00 54.97 585 GLY A O 1
ATOM 4457 N N . PHE A 1 586 ? 8.000 15.116 -12.635 1.00 51.94 586 PHE A N 1
ATOM 4458 C CA . PHE A 1 586 ? 7.518 16.479 -12.899 1.00 51.94 586 PHE A CA 1
ATOM 4459 C C . PHE A 1 586 ? 6.905 17.112 -11.638 1.00 51.94 586 PHE A C 1
ATOM 4461 O O . PHE A 1 586 ? 7.302 18.208 -11.246 1.00 51.94 586 PHE A O 1
ATOM 4468 N N . ALA A 1 587 ? 6.014 16.390 -10.947 1.00 56.84 587 ALA A N 1
ATOM 4469 C CA . ALA A 1 587 ? 5.459 16.837 -9.668 1.00 56.84 587 ALA A CA 1
ATOM 4470 C C . ALA A 1 587 ? 6.557 17.088 -8.618 1.00 56.84 587 ALA A C 1
ATOM 4472 O O . ALA A 1 587 ? 6.511 18.092 -7.913 1.00 56.84 587 ALA A O 1
ATOM 4473 N N . ASP A 1 588 ? 7.578 16.227 -8.557 1.00 58.28 588 ASP A N 1
ATOM 4474 C CA . ASP A 1 588 ? 8.694 16.360 -7.614 1.00 58.28 588 ASP A CA 1
ATOM 4475 C C . ASP A 1 588 ? 9.629 17.533 -7.937 1.00 58.28 588 ASP A C 1
ATOM 4477 O O . ASP A 1 588 ? 10.099 18.196 -7.015 1.00 58.28 588 ASP A O 1
ATOM 4481 N N . GLN A 1 589 ? 9.885 17.826 -9.217 1.00 60.03 589 GLN A N 1
ATOM 4482 C CA . GLN A 1 589 ? 10.634 19.017 -9.643 1.00 60.03 589 GLN A CA 1
ATOM 4483 C C . GLN A 1 589 ? 9.906 20.296 -9.212 1.00 60.03 589 GLN A C 1
ATOM 4485 O O . GLN A 1 589 ? 10.476 21.121 -8.498 1.00 60.03 589 GLN A O 1
ATOM 4490 N N . VAL A 1 590 ? 8.620 20.419 -9.552 1.00 56.25 590 VAL A N 1
ATOM 4491 C CA . VAL A 1 590 ? 7.787 21.562 -9.144 1.00 56.25 590 VAL A CA 1
ATOM 4492 C C . VAL A 1 590 ? 7.726 21.679 -7.619 1.00 56.25 590 VAL A C 1
ATOM 4494 O O . VAL A 1 590 ? 7.923 22.760 -7.068 1.00 56.25 590 VAL A O 1
ATOM 4497 N N . ALA A 1 591 ? 7.516 20.569 -6.911 1.00 60.75 591 ALA A N 1
ATOM 4498 C CA . ALA A 1 591 ? 7.427 20.556 -5.456 1.00 60.75 591 ALA A CA 1
ATOM 4499 C C . ALA A 1 591 ? 8.769 20.801 -4.738 1.00 60.75 591 ALA A C 1
ATOM 4501 O O . ALA A 1 591 ? 8.753 20.963 -3.517 1.00 60.75 591 ALA A O 1
ATOM 4502 N N . ARG A 1 592 ? 9.913 20.828 -5.439 1.00 61.50 592 ARG A N 1
ATOM 4503 C CA . ARG A 1 592 ? 11.188 21.372 -4.927 1.00 61.50 592 ARG A CA 1
ATOM 4504 C C . ARG A 1 592 ? 11.238 22.881 -5.139 1.00 61.50 592 ARG A C 1
ATOM 4506 O O . ARG A 1 592 ? 11.326 23.623 -4.168 1.00 61.50 592 ARG A O 1
ATOM 4513 N N . LEU A 1 593 ? 11.039 23.330 -6.379 1.00 57.47 593 LEU A N 1
ATOM 4514 C CA . LEU A 1 593 ? 11.070 24.747 -6.766 1.00 57.47 593 LEU A CA 1
ATOM 4515 C C . LEU A 1 593 ? 10.132 25.614 -5.904 1.00 57.47 593 LEU A C 1
ATOM 4517 O O . LEU A 1 593 ? 10.549 26.657 -5.403 1.00 57.47 593 LEU A O 1
ATOM 4521 N N . VAL A 1 594 ? 8.913 25.123 -5.640 1.00 60.34 594 VAL A N 1
ATOM 4522 C CA . VAL A 1 594 ? 7.907 25.720 -4.734 1.00 60.34 594 VAL A CA 1
ATOM 4523 C C . VAL A 1 594 ? 8.357 25.805 -3.269 1.00 60.34 594 VAL A C 1
ATOM 4525 O O . VAL A 1 594 ? 7.919 26.705 -2.555 1.00 60.34 594 VAL A O 1
ATOM 4528 N N . ARG A 1 595 ? 9.171 24.858 -2.787 1.00 61.28 595 ARG A N 1
ATOM 4529 C CA . ARG A 1 595 ? 9.624 24.805 -1.385 1.00 61.28 595 ARG A CA 1
ATOM 4530 C C . ARG A 1 595 ? 10.858 25.660 -1.136 1.00 61.28 595 ARG A C 1
ATOM 4532 O O . ARG A 1 595 ? 10.948 26.287 -0.082 1.00 61.28 595 ARG A O 1
ATOM 4539 N N . ASP A 1 596 ? 11.776 25.676 -2.093 1.00 54.91 596 ASP A N 1
ATOM 4540 C CA . ASP A 1 596 ? 13.104 26.259 -1.915 1.00 54.91 596 ASP A CA 1
ATOM 4541 C C . ASP A 1 596 ? 13.181 27.718 -2.400 1.00 54.91 596 ASP A C 1
ATOM 4543 O O . ASP A 1 596 ? 14.142 28.421 -2.087 1.00 54.91 596 ASP A O 1
ATOM 4547 N N . SER A 1 597 ? 12.172 28.213 -3.134 1.00 64.06 597 SER A N 1
ATOM 4548 C CA . SER A 1 597 ? 12.181 29.582 -3.660 1.00 64.06 597 SER A CA 1
ATOM 4549 C C . SER A 1 597 ? 10.789 30.166 -3.950 1.00 64.06 597 SER A C 1
ATOM 4551 O O . SER A 1 597 ? 9.854 29.466 -4.338 1.00 64.06 597 SER A O 1
ATOM 4553 N N . LYS A 1 598 ? 10.647 31.489 -3.783 1.00 75.69 598 LYS A N 1
ATOM 4554 C CA . LYS A 1 598 ? 9.432 32.234 -4.144 1.00 75.69 598 LYS A CA 1
ATOM 4555 C C . LYS A 1 598 ? 9.480 32.607 -5.635 1.00 75.69 598 LYS A C 1
ATOM 4557 O O . LYS A 1 598 ? 10.388 33.351 -6.013 1.00 75.69 598 LYS A O 1
ATOM 4562 N N . PRO A 1 599 ? 8.523 32.173 -6.475 1.00 78.19 599 PRO A N 1
ATOM 4563 C CA . PRO A 1 599 ? 8.462 32.613 -7.862 1.00 78.19 599 PRO A CA 1
ATOM 4564 C C . PRO A 1 599 ? 8.025 34.076 -7.960 1.00 78.19 599 PRO A C 1
ATOM 4566 O O . PRO A 1 599 ? 7.155 34.546 -7.222 1.00 78.19 599 PRO A O 1
ATOM 4569 N N . SER A 1 600 ? 8.593 34.783 -8.931 1.00 81.62 600 SER A N 1
ATOM 4570 C CA . SER A 1 600 ? 8.012 36.023 -9.444 1.00 81.62 600 SER A CA 1
ATOM 4571 C C . SER A 1 600 ? 6.808 35.700 -10.335 1.00 81.62 600 SER A C 1
ATOM 4573 O O . SER A 1 600 ? 6.776 34.657 -10.990 1.00 81.62 600 SER A O 1
ATOM 4575 N N . VAL A 1 601 ? 5.803 36.580 -10.343 1.00 80.50 601 VAL A N 1
ATOM 4576 C CA . VAL A 1 601 ? 4.546 36.376 -11.076 1.00 80.50 601 VAL A CA 1
ATOM 4577 C C . VAL A 1 601 ? 4.332 37.528 -12.044 1.00 80.50 601 VAL A C 1
ATOM 4579 O O . VAL A 1 601 ? 4.143 38.666 -11.617 1.00 80.50 601 VAL A O 1
ATOM 4582 N N . SER A 1 602 ? 4.287 37.231 -13.338 1.00 78.94 602 SER A N 1
ATOM 4583 C CA . SER A 1 602 ? 3.778 38.155 -14.353 1.00 78.94 602 SER A CA 1
ATOM 4584 C C . SER A 1 602 ? 2.491 37.610 -14.972 1.00 78.94 602 SER A C 1
ATOM 4586 O O . SER A 1 602 ? 2.238 36.405 -14.977 1.00 78.94 602 SER A O 1
ATOM 4588 N N . LYS A 1 603 ? 1.628 38.503 -15.466 1.00 78.69 603 LYS A N 1
ATOM 4589 C CA . LYS A 1 603 ? 0.483 38.105 -16.293 1.00 78.69 603 LYS A CA 1
ATOM 4590 C C . LYS A 1 603 ? 0.959 37.925 -17.729 1.00 78.69 603 LYS A C 1
ATOM 4592 O O . LYS 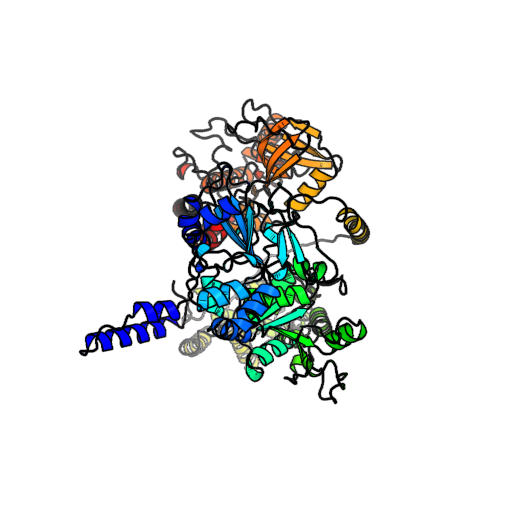A 1 603 ? 1.682 38.783 -18.232 1.00 78.69 603 LYS A O 1
ATOM 4597 N N . ILE A 1 604 ? 0.496 36.873 -18.392 1.00 67.06 604 ILE A N 1
ATOM 4598 C CA . ILE A 1 604 ? 0.650 36.690 -19.836 1.00 67.06 604 ILE A CA 1
ATOM 4599 C C . ILE A 1 604 ? -0.740 36.699 -20.484 1.00 67.06 604 ILE A C 1
ATOM 4601 O O . ILE A 1 604 ? -1.602 35.881 -20.171 1.00 67.06 604 ILE A O 1
ATOM 4605 N N . GLY A 1 605 ? -0.970 37.684 -21.355 1.00 58.47 605 GLY A N 1
ATOM 4606 C CA . GLY A 1 605 ? -2.266 37.951 -21.981 1.00 58.47 605 GLY A CA 1
ATOM 4607 C C . GLY A 1 605 ? -3.200 38.878 -21.182 1.00 58.47 605 GLY A C 1
ATOM 4608 O O . GLY A 1 605 ? -3.220 38.910 -19.953 1.00 58.47 605 GLY A O 1
ATOM 4609 N N . GLU A 1 606 ? -4.016 39.630 -21.922 1.00 50.91 606 GLU A N 1
ATOM 4610 C CA . GLU A 1 606 ? -4.898 40.705 -21.427 1.00 50.91 606 GLU A CA 1
ATOM 4611 C C . GLU A 1 606 ? -6.352 40.239 -21.195 1.00 50.91 606 GLU A C 1
ATOM 4613 O O . GLU A 1 606 ? -7.299 41.021 -21.235 1.00 50.91 606 GLU A O 1
ATOM 4618 N N . GLY A 1 607 ? -6.566 38.934 -21.005 1.00 52.47 607 GLY A N 1
ATOM 4619 C CA . GLY A 1 607 ? -7.905 38.359 -20.878 1.00 52.47 607 GLY A CA 1
ATOM 4620 C C . GLY A 1 607 ? -8.571 38.708 -19.546 1.00 52.47 607 GLY A C 1
ATOM 4621 O O . GLY A 1 607 ? -8.272 38.073 -18.538 1.00 52.47 607 GLY A O 1
ATOM 4622 N N . ASN A 1 608 ? -9.536 39.635 -19.555 1.00 46.78 608 ASN A N 1
ATOM 4623 C CA . ASN A 1 608 ? -10.292 40.076 -18.364 1.00 46.78 608 ASN A CA 1
ATOM 4624 C C . ASN A 1 608 ? -10.943 38.941 -17.543 1.00 46.78 608 ASN A C 1
ATOM 4626 O O . ASN A 1 608 ? -11.211 39.133 -16.361 1.00 46.78 608 ASN A O 1
ATOM 4630 N N . ALA A 1 609 ? -11.188 37.777 -18.153 1.00 46.81 609 ALA A N 1
ATOM 4631 C CA . ALA A 1 609 ? -11.779 36.602 -17.505 1.00 46.81 609 ALA A CA 1
ATOM 4632 C C . ALA A 1 609 ? -10.788 35.431 -17.294 1.00 46.81 609 ALA A C 1
ATOM 4634 O O . ALA A 1 609 ? -10.973 34.628 -16.387 1.00 46.81 609 ALA A O 1
ATOM 4635 N N . ASN A 1 610 ? -9.716 35.353 -18.093 1.00 58.94 610 ASN A N 1
ATOM 4636 C CA . ASN A 1 610 ? -8.757 34.239 -18.129 1.00 58.94 610 ASN A CA 1
ATOM 4637 C C . ASN A 1 610 ? -7.328 34.767 -17.919 1.00 58.94 610 ASN A C 1
ATOM 4639 O O . ASN A 1 610 ? -6.528 34.835 -18.856 1.00 58.94 610 ASN A O 1
ATOM 4643 N N . VAL A 1 611 ? -7.007 35.173 -16.688 1.00 65.81 611 VAL A N 1
ATOM 4644 C CA . VAL A 1 611 ? -5.668 35.674 -16.339 1.00 65.81 611 VAL A CA 1
ATOM 4645 C C . VAL A 1 611 ? -4.690 34.506 -16.256 1.00 65.81 611 VAL A C 1
ATOM 4647 O O . VAL A 1 611 ? -4.605 33.833 -15.233 1.00 65.81 611 VAL A O 1
ATOM 4650 N N . THR A 1 612 ? -3.928 34.291 -17.325 1.00 74.06 612 THR A N 1
ATOM 4651 C CA . THR A 1 612 ? -2.837 33.313 -17.328 1.00 74.06 612 THR A CA 1
ATOM 4652 C C . THR A 1 612 ? -1.604 33.934 -16.667 1.00 74.06 612 THR A C 1
ATOM 4654 O O . THR A 1 612 ? -1.254 35.088 -16.931 1.00 74.06 612 THR A O 1
ATOM 4657 N N . LEU A 1 613 ? -0.964 33.192 -15.767 1.00 79.56 613 LEU A N 1
ATOM 4658 C CA . LEU A 1 613 ? 0.204 33.627 -15.005 1.00 79.56 613 LEU A CA 1
ATOM 4659 C C . LEU A 1 613 ? 1.458 32.910 -15.495 1.00 79.56 613 LEU A C 1
ATOM 4661 O O . LEU A 1 613 ? 1.443 31.697 -15.695 1.00 79.56 613 LEU A O 1
ATOM 4665 N N . LEU A 1 614 ? 2.551 33.654 -15.617 1.00 81.62 614 LEU A N 1
ATOM 4666 C CA . LEU A 1 614 ? 3.894 33.114 -15.757 1.00 81.62 614 LEU A CA 1
ATOM 4667 C C . LEU A 1 614 ? 4.575 33.172 -14.386 1.00 81.62 614 LEU A C 1
ATOM 4669 O O . LEU A 1 614 ? 4.844 34.253 -13.859 1.00 81.62 614 LEU A O 1
ATOM 4673 N N . LEU A 1 615 ? 4.841 32.002 -13.810 1.00 82.50 615 LEU A N 1
ATOM 4674 C CA . LEU A 1 615 ? 5.614 31.843 -12.582 1.00 82.50 615 LEU A CA 1
ATOM 4675 C C . LEU A 1 615 ? 7.077 31.651 -12.984 1.00 82.50 615 LEU A C 1
ATOM 4677 O O . LEU A 1 615 ? 7.404 30.629 -13.582 1.00 82.50 615 LEU A O 1
ATOM 4681 N N . THR A 1 616 ? 7.943 32.621 -12.692 1.00 80.69 616 THR A N 1
ATOM 4682 C CA . THR A 1 616 ? 9.389 32.518 -12.960 1.00 80.69 616 THR A CA 1
ATOM 4683 C C . THR A 1 616 ? 10.130 32.364 -11.640 1.00 80.69 616 THR A C 1
ATOM 4685 O O . THR A 1 616 ? 10.130 33.285 -10.815 1.00 80.69 616 THR A O 1
ATOM 4688 N N . TYR A 1 617 ? 10.735 31.198 -11.432 1.00 78.94 617 TYR A N 1
ATOM 4689 C CA . TYR A 1 617 ? 11.488 30.874 -10.224 1.00 78.94 617 TYR A CA 1
ATOM 4690 C C . TYR A 1 617 ? 12.904 31.483 -10.275 1.00 78.94 617 TYR A C 1
ATOM 4692 O O . TYR A 1 617 ? 13.457 31.631 -11.365 1.00 78.94 617 TYR A O 1
ATOM 4700 N N . PRO A 1 618 ? 13.522 31.835 -9.129 1.00 74.75 618 PRO A N 1
ATOM 4701 C CA . PRO A 1 618 ? 14.887 32.380 -9.072 1.00 74.75 618 PRO A CA 1
ATOM 4702 C C . PRO A 1 618 ? 15.980 31.495 -9.690 1.00 74.75 618 PRO A C 1
ATOM 4704 O O . PRO A 1 618 ? 17.042 31.997 -10.041 1.00 74.75 618 PRO A O 1
ATOM 4707 N N . THR A 1 619 ? 15.723 30.194 -9.828 1.00 68.81 619 THR A N 1
ATOM 4708 C CA . THR A 1 619 ? 16.574 29.203 -10.507 1.00 68.81 619 THR A CA 1
ATOM 4709 C C . THR A 1 619 ? 16.460 29.233 -12.040 1.00 68.81 619 THR A C 1
ATOM 4711 O O . THR A 1 619 ? 17.281 28.626 -12.721 1.00 68.81 619 THR A O 1
ATOM 4714 N N . GLY A 1 620 ? 15.498 29.985 -12.587 1.00 72.94 620 GLY A N 1
ATOM 4715 C CA . GLY A 1 620 ? 15.307 30.229 -14.019 1.00 72.94 620 GLY A CA 1
ATOM 4716 C C . GLY A 1 620 ? 14.057 29.576 -14.613 1.00 72.94 620 GLY A C 1
ATOM 4717 O O . GLY A 1 620 ? 13.515 30.094 -15.593 1.00 72.94 620 GLY A O 1
ATOM 4718 N N . GLU A 1 621 ? 13.555 28.486 -14.022 1.00 77.19 621 GLU A N 1
ATOM 4719 C CA . GLU A 1 621 ? 12.418 27.741 -14.565 1.00 77.19 621 GLU A CA 1
ATOM 4720 C C . GLU A 1 621 ? 11.127 28.564 -14.589 1.00 77.19 621 GLU A C 1
ATOM 4722 O O . GLU A 1 621 ? 10.797 29.320 -13.667 1.00 77.19 621 GLU A O 1
ATOM 4727 N N . LYS A 1 622 ? 10.367 28.367 -15.668 1.00 77.12 622 LYS A N 1
ATOM 4728 C CA . LYS A 1 622 ? 9.140 29.097 -15.974 1.00 77.12 622 LYS A CA 1
ATOM 4729 C C . LYS A 1 622 ? 7.966 28.134 -16.063 1.00 77.12 622 LYS A C 1
ATOM 4731 O O . LYS A 1 622 ? 8.061 27.073 -16.678 1.00 77.12 622 LYS A O 1
ATOM 4736 N N . PHE A 1 623 ? 6.840 28.518 -15.472 1.00 80.81 623 PHE A N 1
ATOM 4737 C CA . PHE A 1 623 ? 5.609 27.732 -15.482 1.00 80.81 623 PHE A CA 1
ATOM 4738 C C . PHE A 1 623 ? 4.431 28.604 -15.881 1.00 80.81 623 PHE A C 1
ATOM 4740 O O . PHE A 1 623 ? 4.276 29.718 -15.383 1.00 80.81 623 PHE A O 1
ATOM 4747 N N . VAL A 1 624 ? 3.581 28.074 -16.753 1.00 80.00 624 VAL A N 1
ATOM 4748 C CA . VAL A 1 624 ? 2.270 28.649 -17.041 1.00 80.00 624 VAL A CA 1
ATOM 4749 C C . VAL A 1 624 ? 1.293 28.114 -16.009 1.00 80.00 624 VAL A C 1
ATOM 4751 O O . VAL A 1 624 ? 1.137 26.901 -15.890 1.00 80.00 624 VAL A O 1
ATOM 4754 N N . PHE A 1 625 ? 0.624 29.007 -15.287 1.00 81.62 625 PHE A N 1
ATOM 4755 C CA . PHE A 1 625 ? -0.497 28.683 -14.414 1.00 81.62 625 PHE A CA 1
ATOM 4756 C C . PHE A 1 625 ? -1.766 29.378 -14.912 1.00 81.62 625 PHE A C 1
ATOM 4758 O O . PHE A 1 625 ? -1.808 30.606 -15.012 1.00 81.62 625 PHE A O 1
ATOM 4765 N N . LYS A 1 626 ? -2.812 28.603 -15.204 1.00 74.75 626 LYS A N 1
ATOM 4766 C CA . LYS A 1 626 ? -4.110 29.113 -15.663 1.00 74.75 626 LYS A CA 1
ATOM 4767 C C . LYS A 1 626 ? -5.206 28.741 -14.650 1.00 74.75 626 LYS A C 1
ATOM 4769 O O . LYS A 1 626 ? -5.572 27.567 -14.597 1.00 74.75 626 LYS A O 1
ATOM 4774 N N . PRO A 1 627 ? -5.716 29.690 -13.841 1.00 68.31 627 PRO A N 1
ATOM 4775 C CA . PRO A 1 627 ? -6.791 29.431 -12.886 1.00 68.31 627 PRO A CA 1
ATOM 4776 C C . PRO A 1 627 ? -8.107 29.097 -13.597 1.00 68.31 627 PRO A C 1
ATOM 4778 O O . PRO A 1 627 ? -8.372 29.577 -14.702 1.00 68.31 627 PRO A O 1
ATOM 4781 N N . ARG A 1 628 ? -8.946 28.290 -12.945 1.00 65.25 628 ARG A N 1
ATOM 4782 C CA . ARG A 1 628 ? -10.282 27.933 -13.428 1.00 65.25 628 ARG A CA 1
ATOM 4783 C C . ARG A 1 628 ? -11.249 29.116 -13.309 1.00 65.25 628 ARG A C 1
ATOM 4785 O O . ARG A 1 628 ? -11.240 29.861 -12.333 1.00 65.25 628 ARG A O 1
ATOM 4792 N N . MET A 1 629 ? -12.115 29.268 -14.309 1.00 53.97 629 MET A N 1
ATOM 4793 C CA . MET A 1 629 ? -13.181 30.275 -14.323 1.00 53.97 629 MET A CA 1
ATOM 4794 C C . MET A 1 629 ? -14.295 29.947 -13.321 1.00 53.97 629 MET A C 1
ATOM 4796 O O . MET A 1 629 ? -14.693 28.795 -13.181 1.00 53.97 629 MET A O 1
ATOM 4800 N N . GLY A 1 630 ? -14.855 30.973 -12.675 1.00 49.28 630 GLY A N 1
ATOM 4801 C CA . GLY A 1 630 ? -16.072 30.873 -11.854 1.00 49.28 630 GLY A CA 1
ATOM 4802 C C . GLY A 1 630 ? -15.904 30.223 -10.474 1.00 49.28 630 GLY A C 1
ATOM 4803 O O . GLY A 1 630 ? -16.665 30.550 -9.561 1.00 49.28 630 GLY A O 1
ATOM 4804 N N . GLU A 1 631 ? -14.895 29.372 -10.281 1.00 47.00 631 GLU A N 1
ATOM 4805 C CA . GLU A 1 631 ? -14.517 28.876 -8.959 1.00 47.00 631 GLU A CA 1
ATOM 4806 C C . GLU A 1 631 ? -14.049 30.054 -8.089 1.00 47.00 631 GLU A C 1
ATOM 4808 O O . GLU A 1 631 ? -13.044 30.713 -8.365 1.00 47.00 631 GLU A O 1
ATOM 4813 N N . LYS A 1 632 ? -14.826 30.369 -7.044 1.00 39.09 632 LYS A N 1
ATOM 4814 C CA . LYS A 1 632 ? -14.497 31.445 -6.099 1.00 39.09 632 LYS A CA 1
ATOM 4815 C C . LYS A 1 632 ? -13.129 31.150 -5.487 1.00 39.09 632 LYS A C 1
ATOM 4817 O O . LYS A 1 632 ? -12.893 30.031 -5.035 1.00 39.09 632 LYS A O 1
ATOM 4822 N N . SER A 1 633 ? -12.265 32.163 -5.396 1.00 43.16 633 SER A N 1
ATOM 4823 C CA . SER A 1 633 ? -11.062 32.050 -4.571 1.00 43.16 633 SER A CA 1
ATOM 4824 C C . SER A 1 633 ? -11.460 31.581 -3.169 1.00 43.16 633 SER A C 1
ATOM 4826 O O . SER A 1 633 ? -12.447 32.072 -2.611 1.00 43.16 633 SER A O 1
ATOM 4828 N N . PHE A 1 634 ? -10.710 30.625 -2.611 1.00 44.75 634 PHE A N 1
ATOM 4829 C CA . PHE A 1 634 ? -10.864 30.204 -1.219 1.00 44.75 634 PHE A CA 1
ATOM 4830 C C . PHE A 1 634 ? -10.688 31.444 -0.336 1.00 44.75 634 PHE A C 1
ATOM 4832 O O . PHE A 1 634 ? -9.563 31.892 -0.118 1.00 44.75 634 PHE A O 1
ATOM 4839 N N . LYS A 1 635 ? -11.805 32.044 0.099 1.00 41.72 635 LYS A N 1
ATOM 4840 C CA . LYS A 1 635 ? -11.787 33.326 0.817 1.00 41.72 635 LYS A CA 1
ATOM 4841 C C . LYS A 1 635 ? -11.075 33.220 2.160 1.00 41.72 635 LYS A C 1
ATOM 4843 O O . LYS A 1 635 ? -10.461 34.189 2.588 1.00 41.72 635 LYS A O 1
ATOM 4848 N N . ASP A 1 636 ? -11.081 32.022 2.733 1.00 44.91 636 ASP A N 1
ATOM 4849 C CA . ASP A 1 636 ? -10.527 31.709 4.040 1.00 44.91 636 ASP A CA 1
ATOM 4850 C C . ASP A 1 636 ? -9.407 30.666 3.912 1.00 44.91 636 ASP A C 1
ATOM 4852 O O . ASP A 1 636 ? -9.456 29.578 4.481 1.00 44.91 636 ASP A O 1
ATOM 4856 N N . ALA A 1 637 ? -8.335 31.013 3.193 1.00 44.78 637 ALA A N 1
ATOM 4857 C CA . ALA A 1 637 ? -7.054 30.290 3.229 1.00 44.78 637 ALA A CA 1
ATOM 4858 C C . ALA A 1 637 ? -6.309 30.475 4.582 1.00 44.78 637 ALA A C 1
ATOM 4860 O O . ALA A 1 637 ? -5.080 30.504 4.631 1.00 44.78 637 ALA A O 1
ATOM 4861 N N . GLY A 1 638 ? -7.056 30.638 5.681 1.00 42.50 638 GLY A N 1
ATOM 4862 C CA . GLY A 1 638 ? -6.695 31.386 6.895 1.00 42.50 638 GLY A CA 1
ATOM 4863 C C . GLY A 1 638 ? -5.635 30.783 7.820 1.00 42.50 638 GLY A C 1
ATOM 4864 O O . GLY A 1 638 ? -5.482 31.264 8.935 1.00 42.50 638 GLY A O 1
ATOM 4865 N N . ASN A 1 639 ? -4.918 29.747 7.382 1.00 49.12 639 ASN A N 1
ATOM 4866 C CA . ASN A 1 639 ? -3.750 29.174 8.068 1.00 49.12 639 ASN A CA 1
ATOM 4867 C C . ASN A 1 639 ? -2.668 28.664 7.087 1.00 49.12 639 ASN A C 1
ATOM 4869 O O . ASN A 1 639 ? -1.744 27.958 7.488 1.00 49.12 639 ASN A O 1
ATOM 4873 N N . LEU A 1 640 ? -2.770 28.981 5.789 1.00 49.66 640 LEU A N 1
ATOM 4874 C CA . LEU A 1 640 ? -1.792 28.552 4.785 1.00 49.66 640 LEU A CA 1
ATOM 4875 C C . LEU A 1 640 ? -0.634 29.552 4.663 1.00 49.66 640 LEU A C 1
ATOM 4877 O O . LEU A 1 640 ? -0.802 30.757 4.840 1.00 49.66 640 LEU A O 1
ATOM 4881 N N . SER A 1 641 ? 0.552 29.038 4.318 1.00 51.59 641 SER A N 1
ATOM 4882 C CA . SER A 1 641 ? 1.731 29.856 4.002 1.00 51.59 641 SER A CA 1
ATOM 4883 C C . SER A 1 641 ? 1.394 30.909 2.933 1.00 51.59 641 SER A C 1
ATOM 4885 O O . SER A 1 641 ? 0.725 30.567 1.952 1.00 51.59 641 SER A O 1
ATOM 4887 N N . PRO A 1 642 ? 1.893 32.159 3.047 1.00 51.12 642 PRO A N 1
ATOM 4888 C CA . PRO A 1 642 ? 1.599 33.213 2.077 1.00 51.12 642 PRO A CA 1
ATOM 4889 C C . PRO A 1 642 ? 2.055 32.857 0.657 1.00 51.12 642 PRO A C 1
ATOM 4891 O O . PRO A 1 642 ? 1.489 33.376 -0.296 1.00 51.12 642 PRO A O 1
ATOM 4894 N N . THR A 1 643 ? 3.031 31.959 0.491 1.00 58.69 643 THR A N 1
ATOM 4895 C CA . THR A 1 643 ? 3.295 31.283 -0.789 1.00 58.69 643 THR A CA 1
ATOM 4896 C C . THR A 1 643 ? 3.126 29.775 -0.610 1.00 58.69 643 THR A C 1
ATOM 4898 O O . THR A 1 643 ? 3.757 29.186 0.272 1.00 58.69 643 THR A O 1
ATOM 4901 N N . TYR A 1 644 ? 2.253 29.156 -1.406 1.00 62.16 644 TYR A N 1
ATOM 4902 C CA . TYR A 1 644 ? 1.886 27.741 -1.308 1.00 62.16 644 TYR A CA 1
ATOM 4903 C C . TYR A 1 644 ? 1.277 27.221 -2.622 1.00 62.16 644 TYR A C 1
ATOM 4905 O O . TYR A 1 644 ? 0.621 27.968 -3.348 1.00 62.16 644 TYR A O 1
ATOM 4913 N N . VAL A 1 645 ? 1.472 25.931 -2.913 1.00 57.00 645 VAL A N 1
ATOM 4914 C CA . VAL A 1 645 ? 0.877 25.243 -4.070 1.00 57.00 645 VAL A CA 1
ATOM 4915 C C . VAL A 1 645 ? 0.342 23.881 -3.628 1.00 57.00 645 VAL A C 1
ATOM 4917 O O . VAL A 1 645 ? 1.102 23.068 -3.102 1.00 57.00 645 VAL A O 1
ATOM 4920 N N . HIS A 1 646 ? -0.948 23.622 -3.849 1.00 54.56 646 HIS A N 1
ATOM 4921 C CA . HIS A 1 646 ? -1.603 22.350 -3.515 1.00 54.56 646 HIS A CA 1
ATOM 4922 C C . HIS A 1 646 ? -2.126 21.653 -4.772 1.00 54.56 646 HIS A C 1
ATOM 4924 O O . HIS A 1 646 ? -3.018 22.169 -5.437 1.00 54.56 646 HIS A O 1
ATOM 4930 N N . PHE A 1 647 ? -1.627 20.460 -5.084 1.00 56.00 647 PHE A N 1
ATOM 4931 C CA . PHE A 1 647 ? -1.991 19.760 -6.316 1.00 56.00 647 PHE A CA 1
ATOM 4932 C C . PHE A 1 647 ? -3.393 19.134 -6.259 1.00 56.00 647 PHE A C 1
ATOM 4934 O O . PHE A 1 647 ? -3.734 18.437 -5.305 1.00 56.00 647 PHE A O 1
ATOM 4941 N N . ALA A 1 648 ? -4.188 19.364 -7.303 1.00 48.25 648 ALA A N 1
ATOM 4942 C CA . ALA A 1 648 ? -5.427 18.639 -7.581 1.00 48.25 648 ALA A CA 1
ATOM 4943 C C . ALA A 1 648 ? -5.168 17.540 -8.637 1.00 48.25 648 ALA A C 1
ATOM 4945 O O . ALA A 1 648 ? -4.045 17.393 -9.127 1.00 48.25 648 ALA A O 1
ATOM 4946 N N . ARG A 1 649 ? -6.180 16.725 -8.959 1.00 53.44 649 ARG A N 1
ATOM 4947 C CA . ARG A 1 649 ? -6.069 15.618 -9.926 1.00 53.44 649 ARG A CA 1
ATOM 4948 C C . ARG A 1 649 ? -7.259 15.612 -10.896 1.00 53.44 649 ARG A C 1
ATOM 4950 O O . ARG A 1 649 ? -8.337 15.163 -10.524 1.00 53.44 649 ARG A O 1
ATOM 4957 N N . GLU A 1 650 ? -7.013 16.013 -12.140 1.00 50.84 650 GLU A N 1
ATOM 4958 C CA . GLU A 1 650 ? -7.724 15.516 -13.331 1.00 50.84 650 GLU A CA 1
ATOM 4959 C C . GLU A 1 650 ? -6.823 14.501 -14.064 1.00 50.84 650 GLU A C 1
ATOM 4961 O O . GLU A 1 650 ? -5.621 14.410 -13.788 1.00 50.84 650 GLU A O 1
ATOM 4966 N N . ALA A 1 651 ? -7.383 13.732 -15.001 1.00 58.59 651 ALA A N 1
ATOM 4967 C CA . ALA A 1 651 ? -6.592 12.876 -15.883 1.00 58.59 651 ALA A CA 1
ATOM 4968 C C . ALA A 1 651 ? -5.709 13.724 -16.816 1.00 58.59 651 ALA A C 1
ATOM 4970 O O . ALA A 1 651 ? -6.201 14.613 -17.512 1.00 58.59 651 ALA A O 1
ATOM 4971 N N . GLU A 1 652 ? -4.404 13.437 -16.873 1.00 70.12 652 GLU A N 1
ATOM 4972 C CA . GLU A 1 652 ? -3.507 14.148 -17.786 1.00 70.12 652 GLU A CA 1
ATOM 4973 C C . GLU A 1 652 ? -3.862 13.843 -19.249 1.00 70.12 652 GLU A C 1
ATOM 4975 O O . GLU A 1 652 ? -3.624 12.737 -19.741 1.00 70.12 652 GLU A O 1
ATOM 4980 N N . ALA A 1 653 ? -4.284 14.860 -20.005 1.00 74.06 653 ALA A N 1
ATOM 4981 C CA . ALA A 1 653 ? -4.357 14.779 -21.466 1.00 74.06 653 ALA A CA 1
ATOM 4982 C C . ALA A 1 653 ? -3.031 14.393 -22.128 1.00 74.06 653 ALA A C 1
ATOM 4984 O O . ALA A 1 653 ? -3.036 13.924 -23.259 1.00 74.06 653 ALA A O 1
ATOM 4985 N N . TYR A 1 654 ? -1.897 14.560 -21.438 1.00 81.69 654 TYR A N 1
ATOM 4986 C CA . TYR A 1 654 ? -0.624 14.002 -21.880 1.00 81.69 654 TYR A CA 1
ATOM 4987 C C . TYR A 1 654 ? -0.749 12.493 -22.151 1.00 81.69 654 TYR A C 1
ATOM 4989 O O . TYR A 1 654 ? -0.328 12.029 -23.204 1.00 81.69 654 TYR A O 1
ATOM 4997 N N . SER A 1 655 ? -1.393 11.729 -21.263 1.00 78.25 655 SER A N 1
ATOM 4998 C CA . SER A 1 655 ? -1.639 10.296 -21.469 1.00 78.25 655 SER A CA 1
ATOM 4999 C C . SER A 1 655 ? -2.593 10.043 -22.640 1.00 78.25 655 SER A C 1
ATOM 5001 O O . SER A 1 655 ? -2.319 9.186 -23.477 1.00 78.25 655 SER A O 1
ATOM 5003 N N . LEU A 1 656 ? -3.687 10.805 -22.743 1.00 80.50 656 LEU A N 1
ATOM 5004 C CA . LEU A 1 656 ? -4.666 10.662 -23.830 1.00 80.50 656 LEU A CA 1
ATOM 5005 C C . LEU A 1 656 ? -4.070 10.988 -25.210 1.00 80.50 656 LEU A C 1
ATOM 5007 O O . LEU A 1 656 ? -4.254 10.222 -26.148 1.00 80.50 656 LEU A O 1
ATOM 5011 N N . VAL A 1 657 ? -3.332 12.088 -25.344 1.00 81.62 657 VAL A N 1
ATOM 5012 C CA . VAL A 1 657 ? -2.795 12.555 -26.628 1.00 81.62 657 VAL A CA 1
ATOM 5013 C C . VAL A 1 657 ? -1.473 11.868 -26.973 1.00 81.62 657 VAL A C 1
ATOM 5015 O O . VAL A 1 657 ? -1.355 11.232 -28.018 1.00 81.62 657 VAL A O 1
ATOM 5018 N N . GLU A 1 658 ? -0.464 11.961 -26.102 1.00 83.69 658 GLU A N 1
ATOM 5019 C CA . GLU A 1 658 ? 0.895 11.500 -26.417 1.00 83.69 658 GLU A CA 1
ATOM 5020 C C . GLU A 1 658 ? 1.020 9.975 -26.431 1.00 83.69 658 GLU A C 1
ATOM 5022 O O . GLU A 1 658 ? 1.814 9.448 -27.213 1.00 83.69 658 GLU A O 1
ATOM 5027 N N . PHE A 1 659 ? 0.245 9.269 -25.599 1.00 81.38 659 PHE A N 1
ATOM 5028 C CA . PHE A 1 659 ? 0.286 7.808 -25.504 1.00 81.38 659 PHE A CA 1
ATOM 5029 C C . PHE A 1 659 ? -0.904 7.138 -26.205 1.00 81.38 659 PHE A C 1
ATOM 5031 O O . PHE A 1 659 ? -0.684 6.402 -27.165 1.00 81.38 659 PHE A O 1
ATOM 5038 N N . TRP A 1 660 ? -2.147 7.396 -25.781 1.00 81.62 660 TRP A N 1
ATOM 5039 C CA . TRP A 1 660 ? -3.320 6.674 -26.301 1.00 81.62 660 TRP A CA 1
ATOM 5040 C C . TRP A 1 660 ? -3.676 7.023 -27.751 1.00 81.62 660 TRP A C 1
ATOM 5042 O O . TRP A 1 660 ? -3.900 6.117 -28.545 1.00 81.62 660 TRP A O 1
ATOM 5052 N N . ALA A 1 661 ? -3.657 8.305 -28.122 1.00 78.75 661 ALA A N 1
ATOM 5053 C CA . ALA A 1 661 ? -3.769 8.770 -29.507 1.00 78.75 661 ALA A CA 1
ATOM 5054 C C . ALA A 1 661 ? -2.402 8.808 -30.227 1.00 78.75 661 ALA A C 1
ATOM 5056 O O . ALA A 1 661 ? -2.225 9.523 -31.211 1.00 78.75 661 ALA A O 1
ATOM 5057 N N . GLY A 1 662 ? -1.412 8.047 -29.737 1.00 75.88 662 GLY A N 1
ATOM 5058 C CA . GLY A 1 662 ? -0.150 7.747 -30.423 1.00 75.88 662 GLY A CA 1
ATOM 5059 C C . GLY A 1 662 ? 0.764 8.933 -30.755 1.00 75.88 662 GLY A C 1
ATOM 5060 O O . GLY A 1 662 ? 1.779 8.738 -31.434 1.00 75.88 662 GLY A O 1
ATOM 5061 N N . ASN A 1 663 ? 0.459 10.151 -30.295 1.00 83.06 663 ASN A N 1
ATOM 5062 C CA . ASN A 1 663 ? 1.085 11.368 -30.809 1.00 83.06 663 ASN A CA 1
ATOM 5063 C C . ASN A 1 663 ? 2.603 11.438 -30.542 1.00 83.06 663 ASN A C 1
ATOM 5065 O O . ASN A 1 663 ? 3.356 11.893 -31.402 1.00 83.06 663 ASN A O 1
ATOM 5069 N N . ALA A 1 664 ? 3.110 10.872 -29.439 1.00 81.00 664 ALA A N 1
ATOM 5070 C CA . ALA A 1 664 ? 4.558 10.773 -29.211 1.00 81.00 664 ALA A CA 1
ATOM 5071 C C . ALA A 1 664 ? 5.264 9.843 -30.217 1.00 81.00 664 ALA A C 1
ATOM 5073 O O . ALA A 1 664 ? 6.465 9.978 -30.464 1.00 81.00 664 ALA A O 1
ATOM 5074 N N . SER A 1 665 ? 4.551 8.887 -30.816 1.00 75.06 665 SER A N 1
ATOM 5075 C CA . SER A 1 665 ? 5.067 8.062 -31.914 1.00 75.06 665 SER A CA 1
ATOM 5076 C C . SER A 1 665 ? 5.067 8.825 -33.241 1.00 75.06 665 SER A C 1
ATOM 5078 O O . SER A 1 665 ? 6.057 8.784 -33.974 1.00 75.06 665 SER A O 1
ATOM 5080 N N . ALA A 1 666 ? 4.010 9.599 -33.509 1.00 76.25 666 ALA A N 1
ATOM 5081 C CA . ALA A 1 666 ? 3.947 10.496 -34.659 1.00 76.25 666 ALA A CA 1
ATOM 5082 C C . ALA A 1 666 ? 5.074 11.549 -34.620 1.00 76.25 666 ALA A C 1
ATOM 5084 O O . ALA A 1 666 ? 5.854 11.647 -35.567 1.00 76.25 666 ALA A O 1
ATOM 5085 N N . ARG A 1 667 ? 5.256 12.254 -33.493 1.00 85.62 667 ARG A N 1
ATOM 5086 C CA . ARG A 1 667 ? 6.340 13.240 -33.311 1.00 85.62 667 ARG A CA 1
ATOM 5087 C C . ARG A 1 667 ? 7.736 12.637 -33.500 1.00 85.62 667 ARG A C 1
ATOM 5089 O O . ARG A 1 667 ? 8.545 13.202 -34.226 1.00 85.62 667 ARG A O 1
ATOM 5096 N N . ARG A 1 668 ? 8.019 11.457 -32.924 1.00 78.12 668 ARG A N 1
ATOM 5097 C CA . ARG A 1 668 ? 9.321 10.762 -33.086 1.00 78.12 668 ARG A CA 1
ATOM 5098 C C . ARG A 1 668 ? 9.643 10.350 -34.526 1.00 78.12 668 ARG A C 1
ATOM 5100 O O . ARG A 1 668 ? 10.796 10.052 -34.812 1.00 78.12 668 ARG A O 1
ATOM 5107 N N . THR A 1 669 ? 8.653 10.324 -35.416 1.00 77.88 669 THR A N 1
ATOM 5108 C CA . THR A 1 669 ? 8.835 10.035 -36.848 1.00 77.88 669 THR A CA 1
ATOM 5109 C C . THR A 1 669 ? 8.714 11.282 -37.733 1.00 77.88 669 THR A C 1
ATOM 5111 O O . THR A 1 669 ? 8.686 11.153 -38.953 1.00 77.88 669 THR A O 1
ATOM 5114 N N . GLY A 1 670 ? 8.634 12.484 -37.140 1.00 79.44 670 GLY A N 1
ATOM 5115 C CA . GLY A 1 670 ? 8.432 13.749 -37.858 1.00 79.44 670 GLY A CA 1
ATOM 5116 C C . GLY A 1 670 ? 7.029 13.921 -38.457 1.00 79.44 670 GLY A C 1
ATOM 5117 O O . GLY A 1 670 ? 6.825 14.806 -39.279 1.00 79.44 670 GLY A O 1
ATOM 5118 N N . ARG A 1 671 ? 6.067 13.067 -38.077 1.00 78.69 671 ARG A N 1
ATOM 5119 C CA . ARG A 1 671 ? 4.718 12.980 -38.674 1.00 78.69 671 ARG A CA 1
ATOM 5120 C C . ARG A 1 671 ? 3.629 13.716 -37.895 1.00 78.69 671 ARG A C 1
ATOM 5122 O O . ARG A 1 671 ? 2.485 13.700 -38.324 1.00 78.69 671 ARG A O 1
ATOM 5129 N N . SER A 1 672 ? 3.967 14.317 -36.758 1.00 85.88 672 SER A N 1
ATOM 5130 C CA . SER A 1 672 ? 3.108 15.257 -36.036 1.00 85.88 672 SER A CA 1
ATOM 5131 C C . SER A 1 672 ? 3.948 16.438 -35.573 1.00 85.88 672 SER A C 1
ATOM 5133 O O . SER A 1 672 ? 5.096 16.270 -35.153 1.00 85.88 672 SER A O 1
ATOM 5135 N N . ARG A 1 673 ? 3.343 17.623 -35.654 1.00 91.25 673 ARG A N 1
ATOM 5136 C CA . ARG A 1 673 ? 3.881 18.906 -35.185 1.00 91.25 673 ARG A CA 1
ATOM 5137 C C . ARG A 1 673 ? 3.234 19.370 -33.882 1.00 91.25 673 ARG A C 1
ATOM 5139 O O . ARG A 1 673 ? 3.660 20.362 -33.306 1.00 91.25 673 ARG A O 1
ATOM 5146 N N . VAL A 1 674 ? 2.203 18.672 -33.416 1.00 90.44 674 VAL A N 1
ATOM 5147 C CA . VAL A 1 674 ? 1.443 19.026 -32.214 1.00 90.44 674 VAL A CA 1
ATOM 5148 C C . VAL A 1 674 ? 2.001 18.260 -31.026 1.00 90.44 674 VAL A C 1
ATOM 5150 O O . VAL A 1 674 ? 2.320 17.086 -31.166 1.00 90.44 674 VAL A O 1
ATOM 5153 N N . ARG A 1 675 ? 2.097 18.885 -29.853 1.00 89.50 675 ARG A N 1
ATOM 5154 C CA . ARG A 1 675 ? 2.596 18.290 -28.607 1.00 89.50 675 ARG A CA 1
ATOM 5155 C C . ARG A 1 675 ? 1.721 18.703 -27.431 1.00 89.50 675 ARG A C 1
ATOM 5157 O O . ARG A 1 675 ? 1.439 19.884 -27.250 1.00 89.50 675 ARG A O 1
ATOM 5164 N N . THR A 1 676 ? 1.371 17.768 -26.559 1.00 85.50 676 THR A N 1
ATOM 5165 C CA . THR A 1 676 ? 0.701 18.096 -25.292 1.00 85.50 676 THR A CA 1
ATOM 5166 C C . THR A 1 676 ? 1.728 18.292 -24.177 1.00 85.50 676 THR A C 1
ATOM 5168 O O . THR A 1 676 ? 2.609 17.455 -23.963 1.00 85.50 676 THR A O 1
ATOM 5171 N N . ALA A 1 677 ? 1.629 19.400 -23.438 1.00 81.81 677 ALA A N 1
ATOM 5172 C CA . ALA A 1 677 ? 2.432 19.614 -22.237 1.00 81.81 677 ALA A CA 1
ATOM 5173 C C . ALA A 1 677 ? 1.927 18.747 -21.068 1.00 81.81 677 ALA A C 1
ATOM 5175 O O . ALA A 1 677 ? 0.717 18.621 -20.850 1.00 81.81 677 ALA A O 1
ATOM 5176 N N . LYS A 1 678 ? 2.849 18.193 -20.265 1.00 78.12 678 LYS A N 1
ATOM 5177 C CA . LYS A 1 678 ? 2.483 17.597 -18.970 1.00 78.12 678 LYS A CA 1
ATOM 5178 C C . LYS A 1 678 ? 1.851 18.657 -18.084 1.00 78.12 678 LYS A C 1
ATOM 5180 O O . LYS A 1 678 ? 2.327 19.791 -18.032 1.00 78.12 678 LYS A O 1
ATOM 5185 N N . THR A 1 679 ? 0.769 18.275 -17.420 1.00 71.75 679 THR A N 1
ATOM 5186 C CA . THR A 1 679 ? -0.143 19.209 -16.759 1.00 71.75 679 THR A CA 1
ATOM 5187 C C . THR A 1 679 ? -0.379 18.748 -15.331 1.00 71.75 679 THR A C 1
ATOM 5189 O O . THR A 1 679 ? -0.831 17.633 -15.113 1.00 71.75 679 THR A O 1
ATOM 5192 N N . LEU A 1 680 ? -0.083 19.607 -14.362 1.00 71.12 680 LEU A N 1
ATOM 5193 C CA . LEU A 1 680 ? -0.418 19.398 -12.957 1.00 71.12 680 LEU A CA 1
ATOM 5194 C C . LEU A 1 680 ? -1.526 20.377 -12.602 1.00 71.12 680 LEU A C 1
ATOM 5196 O O . LEU A 1 680 ? -1.311 21.584 -12.685 1.00 71.12 680 LEU A O 1
ATOM 5200 N N . GLU A 1 681 ? -2.697 19.904 -12.189 1.00 69.06 681 GLU A N 1
ATOM 5201 C CA . GLU A 1 681 ? -3.642 20.822 -11.559 1.00 69.06 681 GLU A CA 1
ATOM 5202 C C . GLU A 1 681 ? -3.125 21.244 -10.184 1.00 69.06 681 GLU A C 1
ATOM 5204 O O . GLU A 1 681 ? -2.576 20.441 -9.428 1.00 69.06 681 GLU A O 1
ATOM 5209 N N . ALA A 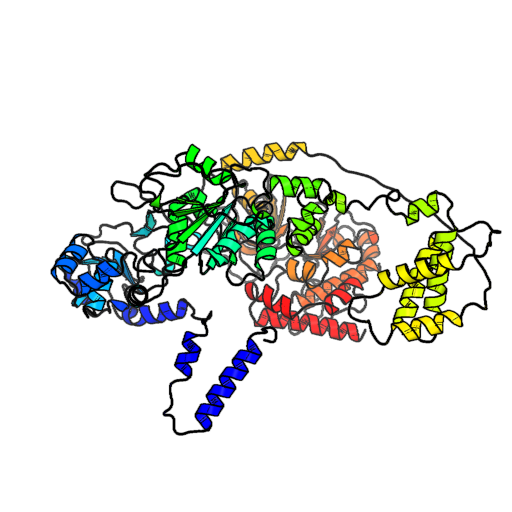1 682 ? -3.285 22.521 -9.859 1.00 73.12 682 ALA A N 1
ATOM 5210 C CA . ALA A 1 682 ? -2.740 23.130 -8.662 1.00 73.12 682 ALA A CA 1
ATOM 5211 C C . ALA A 1 682 ? -3.637 24.263 -8.155 1.00 73.12 682 ALA A C 1
ATOM 5213 O O . ALA A 1 682 ? -4.178 25.034 -8.935 1.00 73.12 682 ALA A O 1
ATOM 5214 N N . VAL A 1 683 ? -3.761 24.396 -6.839 1.00 71.44 683 VAL A N 1
ATOM 5215 C CA . VAL A 1 683 ? -4.303 25.574 -6.161 1.00 71.44 683 VAL A CA 1
ATOM 5216 C C . VAL A 1 683 ? -3.121 26.459 -5.802 1.00 71.44 683 VAL A C 1
ATOM 5218 O O . VAL A 1 683 ? -2.261 26.045 -5.023 1.00 71.44 683 VAL A O 1
ATOM 5221 N N . LEU A 1 684 ? -3.060 27.650 -6.394 1.00 74.12 684 LEU A N 1
ATOM 5222 C CA . LEU A 1 684 ? -1.927 28.562 -6.252 1.00 74.12 684 LEU A CA 1
ATOM 5223 C C . LEU A 1 684 ? -2.230 29.679 -5.248 1.00 74.12 684 LEU A C 1
ATOM 5225 O O . LEU A 1 684 ? -3.170 30.449 -5.446 1.00 74.12 684 LEU A O 1
ATOM 5229 N N . THR A 1 685 ? -1.386 29.833 -4.230 1.00 73.50 685 THR A N 1
ATOM 5230 C CA . THR A 1 685 ? -1.384 30.984 -3.315 1.00 73.50 685 THR A CA 1
ATOM 5231 C C . THR A 1 685 ? -0.025 31.670 -3.386 1.00 73.50 685 THR A C 1
ATOM 5233 O O . THR A 1 685 ? 0.998 31.018 -3.187 1.00 73.50 685 THR A O 1
ATOM 5236 N N . ILE A 1 686 ? 0.006 32.975 -3.670 1.00 70.31 686 ILE A N 1
ATOM 5237 C CA . ILE A 1 686 ? 1.236 33.788 -3.670 1.00 70.31 686 ILE A CA 1
ATOM 5238 C C . ILE A 1 686 ? 0.948 35.127 -2.985 1.00 70.31 686 ILE A C 1
ATOM 5240 O O . ILE A 1 686 ? -0.060 35.768 -3.277 1.00 70.31 686 ILE A O 1
ATOM 5244 N N . ASP A 1 687 ? 1.829 35.526 -2.067 1.00 71.88 687 ASP A N 1
ATOM 5245 C CA . ASP A 1 687 ? 1.695 36.681 -1.168 1.00 71.88 687 ASP A CA 1
ATOM 5246 C C . ASP A 1 687 ? 0.313 36.803 -0.500 1.00 71.88 687 ASP A C 1
ATOM 5248 O O . ASP A 1 687 ? -0.323 37.854 -0.493 1.00 71.88 687 ASP A O 1
ATOM 5252 N N . GLY A 1 688 ? -0.182 35.681 0.033 1.00 66.56 688 GLY A N 1
ATOM 5253 C CA . GLY A 1 688 ? -1.485 35.569 0.698 1.00 66.56 688 GLY A CA 1
ATOM 5254 C C . GLY A 1 688 ? -2.682 35.561 -0.259 1.00 66.56 688 GLY A C 1
ATOM 5255 O O . GLY A 1 688 ? -3.795 35.232 0.146 1.00 66.56 688 GLY A O 1
ATOM 5256 N N . LYS A 1 689 ? -2.476 35.860 -1.546 1.00 70.31 689 LYS A N 1
ATOM 5257 C CA . LYS A 1 689 ? -3.527 35.828 -2.560 1.00 70.31 689 LYS A CA 1
ATOM 5258 C C . LYS A 1 689 ? -3.679 34.420 -3.132 1.00 70.31 689 LYS A C 1
ATOM 5260 O O . LYS A 1 689 ? -2.850 33.970 -3.923 1.00 70.31 689 LYS A O 1
ATOM 5265 N N . ALA A 1 690 ? -4.782 33.761 -2.786 1.00 72.56 690 ALA A N 1
ATOM 5266 C CA . ALA A 1 690 ? -5.238 32.553 -3.465 1.00 72.56 690 ALA A CA 1
ATOM 5267 C C . ALA A 1 690 ? -5.793 32.891 -4.863 1.00 72.56 690 ALA A C 1
ATOM 5269 O O . ALA A 1 690 ? -6.661 33.755 -5.011 1.00 72.56 690 ALA A O 1
ATOM 5270 N N . TRP A 1 691 ? -5.311 32.184 -5.883 1.00 70.69 691 TRP A N 1
ATOM 5271 C CA . TRP A 1 691 ? -5.750 32.287 -7.280 1.00 70.69 691 TRP A CA 1
ATOM 5272 C C . TRP A 1 691 ? -6.736 31.177 -7.683 1.00 70.69 691 TRP A C 1
ATOM 5274 O O . TRP A 1 691 ? -7.201 31.171 -8.817 1.00 70.69 691 TRP A O 1
ATOM 5284 N N . GLY A 1 692 ? -7.083 30.279 -6.754 1.00 68.56 692 GLY A N 1
ATOM 5285 C CA . GLY A 1 692 ? -7.950 29.121 -7.002 1.00 68.56 692 GLY A CA 1
ATOM 5286 C C . GLY A 1 692 ? -7.205 27.929 -7.622 1.00 68.56 692 GLY A C 1
ATOM 5287 O O . GLY A 1 692 ? -5.989 28.011 -7.828 1.00 68.56 692 GLY A O 1
ATOM 5288 N N . PRO A 1 693 ? -7.904 26.805 -7.872 1.00 68.81 693 PRO A N 1
ATOM 5289 C CA . PRO A 1 693 ? -7.387 25.705 -8.681 1.00 68.81 693 PRO A CA 1
ATOM 5290 C C . PRO A 1 693 ? -7.184 26.130 -10.140 1.00 68.81 693 PRO A C 1
ATOM 5292 O O . PRO A 1 693 ? -7.892 26.993 -10.659 1.00 68.81 693 PRO A O 1
ATOM 5295 N N . GLY A 1 694 ? -6.220 25.512 -10.815 1.00 71.38 694 GLY A N 1
ATOM 5296 C CA . GLY A 1 694 ? -5.850 25.813 -12.193 1.00 71.38 694 GLY A CA 1
ATOM 5297 C C . GLY A 1 694 ? -4.825 24.839 -12.762 1.00 71.38 694 GLY A C 1
ATOM 5298 O O . GLY A 1 694 ? -4.146 24.132 -12.019 1.00 71.38 694 GLY A O 1
ATOM 5299 N N . SER A 1 695 ? -4.682 24.811 -14.086 1.00 75.06 695 SER A N 1
ATOM 5300 C CA . SER A 1 695 ? -3.687 23.973 -14.759 1.00 75.06 695 SER A CA 1
ATOM 5301 C C . SER A 1 695 ? -2.304 24.627 -14.709 1.00 75.06 695 SER A C 1
ATOM 5303 O O . SER A 1 695 ? -2.141 25.746 -15.203 1.00 75.06 695 SER A O 1
ATOM 5305 N N . MET A 1 696 ? -1.309 23.921 -14.170 1.00 77.31 696 MET A N 1
ATOM 5306 C CA . MET A 1 696 ? 0.100 24.313 -14.166 1.00 77.31 696 MET A CA 1
ATOM 5307 C C . MET A 1 696 ? 0.925 23.445 -15.121 1.00 77.31 696 MET A C 1
ATOM 5309 O O . MET A 1 696 ? 0.874 22.215 -15.071 1.00 77.31 696 MET A O 1
ATOM 5313 N N . GLN A 1 697 ? 1.700 24.083 -15.993 1.00 77.31 697 GLN A N 1
ATOM 5314 C CA . GLN A 1 697 ? 2.454 23.449 -17.078 1.00 77.31 697 GLN A CA 1
ATOM 5315 C C . GLN A 1 697 ? 3.855 24.069 -17.171 1.00 77.31 697 GLN A C 1
ATOM 5317 O O . GLN A 1 697 ? 4.024 25.256 -16.891 1.00 77.31 697 GLN A O 1
ATOM 5322 N N . VAL A 1 698 ? 4.871 23.290 -17.563 1.00 71.50 698 VAL A N 1
ATOM 5323 C CA . VAL A 1 698 ? 6.216 23.842 -17.823 1.00 71.50 698 VAL A CA 1
ATOM 5324 C C . VAL A 1 698 ? 6.150 24.766 -19.033 1.00 71.50 698 VAL A C 1
ATOM 5326 O O . VAL A 1 698 ? 5.698 24.352 -20.101 1.00 71.50 698 VAL A O 1
ATOM 5329 N N . PHE A 1 699 ? 6.654 25.987 -18.889 1.00 67.12 699 PHE A N 1
ATOM 5330 C CA . PHE A 1 699 ? 6.948 26.848 -20.023 1.00 67.12 699 PHE A CA 1
ATOM 5331 C C . PHE A 1 699 ? 8.369 26.544 -20.496 1.00 67.12 699 PHE A C 1
ATOM 5333 O O . PHE A 1 699 ? 9.343 26.867 -19.817 1.00 67.12 699 PHE A O 1
ATOM 5340 N N . GLN A 1 700 ? 8.495 25.879 -21.644 1.00 64.56 700 GLN A N 1
ATOM 5341 C CA . GLN A 1 700 ? 9.801 25.655 -22.254 1.00 64.56 700 GLN A CA 1
ATOM 5342 C C . GLN A 1 700 ? 10.326 26.989 -22.806 1.00 64.56 700 GLN A C 1
ATOM 5344 O O . GLN A 1 700 ? 9.591 27.721 -23.469 1.00 64.56 700 GLN A O 1
ATOM 5349 N N . GLU A 1 701 ? 11.584 27.326 -22.522 1.00 72.38 701 GLU A N 1
ATOM 5350 C CA . GLU A 1 701 ? 12.183 28.554 -23.051 1.00 72.38 701 GLU A CA 1
ATOM 5351 C C . GLU A 1 701 ? 12.261 28.531 -24.584 1.00 72.38 701 GLU A C 1
ATOM 5353 O O . GLU A 1 701 ? 12.314 27.468 -25.204 1.00 72.38 701 GLU A O 1
ATOM 5358 N N . GLY A 1 702 ? 12.232 29.717 -25.197 1.00 82.94 702 GLY A N 1
ATOM 5359 C CA . GLY A 1 702 ? 12.156 29.867 -26.653 1.00 82.94 702 GLY A CA 1
ATOM 5360 C C . GLY A 1 702 ? 10.744 29.765 -27.241 1.00 82.94 702 GLY A C 1
ATOM 5361 O O . GLY A 1 702 ? 10.615 29.812 -28.459 1.00 82.94 702 GLY A O 1
ATOM 5362 N N . TYR A 1 703 ? 9.688 29.665 -26.423 1.00 87.06 703 TYR A N 1
ATOM 5363 C CA . TYR A 1 703 ? 8.285 29.643 -26.866 1.00 87.06 703 TYR A CA 1
ATOM 5364 C C . TYR A 1 703 ? 7.535 30.954 -26.565 1.00 87.06 703 TYR A C 1
ATOM 5366 O O . TYR A 1 703 ? 7.917 31.734 -25.692 1.00 87.06 703 TYR A O 1
ATOM 5374 N N . THR A 1 704 ? 6.437 31.203 -27.283 1.00 88.12 704 THR A N 1
ATOM 5375 C CA . THR A 1 704 ? 5.471 32.289 -27.033 1.00 88.12 704 THR A CA 1
ATOM 5376 C C . THR A 1 704 ? 4.050 31.828 -27.389 1.00 88.12 704 THR A C 1
ATOM 5378 O O . THR A 1 704 ? 3.901 30.777 -28.012 1.00 88.12 704 THR A O 1
ATOM 5381 N N . THR A 1 705 ? 2.992 32.547 -26.990 1.00 89.44 705 THR A N 1
ATOM 5382 C CA . THR A 1 705 ? 1.624 32.141 -27.381 1.00 89.44 705 THR A CA 1
ATOM 5383 C C . THR A 1 705 ? 1.398 32.386 -28.872 1.00 89.44 705 THR A C 1
ATOM 5385 O O . THR A 1 705 ? 1.935 33.341 -29.431 1.00 89.44 705 THR A O 1
ATOM 5388 N N . LEU A 1 706 ? 0.574 31.570 -29.532 1.00 92.94 706 LEU A N 1
ATOM 5389 C CA . LEU A 1 706 ? 0.246 31.771 -30.944 1.00 92.94 706 LEU A CA 1
ATOM 5390 C C . LEU A 1 706 ? -0.416 33.143 -31.170 1.00 92.94 706 LEU A C 1
ATOM 5392 O O . LEU A 1 706 ? -0.091 33.820 -32.142 1.00 92.94 706 LEU A O 1
ATOM 5396 N N . LYS A 1 707 ? -1.262 33.611 -30.239 1.00 92.19 707 LYS A N 1
ATOM 5397 C CA . LYS A 1 707 ? -1.799 34.985 -30.262 1.00 92.19 707 LYS A CA 1
ATOM 5398 C C . LYS A 1 707 ? -0.679 36.038 -30.294 1.00 92.19 707 LYS A C 1
ATOM 5400 O O . LYS A 1 707 ? -0.729 36.956 -31.111 1.00 92.19 707 LYS A O 1
ATOM 5405 N N . ASP A 1 708 ? 0.317 35.915 -29.418 1.00 89.31 708 ASP A N 1
ATOM 5406 C CA . ASP A 1 708 ? 1.440 36.857 -29.344 1.00 89.31 708 ASP A CA 1
ATOM 5407 C C . ASP A 1 708 ? 2.357 36.761 -30.570 1.00 89.31 708 ASP A C 1
ATOM 5409 O O . ASP A 1 708 ? 2.858 37.783 -31.035 1.00 89.31 708 ASP A O 1
ATOM 5413 N N . PHE A 1 709 ? 2.559 35.556 -31.110 1.00 94.44 709 PHE A N 1
ATOM 5414 C CA . PHE A 1 709 ? 3.324 35.327 -32.336 1.00 94.44 709 PHE A CA 1
ATOM 5415 C C . PHE A 1 709 ? 2.676 36.038 -33.529 1.00 94.44 709 PHE A C 1
ATOM 5417 O O . PHE A 1 709 ? 3.347 36.801 -34.218 1.00 94.44 709 PHE A O 1
ATOM 5424 N N . ILE A 1 710 ? 1.363 35.870 -33.720 1.00 95.50 710 ILE A N 1
ATOM 5425 C CA . ILE A 1 710 ? 0.591 36.538 -34.782 1.00 95.50 710 ILE A CA 1
ATOM 5426 C C . ILE A 1 710 ? 0.724 38.064 -34.685 1.00 95.50 710 ILE A C 1
ATOM 5428 O O . ILE A 1 710 ? 0.941 38.729 -35.695 1.00 95.50 710 ILE A O 1
ATOM 5432 N N . ALA A 1 711 ? 0.629 38.617 -33.472 1.00 93.75 711 ALA A N 1
ATOM 5433 C CA . ALA A 1 711 ? 0.724 40.058 -33.243 1.00 93.75 711 ALA A CA 1
ATOM 5434 C C . ALA A 1 711 ? 2.142 40.626 -33.455 1.00 93.75 711 ALA A C 1
ATOM 5436 O O . ALA A 1 711 ? 2.281 41.767 -33.889 1.00 93.75 711 ALA A O 1
ATOM 5437 N N . LYS A 1 712 ? 3.192 39.853 -33.143 1.00 94.31 712 LYS A N 1
ATOM 5438 C CA . LYS A 1 712 ? 4.599 40.302 -33.198 1.00 94.31 712 LYS A CA 1
ATOM 5439 C C . LYS A 1 712 ? 5.308 39.962 -34.512 1.00 94.31 712 LYS A C 1
ATOM 5441 O O . LYS A 1 712 ? 6.287 40.620 -34.847 1.00 94.31 712 LYS A O 1
ATOM 5446 N N . ARG A 1 713 ? 4.854 38.933 -35.235 1.00 96.31 713 ARG A N 1
ATOM 5447 C CA . ARG A 1 713 ? 5.465 38.413 -36.472 1.00 96.31 713 ARG A CA 1
ATOM 5448 C C . ARG A 1 713 ? 4.409 38.142 -37.561 1.00 96.31 713 ARG A C 1
ATOM 5450 O O . ARG A 1 713 ? 4.308 37.011 -38.043 1.00 96.31 713 ARG A O 1
ATOM 5457 N N . PRO A 1 714 ? 3.621 39.153 -37.982 1.00 96.94 714 PRO A N 1
ATOM 5458 C CA . PRO A 1 714 ? 2.528 38.961 -38.938 1.00 96.94 714 PRO A CA 1
ATOM 5459 C C . PRO A 1 714 ? 2.993 38.402 -40.293 1.00 96.94 714 PRO A C 1
ATOM 5461 O O . PRO A 1 714 ? 2.270 37.615 -40.894 1.00 96.94 714 PRO A O 1
ATOM 5464 N N . GLU A 1 715 ? 4.201 38.736 -40.759 1.00 96.75 715 GLU A N 1
ATOM 5465 C CA . GLU A 1 715 ? 4.752 38.230 -42.029 1.00 96.75 715 GLU A CA 1
ATOM 5466 C C . GLU A 1 715 ? 5.123 36.738 -41.963 1.00 96.75 715 GLU A C 1
ATOM 5468 O O . GLU A 1 715 ? 4.742 35.960 -42.841 1.00 96.75 715 GLU A O 1
ATOM 5473 N N . ALA A 1 716 ? 5.801 36.311 -40.891 1.00 95.69 716 ALA A N 1
ATOM 5474 C CA . ALA A 1 716 ? 6.090 34.896 -40.654 1.00 95.69 716 ALA A CA 1
ATOM 5475 C C . ALA A 1 716 ? 4.788 34.103 -40.466 1.00 95.69 716 ALA A C 1
ATOM 5477 O O . ALA A 1 716 ? 4.629 33.024 -41.033 1.00 95.69 716 ALA A O 1
ATOM 5478 N N . TRP A 1 717 ? 3.813 34.662 -39.743 1.00 96.94 717 TRP A N 1
ATOM 5479 C CA . TRP A 1 717 ? 2.485 34.068 -39.617 1.00 96.94 717 TRP A CA 1
ATOM 5480 C C . TRP A 1 717 ? 1.757 33.937 -40.963 1.00 96.94 717 TRP A C 1
ATOM 5482 O O . TRP A 1 717 ? 1.203 32.879 -41.248 1.00 96.94 717 TRP A O 1
ATOM 5492 N N . GLU A 1 718 ? 1.784 34.964 -41.815 1.00 97.00 718 GLU A N 1
ATOM 5493 C CA . GLU A 1 718 ? 1.169 34.940 -43.149 1.00 97.00 718 GLU A CA 1
ATOM 5494 C C . GLU A 1 718 ? 1.767 33.837 -44.037 1.00 97.00 718 GLU A C 1
ATOM 5496 O O . GLU A 1 718 ? 1.033 33.156 -44.758 1.00 97.00 718 GLU A O 1
ATOM 5501 N N . LYS A 1 719 ? 3.083 33.617 -43.939 1.00 96.44 719 LYS A N 1
ATOM 5502 C CA . LYS A 1 719 ? 3.800 32.516 -44.594 1.00 96.44 719 LYS A CA 1
ATOM 5503 C C . LYS A 1 719 ? 3.410 31.150 -44.018 1.00 96.44 719 LYS A C 1
ATOM 5505 O O . LYS A 1 719 ? 3.104 30.227 -44.770 1.00 96.44 719 LYS A O 1
ATOM 5510 N N . ILE A 1 720 ? 3.379 31.023 -42.692 1.00 95.88 720 ILE A N 1
ATOM 5511 C CA . ILE A 1 720 ? 3.127 29.758 -41.988 1.00 95.88 720 ILE A CA 1
ATOM 5512 C C . ILE A 1 720 ? 1.669 29.317 -42.131 1.00 95.88 720 ILE A C 1
ATOM 5514 O O . ILE A 1 720 ? 1.431 28.173 -42.500 1.00 95.88 720 ILE A O 1
ATOM 5518 N N . ARG A 1 721 ? 0.679 30.197 -41.952 1.00 95.94 721 ARG A N 1
ATOM 5519 C CA . ARG A 1 721 ? -0.753 29.840 -42.036 1.00 95.94 721 ARG A CA 1
ATOM 5520 C C . ARG A 1 721 ? -1.216 29.377 -43.426 1.00 95.94 721 ARG A C 1
ATOM 5522 O O . ARG A 1 721 ? -2.309 28.838 -43.565 1.00 95.94 721 ARG A O 1
ATOM 5529 N N . LYS A 1 722 ? -0.412 29.644 -44.462 1.00 95.38 722 LYS A N 1
ATOM 5530 C CA . LYS A 1 722 ? -0.608 29.198 -45.853 1.00 95.38 722 LYS A CA 1
ATOM 5531 C C . LYS A 1 722 ? 0.115 27.883 -46.173 1.00 95.38 722 LYS A C 1
ATOM 5533 O O . LYS A 1 722 ? -0.064 27.348 -47.264 1.00 95.38 722 LYS A O 1
ATOM 5538 N N . SER A 1 723 ? 0.948 27.388 -45.261 1.00 95.38 723 SER A N 1
ATOM 5539 C CA . SER A 1 723 ? 1.723 26.161 -45.441 1.00 95.38 723 SER A CA 1
ATOM 5540 C C . SER A 1 723 ? 0.878 24.900 -45.262 1.00 95.38 723 SER A C 1
ATOM 5542 O O . SER A 1 723 ? -0.170 24.911 -44.610 1.00 95.38 723 SER A O 1
ATOM 5544 N N . ARG A 1 724 ? 1.370 23.781 -45.800 1.00 93.75 724 ARG A N 1
ATOM 5545 C CA . ARG A 1 724 ? 0.775 22.461 -45.569 1.00 93.75 724 ARG A CA 1
ATOM 5546 C C . ARG A 1 724 ? 0.925 22.051 -44.103 1.00 93.75 724 ARG A C 1
ATOM 5548 O O . ARG A 1 724 ? -0.006 21.514 -43.516 1.00 93.75 724 ARG A O 1
ATOM 5555 N N . GLU A 1 725 ? 2.079 22.351 -43.524 1.00 93.62 725 GLU A N 1
ATOM 5556 C CA . GLU A 1 725 ? 2.453 22.092 -42.140 1.00 93.62 725 GLU A CA 1
ATOM 5557 C C . GLU A 1 725 ? 1.447 22.693 -41.156 1.00 93.62 725 GLU A C 1
ATOM 5559 O O . GLU A 1 725 ? 1.077 22.037 -40.183 1.00 93.62 725 GLU A O 1
ATOM 5564 N N . TRP A 1 726 ? 0.964 23.908 -41.433 1.00 95.12 726 TRP A N 1
ATOM 5565 C CA . TRP A 1 726 ? -0.097 24.530 -40.650 1.00 95.12 726 TRP A CA 1
ATOM 5566 C C . TRP A 1 726 ? -1.447 23.826 -40.827 1.00 95.12 726 TRP A C 1
ATOM 5568 O O . TRP A 1 726 ? -2.111 23.557 -39.832 1.00 95.12 726 TRP A O 1
ATOM 5578 N N . LEU A 1 727 ? -1.852 23.488 -42.057 1.00 93.00 727 LEU A N 1
ATOM 5579 C CA . LEU A 1 727 ? -3.135 22.815 -42.312 1.00 93.00 727 LEU A CA 1
ATOM 5580 C C . LEU A 1 727 ? -3.217 21.427 -41.652 1.00 93.00 727 LEU A C 1
ATOM 5582 O O . LEU A 1 727 ? -4.275 21.057 -41.141 1.00 93.00 727 LEU A O 1
ATOM 5586 N N . GLU A 1 728 ? -2.108 20.682 -41.631 1.00 91.94 728 GLU A N 1
ATOM 5587 C CA . GLU A 1 728 ? -2.002 19.402 -40.919 1.00 91.94 728 GLU A CA 1
ATOM 5588 C C . GLU A 1 728 ? -2.004 19.612 -39.393 1.00 91.94 728 GLU A C 1
ATOM 5590 O O . GLU A 1 728 ? -2.754 18.946 -38.680 1.00 91.94 728 GLU A O 1
ATOM 5595 N N . ALA A 1 729 ? -1.245 20.585 -38.875 1.00 93.06 729 ALA A N 1
ATOM 5596 C CA . ALA A 1 729 ? -1.193 20.860 -37.438 1.00 93.06 729 ALA A CA 1
ATOM 5597 C C . ALA A 1 729 ? -2.520 21.415 -36.877 1.00 93.06 729 ALA A C 1
ATOM 5599 O O . ALA A 1 729 ? -2.944 21.012 -35.796 1.00 93.06 729 ALA A O 1
ATOM 5600 N N . GLU A 1 730 ? -3.215 22.295 -37.605 1.00 94.69 730 GLU A N 1
ATOM 5601 C CA . GLU A 1 730 ? -4.543 22.805 -37.235 1.00 94.69 730 GLU A CA 1
ATOM 5602 C C . GLU A 1 730 ? -5.590 21.677 -37.224 1.00 94.69 730 GLU A C 1
ATOM 5604 O O . GLU A 1 730 ? -6.448 21.638 -36.339 1.00 94.69 730 GLU A O 1
ATOM 5609 N N . ALA A 1 731 ? -5.507 20.733 -38.170 1.00 92.81 731 ALA A N 1
ATOM 5610 C CA . ALA A 1 731 ? -6.372 19.556 -38.212 1.00 92.81 731 ALA A CA 1
ATOM 5611 C C . ALA A 1 731 ? -6.137 18.615 -37.018 1.00 92.81 731 ALA A C 1
ATOM 5613 O O . ALA A 1 731 ? -7.101 18.198 -36.372 1.00 92.81 731 ALA A O 1
ATOM 5614 N N . ASP A 1 732 ? -4.873 18.331 -36.695 1.00 92.75 732 ASP A N 1
ATOM 5615 C CA . ASP A 1 732 ? -4.493 17.486 -35.561 1.00 92.75 732 ASP A CA 1
ATOM 5616 C C . ASP A 1 732 ? -4.935 18.114 -34.226 1.00 92.75 732 ASP A C 1
ATOM 5618 O O . ASP A 1 732 ? -5.556 17.441 -33.401 1.00 92.75 732 ASP A O 1
ATOM 5622 N N . VAL A 1 733 ? -4.723 19.424 -34.029 1.00 92.75 733 VAL A N 1
ATOM 5623 C CA . VAL A 1 733 ? -5.214 20.134 -32.832 1.00 92.75 733 VAL A CA 1
ATOM 5624 C C . VAL A 1 733 ? -6.737 20.086 -32.728 1.00 92.75 733 VAL A C 1
ATOM 5626 O O . VAL A 1 733 ? -7.235 19.775 -31.652 1.00 92.75 733 VAL A O 1
ATOM 5629 N N . LYS A 1 734 ? -7.493 20.322 -33.811 1.00 92.06 734 LYS A N 1
ATOM 5630 C CA . LYS A 1 734 ? -8.969 20.241 -33.776 1.00 92.06 734 LYS A CA 1
ATOM 5631 C C . LYS A 1 734 ? -9.479 18.848 -33.392 1.00 92.06 734 LYS A C 1
ATOM 5633 O O . LYS A 1 734 ? -10.508 18.740 -32.727 1.00 92.06 734 LYS A O 1
ATOM 5638 N N . ALA A 1 735 ? -8.753 17.793 -33.758 1.00 91.31 735 ALA A N 1
ATOM 5639 C CA . ALA A 1 735 ? -9.075 16.430 -33.347 1.00 91.31 735 ALA A CA 1
ATOM 5640 C C . ALA A 1 735 ? -8.783 16.176 -31.862 1.00 91.31 735 ALA A C 1
ATOM 5642 O O . ALA A 1 735 ? -9.611 15.587 -31.167 1.00 91.31 735 ALA A O 1
ATOM 5643 N N . PHE A 1 736 ? -7.655 16.670 -31.343 1.00 90.75 736 PHE A N 1
ATOM 5644 C CA . PHE A 1 736 ? -7.379 16.605 -29.907 1.00 90.75 736 PHE A CA 1
ATOM 5645 C C . PHE A 1 736 ? -8.375 17.449 -29.096 1.00 90.75 736 PHE A C 1
ATOM 5647 O O . PHE A 1 736 ? -8.875 16.970 -28.082 1.00 90.75 736 PHE A O 1
ATOM 5654 N N . ASP A 1 737 ? -8.719 18.656 -29.553 1.00 89.56 737 ASP A N 1
ATOM 5655 C CA . ASP A 1 737 ? -9.761 19.521 -28.980 1.00 89.56 737 ASP A CA 1
ATOM 5656 C C . ASP A 1 737 ? -11.104 18.772 -28.871 1.00 89.56 737 ASP A C 1
ATOM 5658 O O . ASP A 1 737 ? -11.689 18.671 -27.785 1.00 89.56 737 ASP A O 1
ATOM 5662 N N . PHE A 1 738 ? -11.553 18.154 -29.973 1.00 90.31 738 PHE A N 1
ATOM 5663 C CA . PHE A 1 738 ? -12.776 17.347 -30.018 1.00 90.31 738 PHE A CA 1
ATOM 5664 C C . PHE A 1 738 ? -12.759 16.188 -29.010 1.00 90.31 738 PHE A C 1
ATOM 5666 O O . PHE A 1 738 ? -13.735 16.006 -28.275 1.00 90.31 738 PHE A O 1
ATOM 5673 N N . VAL A 1 739 ? -11.660 15.425 -28.958 1.00 89.62 739 VAL A N 1
ATOM 5674 C CA . VAL A 1 739 ? -11.520 14.210 -28.135 1.00 89.62 739 VAL A CA 1
ATOM 5675 C C . VAL A 1 739 ? -11.309 14.511 -26.647 1.00 89.62 739 VAL A C 1
ATOM 5677 O O . VAL A 1 739 ? -11.857 13.801 -25.808 1.00 89.62 739 VAL A O 1
ATOM 5680 N N . MET A 1 740 ? -10.589 15.582 -26.298 1.00 87.62 740 MET A N 1
ATOM 5681 C CA . MET A 1 740 ? -10.451 16.045 -24.907 1.00 87.62 740 MET A CA 1
ATOM 5682 C C . MET A 1 740 ? -11.715 16.744 -24.384 1.00 87.62 740 MET A C 1
ATOM 5684 O O . MET A 1 740 ? -11.918 16.818 -23.172 1.00 87.62 740 MET A O 1
ATOM 5688 N N . GLY A 1 741 ? -12.546 17.281 -25.284 1.00 85.06 741 GLY A N 1
ATOM 5689 C CA . GLY A 1 741 ? -13.685 18.133 -24.941 1.00 85.06 741 GLY A CA 1
ATOM 5690 C C . GLY A 1 741 ? -13.314 19.600 -24.681 1.00 85.06 741 GLY A C 1
ATOM 5691 O O . GLY A 1 741 ? -14.183 20.371 -24.273 1.00 85.06 741 GLY A O 1
ATOM 5692 N N . ASN A 1 742 ? -12.061 20.008 -24.930 1.00 83.44 742 ASN A N 1
ATOM 5693 C CA . ASN A 1 742 ? -11.661 21.416 -24.910 1.00 83.44 742 ASN A CA 1
ATOM 5694 C C . ASN A 1 742 ? -11.802 22.010 -26.317 1.00 83.44 742 ASN A C 1
ATOM 5696 O O . ASN A 1 742 ? -11.029 21.676 -27.201 1.00 83.44 742 ASN A O 1
ATOM 5700 N N . VAL A 1 743 ? -12.786 22.885 -26.513 1.00 76.75 743 VAL A N 1
ATOM 5701 C CA . VAL A 1 743 ? -13.249 23.331 -27.841 1.00 76.75 743 VAL A CA 1
ATOM 5702 C C . VAL A 1 743 ? -13.040 24.834 -28.084 1.00 76.75 743 VAL A C 1
ATOM 5704 O O . VAL A 1 743 ? -13.682 25.428 -28.956 1.00 76.75 743 VAL A O 1
ATOM 5707 N N . ASP A 1 744 ? -12.186 25.474 -27.276 1.00 83.69 744 ASP A N 1
ATOM 5708 C CA . ASP A 1 744 ? -12.012 26.931 -27.270 1.00 83.69 744 ASP A CA 1
ATOM 5709 C C . ASP A 1 744 ? -10.880 27.444 -28.174 1.00 83.69 744 ASP A C 1
ATOM 5711 O O . ASP A 1 744 ? -10.885 28.628 -28.506 1.00 83.69 744 ASP A O 1
ATOM 5715 N N . ARG A 1 745 ? -9.914 26.604 -28.582 1.00 89.25 745 ARG A N 1
ATOM 5716 C CA . ARG A 1 745 ? -8.613 27.087 -29.085 1.00 89.25 745 ARG A CA 1
ATOM 5717 C C . ARG A 1 745 ? -8.702 27.801 -30.425 1.00 89.25 745 ARG A C 1
ATOM 5719 O O . ARG A 1 745 ? -8.162 28.899 -30.557 1.00 89.25 745 ARG A O 1
ATOM 5726 N N . PHE A 1 746 ? -9.401 27.221 -31.398 1.00 91.19 746 PHE A N 1
ATOM 5727 C CA . PHE A 1 746 ? -9.568 27.812 -32.729 1.00 91.19 746 PHE A CA 1
ATOM 5728 C C . PHE A 1 746 ? -10.943 28.464 -32.936 1.00 91.19 746 PHE A C 1
ATOM 5730 O O . PHE A 1 746 ? -11.940 27.951 -32.419 1.00 91.19 746 PHE A O 1
ATOM 5737 N N . PRO A 1 747 ? -11.016 29.553 -33.735 1.00 88.81 747 PRO A N 1
ATOM 5738 C CA . PRO A 1 747 ? -12.266 30.168 -34.169 1.00 88.81 747 PRO A CA 1
ATOM 5739 C C . PRO A 1 747 ? -13.304 29.151 -34.653 1.00 88.81 747 PRO A C 1
ATOM 5741 O O . PRO A 1 747 ? -13.050 28.362 -35.564 1.00 88.81 747 PRO A O 1
ATOM 5744 N N . ASN A 1 748 ? -14.487 29.173 -34.042 1.00 84.19 748 ASN A N 1
ATOM 5745 C CA . ASN A 1 748 ? -15.609 28.307 -34.397 1.00 84.19 748 ASN A CA 1
ATOM 5746 C C . ASN A 1 748 ? -16.960 28.986 -34.099 1.00 84.19 748 ASN A C 1
ATOM 5748 O O . ASN A 1 748 ? -17.007 30.119 -33.621 1.00 84.19 748 ASN A O 1
ATOM 5752 N N . ARG A 1 749 ? -18.077 28.302 -34.392 1.00 81.75 749 ARG A N 1
ATOM 5753 C CA . ARG A 1 749 ? -19.443 28.849 -34.233 1.00 81.75 749 ARG A CA 1
ATOM 5754 C C . ARG A 1 749 ? -19.774 29.299 -32.804 1.00 81.75 749 ARG A C 1
ATOM 5756 O O . ARG A 1 749 ? -20.616 30.175 -32.641 1.00 81.75 749 ARG A O 1
ATOM 5763 N N . VAL A 1 750 ? -19.135 28.703 -31.796 1.00 75.56 750 VAL A N 1
ATOM 5764 C CA . VAL A 1 750 ? -19.325 29.021 -30.372 1.00 75.56 750 VAL A CA 1
ATOM 5765 C C . VAL A 1 750 ? -18.269 30.031 -29.915 1.00 75.56 750 VAL A C 1
ATOM 5767 O O . VAL A 1 750 ? -18.600 31.057 -29.326 1.00 75.56 750 VAL A O 1
ATOM 5770 N N . TYR A 1 751 ? -17.000 29.781 -30.245 1.00 82.00 751 TYR A N 1
ATOM 5771 C CA . TYR A 1 751 ? -15.863 30.627 -29.881 1.00 82.00 751 TYR A CA 1
ATOM 5772 C C . TYR A 1 751 ? -15.372 31.403 -31.106 1.00 82.00 751 TYR A C 1
ATOM 5774 O O . TYR A 1 751 ? -14.379 31.031 -31.725 1.00 82.00 751 TYR A O 1
ATOM 5782 N N . GLN A 1 752 ? -16.059 32.491 -31.469 1.00 85.00 752 GLN A N 1
ATOM 5783 C CA . GLN A 1 752 ? -15.800 33.234 -32.719 1.00 85.00 752 GLN A CA 1
ATOM 5784 C C . GLN A 1 752 ? -14.351 33.734 -32.871 1.00 85.00 752 GLN A C 1
ATOM 5786 O O . GLN A 1 752 ? -13.820 33.745 -33.976 1.00 85.00 752 GLN A O 1
ATOM 5791 N N . ASN A 1 753 ? -13.697 34.100 -31.764 1.00 84.75 753 ASN A N 1
ATOM 5792 C CA . ASN A 1 753 ? -12.301 34.559 -31.747 1.00 84.75 753 ASN A CA 1
ATOM 5793 C C . ASN A 1 753 ? -11.287 33.429 -31.479 1.00 84.75 753 ASN A C 1
ATOM 5795 O O . ASN A 1 753 ? -10.078 33.663 -31.519 1.00 84.75 753 ASN A O 1
ATOM 5799 N N . GLY A 1 754 ? -11.768 32.226 -31.151 1.00 88.81 754 GLY A N 1
ATOM 5800 C CA . GLY A 1 754 ? -10.970 31.176 -30.525 1.00 88.81 754 GLY A CA 1
ATOM 5801 C C . GLY A 1 754 ? -10.293 31.629 -29.224 1.00 88.81 754 GLY A C 1
ATOM 5802 O O . GLY A 1 754 ? -10.651 32.633 -28.601 1.00 88.81 754 GLY A O 1
ATOM 5803 N N . ASN A 1 755 ? -9.262 30.886 -28.846 1.00 88.38 755 ASN A N 1
ATOM 5804 C CA . ASN A 1 755 ? -8.370 31.147 -27.735 1.00 88.38 755 ASN A CA 1
ATOM 5805 C C . ASN A 1 755 ? -6.955 30.718 -28.141 1.00 88.38 755 ASN A C 1
ATOM 5807 O O . ASN A 1 755 ? -6.370 29.786 -27.594 1.00 88.38 755 ASN A O 1
ATOM 5811 N N . LEU A 1 756 ? -6.377 31.445 -29.101 1.00 91.69 756 LEU A N 1
ATOM 5812 C CA . LEU A 1 756 ? -5.000 31.248 -29.581 1.00 91.69 756 LEU A CA 1
ATOM 5813 C C . LEU A 1 756 ? -3.933 31.547 -28.501 1.00 91.69 756 LEU A C 1
ATOM 5815 O O . LEU A 1 756 ? -2.738 31.417 -28.755 1.00 91.69 756 LEU A O 1
ATOM 5819 N N . GLY A 1 757 ? -4.348 31.948 -27.293 1.00 86.69 757 GLY A N 1
ATOM 5820 C CA . GLY A 1 757 ? -3.505 31.931 -26.099 1.00 86.69 757 GLY A CA 1
ATOM 5821 C C . GLY A 1 757 ? -3.257 30.514 -25.565 1.00 86.69 757 GLY A C 1
ATOM 5822 O O . GLY A 1 757 ? -2.196 30.272 -25.004 1.00 86.69 757 GLY A O 1
ATOM 5823 N N . ASN A 1 758 ? -4.178 29.564 -25.794 1.00 87.81 758 ASN A N 1
ATOM 5824 C CA . ASN A 1 758 ? -4.070 28.160 -25.367 1.00 87.81 758 ASN A CA 1
ATOM 5825 C C . ASN A 1 758 ? -3.120 27.298 -26.244 1.00 87.81 758 ASN A C 1
ATOM 5827 O O . ASN A 1 758 ? -3.082 26.071 -26.098 1.00 87.81 758 ASN A O 1
ATOM 5831 N N . ILE A 1 759 ? -2.365 27.914 -27.158 1.00 90.75 759 ILE A N 1
ATOM 5832 C CA . ILE A 1 759 ? -1.379 27.265 -28.033 1.00 90.75 759 ILE A CA 1
ATOM 5833 C C . ILE A 1 759 ? -0.065 28.039 -27.907 1.00 90.75 759 ILE A C 1
ATOM 5835 O O . ILE A 1 759 ? -0.064 29.265 -28.029 1.00 90.75 759 ILE A O 1
ATOM 5839 N N . LEU A 1 760 ? 1.048 27.339 -27.692 1.00 90.50 760 LEU A N 1
ATOM 5840 C CA . LEU A 1 760 ? 2.396 27.906 -27.755 1.00 90.50 760 LEU A CA 1
ATOM 5841 C C . LEU A 1 760 ? 3.102 27.475 -29.045 1.00 90.50 760 LEU A C 1
ATOM 5843 O O . LEU A 1 760 ? 2.908 26.356 -29.515 1.00 90.50 760 LEU A O 1
ATOM 5847 N N . VAL A 1 761 ? 3.958 28.347 -29.570 1.00 93.31 761 VAL A N 1
ATOM 5848 C CA . VAL A 1 761 ? 4.823 28.111 -30.738 1.00 93.31 761 VAL A CA 1
ATOM 5849 C C . VAL A 1 761 ? 6.242 28.614 -30.452 1.00 93.31 761 VAL A C 1
ATOM 5851 O O . VAL A 1 761 ? 6.393 29.462 -29.564 1.00 93.31 761 VAL A O 1
ATOM 5854 N N . PRO A 1 762 ? 7.288 28.150 -31.164 1.00 93.88 762 PRO A N 1
ATOM 5855 C CA . PRO A 1 762 ? 8.625 28.714 -31.018 1.00 93.88 762 PRO A CA 1
ATOM 5856 C C . PRO A 1 762 ? 8.603 30.216 -31.342 1.00 93.88 762 PRO A C 1
ATOM 5858 O O . PRO A 1 762 ? 8.141 30.633 -32.402 1.00 93.88 762 PRO A O 1
ATOM 5861 N N . ALA A 1 763 ? 9.085 31.042 -30.414 1.00 92.19 763 ALA A N 1
ATOM 5862 C CA . ALA A 1 763 ? 9.024 32.501 -30.497 1.00 92.19 763 ALA A CA 1
ATOM 5863 C C . ALA A 1 763 ? 9.831 33.062 -31.677 1.00 92.19 763 ALA A C 1
ATOM 5865 O O . ALA A 1 763 ? 9.465 34.093 -32.240 1.00 92.19 763 ALA A O 1
ATOM 5866 N N . GLU A 1 764 ? 10.894 32.351 -32.058 1.00 94.06 764 GLU A N 1
ATOM 5867 C CA . GLU A 1 764 ? 11.820 32.731 -33.124 1.00 94.06 764 GLU A CA 1
ATOM 5868 C C . GLU A 1 764 ? 11.487 32.126 -34.495 1.00 94.06 764 GLU A C 1
ATOM 5870 O O . GLU A 1 764 ? 12.182 32.420 -35.461 1.00 94.06 764 GLU A O 1
ATOM 5875 N N . MET A 1 765 ? 10.402 31.351 -34.601 1.00 95.50 765 MET A N 1
ATOM 5876 C CA . MET A 1 765 ? 9.960 30.694 -35.836 1.00 95.50 765 MET A CA 1
ATOM 5877 C C . MET A 1 765 ? 9.800 31.678 -37.011 1.00 95.50 765 MET A C 1
ATOM 5879 O O . MET A 1 765 ? 9.220 32.762 -36.872 1.00 95.50 765 MET A O 1
ATOM 5883 N N . THR A 1 766 ? 10.291 31.267 -38.180 1.00 95.12 766 THR A N 1
ATOM 5884 C CA . THR A 1 766 ? 10.226 31.995 -39.458 1.00 95.12 766 THR A CA 1
ATOM 5885 C C . THR A 1 766 ? 9.817 31.108 -40.643 1.00 95.12 766 THR A C 1
ATOM 5887 O O . THR A 1 766 ? 9.197 31.605 -41.586 1.00 95.12 766 THR A O 1
ATOM 5890 N N . GLU A 1 767 ? 10.090 29.800 -40.589 1.00 96.00 767 GLU A N 1
ATOM 5891 C CA . GLU A 1 767 ? 9.793 28.836 -41.654 1.00 96.00 767 GLU A CA 1
ATOM 5892 C C . GLU A 1 767 ? 8.714 27.809 -41.249 1.00 96.00 767 GLU A C 1
ATOM 5894 O O . GLU A 1 767 ? 8.699 27.342 -40.110 1.00 96.00 767 GLU A O 1
ATOM 5899 N N . PRO A 1 768 ? 7.843 27.356 -42.177 1.00 95.06 768 PRO A N 1
ATOM 5900 C CA . PRO A 1 768 ? 6.874 26.283 -41.910 1.00 95.06 768 PRO A CA 1
ATOM 5901 C C . PRO A 1 768 ? 7.489 24.973 -41.401 1.00 95.06 768 PRO A C 1
ATOM 5903 O O . PRO A 1 768 ? 6.863 24.238 -40.636 1.00 95.06 768 PRO A O 1
ATOM 5906 N N . SER A 1 769 ? 8.730 24.684 -41.799 1.00 91.94 769 SER A N 1
ATOM 5907 C CA . SER A 1 769 ? 9.482 23.508 -41.360 1.00 91.94 769 SER A CA 1
ATOM 5908 C C . SER A 1 769 ? 9.728 23.488 -39.845 1.00 91.94 769 SER A C 1
ATOM 5910 O O . SER A 1 769 ? 9.773 22.399 -39.268 1.00 91.94 769 SER A O 1
ATOM 5912 N N . GLU A 1 770 ? 9.810 24.657 -39.205 1.00 93.69 770 GLU A N 1
ATOM 5913 C CA . GLU A 1 770 ? 10.085 24.865 -37.774 1.00 93.69 770 GLU A CA 1
ATOM 5914 C C . GLU A 1 770 ? 8.833 24.744 -36.883 1.00 93.69 770 GLU A C 1
ATOM 5916 O O . GLU A 1 770 ? 8.936 24.812 -35.659 1.00 93.69 770 GLU A O 1
ATOM 5921 N N . LEU A 1 771 ? 7.645 24.568 -37.473 1.00 94.81 771 LEU A N 1
ATOM 5922 C CA . LEU A 1 771 ? 6.373 24.580 -36.751 1.00 94.81 771 LEU A CA 1
ATOM 5923 C C . LEU A 1 771 ? 6.252 23.426 -35.734 1.00 94.81 771 LEU A C 1
ATOM 5925 O O . LEU A 1 771 ? 6.094 22.267 -36.126 1.00 94.81 771 LEU A O 1
ATOM 5929 N N . GLU A 1 772 ? 6.236 23.769 -34.442 1.00 93.88 772 GLU A N 1
ATOM 5930 C CA . GLU A 1 772 ? 5.770 22.941 -33.315 1.00 93.88 772 GLU A CA 1
ATOM 5931 C C . GLU A 1 772 ? 4.619 23.684 -32.604 1.00 93.88 772 GLU A C 1
ATOM 5933 O O . GLU A 1 772 ? 4.742 24.869 -32.294 1.00 93.88 772 GLU A O 1
ATOM 5938 N N . LEU A 1 773 ? 3.494 23.006 -32.349 1.00 93.50 773 LEU A N 1
ATOM 5939 C CA . LEU A 1 773 ? 2.353 23.530 -31.587 1.00 93.50 773 LEU A CA 1
ATOM 5940 C C . LEU A 1 773 ? 2.285 22.838 -30.223 1.00 93.50 773 LEU A C 1
ATOM 5942 O O . LEU A 1 773 ? 1.936 21.660 -30.152 1.00 93.50 773 LEU A O 1
ATOM 5946 N N . VAL A 1 774 ? 2.559 23.553 -29.131 1.00 90.50 774 VAL A N 1
ATOM 5947 C CA . VAL A 1 774 ? 2.434 23.001 -27.772 1.00 90.50 774 VAL A CA 1
ATOM 5948 C C . VAL A 1 774 ? 1.102 23.422 -27.154 1.00 90.50 774 VAL A C 1
ATOM 5950 O O . VAL A 1 774 ? 0.849 24.606 -26.936 1.00 90.50 774 VAL A O 1
ATOM 5953 N N . LEU A 1 775 ? 0.242 22.450 -26.860 1.00 89.88 775 LEU A N 1
ATOM 5954 C CA . LEU A 1 775 ? -1.090 22.679 -26.300 1.00 89.88 775 LEU A CA 1
ATOM 5955 C C . LEU A 1 775 ? -1.036 22.905 -24.784 1.00 89.88 775 LEU A C 1
ATOM 5957 O O . LEU A 1 775 ? -0.404 22.129 -24.058 1.00 89.88 775 LEU A O 1
ATOM 5961 N N . ILE A 1 776 ? -1.751 23.931 -24.308 1.00 82.38 776 ILE A N 1
ATOM 5962 C CA . ILE A 1 776 ? -1.924 24.277 -22.884 1.00 82.38 776 ILE A CA 1
ATOM 5963 C C . ILE A 1 776 ? -3.418 24.340 -22.497 1.00 82.38 776 ILE A C 1
ATOM 5965 O O . ILE A 1 776 ? -4.273 24.415 -23.378 1.00 82.38 776 ILE A O 1
ATOM 5969 N N . ASP A 1 777 ? -3.746 24.253 -21.197 1.00 74.00 777 ASP A N 1
ATOM 5970 C CA . ASP A 1 777 ? -5.103 23.927 -20.674 1.00 74.00 777 ASP A CA 1
ATOM 5971 C C . ASP A 1 777 ? -5.668 22.622 -21.273 1.00 74.00 777 ASP A C 1
ATOM 5973 O O . ASP A 1 777 ? -6.538 22.619 -22.144 1.00 74.00 777 ASP A O 1
ATOM 5977 N N . ASN A 1 778 ? -5.112 21.489 -20.836 1.00 69.69 778 ASN A N 1
ATOM 5978 C CA . ASN A 1 778 ? -5.444 20.163 -21.359 1.00 69.69 778 ASN A CA 1
ATOM 5979 C C . ASN A 1 778 ? -6.160 19.298 -20.302 1.00 69.69 778 ASN A C 1
ATOM 5981 O O . ASN A 1 778 ? -5.647 18.254 -19.901 1.00 69.69 778 ASN A O 1
ATOM 5985 N N . GLY A 1 779 ? -7.314 19.759 -19.810 1.00 72.88 779 GLY A N 1
ATOM 5986 C CA . GLY A 1 779 ? -8.217 18.914 -19.015 1.00 72.88 779 GLY A CA 1
ATOM 5987 C C . GLY A 1 779 ? -8.922 17.866 -19.887 1.00 72.88 779 GLY A C 1
ATOM 5988 O O . GLY A 1 779 ? -9.119 18.091 -21.082 1.00 72.88 779 GLY A O 1
ATOM 5989 N N . VAL A 1 780 ? -9.308 16.733 -19.295 1.00 73.38 780 VAL A N 1
ATOM 5990 C CA . VAL A 1 780 ? -9.961 15.596 -19.977 1.00 73.38 780 VAL A CA 1
ATOM 5991 C C . VAL A 1 780 ? -11.230 15.200 -19.227 1.00 73.38 780 VAL A C 1
ATOM 5993 O O . VAL A 1 780 ? -11.288 15.305 -18.006 1.00 73.38 780 VAL A O 1
ATOM 5996 N N . GLY A 1 781 ? -12.249 14.724 -19.947 1.00 65.25 781 GLY A N 1
ATOM 5997 C CA . GLY A 1 781 ? -13.505 14.257 -19.344 1.00 65.25 781 GLY A CA 1
ATOM 5998 C C . GLY A 1 781 ? -14.454 15.384 -18.927 1.00 65.25 781 GLY A C 1
ATOM 5999 O O . GLY A 1 781 ? -15.474 15.126 -18.291 1.00 65.25 781 GLY A O 1
ATOM 6000 N N . ARG A 1 782 ? -14.155 16.630 -19.320 1.00 70.31 782 ARG A N 1
ATOM 6001 C CA . ARG A 1 782 ? -15.127 17.729 -19.300 1.00 70.31 782 ARG A CA 1
ATOM 6002 C C . ARG A 1 782 ? -16.267 17.370 -20.273 1.00 70.31 782 ARG A C 1
ATOM 6004 O O . ARG A 1 782 ? -15.957 17.006 -21.409 1.00 70.31 782 ARG A O 1
ATOM 6011 N N . PRO A 1 783 ? -17.557 17.490 -19.898 1.00 68.81 783 PRO A N 1
ATOM 6012 C CA . PRO A 1 783 ? -18.667 17.283 -20.829 1.00 68.81 783 PRO A CA 1
ATOM 6013 C C . PRO A 1 783 ? -18.573 18.280 -21.993 1.00 68.81 783 PRO A C 1
ATOM 6015 O O . PRO A 1 783 ? -18.871 19.465 -21.839 1.00 68.81 783 PRO A O 1
ATOM 6018 N N . GLY A 1 784 ? -18.080 17.820 -23.145 1.00 66.19 784 GLY A N 1
ATOM 6019 C CA . GLY A 1 784 ? -17.752 18.707 -24.261 1.00 66.19 784 GLY A CA 1
ATOM 6020 C C . GLY A 1 784 ? -18.991 19.353 -24.884 1.00 66.19 784 GLY A C 1
ATOM 6021 O O . GLY A 1 784 ? -20.075 18.771 -24.909 1.00 66.19 784 GLY A O 1
ATOM 6022 N N . HIS A 1 785 ? -18.811 20.567 -25.398 1.00 73.06 785 HIS A N 1
ATOM 6023 C CA . HIS A 1 785 ? -19.901 21.475 -25.745 1.00 73.06 785 HIS A CA 1
ATOM 6024 C C . HIS A 1 785 ? -20.869 20.917 -26.820 1.00 73.06 785 HIS A C 1
ATOM 6026 O O . HIS A 1 785 ? -20.402 20.520 -27.889 1.00 73.06 785 HIS A O 1
ATOM 6032 N N . PRO A 1 786 ? -22.207 20.967 -26.626 1.00 69.31 786 PRO A N 1
ATOM 6033 C CA . PRO A 1 786 ? -23.181 20.418 -27.585 1.00 69.31 786 PRO A CA 1
ATOM 6034 C C . PRO A 1 786 ? -23.116 21.018 -28.997 1.00 69.31 786 PRO A C 1
ATOM 6036 O O . PRO A 1 786 ? -23.468 20.356 -29.964 1.00 69.31 786 PRO A O 1
ATOM 6039 N N . GLY A 1 787 ? -22.655 22.267 -29.121 1.00 68.62 787 GLY A N 1
ATOM 6040 C CA . GLY A 1 787 ? -22.449 22.952 -30.405 1.00 68.62 787 GLY A CA 1
ATOM 6041 C C . GLY A 1 787 ? -21.117 22.648 -31.107 1.00 68.62 787 GLY A C 1
ATOM 6042 O O . GLY A 1 787 ? -20.726 23.419 -31.980 1.00 68.62 787 GLY A O 1
ATOM 6043 N N . PHE A 1 788 ? -20.391 21.604 -30.694 1.00 71.12 788 PHE A N 1
ATOM 6044 C CA . PHE A 1 788 ? -19.113 21.194 -31.283 1.00 71.12 788 PHE A CA 1
ATOM 6045 C C . PHE A 1 788 ? -19.147 19.693 -31.618 1.00 71.12 788 PHE A C 1
ATOM 6047 O O . PHE A 1 788 ? -18.720 18.839 -30.838 1.00 71.12 788 PHE A O 1
ATOM 6054 N N . ASP A 1 789 ? -19.724 19.381 -32.779 1.00 82.31 789 ASP A N 1
ATOM 6055 C CA . ASP A 1 789 ? -19.812 18.029 -33.335 1.00 82.31 789 ASP A CA 1
ATOM 6056 C C . ASP A 1 789 ? -18.634 17.698 -34.275 1.00 82.31 789 ASP A C 1
ATOM 6058 O O . ASP A 1 789 ? -17.713 18.490 -34.464 1.00 82.31 789 ASP A O 1
ATOM 6062 N N . VAL A 1 790 ? -18.662 16.500 -34.862 1.00 86.94 790 VAL A N 1
ATOM 6063 C CA . VAL A 1 790 ? -17.578 15.947 -35.688 1.00 86.94 790 VAL A CA 1
ATOM 6064 C C . VAL A 1 790 ? -17.338 16.705 -37.009 1.00 86.94 790 VAL A C 1
ATOM 6066 O O . VAL A 1 790 ? -16.291 16.536 -37.628 1.00 86.94 790 VAL A O 1
ATOM 6069 N N . SER A 1 791 ? -18.256 17.576 -37.447 1.00 84.38 791 SER A N 1
ATOM 6070 C CA . SER A 1 791 ? -18.080 18.415 -38.647 1.00 84.38 791 SER A CA 1
ATOM 6071 C C . SER A 1 791 ? -17.050 19.542 -38.485 1.00 84.38 791 SER A C 1
ATOM 6073 O O . SER A 1 791 ? -16.744 20.233 -39.455 1.00 84.38 791 SER A O 1
ATOM 6075 N N . THR A 1 792 ? -16.492 19.729 -37.283 1.00 82.38 792 THR A N 1
ATOM 6076 C CA . THR A 1 792 ? -15.371 20.650 -37.030 1.00 82.38 792 THR A CA 1
ATOM 6077 C C . THR A 1 792 ? -14.000 20.028 -37.316 1.00 82.38 792 THR A C 1
ATOM 6079 O O . THR A 1 792 ? -13.002 20.754 -37.368 1.00 82.38 792 THR A O 1
ATOM 6082 N N . LEU A 1 793 ? -13.941 18.706 -37.519 1.00 88.50 793 LEU A N 1
ATOM 6083 C CA . LEU A 1 793 ? -12.731 18.003 -37.936 1.00 88.50 793 LEU A CA 1
ATOM 6084 C C . LEU A 1 793 ? -12.343 18.358 -39.379 1.00 88.50 793 LEU A C 1
ATOM 6086 O O . LEU A 1 793 ? -13.144 18.859 -40.167 1.00 88.50 793 LEU A O 1
ATOM 6090 N N . SER A 1 794 ? -11.082 18.091 -39.719 1.00 87.25 794 SER A N 1
ATOM 6091 C CA . SER A 1 794 ? -10.498 18.410 -41.022 1.00 87.25 794 SER A CA 1
ATOM 6092 C C . SER A 1 794 ? -9.935 17.153 -41.695 1.00 87.25 794 SER A C 1
ATOM 6094 O O . SER A 1 794 ? -9.215 16.389 -41.041 1.00 87.25 794 SER A O 1
ATOM 6096 N N . PRO A 1 795 ? -10.156 16.959 -43.010 1.00 84.25 795 PRO A N 1
ATOM 6097 C CA . PRO A 1 795 ? -9.572 15.860 -43.776 1.00 84.25 795 PRO A CA 1
ATOM 6098 C C . PRO A 1 795 ? -8.070 16.060 -44.051 1.00 84.25 795 PRO A C 1
ATOM 6100 O O . PRO A 1 795 ? -7.470 15.263 -44.768 1.00 84.25 795 PRO A O 1
ATOM 6103 N N . HIS A 1 796 ? -7.438 17.095 -43.483 1.00 89.69 796 HIS A N 1
ATOM 6104 C CA . HIS A 1 796 ? -5.988 17.316 -43.524 1.00 89.69 796 HIS A CA 1
ATOM 6105 C C . HIS A 1 796 ? -5.235 16.718 -42.322 1.00 89.69 796 HIS A C 1
ATOM 6107 O O . HIS A 1 796 ? -4.026 16.884 -42.235 1.00 89.69 796 HIS A O 1
ATOM 6113 N N . MET A 1 797 ? -5.911 15.991 -41.422 1.00 89.69 797 MET A N 1
ATOM 6114 C CA . MET A 1 797 ? -5.276 15.322 -40.275 1.00 89.69 797 MET A CA 1
ATOM 6115 C C . MET A 1 797 ? -4.094 14.435 -40.699 1.00 89.69 797 MET A C 1
ATOM 6117 O O . MET A 1 797 ? -4.190 13.701 -41.696 1.00 89.69 797 MET A O 1
ATOM 6121 N N . SER A 1 798 ? -3.004 14.462 -39.930 1.00 86.81 798 SER A N 1
ATOM 6122 C CA . SER A 1 798 ? -1.782 13.717 -40.220 1.00 86.81 798 SER A CA 1
ATOM 6123 C C . SER A 1 798 ? -2.033 12.207 -40.262 1.00 86.81 798 SER A C 1
ATOM 6125 O O . SER A 1 798 ? -2.762 11.633 -39.449 1.00 86.81 798 SER A O 1
ATOM 6127 N N . ALA A 1 799 ? -1.414 11.517 -41.226 1.00 84.69 799 ALA A N 1
ATOM 6128 C CA . ALA A 1 799 ? -1.638 10.082 -41.433 1.00 84.69 799 ALA A CA 1
ATOM 6129 C C . ALA A 1 799 ? -1.269 9.230 -40.200 1.00 84.69 799 ALA A C 1
ATOM 6131 O O . ALA A 1 799 ? -1.870 8.184 -39.965 1.00 84.69 799 ALA A O 1
ATOM 6132 N N . ALA A 1 800 ? -0.311 9.692 -39.389 1.00 78.19 800 ALA A N 1
ATOM 6133 C CA . ALA A 1 800 ? 0.064 9.029 -38.145 1.00 78.19 800 ALA A CA 1
ATOM 6134 C C . ALA A 1 800 ? -1.010 9.171 -37.052 1.00 78.19 800 ALA A C 1
ATOM 6136 O O . ALA A 1 800 ? -1.259 8.203 -36.335 1.00 78.19 800 ALA A O 1
ATOM 6137 N N . LEU A 1 801 ? -1.674 10.329 -36.949 1.00 83.31 801 LEU A N 1
ATOM 6138 C CA . LEU A 1 801 ? -2.770 10.524 -36.001 1.00 83.31 801 LEU A CA 1
ATOM 6139 C C . LEU A 1 801 ? -4.036 9.760 -36.423 1.00 83.31 801 LEU A C 1
ATOM 6141 O O . LEU A 1 801 ? -4.675 9.136 -35.578 1.00 83.31 801 LEU A O 1
ATOM 6145 N N . ARG A 1 802 ? -4.350 9.699 -37.729 1.00 88.50 802 ARG A N 1
ATOM 6146 C CA . ARG A 1 802 ? -5.445 8.843 -38.237 1.00 88.50 802 ARG A CA 1
ATOM 6147 C C . ARG A 1 802 ? -5.252 7.380 -37.840 1.00 88.50 802 ARG A C 1
ATOM 6149 O O . ARG A 1 802 ? -6.177 6.760 -37.322 1.00 88.50 802 ARG A O 1
ATOM 6156 N N . GLN A 1 803 ? -4.043 6.851 -38.046 1.00 85.06 803 GLN A N 1
ATOM 6157 C CA . GLN A 1 803 ? -3.698 5.480 -37.665 1.00 85.06 803 GLN A CA 1
ATOM 6158 C C . GLN A 1 803 ? -3.822 5.271 -36.148 1.00 85.06 803 GLN A C 1
ATOM 6160 O O . GLN A 1 803 ? -4.355 4.260 -35.708 1.00 85.06 803 GLN A O 1
ATOM 6165 N N . ALA A 1 804 ? -3.406 6.244 -35.335 1.00 81.56 804 ALA A N 1
ATOM 6166 C CA . ALA A 1 804 ? -3.508 6.133 -33.884 1.00 81.56 804 ALA A CA 1
ATOM 6167 C C . ALA A 1 804 ? -4.957 6.189 -33.353 1.00 81.56 804 ALA A C 1
ATOM 6169 O O . ALA A 1 804 ? -5.270 5.490 -32.392 1.00 81.56 804 ALA A O 1
ATOM 6170 N N . PHE A 1 805 ? -5.861 6.951 -33.983 1.00 88.44 805 PHE A N 1
ATOM 6171 C CA . PHE A 1 805 ? -7.297 6.888 -33.670 1.00 88.44 805 PHE A CA 1
ATOM 6172 C C . PHE A 1 805 ? -7.961 5.591 -34.160 1.00 88.44 805 PHE A C 1
ATOM 6174 O O . PHE A 1 805 ? -8.912 5.121 -33.537 1.00 88.44 805 PHE A O 1
ATOM 6181 N N . HIS A 1 806 ? -7.465 4.991 -35.245 1.00 87.94 806 HIS A N 1
ATOM 6182 C CA . HIS A 1 806 ? -7.887 3.660 -35.687 1.00 87.94 806 HIS A CA 1
ATOM 6183 C C . HIS A 1 806 ? -7.457 2.565 -34.689 1.00 87.94 806 HIS A C 1
ATOM 6185 O O . HIS A 1 806 ? -8.265 1.709 -34.332 1.00 87.94 806 HIS A O 1
ATOM 6191 N N . ASP A 1 807 ? -6.220 2.631 -34.190 1.00 85.81 807 ASP A N 1
ATOM 6192 C CA . ASP A 1 807 ? -5.605 1.612 -33.323 1.00 85.81 807 ASP A CA 1
ATOM 6193 C C . ASP A 1 807 ? -5.895 1.802 -31.814 1.00 85.81 807 ASP A C 1
ATOM 6195 O O . ASP A 1 807 ? -5.302 1.131 -30.964 1.00 85.81 807 ASP A O 1
ATOM 6199 N N . PHE A 1 808 ? -6.804 2.713 -31.457 1.00 89.50 808 PHE A N 1
ATOM 6200 C CA . PHE A 1 808 ? -7.125 3.065 -30.072 1.00 89.50 808 PHE A CA 1
ATOM 6201 C C . PHE A 1 808 ? -7.815 1.915 -29.309 1.00 89.50 808 PHE A C 1
ATOM 6203 O O . PHE A 1 808 ? -8.988 1.597 -29.526 1.00 89.50 808 PHE A O 1
ATOM 6210 N N . ASP A 1 809 ? -7.108 1.312 -28.346 1.00 88.88 809 ASP A N 1
ATOM 6211 C CA . ASP A 1 809 ? -7.654 0.265 -27.473 1.00 88.88 809 ASP A CA 1
ATOM 6212 C C . ASP A 1 809 ? -8.579 0.851 -26.388 1.00 88.88 809 ASP A C 1
ATOM 6214 O O . ASP A 1 809 ? -8.194 1.060 -25.233 1.00 88.88 809 ASP A O 1
ATOM 6218 N N . ALA A 1 810 ? -9.847 1.045 -26.754 1.00 91.25 810 ALA A N 1
ATOM 6219 C CA . ALA A 1 810 ? -10.914 1.481 -25.856 1.00 91.25 810 ALA A CA 1
ATOM 6220 C C . ALA A 1 810 ? -11.165 0.540 -24.653 1.00 91.25 810 ALA A C 1
ATOM 6222 O O . ALA A 1 810 ? -11.809 0.947 -23.682 1.00 91.25 810 ALA A O 1
ATOM 6223 N N . ALA A 1 811 ? -10.692 -0.713 -24.670 1.00 86.94 811 ALA A N 1
ATOM 6224 C CA . ALA A 1 811 ? -10.821 -1.625 -23.532 1.00 86.94 811 ALA A CA 1
ATOM 6225 C C . ALA A 1 811 ? -9.694 -1.415 -22.510 1.00 86.94 811 ALA A C 1
ATOM 6227 O O . ALA A 1 811 ? -9.958 -1.384 -21.304 1.00 86.94 811 ALA A O 1
ATOM 6228 N N . SER A 1 812 ? -8.456 -1.217 -22.969 1.00 82.94 812 SER A N 1
ATOM 6229 C CA . SER A 1 812 ? -7.335 -0.863 -22.093 1.00 82.94 812 SER A CA 1
ATOM 6230 C C . SER A 1 812 ? -7.422 0.585 -21.606 1.00 82.94 812 SER A C 1
ATOM 6232 O O . SER A 1 812 ? -7.183 0.813 -20.421 1.00 82.94 812 SER A O 1
ATOM 6234 N N . PHE A 1 813 ? -7.864 1.533 -22.443 1.00 86.19 813 PHE A N 1
ATOM 6235 C CA . PHE A 1 813 ? -8.167 2.911 -22.031 1.00 86.19 813 PHE A CA 1
ATOM 6236 C C . PHE A 1 813 ? -9.181 2.921 -20.881 1.00 86.19 813 PHE A C 1
ATOM 6238 O O . PHE A 1 813 ? -8.883 3.396 -19.787 1.00 86.19 813 PHE A O 1
ATOM 6245 N N . ARG A 1 814 ? -10.335 2.263 -21.071 1.00 89.88 814 ARG A N 1
ATOM 6246 C CA . ARG A 1 814 ? -11.383 2.126 -20.045 1.00 89.88 814 ARG A CA 1
ATOM 6247 C C . ARG A 1 814 ? -10.882 1.474 -18.751 1.00 89.88 814 ARG A C 1
ATOM 6249 O O . ARG A 1 814 ? -11.384 1.785 -17.678 1.00 89.88 814 ARG A O 1
ATOM 6256 N N . LYS A 1 815 ? -9.882 0.589 -18.826 1.00 83.00 815 LYS A N 1
ATOM 6257 C CA . LYS A 1 815 ? -9.260 -0.038 -17.649 1.00 83.00 815 LYS A CA 1
ATOM 6258 C C . LYS A 1 815 ? -8.279 0.889 -16.916 1.00 83.00 815 LYS A C 1
ATOM 6260 O O . LYS A 1 815 ? -8.182 0.789 -15.696 1.00 83.00 815 LYS A O 1
ATOM 6265 N N . MET A 1 816 ? -7.518 1.723 -17.627 1.00 76.44 816 MET A N 1
ATOM 6266 C CA . MET A 1 816 ? -6.472 2.566 -17.023 1.00 76.44 816 MET A CA 1
ATOM 6267 C C . MET A 1 816 ? -6.993 3.945 -16.599 1.00 76.44 816 MET A C 1
ATOM 6269 O O . MET A 1 816 ? -6.592 4.440 -15.550 1.00 76.44 816 MET A O 1
ATOM 6273 N N . GLU A 1 817 ? -7.925 4.535 -17.351 1.00 80.25 817 GLU A N 1
ATOM 6274 C CA . GLU A 1 817 ? -8.430 5.886 -17.075 1.00 80.25 817 GLU A CA 1
ATOM 6275 C C . GLU A 1 817 ? -9.631 5.922 -16.118 1.00 80.25 817 GLU A C 1
ATOM 6277 O O . GLU A 1 817 ? -9.916 6.968 -15.543 1.00 80.25 817 GLU A O 1
ATOM 6282 N N . ALA A 1 818 ? -10.262 4.781 -15.811 1.00 77.06 818 ALA A N 1
ATOM 6283 C CA . ALA A 1 818 ? -11.260 4.673 -14.733 1.00 77.06 818 ALA A CA 1
ATOM 6284 C C . ALA A 1 818 ? -10.685 4.905 -13.311 1.00 77.06 818 ALA A C 1
ATOM 6286 O O . ALA A 1 818 ? -11.423 4.861 -12.328 1.00 77.06 818 ALA A O 1
ATOM 6287 N N . TYR A 1 819 ? -9.373 5.144 -13.191 1.00 69.94 819 TYR A N 1
ATOM 6288 C CA . TYR A 1 819 ? -8.715 5.637 -11.975 1.00 69.94 819 TYR A CA 1
ATOM 6289 C C . TYR A 1 819 ? -8.630 7.175 -11.902 1.00 69.94 819 TYR A C 1
ATOM 6291 O O . TYR A 1 819 ? -8.311 7.706 -10.838 1.00 69.94 819 TYR A O 1
ATOM 6299 N N . TRP A 1 820 ? -8.883 7.882 -13.011 1.00 65.12 820 TRP A N 1
ATOM 6300 C CA . TRP A 1 820 ? -8.636 9.325 -13.168 1.00 65.12 820 TRP A CA 1
ATOM 6301 C C . TRP A 1 820 ? -9.841 10.111 -13.710 1.00 65.12 820 TRP A C 1
ATOM 6303 O O . TRP A 1 820 ? -9.915 11.321 -13.516 1.00 65.12 820 TRP A O 1
ATOM 6313 N N . LEU A 1 821 ? -10.779 9.434 -14.376 1.00 71.06 821 LEU A N 1
ATOM 6314 C CA . LEU A 1 821 ? -12.021 9.978 -14.925 1.00 71.06 821 LEU A CA 1
ATOM 6315 C C . LEU A 1 821 ? -13.240 9.301 -14.279 1.00 71.06 821 LEU A C 1
ATOM 6317 O O . LEU A 1 821 ? -13.169 8.152 -13.837 1.00 71.06 821 LEU A O 1
ATOM 6321 N N . SER A 1 822 ? -14.385 9.991 -14.274 1.00 78.12 822 SER A N 1
ATOM 6322 C CA . SER A 1 822 ? -15.679 9.347 -14.014 1.00 78.12 822 SER A CA 1
ATOM 6323 C C . SER A 1 822 ? -16.002 8.332 -15.116 1.00 78.12 822 SER A C 1
ATOM 6325 O O . SER A 1 822 ? -15.481 8.434 -16.226 1.00 78.12 822 SER A O 1
ATOM 6327 N N . ALA A 1 823 ? -16.895 7.374 -14.841 1.00 80.69 823 ALA A N 1
ATOM 6328 C CA . ALA A 1 823 ? -17.341 6.416 -15.855 1.00 80.69 823 ALA A CA 1
ATOM 6329 C C . ALA A 1 823 ? -17.857 7.137 -17.115 1.00 80.69 823 ALA A C 1
ATOM 6331 O O . ALA A 1 823 ? -17.380 6.864 -18.211 1.00 80.69 823 ALA A O 1
ATOM 6332 N N . ASP A 1 824 ? -18.723 8.138 -16.944 1.00 81.38 824 ASP A N 1
ATOM 6333 C CA . ASP A 1 824 ? -19.272 8.928 -18.052 1.00 81.38 824 ASP A CA 1
ATOM 6334 C C . ASP A 1 824 ? -18.183 9.698 -18.822 1.00 81.38 824 ASP A C 1
ATOM 6336 O O . ASP A 1 824 ? -18.249 9.804 -20.044 1.00 81.38 824 ASP A O 1
ATOM 6340 N N . GLY A 1 825 ? -17.144 10.188 -18.132 1.00 82.06 825 GLY A N 1
ATOM 6341 C CA . GLY A 1 825 ? -15.991 10.844 -18.755 1.00 82.06 825 GLY A CA 1
ATOM 6342 C C . GLY A 1 825 ? -15.109 9.882 -19.558 1.00 82.06 825 GLY A C 1
ATOM 6343 O O . GLY A 1 825 ? -14.608 10.254 -20.618 1.00 82.06 825 GLY A O 1
ATOM 6344 N N . VAL A 1 826 ? -14.953 8.634 -19.101 1.00 84.25 826 VAL A N 1
ATOM 6345 C CA . VAL A 1 826 ? -14.292 7.565 -19.871 1.00 84.25 826 VAL A CA 1
ATOM 6346 C C . VAL A 1 826 ? -15.104 7.228 -21.124 1.00 84.25 826 VAL A C 1
ATOM 6348 O O . VAL A 1 826 ? -14.541 7.184 -22.218 1.00 84.25 826 VAL A O 1
ATOM 6351 N N . GLU A 1 827 ? -16.414 7.013 -20.983 1.00 90.88 827 GLU A N 1
ATOM 6352 C CA . GLU A 1 827 ? -17.296 6.676 -22.106 1.00 90.88 827 GLU A CA 1
ATOM 6353 C C . GLU A 1 827 ? -17.375 7.812 -23.138 1.00 90.88 827 GLU A C 1
ATOM 6355 O O . GLU A 1 827 ? -17.317 7.548 -24.338 1.00 90.88 827 GLU A O 1
ATOM 6360 N N . ASP A 1 828 ? -17.443 9.078 -22.710 1.00 87.00 828 ASP A N 1
ATOM 6361 C CA . ASP A 1 828 ? -17.524 10.216 -23.632 1.00 87.00 828 ASP A CA 1
ATOM 6362 C C . ASP A 1 828 ? -16.224 10.430 -24.427 1.00 87.00 828 ASP A C 1
ATOM 6364 O O . ASP A 1 828 ? -16.286 10.721 -25.622 1.00 87.00 828 ASP A O 1
ATOM 6368 N N . VAL A 1 829 ? -15.047 10.215 -23.823 1.00 88.75 829 VAL A N 1
ATOM 6369 C CA . VAL A 1 829 ? -13.766 10.237 -24.558 1.00 88.75 829 VAL A CA 1
ATOM 6370 C C . VAL A 1 829 ? -13.700 9.104 -25.585 1.00 88.75 829 VAL A C 1
ATOM 6372 O O . VAL A 1 829 ? -13.343 9.351 -26.737 1.00 88.75 829 VAL A O 1
ATOM 6375 N N . ILE A 1 830 ? -14.105 7.882 -25.218 1.00 92.44 830 ILE A N 1
ATOM 6376 C CA . ILE A 1 830 ? -14.162 6.743 -26.152 1.00 92.44 830 ILE A CA 1
ATOM 6377 C C . ILE A 1 830 ? -15.100 7.064 -27.323 1.00 92.44 830 ILE A C 1
ATOM 6379 O O . ILE A 1 830 ? -14.690 6.977 -28.479 1.00 92.44 830 ILE A O 1
ATOM 6383 N N . ARG A 1 831 ? -16.315 7.540 -27.030 1.00 93.81 831 ARG A N 1
ATOM 6384 C CA . ARG A 1 831 ? -17.318 7.955 -28.022 1.00 93.81 831 ARG A CA 1
ATOM 6385 C C . ARG A 1 831 ? -16.780 9.015 -28.991 1.00 93.81 831 ARG A C 1
ATOM 6387 O O . ARG A 1 831 ? -17.093 8.972 -30.179 1.00 93.81 831 ARG A O 1
ATOM 6394 N N . ARG A 1 832 ? -15.961 9.964 -28.519 1.00 91.94 832 ARG A N 1
ATOM 6395 C CA . ARG A 1 832 ? -15.311 10.981 -29.371 1.00 91.94 832 ARG A CA 1
ATOM 6396 C C . ARG A 1 832 ? -14.229 10.388 -30.271 1.00 91.94 832 ARG A C 1
ATOM 6398 O O . ARG A 1 832 ? -14.147 10.775 -31.437 1.00 91.94 832 ARG A O 1
ATOM 6405 N N . VAL A 1 833 ? -13.424 9.447 -29.775 1.00 92.19 833 VAL A N 1
ATOM 6406 C CA . VAL A 1 833 ? -12.442 8.735 -30.613 1.00 92.19 833 VAL A CA 1
ATOM 6407 C C . VAL A 1 833 ? -13.151 7.922 -31.697 1.00 92.19 833 VAL A C 1
ATOM 6409 O O . VAL A 1 833 ? -12.765 7.989 -32.862 1.00 92.19 833 VAL A O 1
ATOM 6412 N N . GLU A 1 834 ? -14.237 7.230 -31.351 1.00 93.25 834 GLU A N 1
ATOM 6413 C CA . GLU A 1 834 ? -15.039 6.469 -32.313 1.00 93.25 834 GLU A CA 1
ATOM 6414 C C . GLU A 1 834 ? -15.683 7.377 -33.370 1.00 93.25 834 GLU A C 1
ATOM 6416 O O . GLU A 1 834 ? -15.537 7.111 -34.559 1.00 93.25 834 GLU A O 1
ATOM 6421 N N . LEU A 1 835 ? -16.282 8.509 -32.980 1.00 93.50 835 LEU A N 1
ATOM 6422 C CA . LEU A 1 835 ? -16.795 9.505 -33.933 1.00 93.50 835 LEU A CA 1
ATOM 6423 C C . LEU A 1 835 ? -15.693 10.072 -34.846 1.00 93.50 835 LEU A C 1
ATOM 6425 O O . LEU A 1 835 ? -15.923 10.249 -36.041 1.00 93.50 835 LEU A O 1
ATOM 6429 N N . THR A 1 836 ? -14.494 10.319 -34.311 1.00 91.50 836 THR A N 1
ATOM 6430 C CA . THR A 1 836 ? -13.327 10.781 -35.086 1.00 91.50 836 THR A CA 1
ATOM 6431 C C . THR A 1 836 ? -12.909 9.741 -36.126 1.00 91.50 836 THR A C 1
ATOM 6433 O O . THR A 1 836 ? -12.767 10.067 -37.305 1.00 91.50 836 THR A O 1
ATOM 6436 N N . ARG A 1 837 ? -12.781 8.471 -35.725 1.00 91.81 837 ARG A N 1
ATOM 6437 C CA . ARG A 1 837 ? -12.482 7.344 -36.621 1.00 91.81 837 ARG A CA 1
ATOM 6438 C C . ARG A 1 837 ? -13.558 7.183 -37.702 1.00 91.81 837 ARG A C 1
ATOM 6440 O O . ARG A 1 837 ? -13.231 7.034 -38.875 1.00 91.81 837 ARG A O 1
ATOM 6447 N N . ASP A 1 838 ? -14.831 7.276 -37.332 1.00 92.75 838 ASP A N 1
ATOM 6448 C CA . ASP A 1 838 ? -15.970 7.117 -38.241 1.00 92.75 838 ASP A CA 1
ATOM 6449 C C . ASP A 1 838 ? -16.163 8.319 -39.196 1.00 92.75 838 ASP A C 1
ATOM 6451 O O . ASP A 1 838 ? -16.850 8.195 -40.215 1.00 92.75 838 ASP A O 1
ATOM 6455 N N . TYR A 1 839 ? -15.572 9.480 -38.889 1.00 93.00 839 TYR A N 1
ATOM 6456 C CA . TYR A 1 839 ? -15.410 10.610 -39.813 1.00 93.00 839 TYR A CA 1
ATOM 6457 C C . TYR A 1 839 ? -14.235 10.377 -40.773 1.00 93.00 839 TYR A C 1
ATOM 6459 O O . TYR A 1 839 ? -14.394 10.551 -41.981 1.00 93.00 839 TYR A O 1
ATOM 6467 N N . LEU A 1 840 ? -13.088 9.926 -40.257 1.00 87.25 840 LEU A N 1
ATOM 6468 C CA . LEU A 1 840 ? -11.882 9.608 -41.037 1.00 87.25 840 LEU A CA 1
ATOM 6469 C C . LEU A 1 840 ? -12.053 8.409 -41.982 1.00 87.25 840 LEU A C 1
ATOM 6471 O O . LEU A 1 840 ? -11.321 8.285 -42.955 1.00 87.25 840 LEU A O 1
ATOM 6475 N N . ALA A 1 841 ? -13.027 7.536 -41.724 1.00 87.75 841 ALA A N 1
ATOM 6476 C CA . ALA A 1 841 ? -13.414 6.459 -42.634 1.00 87.75 841 ALA A CA 1
ATOM 6477 C C . ALA A 1 841 ? -14.265 6.937 -43.833 1.00 87.75 841 ALA A C 1
ATOM 6479 O O . ALA A 1 841 ? -14.593 6.133 -44.704 1.00 87.75 841 ALA A O 1
ATOM 6480 N N . LYS A 1 842 ? -14.663 8.219 -43.866 1.00 89.69 842 LYS A N 1
ATOM 6481 C CA . LYS A 1 842 ? -15.544 8.815 -44.890 1.00 89.69 842 LYS A CA 1
ATOM 6482 C C . LYS A 1 842 ? -14.877 9.928 -45.717 1.00 89.69 842 LYS A C 1
ATOM 6484 O O . LYS A 1 842 ? -15.497 10.369 -46.682 1.00 89.69 842 LYS A O 1
ATOM 6489 N N . HIS A 1 843 ? -13.674 10.382 -45.337 1.00 85.69 843 HIS A N 1
ATOM 6490 C CA . HIS A 1 843 ? -12.964 11.532 -45.924 1.00 85.69 843 HIS A CA 1
ATOM 6491 C C . HIS A 1 843 ? -11.442 11.306 -46.008 1.00 85.69 843 HIS A C 1
ATOM 6493 O O . HIS A 1 843 ? -10.891 11.538 -47.103 1.00 85.69 843 HIS A O 1
#